Protein AF-A0A7C8N4W1-F1 (afdb_monomer)

Secondary structure (DSSP, 8-state):
--SSSHHHHHHHHHHHHHHHHHHHHHHHHHHHHTTTTTTSPPPTTT--HHHHHHHHHTT-----HHHHHHHHHHHH--EEEE-TTHHHHHHHHHHHHHTT---STTTT-EEEEETTB--SSSS---TT-GGGTT-B-SS--HHHHHHHHTT-EEEEEE--SGGGGTS-TT--TTEETTTEE--BSSSTTB---SSSHHHHHHHHTTSSSEEEEEESSSTTHHHHHHTTSEEEEPPBTTB--TTB--S-TTT-EEEEEESSHHHHHHHHHHHBS--TT-GGGGGSGGG----HHHH--TTTTTT-EEEE-HHHHHHH--TTSHHHHHHHHHHHHHHHHTT-EEEET---TTHHHHHHTTHHHHHHHHHHHHHHHHHHHTT-SB-TT---SHHHHHHHHHH-GGGTTTTS--HHHHHHTTS--TTSHHHHHHHHHHHHHHTTTTHHHHHHHHT-SEEEEEGGGTHHHHHTTT--EEEEEEEE--TTPPPEE-TTS-EEE-TT-EEEEEEE--TT-HHHHHHHHHHHHHHH-GGGT---S------HHHHHTTS---S-----SSTTS-TT------PPPPGGG--EEEEEEEEE---GGGGTS--EEESS---TTS-SB---EEEEEEEEEESTTT--TTHHHHTSEEEEE-SS---GGGGSSHHHIIIIIHHHHHHHHHHH-TT-SEEEEEEEEEEE--TTTTS----SSBPPP-B-EES--HHHHHHHHHHHH---GGG-SEEEEEEEEEESSS--TTS-EEEE-GGG--TTTSEEEEEEE-SS-EEEEEEEBP-TT--EEE-TT--TTEEEEEEEEES-GGG-----EEE---TTS-TTPPP-EEEEEEEEEEE-

Organism: NCBI:txid323545

Mean predicted aligned error: 15.64 Å

Solvent-accessible surface area (backbone atoms only — not comparable to full-atom values): 44558 Å² total; per-residue (Å²): 141,89,85,78,70,69,71,59,56,57,54,51,51,50,52,51,50,50,50,50,52,50,49,51,48,48,53,48,45,52,55,50,63,60,60,68,70,82,81,65,68,68,54,56,71,76,49,48,56,69,59,50,45,57,33,52,76,69,68,74,68,71,97,30,37,68,55,24,40,69,72,44,34,90,82,29,24,26,60,63,42,70,36,88,54,37,66,59,53,44,54,50,43,51,53,31,44,78,71,69,58,69,58,52,87,38,45,63,40,41,28,32,33,29,26,37,53,28,52,62,63,97,55,68,43,30,34,28,34,73,73,29,54,78,36,35,54,83,48,48,9,55,40,51,48,32,31,49,65,28,30,29,37,63,41,27,26,17,17,22,7,28,59,67,56,58,38,28,80,66,66,56,48,7,29,16,60,69,32,38,59,24,46,24,49,39,37,87,55,15,42,14,34,31,20,20,10,9,25,21,44,32,27,57,50,22,40,29,71,26,17,32,24,50,23,46,61,36,7,31,30,36,2,10,13,40,35,42,19,22,7,36,38,50,22,44,19,43,30,40,56,38,60,36,72,60,49,22,94,64,26,38,30,51,24,29,26,13,76,41,57,62,49,27,21,52,51,41,58,41,37,46,40,73,36,95,82,26,74,55,12,71,68,35,68,91,75,56,76,74,65,30,53,79,26,56,29,79,62,47,29,52,72,33,30,35,23,31,33,51,59,52,52,64,71,70,57,48,92,90,38,52,69,57,54,52,54,47,56,56,46,51,52,54,42,43,73,53,39,22,42,75,40,76,66,38,41,35,84,25,45,67,62,41,66,74,45,59,61,56,62,55,52,51,35,30,7,26,25,51,54,45,39,25,59,55,45,72,55,42,75,36,60,78,66,70,54,64,37,58,70,45,45,52,51,50,41,68,69,34,74,72,53,43,44,75,83,38,51,49,50,42,49,58,50,26,76,71,59,52,44,71,86,40,74,66,36,56,57,54,49,52,50,50,33,39,31,18,27,72,23,13,53,53,26,29,32,63,76,67,67,35,70,28,38,49,39,49,20,89,76,38,33,73,41,25,18,68,63,14,24,16,36,40,18,32,38,60,45,53,38,51,87,82,42,69,76,40,60,53,99,87,63,31,29,74,40,29,36,48,34,30,36,18,38,18,38,35,37,52,70,84,36,51,42,57,41,45,6,38,51,30,27,49,44,78,72,61,51,33,50,78,75,61,70,55,82,63,71,64,82,60,37,45,57,76,64,58,76,49,67,88,80,86,87,82,91,80,81,92,81,70,65,91,83,56,90,83,78,81,60,73,87,82,77,86,76,64,78,93,71,70,66,70,45,74,33,56,37,30,18,40,54,95,52,80,62,55,82,83,41,76,40,36,38,50,72,52,92,72,60,94,90,47,76,54,47,78,65,53,73,43,79,41,80,46,60,34,32,61,36,73,86,72,64,55,100,53,23,50,67,65,38,24,35,38,77,44,78,49,101,54,70,51,52,54,81,53,65,76,47,69,68,44,32,60,73,61,47,45,62,51,53,52,53,49,47,43,69,78,39,70,83,48,77,44,78,45,76,78,54,73,50,65,31,41,48,55,94,68,60,89,59,95,70,95,63,99,49,47,58,75,46,45,52,33,28,27,79,34,33,69,70,38,47,52,52,47,37,30,75,77,68,72,43,53,78,91,70,35,79,34,47,35,32,38,38,36,42,33,42,39,44,64,42,14,51,42,50,35,62,35,40,30,35,16,80,53,48,49,78,76,83,41,35,45,68,25,40,43,33,46,92,90,50,71,49,34,23,29,37,24,43,81,61,94,70,54,48,32,25,30,65,73,74,43,45,53,34,42,35,36,41,35,32,28,30,48,67,52,70,92,68,45,49,35,29,42,32,31,31,33,59,40,85,84,37,61,96,82,54,56,66,26,28,33,42,39,37,40,33,39,40,30,28,109

pLDDT: mean 88.39, std 17.08, range [23.33, 98.94]

Foldseek 3Di:
DDDPPPVVVVVVVVVVVVVVCVVVVVVVCVVVVVPPPPPDQDFLLPDALVSVVVCLLVVNFDDQLVVLCVQPCVPFLLFLWFQPCLRVLLVVLSVCVVVVNQLASQASFEEEEALLFDAQGPDFSALLDPQRVPFHFPHGFLLVVLSVSSNHGHGGHTAFFRLFVLFFPATATRAGLSRGRGAAFQDVLARLHAGSSSQLRCQNQSSGQKYKWKDLFLHFQVSLQQSQWKGKQAFLQQFDCGSGQDQASQFIDIAIIHRALLSRLVSSVSGGFDDPSRVSVVPQVVRDDDRLNVLLDLLLLAAAEAEEAVVLCVVPDDPQCPVVVVLVVVLVVVSVVSHHHYHYNLHQQCNVVCVVPVCLSLLLSLQRSQVSNLVSQVRTPDRPQPQRGLVSVQVCLCPDVSNVPPVGGRVSNVVSVVHHHCVDPVSVVSLVVLCCRLDCRHFVVSCVVVVHQWYKDWSVSPGSSCRSNSWMKMKHWRAADDQPRDFDADPVGRTHHHGLRTTTMMTTHGHPSSSSNSSSRSSSCVRCVRSVVGHGPDHRPRGRCLQSVQDDDDDDDDDDDPPPPPVPDHDDDQDDDDPVPWDKFKFKFKFWDPDPVCVPDPWEAEPDDPDDPDDRTPTDIDMDIDIATACPSVDDPCCCLFQFKHKDFFPDFAAPVCVPDPCSCVVPVVVRVVVVCCVVCVQFPDKDWQDKAKAFADPPPPDDDDDPGHHFFRFWWFQADPVLQQVCCCVRVVQHPVNFPKKWKKKKKAWNHWRQQQWFKKKWRLVLDDPPVFWGWYWYDYPVDIGIMITGDDDPSTHIYTHPGAGSRMMMMGTRQMPPVVSGHGITMGITGGPPDDPPDDTTIMMMIMMMTGHD

InterPro domains:
  IPR023631 Amidase signature domain [PF01425] (64-459)
  IPR036928 Amidase signature (AS) superfamily [G3DSA:3.90.1300.10] (28-535)
  IPR036928 Amidase signature (AS) superfamily [SSF75304] (43-528)
  IPR044053 Hydroxylase/desaturase AsaB-like [NF041278] (600-855)

Sequence (856 aa):
MASKSVRGYSRLIILLVISSVLFVGGVIADAILSQEDRTVPPSLLEADIDTLVDGLERGTFSSAYIGRIKEVNNDLNVVNEINPDALSIASQLDAERSKGLVRGPLHGIPILVKDTIATNDLMNTTAGSYALLGAKVPADSTVVQNLRKAGAIILGKTNLSQWGSIRSLNSTNGWSAVGGQTHGVFYPNQDPSGSSSGSGVATTLGLATGCLGGETDGSITDPASYNNIVGVKPTVGLVSRHLVVPISERMDTVGPMTRTVKDAAYILQGIAGVDPLDNYTSAIPGQTVPDFVSACNLSALAGARLGVPRNVISLMANSTTESVVEAFEESLGVLRSAGAIIVENADFPAAEDFLGNYNLNLEIMGADFVVNLKQYLDLLVYNPANITSLVDLRSFTQSSPLEEYKIRDTGIWDAALQNWDNTEPGFWAAYQQALYYCNEGGLLGAIKQHDLDAVILPSHFSWDWAAAVGAPIVSIPMGAYPPNQPVQMDTWGLVETGPNIPFGIGFLGAKFTDAKLIGLAYAYEQRTMAQKTVRPYIVPRFELRDVLGQGTTNGRTTSAFLCDQLALVDCIFLVPIKEDEIQEIQSESDFLVKDPKYEHEKPYQLRYDVGKDFPETNMTEERKPIMIRDFRSFQNSRSLYEYGFTSAKLSRPFAATDFRTNEEVEGSYYPEIEGILRQLYPASDRIKILEHDFRKRHAQFPNKENFEHQQPSVLAHIDFTMKSAARTAEAAFQIAPDQYRRLVTVNFWKSFQGPGNDWPLALCDRRTFRRGLNSSAVDVVYYDSFTENESMYHSPEYFWYYFKDLGDDEVIAFVQTDSDEDRGSGVPHVSFFNPEADEDAMPRRSIEVRAFVFFT

Structure (mmCIF, N/CA/C/O backbone):
data_AF-A0A7C8N4W1-F1
#
_entry.id   AF-A0A7C8N4W1-F1
#
loop_
_atom_site.group_PDB
_atom_site.id
_atom_site.type_symbol
_atom_site.label_atom_id
_atom_site.label_alt_id
_atom_site.label_comp_id
_atom_site.label_asym_id
_atom_site.label_entity_id
_atom_site.label_seq_id
_atom_site.pdbx_PDB_ins_code
_atom_site.Cartn_x
_atom_site.Cartn_y
_atom_site.Cartn_z
_atom_site.occupancy
_atom_site.B_iso_or_equiv
_atom_site.auth_seq_id
_atom_site.auth_comp_id
_atom_site.auth_asym_id
_atom_site.auth_atom_id
_atom_site.pdbx_PDB_model_num
ATOM 1 N N . MET A 1 1 ? -70.437 24.538 39.101 1.00 44.31 1 MET A N 1
ATOM 2 C CA . MET A 1 1 ? -69.356 23.731 38.494 1.00 44.31 1 MET A CA 1
ATOM 3 C C . MET A 1 1 ? -69.325 24.015 36.997 1.00 44.31 1 MET A C 1
ATOM 5 O O . MET A 1 1 ? -70.172 23.477 36.312 1.00 44.31 1 MET A O 1
ATOM 9 N N . ALA A 1 2 ? -68.449 24.908 36.520 1.00 41.78 2 ALA A N 1
ATOM 10 C CA . ALA A 1 2 ? -68.035 25.050 35.108 1.00 41.78 2 ALA A CA 1
ATOM 11 C C . ALA A 1 2 ? -67.147 26.305 34.961 1.00 41.78 2 ALA A C 1
ATOM 13 O O . ALA A 1 2 ? -67.593 27.341 34.487 1.00 41.78 2 ALA A O 1
ATOM 14 N N . SER A 1 3 ? -65.896 26.260 35.429 1.00 36.97 3 SER A N 1
ATOM 15 C CA . SER A 1 3 ? -64.894 27.287 35.063 1.00 36.97 3 SER A CA 1
ATOM 16 C C . SER A 1 3 ? -63.442 26.792 35.092 1.00 36.97 3 SER A C 1
ATOM 18 O O . SER A 1 3 ? -62.510 27.592 35.072 1.00 36.97 3 SER A O 1
ATOM 20 N N . LYS A 1 4 ? -63.216 25.468 35.109 1.00 40.69 4 LYS A N 1
ATOM 21 C CA . LYS A 1 4 ? -61.864 24.887 35.194 1.00 40.69 4 LYS A CA 1
ATOM 22 C C . LYS A 1 4 ? -61.342 24.196 33.926 1.00 40.69 4 LYS A C 1
ATOM 24 O O . LYS A 1 4 ? -60.180 23.815 33.938 1.00 40.69 4 LYS A O 1
ATOM 29 N N . SER A 1 5 ? -62.098 24.086 32.827 1.00 46.75 5 SER A N 1
ATOM 30 C CA . SER A 1 5 ? -61.591 23.385 31.626 1.00 46.75 5 SER A CA 1
ATOM 31 C C . SER A 1 5 ? -61.007 24.281 30.526 1.00 46.75 5 SER A C 1
ATOM 33 O O . SER A 1 5 ? -60.297 23.770 29.675 1.00 46.75 5 SER A O 1
ATOM 35 N N . VAL A 1 6 ? -61.198 25.605 30.535 1.00 43.50 6 VAL A N 1
ATOM 36 C CA . VAL A 1 6 ? -60.770 26.442 29.386 1.00 43.50 6 VAL A CA 1
ATOM 37 C C . VAL A 1 6 ? -59.290 26.865 29.454 1.00 43.50 6 VAL A C 1
ATOM 39 O O . VAL A 1 6 ? -58.660 27.075 28.426 1.00 43.50 6 VAL A O 1
ATOM 42 N N . ARG A 1 7 ? -58.668 26.910 30.643 1.00 41.91 7 ARG A N 1
ATOM 43 C CA . ARG A 1 7 ? -57.252 27.325 30.786 1.00 41.91 7 ARG A CA 1
ATOM 44 C C . ARG A 1 7 ? -56.219 26.231 30.480 1.00 41.91 7 ARG A C 1
ATOM 46 O O . ARG A 1 7 ? -55.066 26.566 30.222 1.00 41.91 7 ARG A O 1
ATOM 53 N N . GLY A 1 8 ? -56.612 24.954 30.498 1.00 40.69 8 GLY A N 1
ATOM 54 C CA . GLY A 1 8 ? -55.719 23.828 30.185 1.00 40.69 8 GLY A CA 1
ATOM 55 C C . GLY A 1 8 ? -55.486 23.653 28.682 1.00 40.69 8 GLY A C 1
ATOM 56 O O . GLY A 1 8 ? -54.347 23.495 28.249 1.00 40.69 8 GLY A O 1
ATOM 57 N N . TYR A 1 9 ? -56.546 23.783 27.879 1.00 43.00 9 TYR A N 1
ATOM 58 C CA . TYR A 1 9 ? -56.465 23.609 26.425 1.00 43.00 9 TYR A CA 1
ATOM 59 C C . TYR A 1 9 ? -55.697 24.738 25.729 1.00 43.00 9 TYR A C 1
ATOM 61 O O . TYR A 1 9 ? -54.924 24.468 24.816 1.00 43.00 9 TYR A O 1
ATOM 69 N N . SER A 1 10 ? -55.804 25.986 26.198 1.00 43.69 10 SER A N 1
ATOM 70 C CA . SER A 1 10 ? -55.046 27.098 25.605 1.00 43.69 10 SER A CA 1
ATOM 71 C C . SER A 1 10 ? -53.535 26.981 25.830 1.00 43.69 10 SER A C 1
ATOM 73 O O . SER A 1 10 ? -52.769 27.326 24.940 1.00 43.69 10 SER A O 1
ATOM 75 N N . ARG A 1 11 ? -53.080 26.455 26.980 1.00 46.25 11 ARG A N 1
ATOM 76 C CA . ARG A 1 11 ? -51.642 26.239 27.228 1.00 46.25 11 ARG A CA 1
ATOM 77 C C . ARG A 1 11 ? -51.080 25.069 26.424 1.00 46.25 11 ARG A C 1
ATOM 79 O O . ARG A 1 11 ? -49.960 25.179 25.941 1.00 46.25 11 ARG A O 1
ATOM 86 N N . LEU A 1 12 ? -51.855 23.999 26.242 1.00 48.44 12 LEU A N 1
ATOM 87 C CA . LEU A 1 12 ? -51.431 22.845 25.446 1.00 48.44 12 LEU A CA 1
ATOM 88 C C . LEU A 1 12 ? -51.350 23.184 23.949 1.00 48.44 12 LEU A C 1
ATOM 90 O O . LEU A 1 12 ? -50.393 22.792 23.292 1.00 48.44 12 LEU A O 1
ATOM 94 N N . ILE A 1 13 ? -52.295 23.977 23.431 1.00 55.34 13 ILE A N 1
ATOM 95 C CA . ILE A 1 13 ? -52.270 24.453 22.038 1.00 55.34 13 ILE A CA 1
ATOM 96 C C . ILE A 1 13 ? -51.107 25.428 21.818 1.00 55.34 13 ILE A C 1
ATOM 98 O O . ILE A 1 13 ? -50.419 25.319 20.813 1.00 55.34 13 ILE A O 1
ATOM 102 N N . ILE A 1 14 ? -50.820 26.329 22.765 1.00 52.84 14 ILE A N 1
ATOM 103 C CA . ILE A 1 14 ? -49.667 27.240 22.658 1.00 52.84 14 ILE A CA 1
ATOM 104 C C . ILE A 1 14 ? -48.338 26.465 22.703 1.00 52.84 14 ILE A C 1
ATOM 106 O O . ILE A 1 14 ? -47.446 26.769 21.921 1.00 52.84 14 ILE A O 1
ATOM 110 N N . LEU A 1 15 ? -48.208 25.435 23.547 1.00 46.00 15 LEU A N 1
ATOM 111 C CA . LEU A 1 15 ? -47.013 24.578 23.596 1.00 46.00 15 LEU A CA 1
ATOM 112 C C . LEU A 1 15 ? -46.836 23.727 22.332 1.00 46.00 15 LEU A C 1
ATOM 114 O O . LEU A 1 15 ? -45.716 23.604 21.848 1.00 46.00 15 LEU A O 1
ATOM 118 N N . LEU A 1 16 ? -47.923 23.193 21.768 1.00 47.00 16 LEU A N 1
ATOM 119 C CA . LEU A 1 16 ? -47.885 22.457 20.501 1.00 47.00 16 LEU A CA 1
ATOM 120 C C . LEU A 1 16 ? -47.550 23.375 19.323 1.00 47.00 16 LEU A C 1
ATOM 122 O O . LEU A 1 16 ? -46.714 23.007 18.508 1.00 47.00 16 LEU A O 1
ATOM 126 N N . VAL A 1 17 ? -48.112 24.589 19.275 1.00 54.34 17 VAL A N 1
ATOM 127 C CA . VAL A 1 17 ? -47.802 25.579 18.233 1.00 54.34 17 VAL A CA 1
ATOM 128 C C . VAL A 1 17 ? -46.349 26.048 18.345 1.00 54.34 17 VAL A C 1
ATOM 130 O O . VAL A 1 17 ? -45.649 26.056 17.339 1.00 54.34 17 VAL A O 1
ATOM 133 N N . ILE A 1 18 ? -45.848 26.344 19.550 1.00 48.94 18 ILE A N 1
ATOM 134 C CA . ILE A 1 18 ? -44.441 26.729 19.770 1.00 48.94 18 ILE A CA 1
ATOM 135 C C . ILE A 1 18 ? -43.489 25.571 19.436 1.00 48.94 18 ILE A C 1
ATOM 137 O O . ILE A 1 18 ? -42.473 25.804 18.793 1.00 48.94 18 ILE A O 1
ATOM 141 N N . SER A 1 19 ? -43.830 24.327 19.789 1.00 43.91 19 SER A N 1
ATOM 142 C CA . SER A 1 19 ? -43.048 23.141 19.413 1.00 43.91 19 SER A CA 1
ATOM 143 C C . SER A 1 19 ? -43.028 22.928 17.898 1.00 43.91 19 SER A C 1
ATOM 145 O O . SER A 1 19 ? -41.962 22.679 17.348 1.00 43.91 19 SER A O 1
ATOM 147 N N . SER A 1 20 ? -44.156 23.106 17.204 1.00 43.88 20 SER A N 1
ATOM 148 C CA . SER A 1 20 ? -44.203 23.008 15.741 1.00 43.88 20 SER A CA 1
ATOM 149 C C . SER A 1 20 ? -43.508 24.176 15.033 1.00 43.88 20 SER A C 1
ATOM 151 O O . SER A 1 20 ? -42.892 23.958 14.000 1.00 43.88 20 SER A O 1
ATOM 153 N N . VAL A 1 21 ? -43.519 25.391 15.592 1.00 48.44 21 VAL A N 1
ATOM 154 C CA . VAL A 1 21 ? -42.793 26.551 15.039 1.00 48.44 21 VAL A CA 1
ATOM 155 C C . VAL A 1 21 ? -41.287 26.447 15.307 1.00 48.44 21 VAL A C 1
ATOM 157 O O . VAL A 1 21 ? -40.505 26.856 14.459 1.00 48.44 21 VAL A O 1
ATOM 160 N N . LEU A 1 22 ? -40.863 25.845 16.424 1.00 44.50 22 LEU A N 1
ATOM 161 C CA . LEU A 1 22 ? -39.454 25.526 16.696 1.00 44.50 22 LEU A CA 1
ATOM 162 C C . LEU A 1 22 ? -38.957 24.339 15.862 1.00 44.50 22 LEU A C 1
ATOM 164 O O . LEU A 1 22 ? -37.814 24.356 15.427 1.00 44.50 22 LEU A O 1
ATOM 168 N N . PHE A 1 23 ? -39.806 23.345 15.588 1.00 43.62 23 PHE A N 1
ATOM 169 C CA . PHE A 1 23 ? -39.466 22.219 14.715 1.00 43.62 23 PHE A CA 1
ATOM 170 C C . PHE A 1 23 ? -39.397 22.657 13.248 1.00 43.62 23 PHE A C 1
ATOM 172 O O . PHE A 1 23 ? -38.431 22.357 12.564 1.00 43.62 23 PHE A O 1
ATOM 179 N N . VAL A 1 24 ? -40.362 23.453 12.775 1.00 47.00 24 VAL A N 1
ATOM 180 C CA . VAL A 1 24 ? -40.329 24.044 11.428 1.00 47.00 24 VAL A CA 1
ATOM 181 C C . VAL A 1 24 ? -39.215 25.088 11.319 1.00 47.00 24 VAL A C 1
ATOM 183 O O . VAL A 1 24 ? -38.550 25.141 10.299 1.00 47.00 24 VAL A O 1
ATOM 186 N N . GLY A 1 25 ? -38.946 25.868 12.368 1.00 40.66 25 GLY A N 1
ATOM 187 C CA . GLY A 1 25 ? -37.818 26.800 12.426 1.00 40.66 25 GLY A CA 1
ATOM 188 C C . GLY A 1 25 ? -36.456 26.105 12.453 1.00 40.66 25 GLY A C 1
ATOM 189 O O . GLY A 1 25 ? -35.534 26.605 11.826 1.00 40.66 25 GLY A O 1
ATOM 190 N N . GLY A 1 26 ? -36.340 24.942 13.104 1.00 40.47 26 GLY A N 1
ATOM 191 C CA . GLY A 1 26 ? -35.149 24.087 13.087 1.00 40.47 26 GLY A CA 1
ATOM 192 C C . GLY A 1 26 ? -34.949 23.384 11.746 1.00 40.47 26 GLY A C 1
ATOM 193 O O . GLY A 1 26 ? -33.846 23.386 11.228 1.00 40.47 26 GLY A O 1
ATOM 194 N N . VAL A 1 27 ? -36.022 22.893 11.119 1.00 44.59 27 VAL A N 1
ATOM 195 C CA . VAL A 1 27 ? -35.980 22.296 9.771 1.00 44.59 27 VAL A CA 1
ATOM 196 C C . VAL A 1 27 ? -35.714 23.353 8.695 1.00 44.59 27 VAL A C 1
ATOM 198 O O . VAL A 1 27 ? -35.023 23.074 7.723 1.00 44.59 27 VAL A O 1
ATOM 201 N N . ILE A 1 28 ? -36.216 24.580 8.860 1.00 41.66 28 ILE A N 1
ATOM 202 C CA . ILE A 1 28 ? -35.911 25.707 7.969 1.00 41.66 28 ILE A CA 1
ATOM 203 C C . ILE A 1 28 ? -34.501 26.243 8.245 1.00 41.66 28 ILE A C 1
ATOM 205 O O . ILE A 1 28 ? -33.816 26.592 7.296 1.00 41.66 28 ILE A O 1
ATOM 209 N N . ALA A 1 29 ? -34.024 26.262 9.492 1.00 35.94 29 ALA A N 1
ATOM 210 C CA . ALA A 1 29 ? -32.641 26.611 9.808 1.00 35.94 29 ALA A CA 1
ATOM 211 C C . ALA A 1 29 ? -31.656 25.558 9.282 1.00 35.94 29 ALA A C 1
ATOM 213 O O . ALA A 1 29 ? -30.664 25.959 8.700 1.00 35.94 29 ALA A O 1
ATOM 214 N N . ASP A 1 30 ? -31.952 24.257 9.363 1.00 37.91 30 ASP A N 1
ATOM 215 C CA . ASP A 1 30 ? -31.169 23.196 8.708 1.00 37.91 30 ASP A CA 1
ATOM 216 C C . ASP A 1 30 ? -31.287 23.269 7.179 1.00 37.91 30 ASP A C 1
ATOM 218 O O . ASP A 1 30 ? -30.313 23.043 6.468 1.00 37.91 30 ASP A O 1
ATOM 222 N N . ALA A 1 31 ? -32.444 23.644 6.625 1.00 36.03 31 ALA A N 1
ATOM 223 C CA . ALA A 1 31 ? -32.605 23.842 5.181 1.00 36.03 31 ALA A CA 1
ATOM 224 C C . ALA A 1 31 ? -31.888 25.104 4.659 1.00 36.03 31 ALA A C 1
ATOM 226 O O . ALA A 1 31 ? -31.452 25.109 3.510 1.00 36.03 31 ALA A O 1
ATOM 227 N N . ILE A 1 32 ? -31.748 26.147 5.485 1.00 35.31 32 ILE A N 1
ATOM 228 C CA . ILE A 1 32 ? -31.072 27.412 5.151 1.00 35.31 32 ILE A CA 1
ATOM 229 C C . ILE A 1 32 ? -29.564 27.324 5.439 1.00 35.31 32 ILE A C 1
ATOM 231 O O . ILE A 1 32 ? -28.777 27.724 4.590 1.00 35.31 32 ILE A O 1
ATOM 235 N N . LEU A 1 33 ? -29.142 26.716 6.554 1.00 34.94 33 LEU A N 1
ATOM 236 C CA . LEU A 1 33 ? -27.732 26.412 6.855 1.00 34.94 33 LEU A CA 1
ATOM 237 C C . LEU A 1 33 ? -27.165 25.349 5.920 1.00 34.94 33 LEU A C 1
ATOM 239 O O . LEU A 1 33 ? -25.971 25.344 5.657 1.00 34.94 33 LEU A O 1
ATOM 243 N N . SER A 1 34 ? -28.010 24.475 5.375 1.00 36.59 34 SER A N 1
ATOM 244 C CA . SER A 1 34 ? -27.585 23.584 4.306 1.00 36.59 34 SER A CA 1
ATOM 245 C C . SER A 1 34 ? -27.608 24.251 2.930 1.00 36.59 34 SER A C 1
ATOM 247 O O . SER A 1 34 ? -27.087 23.663 1.998 1.00 36.59 34 SER A O 1
ATOM 249 N N . GLN A 1 35 ? -28.172 25.451 2.755 1.00 31.94 35 GLN A N 1
ATOM 250 C CA . GLN A 1 35 ? -28.149 26.166 1.472 1.00 31.94 35 GLN A CA 1
ATOM 251 C C . GLN A 1 35 ? -26.956 27.113 1.296 1.00 31.94 35 GLN A C 1
ATOM 253 O O . GLN A 1 35 ? -26.672 27.474 0.154 1.00 31.94 35 GLN A O 1
ATOM 258 N N . GLU A 1 36 ? -26.229 27.477 2.354 1.00 32.28 36 GLU A N 1
ATOM 259 C CA . GLU A 1 36 ? -25.018 28.291 2.221 1.00 32.28 36 GLU A CA 1
ATOM 260 C C . GLU A 1 36 ? -23.768 27.405 2.052 1.00 32.28 36 GLU A C 1
ATOM 262 O O . GLU A 1 36 ? -23.358 26.673 2.945 1.00 32.28 36 GLU A O 1
ATOM 267 N N . ASP A 1 37 ? -23.213 27.497 0.838 1.00 40.28 37 ASP A N 1
ATOM 268 C CA . ASP A 1 37 ? -21.994 26.891 0.274 1.00 40.28 37 ASP A CA 1
ATOM 269 C C . ASP A 1 37 ? -22.021 25.410 -0.167 1.00 40.28 37 ASP A C 1
ATOM 271 O O . ASP A 1 37 ? -21.069 24.650 -0.018 1.00 40.28 37 ASP A O 1
ATOM 275 N N . ARG A 1 38 ? -23.108 24.998 -0.833 1.00 46.75 38 ARG A N 1
ATOM 276 C CA . ARG A 1 38 ? -23.230 23.702 -1.545 1.00 46.75 38 ARG A CA 1
ATOM 277 C C . ARG A 1 38 ? -22.464 23.610 -2.879 1.00 46.75 38 ARG A C 1
ATOM 279 O O . ARG A 1 38 ? -22.683 22.672 -3.643 1.00 46.75 38 ARG A O 1
ATOM 286 N N . THR A 1 39 ? -21.609 24.581 -3.188 1.00 52.25 39 THR A N 1
ATOM 287 C CA . THR A 1 39 ? -20.848 24.660 -4.449 1.00 52.25 39 THR A CA 1
ATOM 288 C C . THR A 1 39 ? -19.376 24.276 -4.314 1.00 52.25 39 THR A C 1
ATOM 290 O O . THR A 1 39 ? -18.700 24.144 -5.333 1.00 52.25 39 THR A O 1
ATOM 293 N N . VAL A 1 40 ? -18.870 24.084 -3.091 1.00 62.91 40 VAL A N 1
ATOM 294 C CA . VAL A 1 40 ? -17.464 23.743 -2.838 1.00 62.91 40 VAL A CA 1
ATOM 295 C C . VAL A 1 40 ? -17.336 22.233 -2.579 1.00 62.91 40 VAL A C 1
ATOM 297 O O . VAL A 1 40 ? -17.969 21.724 -1.654 1.00 62.91 40 VAL A O 1
ATOM 300 N N . PRO A 1 41 ? -16.543 21.494 -3.379 1.00 69.12 41 PRO A N 1
ATOM 301 C CA . PRO A 1 41 ? -16.240 20.085 -3.124 1.00 69.12 41 PRO A CA 1
ATOM 302 C C . PRO A 1 41 ? -15.604 19.893 -1.736 1.00 69.12 41 PRO A C 1
ATOM 304 O O . PRO A 1 41 ? -14.829 20.759 -1.317 1.00 69.12 41 PRO A O 1
ATOM 307 N N . PRO A 1 42 ? -15.873 18.779 -1.027 1.00 79.25 42 PRO A N 1
ATOM 308 C CA . PRO A 1 42 ? -15.217 18.501 0.245 1.00 79.25 42 PRO A CA 1
ATOM 309 C C . PRO A 1 42 ? -13.704 18.353 0.036 1.00 79.25 42 PRO A C 1
ATOM 311 O O . PRO A 1 42 ? -13.257 17.935 -1.033 1.00 79.25 42 PRO A O 1
ATOM 314 N N . SER A 1 43 ? -12.908 18.674 1.059 1.00 85.44 43 SER A N 1
ATOM 315 C CA . SER A 1 43 ? -11.481 18.338 1.023 1.00 85.44 43 SER A CA 1
ATOM 316 C C . SER A 1 43 ? -11.323 16.822 1.035 1.00 85.44 43 SER A C 1
ATOM 318 O O . SER A 1 43 ? -11.920 16.144 1.873 1.00 85.44 43 SER A O 1
ATOM 320 N N . LEU A 1 44 ? -10.469 16.296 0.160 1.00 85.56 44 LEU A N 1
ATOM 321 C CA . LEU A 1 44 ? -10.124 14.873 0.124 1.00 85.56 44 LEU A CA 1
ATOM 322 C C . LEU A 1 44 ? -9.443 14.386 1.406 1.00 85.56 44 LEU A C 1
ATOM 324 O O . LEU A 1 44 ? -9.402 13.186 1.656 1.00 85.56 44 LEU A O 1
ATOM 328 N N . LEU A 1 45 ? -8.924 15.305 2.224 1.00 84.81 45 LEU A N 1
ATOM 329 C CA . LEU A 1 45 ? -8.373 14.998 3.541 1.00 84.81 45 LEU A CA 1
ATOM 330 C C . LEU A 1 45 ? -9.459 14.644 4.572 1.00 84.81 45 LEU A C 1
ATOM 332 O O . LEU A 1 45 ? -9.189 13.925 5.537 1.00 84.81 45 LEU A O 1
ATOM 336 N N . GLU A 1 46 ? -10.665 15.192 4.403 1.00 81.88 46 GLU A N 1
ATOM 337 C CA . GLU A 1 46 ? -11.757 15.102 5.380 1.00 81.88 46 GLU A CA 1
ATOM 338 C C . GLU A 1 46 ? -12.996 14.362 4.847 1.00 81.88 46 GLU A C 1
ATOM 340 O O . GLU A 1 46 ? -13.894 14.067 5.633 1.00 81.88 46 GLU A O 1
ATOM 345 N N . ALA A 1 47 ? -13.048 14.044 3.550 1.00 87.62 47 ALA A N 1
ATOM 346 C CA . ALA A 1 47 ? -14.144 13.305 2.933 1.00 87.62 47 ALA A CA 1
ATOM 347 C C . ALA A 1 47 ? -14.104 11.813 3.312 1.00 87.62 47 ALA A C 1
ATOM 349 O O . ALA A 1 47 ? -13.145 11.112 2.988 1.00 87.62 47 ALA A O 1
ATOM 350 N N . ASP A 1 48 ? -15.163 11.338 3.968 1.00 91.44 48 ASP A N 1
ATOM 351 C CA . ASP A 1 48 ? -15.409 9.914 4.222 1.00 91.44 48 ASP A CA 1
ATOM 352 C C . ASP A 1 48 ? -16.080 9.227 3.014 1.00 91.44 48 ASP A C 1
ATOM 354 O O . ASP A 1 48 ? -16.478 9.882 2.041 1.00 91.44 48 ASP A O 1
ATOM 358 N N . ILE A 1 49 ? -16.193 7.894 3.045 1.00 93.06 49 ILE A N 1
ATOM 359 C CA . ILE A 1 49 ? -16.782 7.110 1.946 1.00 93.06 49 ILE A CA 1
ATOM 360 C C . ILE A 1 49 ? -18.229 7.529 1.685 1.00 93.06 49 ILE A C 1
ATOM 362 O O . ILE A 1 49 ? -18.600 7.673 0.523 1.00 93.06 49 ILE A O 1
ATOM 366 N N . ASP A 1 50 ? -19.030 7.771 2.727 1.00 91.38 50 ASP A N 1
ATOM 367 C CA . ASP A 1 50 ? -20.421 8.214 2.560 1.00 91.38 50 ASP A CA 1
ATOM 368 C C . ASP A 1 50 ? -20.481 9.540 1.779 1.00 91.38 50 ASP A C 1
ATOM 370 O O . ASP A 1 50 ? -21.224 9.658 0.804 1.00 91.38 50 ASP A O 1
ATOM 374 N N . THR A 1 51 ? -19.639 10.514 2.138 1.00 89.00 51 THR A N 1
ATOM 375 C CA . THR A 1 51 ? -19.537 11.811 1.451 1.00 89.00 51 THR A CA 1
ATOM 376 C C . THR A 1 51 ? -19.096 11.653 -0.006 1.00 89.00 51 THR A C 1
ATOM 378 O O . THR A 1 51 ? -19.617 12.334 -0.897 1.00 89.00 51 THR A O 1
ATOM 381 N N . LEU A 1 52 ? -18.129 10.771 -0.268 1.00 88.00 52 LEU A N 1
ATOM 382 C CA . LEU A 1 52 ? -17.622 10.518 -1.617 1.00 88.00 52 LEU A CA 1
ATOM 383 C C . LEU A 1 52 ? -18.663 9.824 -2.498 1.00 88.00 52 LEU A C 1
ATOM 385 O O . LEU A 1 52 ? -18.866 10.251 -3.636 1.00 88.00 52 LEU A O 1
ATOM 389 N N . VAL A 1 53 ? -19.354 8.807 -1.975 1.00 86.00 53 VAL A N 1
ATOM 390 C CA . VAL A 1 53 ? -20.453 8.120 -2.670 1.00 86.00 53 VAL A CA 1
ATOM 391 C C . VAL A 1 53 ? -21.564 9.109 -3.004 1.00 86.00 53 VAL A C 1
ATOM 393 O O . VAL A 1 53 ? -21.962 9.185 -4.166 1.00 86.00 53 VAL A O 1
ATOM 396 N N . ASP A 1 54 ? -21.987 9.930 -2.041 1.00 83.19 54 ASP A N 1
ATOM 397 C CA . ASP A 1 54 ? -23.013 10.957 -2.238 1.00 83.19 54 ASP A CA 1
ATOM 398 C C . ASP A 1 54 ? -22.668 11.917 -3.387 1.00 83.19 54 ASP A C 1
ATOM 400 O O . ASP A 1 54 ? -23.535 12.288 -4.183 1.00 83.19 54 ASP A O 1
ATOM 404 N N . GLY A 1 55 ? -21.408 12.348 -3.494 1.00 78.19 55 GLY A N 1
ATOM 405 C CA . GLY A 1 55 ? -20.993 13.230 -4.586 1.00 78.19 55 GLY A CA 1
ATOM 406 C C . GLY A 1 55 ? -20.779 12.510 -5.920 1.00 78.19 55 GLY A C 1
ATOM 407 O O . GLY A 1 55 ? -21.086 13.081 -6.968 1.00 78.19 55 GLY A O 1
ATOM 408 N N . LEU A 1 56 ? -20.346 11.245 -5.917 1.00 80.56 56 LEU A N 1
ATOM 409 C CA . LEU A 1 56 ? -20.304 10.419 -7.131 1.00 80.56 56 LEU A CA 1
ATOM 410 C C . LEU A 1 56 ? -21.715 10.161 -7.683 1.00 80.56 56 LEU A C 1
ATOM 412 O O . LEU A 1 56 ? -21.927 10.249 -8.891 1.00 80.56 56 LEU A O 1
ATOM 416 N N . GLU A 1 57 ? -22.703 9.908 -6.821 1.00 75.38 57 GLU A N 1
ATOM 417 C CA . GLU A 1 57 ? -24.114 9.763 -7.214 1.00 75.38 57 GLU A CA 1
ATOM 418 C C . GLU A 1 57 ? -24.693 11.042 -7.824 1.00 75.38 57 GLU A C 1
ATOM 420 O O . GLU A 1 57 ? -25.523 10.986 -8.733 1.00 75.38 57 GLU A O 1
ATOM 425 N N . ARG A 1 58 ? -24.225 12.204 -7.364 1.00 68.81 58 ARG A N 1
ATOM 426 C CA . ARG A 1 58 ? -24.618 13.515 -7.899 1.00 68.81 58 ARG A CA 1
ATOM 427 C C . ARG A 1 58 ? -23.817 13.925 -9.140 1.00 68.81 58 ARG A C 1
ATOM 429 O O . ARG A 1 58 ? -24.119 14.967 -9.719 1.00 68.81 58 ARG A O 1
ATOM 436 N N . GLY A 1 59 ? -22.822 13.131 -9.551 1.00 60.06 59 GLY A N 1
ATOM 437 C CA . GLY A 1 59 ? -21.943 13.419 -10.688 1.00 60.06 59 GLY A CA 1
ATOM 438 C C . GLY A 1 59 ? -21.000 14.604 -10.458 1.00 60.06 59 GLY A C 1
ATOM 439 O O . GLY A 1 59 ? -20.627 15.279 -11.414 1.00 60.06 59 GLY A O 1
ATOM 440 N N . THR A 1 60 ? -20.654 14.908 -9.202 1.00 50.12 60 THR A N 1
ATOM 441 C CA . THR A 1 60 ? -19.906 16.121 -8.834 1.00 50.12 60 THR A CA 1
ATOM 442 C C . THR A 1 60 ? -18.405 15.912 -8.642 1.00 50.12 60 THR A C 1
ATOM 444 O O . THR A 1 60 ? -17.734 16.890 -8.332 1.00 50.12 60 THR A O 1
ATOM 447 N N . PHE A 1 61 ? -17.862 14.696 -8.794 1.00 62.22 61 PHE A N 1
ATOM 448 C CA . PHE A 1 61 ? -16.444 14.382 -8.535 1.00 62.22 61 PHE A CA 1
ATOM 449 C C . PHE A 1 61 ? -15.738 13.724 -9.730 1.00 62.22 61 PHE A C 1
ATOM 451 O O . PHE A 1 61 ? -16.359 13.030 -10.527 1.00 62.22 61 PHE A O 1
ATOM 458 N N . SER A 1 62 ? -14.423 13.939 -9.821 1.00 53.81 62 SER A N 1
ATOM 459 C CA . SER A 1 62 ? -13.498 13.313 -10.777 1.00 53.81 62 SER A CA 1
ATOM 460 C C . SER A 1 62 ? -12.155 12.990 -10.092 1.00 53.81 62 SER A C 1
ATOM 462 O O . SER A 1 62 ? -11.911 13.396 -8.954 1.00 53.81 62 SER A O 1
ATOM 464 N N . SER A 1 63 ? -11.287 12.213 -10.752 1.00 63.03 63 SER A N 1
ATOM 465 C CA . SER A 1 63 ? -10.032 11.687 -10.182 1.00 63.03 63 SER A CA 1
ATOM 466 C C . SER A 1 63 ? -9.014 12.781 -9.800 1.00 63.03 63 SER A C 1
ATOM 468 O O . SER A 1 63 ? -8.286 13.290 -10.651 1.00 63.03 63 SER A O 1
ATOM 470 N N . ALA A 1 64 ? -8.923 13.105 -8.504 1.00 77.69 64 ALA A N 1
ATOM 471 C CA . ALA A 1 64 ? -7.992 14.103 -7.956 1.00 77.69 64 ALA A CA 1
ATOM 472 C C . ALA A 1 64 ? -6.843 13.511 -7.105 1.00 77.69 64 ALA A C 1
ATOM 474 O O . ALA A 1 64 ? -5.823 14.166 -6.886 1.00 77.69 64 ALA A O 1
ATOM 475 N N . TYR A 1 65 ? -6.948 12.249 -6.676 1.00 85.69 65 TYR A N 1
ATOM 476 C CA . TYR A 1 65 ? -5.956 11.604 -5.804 1.00 85.69 65 TYR A CA 1
ATOM 477 C C . TYR A 1 65 ? -4.566 11.445 -6.445 1.00 85.69 65 TYR A C 1
ATOM 479 O O . TYR A 1 65 ? -3.557 11.654 -5.777 1.00 85.69 65 TYR A O 1
ATOM 487 N N . ILE A 1 66 ? -4.487 11.169 -7.755 1.00 85.00 66 ILE A N 1
ATOM 488 C CA . ILE A 1 66 ? -3.200 11.082 -8.475 1.00 85.00 66 ILE A CA 1
ATOM 489 C C . ILE A 1 66 ? -2.439 12.416 -8.413 1.00 85.00 66 ILE A C 1
ATOM 491 O O . ILE A 1 66 ? -1.214 12.415 -8.300 1.00 85.00 66 ILE A O 1
ATOM 495 N N . GLY A 1 67 ? -3.148 13.551 -8.459 1.00 82.56 67 GLY A N 1
ATOM 496 C CA . GLY A 1 67 ? -2.537 14.875 -8.314 1.00 82.56 67 GLY A CA 1
ATOM 497 C C . GLY A 1 67 ? -1.908 15.070 -6.935 1.00 82.56 67 GLY A C 1
ATOM 498 O O . GLY A 1 67 ? -0.761 15.500 -6.849 1.00 82.56 67 GLY A O 1
ATOM 499 N N . ARG A 1 68 ? -2.605 14.647 -5.869 1.00 89.81 68 ARG A N 1
ATOM 500 C CA . ARG A 1 68 ? -2.074 14.671 -4.493 1.00 89.81 68 ARG A CA 1
ATOM 501 C C . ARG A 1 68 ? -0.850 13.781 -4.327 1.00 89.81 68 ARG A C 1
ATOM 503 O O . ARG A 1 68 ? 0.115 14.209 -3.706 1.00 89.81 68 ARG A O 1
ATOM 510 N N . ILE A 1 69 ? -0.871 12.570 -4.896 1.00 87.62 69 ILE A N 1
ATOM 511 C CA . ILE A 1 69 ? 0.287 11.663 -4.857 1.00 87.62 69 ILE A CA 1
ATOM 512 C C . ILE A 1 69 ? 1.490 12.350 -5.507 1.00 87.62 69 ILE A C 1
ATOM 514 O O . ILE A 1 69 ? 2.533 12.480 -4.876 1.00 87.62 69 ILE A O 1
ATOM 518 N N . LYS A 1 70 ? 1.334 12.865 -6.732 1.00 86.56 70 LYS A N 1
ATOM 519 C CA . LYS A 1 70 ? 2.421 13.538 -7.459 1.00 86.56 70 LYS A CA 1
ATOM 520 C C . LYS A 1 70 ? 2.972 14.771 -6.739 1.00 86.56 70 LYS A C 1
ATOM 522 O O . LYS A 1 70 ? 4.144 15.076 -6.914 1.00 86.56 70 LYS A O 1
ATOM 527 N N . GLU A 1 71 ? 2.153 15.467 -5.948 1.00 86.94 71 GLU A N 1
ATOM 528 C CA . GLU A 1 71 ? 2.587 16.640 -5.181 1.00 86.94 71 GLU A CA 1
ATOM 529 C C . GLU A 1 71 ? 3.591 16.288 -4.074 1.00 86.94 71 GLU A C 1
ATOM 531 O O . GLU A 1 71 ? 4.493 17.080 -3.823 1.00 86.94 71 GLU A O 1
ATOM 536 N N . VAL A 1 72 ? 3.451 15.128 -3.419 1.00 87.50 72 VAL A N 1
ATOM 537 C CA . VAL A 1 72 ? 4.219 14.814 -2.195 1.00 87.50 72 VAL A CA 1
ATOM 538 C C . VAL A 1 72 ? 5.169 13.625 -2.320 1.00 87.50 72 VAL A C 1
ATOM 540 O O . VAL A 1 72 ? 6.061 13.468 -1.487 1.00 87.50 72 VAL A O 1
ATOM 543 N N . ASN A 1 73 ? 4.994 12.759 -3.323 1.00 88.69 73 ASN A N 1
ATOM 544 C CA . ASN A 1 73 ? 5.696 11.475 -3.349 1.00 88.69 73 ASN A CA 1
ATOM 545 C C . ASN A 1 73 ? 7.212 11.607 -3.543 1.00 88.69 73 ASN A C 1
ATOM 547 O O . ASN A 1 73 ? 7.942 10.792 -2.995 1.00 88.69 73 ASN A O 1
ATOM 551 N N . ASN A 1 74 ? 7.679 12.645 -4.248 1.00 82.38 74 ASN A N 1
ATOM 552 C CA . ASN A 1 74 ? 9.112 12.889 -4.462 1.00 82.38 74 ASN A CA 1
ATOM 553 C C . ASN A 1 74 ? 9.874 13.178 -3.159 1.00 82.38 74 ASN A C 1
ATOM 555 O O . ASN A 1 74 ? 11.065 12.896 -3.076 1.00 82.38 74 ASN A O 1
ATOM 559 N N . ASP A 1 75 ? 9.191 13.730 -2.152 1.00 85.75 75 ASP A N 1
ATOM 560 C CA . ASP A 1 75 ? 9.797 14.073 -0.864 1.00 85.75 75 ASP A CA 1
ATOM 561 C C . ASP A 1 75 ? 9.565 12.980 0.189 1.00 85.75 75 ASP A C 1
ATOM 563 O O . ASP A 1 75 ? 10.379 12.788 1.094 1.00 85.75 75 ASP A O 1
ATOM 567 N N . LEU A 1 76 ? 8.432 12.275 0.094 1.00 91.00 76 LEU A N 1
ATOM 568 C CA . LEU A 1 76 ? 7.946 11.391 1.153 1.00 91.00 76 LEU A CA 1
ATOM 569 C C . LEU A 1 76 ? 7.969 9.900 0.810 1.00 91.00 76 LEU A C 1
ATOM 571 O O . LEU A 1 76 ? 7.743 9.110 1.722 1.00 91.00 76 LEU A O 1
ATOM 575 N N . ASN A 1 77 ? 8.208 9.501 -0.445 1.00 94.12 77 ASN A N 1
ATOM 576 C CA . ASN A 1 77 ? 8.341 8.097 -0.862 1.00 94.12 77 ASN A CA 1
ATOM 577 C C . ASN A 1 77 ? 7.213 7.184 -0.338 1.00 94.12 77 ASN A C 1
ATOM 579 O O . ASN A 1 77 ? 7.457 6.150 0.289 1.00 94.12 77 ASN A O 1
ATOM 583 N N . VAL A 1 78 ? 5.961 7.612 -0.504 1.00 96.94 78 VAL A N 1
ATOM 584 C CA . VAL A 1 78 ? 4.785 6.993 0.135 1.00 96.94 78 VAL A CA 1
ATOM 585 C C . VAL A 1 78 ? 4.175 5.897 -0.742 1.00 96.94 78 VAL A C 1
ATOM 587 O O . VAL A 1 78 ? 3.736 4.859 -0.245 1.00 96.94 78 VAL A O 1
ATOM 590 N N . VAL A 1 79 ? 4.126 6.135 -2.051 1.00 97.94 79 VAL A N 1
ATOM 591 C CA . VAL A 1 79 ? 3.514 5.280 -3.072 1.00 97.94 79 VAL A CA 1
ATOM 592 C C . VAL A 1 79 ? 4.617 4.798 -4.012 1.00 97.94 79 VAL A C 1
ATOM 594 O O . VAL A 1 79 ? 5.233 5.610 -4.696 1.00 97.94 79 VAL A O 1
ATOM 597 N N . ASN A 1 80 ? 4.860 3.486 -4.050 1.00 92.62 80 ASN A N 1
ATOM 598 C CA . ASN A 1 80 ? 5.867 2.869 -4.920 1.00 92.62 80 ASN A CA 1
ATOM 599 C C . ASN A 1 80 ? 5.434 2.899 -6.387 1.00 92.62 80 ASN A C 1
ATOM 601 O O . ASN A 1 80 ? 6.249 3.114 -7.276 1.00 92.62 80 ASN A O 1
ATOM 605 N N . GLU A 1 81 ? 4.145 2.673 -6.646 1.00 92.12 81 GLU A N 1
ATOM 606 C CA . GLU A 1 81 ? 3.628 2.559 -8.006 1.00 92.12 81 GLU A CA 1
ATOM 607 C C . GLU A 1 81 ? 2.175 3.035 -8.077 1.00 92.12 81 GLU A C 1
ATOM 609 O O . GLU A 1 81 ? 1.378 2.757 -7.181 1.00 92.12 81 GLU A O 1
ATOM 614 N N . ILE A 1 82 ? 1.815 3.752 -9.141 1.00 90.19 82 ILE A N 1
ATOM 615 C CA . ILE A 1 82 ? 0.424 4.106 -9.453 1.00 90.19 82 ILE A CA 1
ATOM 616 C C . ILE A 1 82 ? -0.065 3.134 -10.521 1.00 90.19 82 ILE A C 1
ATOM 618 O O . ILE A 1 82 ? 0.632 2.907 -11.508 1.00 90.19 82 ILE A O 1
ATOM 622 N N . ASN A 1 83 ? -1.278 2.608 -10.359 1.00 86.06 83 ASN A N 1
ATOM 623 C CA . ASN A 1 83 ? -1.895 1.757 -11.364 1.00 86.06 83 ASN A CA 1
ATOM 624 C C . ASN A 1 83 ? -2.094 2.556 -12.667 1.00 86.06 83 ASN A C 1
ATOM 626 O O . ASN A 1 83 ? -2.872 3.521 -12.664 1.00 86.06 83 ASN A O 1
ATOM 630 N N . PRO A 1 84 ? -1.442 2.177 -13.782 1.00 81.81 84 PRO A N 1
ATOM 631 C CA . PRO A 1 84 ? -1.561 2.914 -15.039 1.00 81.81 84 PRO A CA 1
ATOM 632 C C . PRO A 1 84 ? -2.991 2.907 -15.600 1.00 81.81 84 PRO A C 1
ATOM 634 O O . PRO A 1 84 ? -3.366 3.834 -16.318 1.00 81.81 84 PRO A O 1
ATOM 637 N N . ASP A 1 85 ? -3.808 1.926 -15.210 1.00 79.88 85 ASP A N 1
ATOM 638 C CA . ASP A 1 85 ? -5.199 1.779 -15.639 1.00 79.88 85 ASP A CA 1
ATOM 639 C C . ASP A 1 85 ? -6.202 2.421 -14.663 1.00 79.88 85 ASP A C 1
ATOM 641 O O . ASP A 1 85 ? -7.409 2.375 -14.892 1.00 79.88 85 ASP A O 1
ATOM 645 N N . ALA A 1 86 ? -5.759 3.064 -13.573 1.00 80.06 86 ALA A N 1
ATOM 646 C CA . ALA A 1 86 ? -6.672 3.610 -12.558 1.00 80.06 86 ALA A CA 1
ATOM 647 C C . ALA A 1 86 ? -7.731 4.564 -13.144 1.00 80.06 86 ALA A C 1
ATOM 649 O O . ALA A 1 86 ? -8.898 4.516 -12.756 1.00 80.06 86 ALA A O 1
ATOM 650 N N . LEU A 1 87 ? -7.336 5.425 -14.089 1.00 79.38 87 LEU A N 1
ATOM 651 C CA . LEU A 1 87 ? -8.239 6.394 -14.721 1.00 79.38 87 LEU A CA 1
ATOM 652 C C . LEU A 1 87 ? -9.216 5.743 -15.710 1.00 79.38 87 LEU A C 1
ATOM 654 O O . LEU A 1 87 ? -10.375 6.161 -15.791 1.00 79.38 87 LEU A O 1
ATOM 658 N N . SER A 1 88 ? -8.771 4.725 -16.455 1.00 78.81 88 SER A N 1
ATOM 659 C CA . SER A 1 88 ? -9.643 3.993 -17.379 1.00 78.81 88 SER A CA 1
ATOM 660 C C . SER A 1 88 ? -10.662 3.159 -16.600 1.00 78.81 88 SER A C 1
ATOM 662 O O . SER A 1 88 ? -11.851 3.215 -16.910 1.00 78.81 88 SER A O 1
ATOM 664 N N . ILE A 1 89 ? -10.236 2.497 -15.520 1.00 81.62 89 ILE A N 1
ATOM 665 C CA . ILE A 1 89 ? -11.112 1.768 -14.592 1.00 81.62 89 ILE A CA 1
ATOM 666 C C . ILE A 1 89 ? -12.131 2.719 -13.949 1.00 81.62 89 ILE A C 1
ATOM 668 O O . ILE A 1 89 ? -13.319 2.400 -13.913 1.00 81.62 89 ILE A O 1
ATOM 672 N N . ALA A 1 90 ? -11.706 3.902 -13.491 1.00 82.75 90 ALA A N 1
ATOM 673 C CA . ALA A 1 90 ? -12.624 4.911 -12.955 1.00 82.75 90 ALA A CA 1
ATOM 674 C C . ALA A 1 90 ? -13.710 5.284 -13.977 1.00 82.75 90 ALA A C 1
ATOM 676 O O . ALA A 1 90 ? -14.899 5.228 -13.670 1.00 82.75 90 ALA A O 1
ATOM 677 N N . SER A 1 91 ? -13.305 5.549 -15.222 1.00 80.56 91 SER A N 1
ATOM 678 C CA . SER A 1 91 ? -14.225 5.895 -16.314 1.00 80.56 91 SER A CA 1
ATOM 679 C C . SER A 1 91 ? -15.218 4.764 -16.626 1.00 80.56 91 SER A C 1
ATOM 681 O O . SER A 1 91 ? -16.388 5.020 -16.915 1.00 80.56 91 SER A O 1
ATOM 683 N N . GLN A 1 92 ? -14.782 3.502 -16.545 1.00 86.00 92 GLN A N 1
ATOM 684 C CA . GLN A 1 92 ? -15.657 2.336 -16.712 1.00 86.00 92 GLN A CA 1
ATOM 685 C C . GLN A 1 92 ? -16.692 2.236 -15.583 1.00 86.00 92 GLN A C 1
ATOM 687 O O . GLN A 1 92 ? -17.876 2.022 -15.850 1.00 86.00 92 GLN A O 1
ATOM 692 N N . LEU A 1 93 ? -16.276 2.440 -14.331 1.00 86.81 93 LEU A N 1
ATOM 693 C CA . LEU A 1 93 ? -17.173 2.422 -13.173 1.00 86.81 93 LEU A CA 1
ATOM 694 C C . LEU A 1 93 ? -18.173 3.586 -13.205 1.00 86.81 93 LEU A C 1
ATOM 696 O O . LEU A 1 93 ? -19.337 3.398 -12.843 1.00 86.81 93 LEU A O 1
ATOM 700 N N . ASP A 1 94 ? -17.777 4.757 -13.697 1.00 85.38 94 ASP A N 1
ATOM 701 C CA . ASP A 1 94 ? -18.699 5.874 -13.929 1.00 85.38 94 ASP A CA 1
ATOM 702 C C . ASP A 1 94 ? -19.722 5.538 -15.024 1.00 85.38 94 ASP A C 1
ATOM 704 O O . ASP A 1 94 ? -20.922 5.798 -14.872 1.00 85.38 94 ASP A O 1
ATOM 708 N N . ALA A 1 95 ? -19.291 4.873 -16.101 1.00 87.44 95 ALA A N 1
ATOM 709 C CA . ALA A 1 95 ? -20.196 4.389 -17.138 1.00 87.44 95 ALA A CA 1
ATOM 710 C C . ALA A 1 95 ? -21.186 3.338 -16.598 1.00 87.44 95 ALA A C 1
ATOM 712 O O . ALA A 1 95 ? -22.365 3.372 -16.959 1.00 87.44 95 ALA A O 1
ATOM 713 N N . GLU A 1 96 ? -20.756 2.438 -15.711 1.00 90.88 96 GLU A N 1
ATOM 714 C CA . GLU A 1 96 ? -21.646 1.512 -14.997 1.00 90.88 96 GLU A CA 1
ATOM 715 C C . GLU A 1 96 ? -22.659 2.257 -14.124 1.00 90.88 96 GLU A C 1
ATOM 717 O O . GLU A 1 96 ? -23.864 2.002 -14.225 1.00 90.88 96 GLU A O 1
ATOM 722 N N . ARG A 1 97 ? -22.198 3.236 -13.335 1.00 91.56 97 ARG A N 1
ATOM 723 C CA . ARG A 1 97 ? -23.059 4.067 -12.483 1.00 91.56 97 ARG A CA 1
ATOM 724 C C . ARG A 1 97 ? -24.126 4.788 -13.303 1.00 91.56 97 ARG A C 1
ATOM 726 O O . ARG A 1 97 ? -25.297 4.749 -12.932 1.00 91.56 97 ARG A O 1
ATOM 733 N N . SER A 1 98 ? -23.761 5.361 -14.452 1.00 88.19 98 SER A N 1
ATOM 734 C CA . SER A 1 98 ? -24.705 6.049 -15.353 1.00 88.19 98 SER A CA 1
ATOM 735 C C . SER A 1 98 ? -25.815 5.135 -15.899 1.00 88.19 98 SER A C 1
ATOM 737 O O . SER A 1 98 ? -26.897 5.605 -16.250 1.00 88.19 98 SER A O 1
ATOM 739 N N . LYS A 1 99 ? -25.568 3.819 -15.934 1.00 93.25 99 LYS A N 1
ATOM 740 C CA . LYS A 1 99 ? -26.525 2.779 -16.343 1.00 93.25 99 LYS A CA 1
ATOM 741 C C . LYS A 1 99 ? -27.287 2.172 -15.156 1.00 93.25 99 LYS A C 1
ATOM 743 O O . LYS A 1 99 ? -28.062 1.239 -15.357 1.00 93.25 99 LYS A O 1
ATOM 748 N N . GLY A 1 100 ? -27.068 2.664 -13.935 1.00 91.81 100 GLY A N 1
ATOM 749 C CA . GLY A 1 100 ? -27.652 2.119 -12.707 1.00 91.81 100 GLY A CA 1
ATOM 750 C C . GLY A 1 100 ? -27.015 0.808 -12.228 1.00 91.81 100 GLY A C 1
ATOM 751 O O . GLY A 1 100 ? -27.614 0.110 -11.415 1.00 91.81 100 GLY A O 1
ATOM 752 N N . LEU A 1 101 ? -25.821 0.455 -12.716 1.00 94.75 101 LEU A N 1
ATOM 753 C CA . LEU A 1 101 ? -25.100 -0.777 -12.370 1.00 94.75 101 LEU A CA 1
ATOM 754 C C . LEU A 1 101 ? -24.106 -0.541 -11.218 1.00 94.75 101 LEU A C 1
ATOM 756 O O . LEU A 1 101 ? -22.907 -0.750 -11.365 1.00 94.75 101 LEU A O 1
ATOM 760 N N . VAL A 1 102 ? -24.599 -0.067 -10.072 1.00 94.75 102 VAL A N 1
ATOM 761 C CA . VAL A 1 102 ? -23.766 0.198 -8.885 1.00 94.75 102 VAL A CA 1
ATOM 762 C C . VAL A 1 102 ? -23.516 -1.099 -8.108 1.00 94.75 102 VAL A C 1
ATOM 764 O O . VAL A 1 102 ? -24.460 -1.796 -7.738 1.00 94.75 102 VAL A O 1
ATOM 767 N N . ARG A 1 103 ? -22.243 -1.415 -7.842 1.00 95.69 103 ARG A N 1
ATOM 768 C CA . ARG A 1 103 ? -21.802 -2.676 -7.208 1.00 95.69 103 ARG A CA 1
ATOM 769 C C . ARG A 1 103 ? -21.860 -2.671 -5.676 1.00 95.69 103 ARG A C 1
ATOM 771 O O . ARG A 1 103 ? -21.743 -3.725 -5.058 1.00 95.69 103 ARG A O 1
ATOM 778 N N . GLY A 1 104 ? -22.048 -1.504 -5.066 1.00 95.25 104 GLY A N 1
ATOM 779 C CA . GLY A 1 104 ? -22.139 -1.326 -3.618 1.00 95.25 104 GLY A CA 1
ATOM 780 C C . GLY A 1 104 ? -21.475 -0.029 -3.143 1.00 95.25 104 GLY A C 1
ATOM 781 O O . GLY A 1 104 ? -21.129 0.814 -3.973 1.00 95.25 104 GLY A O 1
ATOM 782 N N . PRO A 1 105 ? -21.260 0.126 -1.822 1.00 95.31 105 PRO A N 1
ATOM 783 C CA . PRO A 1 105 ? -20.685 1.341 -1.230 1.00 95.31 105 PRO A CA 1
ATOM 784 C C . PRO A 1 105 ? -19.252 1.657 -1.680 1.00 95.31 105 PRO A C 1
ATOM 786 O O . PRO A 1 105 ? -18.820 2.797 -1.587 1.00 95.31 105 PRO A O 1
ATOM 789 N N . LEU A 1 106 ? -18.509 0.663 -2.179 1.00 97.06 106 LEU A N 1
ATOM 790 C CA . LEU A 1 106 ? -17.135 0.848 -2.657 1.00 97.06 106 LEU A CA 1
ATOM 791 C C . LEU A 1 106 ? -17.046 1.143 -4.162 1.00 97.06 106 LEU A C 1
ATOM 793 O O . LEU A 1 106 ? -15.944 1.287 -4.689 1.00 97.06 106 LEU A O 1
ATOM 797 N N . HIS A 1 107 ? -18.176 1.254 -4.870 1.00 96.62 107 HIS A N 1
ATOM 798 C CA . HIS A 1 107 ? -18.188 1.518 -6.309 1.00 96.62 107 HIS A CA 1
ATOM 799 C C . HIS A 1 107 ? -17.535 2.867 -6.625 1.00 96.62 107 HIS A C 1
ATOM 801 O O . HIS A 1 107 ? -18.040 3.910 -6.215 1.00 96.62 107 HIS A O 1
ATOM 807 N N . GLY A 1 108 ? -16.443 2.853 -7.389 1.00 93.12 108 GLY A N 1
ATOM 808 C CA . GLY A 1 108 ? -15.670 4.042 -7.755 1.00 93.12 108 GLY A CA 1
ATOM 809 C C . GLY A 1 108 ? -14.763 4.581 -6.645 1.00 93.12 108 GLY A C 1
ATOM 810 O O . GLY A 1 108 ? -14.185 5.649 -6.822 1.00 93.12 108 GLY A O 1
ATOM 811 N N . ILE A 1 109 ? -14.623 3.879 -5.514 1.00 95.25 109 ILE A N 1
ATOM 812 C CA . ILE A 1 109 ? -13.787 4.330 -4.395 1.00 95.25 109 ILE A CA 1
ATOM 813 C C . ILE A 1 109 ? -12.321 3.918 -4.623 1.00 95.25 109 ILE A C 1
ATOM 815 O O . ILE A 1 109 ? -12.047 2.723 -4.771 1.00 95.25 109 ILE A O 1
ATOM 819 N N . PRO A 1 110 ? -11.364 4.867 -4.655 1.00 95.88 110 PRO A N 1
ATOM 820 C CA . PRO A 1 110 ? -9.948 4.571 -4.830 1.00 95.88 110 PRO A CA 1
ATOM 821 C C . PRO A 1 110 ? -9.286 4.107 -3.529 1.00 95.88 110 PRO A C 1
ATOM 823 O O . PRO A 1 110 ? -9.340 4.783 -2.499 1.00 95.88 110 PRO A O 1
ATOM 826 N N . ILE A 1 111 ? -8.607 2.965 -3.610 1.00 98.31 111 ILE A N 1
ATOM 827 C CA . ILE A 1 111 ? -7.901 2.308 -2.509 1.00 98.31 111 ILE A CA 1
ATOM 828 C C . ILE A 1 111 ? -6.451 2.052 -2.924 1.00 98.31 111 ILE A C 1
ATOM 830 O O . ILE A 1 111 ? -6.189 1.539 -4.013 1.00 98.31 111 ILE A O 1
ATOM 834 N N . LEU A 1 112 ? -5.504 2.378 -2.046 1.00 98.81 112 LEU A N 1
ATOM 835 C CA . LEU A 1 112 ? -4.110 1.941 -2.175 1.00 98.81 112 LEU A CA 1
ATOM 836 C C . LEU A 1 112 ? -3.901 0.620 -1.427 1.00 98.81 112 LEU A C 1
ATOM 838 O O . LEU A 1 112 ? -4.520 0.378 -0.392 1.00 98.81 112 LEU A O 1
ATOM 842 N N . VAL A 1 113 ? -3.016 -0.243 -1.918 1.00 98.88 113 VAL A N 1
ATOM 843 C CA . VAL A 1 113 ? -2.695 -1.513 -1.245 1.00 98.88 113 VAL A CA 1
ATOM 844 C C . VAL A 1 113 ? -1.199 -1.601 -0.967 1.00 98.88 113 VAL A C 1
ATOM 846 O O . VAL A 1 113 ? -0.395 -1.184 -1.793 1.00 98.88 113 VAL A O 1
ATOM 849 N N . LYS A 1 114 ? -0.808 -2.141 0.191 1.00 98.94 114 LYS A N 1
ATOM 850 C CA . LYS A 1 114 ? 0.603 -2.398 0.523 1.00 98.94 114 LYS A CA 1
ATOM 851 C C . LYS A 1 114 ? 1.277 -3.250 -0.552 1.00 98.94 114 LYS A C 1
ATOM 853 O O . LYS A 1 114 ? 0.675 -4.206 -1.035 1.00 98.94 114 LYS A O 1
ATOM 858 N N . ASP A 1 115 ? 2.539 -2.969 -0.871 1.00 98.81 115 ASP A N 1
ATOM 859 C CA . ASP A 1 115 ? 3.315 -3.670 -1.914 1.00 98.81 115 ASP A CA 1
ATOM 860 C C . ASP A 1 115 ? 3.689 -5.143 -1.584 1.00 98.81 115 ASP A C 1
ATOM 862 O O . ASP A 1 115 ? 4.528 -5.765 -2.232 1.00 98.81 115 ASP A O 1
ATOM 866 N N . THR A 1 116 ? 3.054 -5.737 -0.568 1.00 98.75 116 THR A N 1
ATOM 867 C CA . THR A 1 116 ? 3.014 -7.193 -0.333 1.00 98.75 116 THR A CA 1
ATOM 868 C C . THR A 1 116 ? 1.741 -7.846 -0.875 1.00 98.75 116 THR A C 1
ATOM 870 O O . THR A 1 116 ? 1.665 -9.069 -0.939 1.00 98.75 116 THR A O 1
ATOM 873 N N . ILE A 1 117 ? 0.725 -7.060 -1.242 1.00 98.88 117 ILE A N 1
ATOM 874 C CA . ILE A 1 117 ? -0.593 -7.535 -1.671 1.00 98.88 117 ILE A CA 1
ATOM 875 C C . ILE A 1 117 ? -0.609 -7.632 -3.196 1.00 98.88 117 ILE A C 1
ATOM 877 O O . ILE A 1 117 ? -0.574 -6.609 -3.890 1.00 98.88 117 ILE A O 1
ATOM 881 N N . ALA A 1 118 ? -0.691 -8.856 -3.723 1.00 98.69 118 ALA A N 1
ATOM 882 C CA . ALA A 1 118 ? -0.591 -9.087 -5.155 1.00 98.69 118 ALA A CA 1
ATOM 883 C C . ALA A 1 118 ? -1.752 -8.487 -5.956 1.00 98.69 118 ALA A C 1
ATOM 885 O O . ALA A 1 118 ? -2.925 -8.617 -5.582 1.00 98.69 118 ALA A O 1
ATOM 886 N N . THR A 1 119 ? -1.401 -7.889 -7.096 1.00 98.00 119 THR A N 1
ATOM 887 C CA . THR A 1 119 ? -2.314 -7.544 -8.194 1.00 98.00 119 THR A CA 1
ATOM 888 C C . THR A 1 119 ? -1.809 -8.223 -9.467 1.00 98.00 119 THR A C 1
ATOM 890 O O . THR A 1 119 ? -0.603 -8.343 -9.670 1.00 98.00 119 THR A O 1
ATOM 893 N N . ASN A 1 120 ? -2.720 -8.683 -10.317 1.00 96.50 120 ASN A N 1
ATOM 894 C CA . ASN A 1 120 ? -2.425 -9.239 -11.635 1.00 96.50 120 ASN A CA 1
ATOM 895 C C . ASN A 1 120 ? -2.801 -8.226 -12.718 1.00 96.50 120 ASN A C 1
ATOM 897 O O . ASN A 1 120 ? -3.675 -8.454 -13.554 1.00 96.50 120 ASN A O 1
ATOM 901 N N . ASP A 1 121 ? -2.162 -7.066 -12.631 1.00 90.62 121 ASP A N 1
ATOM 902 C CA . ASP A 1 121 ? -2.231 -5.968 -13.584 1.00 90.62 121 ASP A CA 1
ATOM 903 C C . ASP A 1 121 ? -0.806 -5.501 -13.926 1.00 90.62 121 ASP A C 1
ATOM 905 O O . ASP A 1 121 ? 0.161 -6.258 -13.805 1.00 90.62 121 ASP A O 1
ATOM 909 N N . LEU A 1 122 ? -0.665 -4.274 -14.421 1.00 85.12 122 LEU A N 1
ATOM 910 C CA . LEU A 1 122 ? 0.626 -3.735 -14.839 1.00 85.12 122 LEU A CA 1
ATOM 911 C C . LEU A 1 122 ? 1.528 -3.302 -13.673 1.00 85.12 122 LEU A C 1
ATOM 913 O O . LEU A 1 122 ? 2.660 -2.905 -13.939 1.00 85.12 122 LEU A O 1
ATOM 917 N N . MET A 1 123 ? 1.064 -3.402 -12.422 1.00 93.50 123 MET A N 1
ATOM 918 C CA . MET A 1 123 ? 1.866 -3.089 -11.239 1.00 93.50 123 MET A CA 1
ATOM 919 C C . MET A 1 123 ? 2.682 -4.284 -10.740 1.00 93.50 123 MET A C 1
ATOM 921 O O . MET A 1 123 ? 2.381 -5.448 -11.013 1.00 93.50 123 MET A O 1
ATOM 925 N N . ASN A 1 124 ? 3.707 -3.993 -9.947 1.00 95.19 124 ASN A N 1
ATOM 926 C CA . ASN A 1 124 ? 4.537 -4.981 -9.275 1.00 95.19 124 ASN A CA 1
ATOM 927 C C . ASN A 1 124 ? 3.990 -5.332 -7.883 1.00 95.19 124 ASN A C 1
ATOM 929 O O . ASN A 1 124 ? 3.071 -4.711 -7.347 1.00 95.19 124 ASN A O 1
ATOM 933 N N . THR A 1 125 ? 4.530 -6.402 -7.303 1.00 97.94 125 THR A N 1
ATOM 934 C CA . THR A 1 125 ? 4.343 -6.759 -5.890 1.00 97.94 125 THR A CA 1
ATOM 935 C C . THR A 1 125 ? 5.694 -7.197 -5.359 1.00 97.94 125 THR A C 1
ATOM 937 O O . THR A 1 125 ? 6.086 -8.354 -5.516 1.00 97.94 125 THR A O 1
ATOM 940 N N . THR A 1 126 ? 6.454 -6.233 -4.842 1.00 97.62 126 THR A N 1
ATOM 941 C CA . THR A 1 126 ? 7.900 -6.414 -4.638 1.00 97.62 126 THR A CA 1
ATOM 942 C C . THR A 1 126 ? 8.289 -6.737 -3.200 1.00 97.62 126 THR A C 1
ATOM 944 O O . THR A 1 126 ? 9.440 -7.088 -2.942 1.00 97.62 126 THR A O 1
ATOM 947 N N . ALA A 1 127 ? 7.369 -6.563 -2.243 1.00 98.44 127 ALA A N 1
ATOM 948 C CA . ALA A 1 127 ? 7.690 -6.485 -0.816 1.00 98.44 127 ALA A CA 1
ATOM 949 C C . ALA A 1 127 ? 8.832 -5.486 -0.508 1.00 98.44 127 ALA A C 1
ATOM 951 O O . ALA A 1 127 ? 9.551 -5.625 0.485 1.00 98.44 127 ALA A O 1
ATOM 952 N N . GLY A 1 128 ? 9.002 -4.475 -1.369 1.00 97.12 128 GLY A N 1
ATOM 953 C CA . GLY A 1 128 ? 10.050 -3.467 -1.290 1.00 97.12 128 GLY A CA 1
ATOM 954 C C . GLY A 1 128 ? 11.434 -3.922 -1.779 1.00 97.12 128 GLY A C 1
ATOM 955 O O . GLY A 1 128 ? 12.422 -3.230 -1.526 1.00 97.12 128 GLY A O 1
ATOM 956 N N . SER A 1 129 ? 11.557 -5.087 -2.420 1.00 97.88 129 SER A N 1
ATOM 957 C CA . SER A 1 129 ? 12.838 -5.693 -2.812 1.00 97.88 129 SER A CA 1
ATOM 958 C C . SER A 1 129 ? 12.960 -5.898 -4.318 1.00 97.88 129 SER A C 1
ATOM 960 O O . SER A 1 129 ? 12.034 -6.354 -4.988 1.00 97.88 129 SER A O 1
ATOM 962 N N . TYR A 1 130 ? 14.162 -5.657 -4.844 1.00 94.19 130 TYR A N 1
ATOM 963 C CA . TYR A 1 130 ? 14.502 -5.942 -6.238 1.00 94.19 130 TYR A CA 1
ATOM 964 C C . TYR A 1 130 ? 14.460 -7.440 -6.561 1.00 94.19 130 TYR A C 1
ATOM 966 O O . TYR A 1 130 ? 14.363 -7.799 -7.732 1.00 94.19 130 TYR A O 1
ATOM 974 N N . ALA A 1 131 ? 14.478 -8.315 -5.550 1.00 95.19 131 ALA A N 1
ATOM 975 C CA . ALA A 1 131 ? 14.355 -9.760 -5.731 1.00 95.19 131 ALA A CA 1
ATOM 976 C C . ALA A 1 131 ? 13.022 -10.170 -6.381 1.00 95.19 131 ALA A C 1
ATOM 978 O O . ALA A 1 131 ? 12.965 -11.173 -7.090 1.00 95.19 131 ALA A O 1
ATOM 979 N N . LEU A 1 132 ? 11.955 -9.399 -6.146 1.00 95.88 132 LEU A N 1
ATOM 980 C CA . LEU A 1 132 ? 10.620 -9.649 -6.697 1.00 95.88 132 LEU A CA 1
ATOM 981 C C . LEU A 1 132 ? 10.219 -8.645 -7.786 1.00 95.88 132 LEU A C 1
ATOM 983 O O . LEU A 1 132 ? 9.108 -8.725 -8.312 1.00 95.88 132 LEU A O 1
ATOM 987 N N . LEU A 1 133 ? 11.096 -7.706 -8.156 1.00 93.62 133 LEU A N 1
ATOM 988 C CA . LEU A 1 133 ? 10.793 -6.739 -9.208 1.00 93.62 133 LEU A CA 1
ATOM 989 C C . LEU A 1 133 ? 10.569 -7.463 -10.544 1.00 93.62 133 LEU A C 1
ATOM 991 O O . LEU A 1 133 ? 11.427 -8.211 -11.010 1.00 93.62 133 LEU A O 1
ATOM 995 N N . GLY A 1 134 ? 9.406 -7.245 -11.160 1.00 87.56 134 GLY A N 1
ATOM 996 C CA . GLY A 1 134 ? 8.998 -7.917 -12.393 1.00 87.56 134 GLY A CA 1
ATOM 997 C C . GLY A 1 134 ? 8.461 -9.343 -12.216 1.00 87.56 134 GLY A C 1
ATOM 998 O O . GLY A 1 134 ? 8.076 -9.948 -13.218 1.00 87.56 134 GLY A O 1
ATOM 999 N N . ALA A 1 135 ? 8.403 -9.887 -10.993 1.00 92.00 135 ALA A N 1
ATOM 1000 C CA . ALA A 1 135 ? 7.745 -11.168 -10.734 1.00 92.00 135 ALA A CA 1
ATOM 1001 C C . ALA A 1 135 ? 6.257 -11.108 -11.113 1.00 92.00 135 ALA A C 1
ATOM 1003 O O . ALA A 1 135 ? 5.610 -10.068 -10.974 1.00 92.00 135 ALA A O 1
ATOM 1004 N N . LYS A 1 136 ? 5.706 -12.225 -11.603 1.00 94.06 136 LYS A N 1
ATOM 1005 C CA . LYS A 1 136 ? 4.292 -12.320 -11.996 1.00 94.06 136 LYS A CA 1
ATOM 1006 C C . LYS A 1 136 ? 3.562 -13.350 -11.153 1.00 94.06 136 LYS A C 1
ATOM 1008 O O . LYS A 1 136 ? 4.011 -14.488 -11.002 1.00 94.06 136 LYS A O 1
ATOM 1013 N N . VAL A 1 137 ? 2.409 -12.935 -10.650 1.00 95.62 137 VAL A N 1
ATOM 1014 C CA . VAL A 1 137 ? 1.450 -13.765 -9.920 1.00 95.62 137 VAL A CA 1
ATOM 1015 C C . VAL A 1 137 ? 0.408 -14.347 -10.882 1.00 95.62 137 VAL A C 1
ATOM 1017 O O . VAL A 1 137 ? 0.171 -13.772 -11.942 1.00 95.62 137 VAL A O 1
ATOM 1020 N N . PRO A 1 138 ? -0.232 -15.478 -10.545 1.00 96.25 138 PRO A N 1
ATOM 1021 C CA . PRO A 1 138 ? -1.226 -16.103 -11.419 1.00 96.25 138 PRO A CA 1
ATOM 1022 C C . PRO A 1 138 ? -2.564 -15.347 -11.456 1.00 96.25 138 PRO A C 1
ATOM 1024 O O . PRO A 1 138 ? -3.352 -15.540 -12.381 1.00 96.25 138 PRO A O 1
ATOM 1027 N N . ALA A 1 139 ? -2.849 -14.534 -10.436 1.00 97.81 139 ALA A N 1
ATOM 1028 C CA . ALA A 1 139 ? -4.093 -13.789 -10.277 1.00 97.81 139 ALA A CA 1
ATOM 1029 C C . ALA A 1 139 ? -3.921 -12.639 -9.271 1.00 97.81 139 ALA A C 1
ATOM 1031 O O . ALA A 1 139 ? -2.912 -12.554 -8.573 1.00 97.81 139 ALA A O 1
ATOM 1032 N N . ASP A 1 140 ? -4.920 -11.758 -9.191 1.00 98.69 140 ASP A N 1
ATOM 1033 C CA . ASP A 1 140 ? -5.066 -10.838 -8.061 1.00 98.69 140 ASP A CA 1
ATOM 1034 C C . ASP A 1 140 ? -5.131 -11.643 -6.750 1.00 98.69 140 ASP A C 1
ATOM 1036 O O . ASP A 1 140 ? -5.742 -12.717 -6.715 1.00 98.69 140 ASP A O 1
ATOM 1040 N N . SER A 1 141 ? -4.588 -11.102 -5.657 1.00 98.88 141 SER A N 1
ATOM 1041 C CA . SER A 1 141 ? -4.881 -11.622 -4.314 1.00 98.88 141 SER A CA 1
ATOM 1042 C C . SER A 1 141 ? -6.384 -11.621 -4.038 1.00 98.88 141 SER A C 1
ATOM 1044 O O . SER A 1 141 ? -7.124 -10.781 -4.561 1.00 98.88 141 SER A O 1
ATOM 1046 N N . THR A 1 142 ? -6.866 -12.539 -3.197 1.00 98.88 142 THR A N 1
ATOM 1047 C CA . THR A 1 142 ? -8.312 -12.665 -2.940 1.00 98.88 142 THR A CA 1
ATOM 1048 C C . THR A 1 142 ? -8.918 -11.362 -2.415 1.00 98.88 142 THR A C 1
ATOM 1050 O O . THR A 1 142 ? -10.013 -10.977 -2.824 1.00 98.88 142 THR A O 1
ATOM 1053 N N . VAL A 1 143 ? -8.186 -10.622 -1.578 1.00 98.81 143 VAL A N 1
ATOM 1054 C CA . VAL A 1 143 ? -8.619 -9.306 -1.081 1.00 98.81 143 VAL A CA 1
ATOM 1055 C C . VAL A 1 143 ? -8.769 -8.278 -2.203 1.00 98.81 143 VAL A C 1
ATOM 1057 O O . VAL A 1 143 ? -9.770 -7.564 -2.240 1.00 98.81 143 VAL A O 1
ATOM 1060 N N . VAL A 1 144 ? -7.842 -8.241 -3.166 1.00 98.88 144 VAL A N 1
ATOM 1061 C CA . VAL A 1 144 ? -7.934 -7.359 -4.339 1.00 98.88 144 VAL A CA 1
ATOM 1062 C C . VAL A 1 144 ? -9.092 -7.772 -5.244 1.00 98.88 144 VAL A C 1
ATOM 1064 O O . VAL A 1 144 ? -9.854 -6.910 -5.687 1.00 98.88 144 VAL A O 1
ATOM 1067 N N . GLN A 1 145 ? -9.277 -9.074 -5.481 1.00 98.81 145 GLN A N 1
ATOM 1068 C CA . GLN A 1 145 ? -10.417 -9.574 -6.253 1.00 98.81 145 GLN A CA 1
ATOM 1069 C C . GLN A 1 145 ? -11.741 -9.136 -5.623 1.00 98.81 145 GLN A C 1
ATOM 1071 O O . GLN A 1 145 ? -12.648 -8.700 -6.332 1.00 98.81 145 GLN A O 1
ATOM 1076 N N . ASN A 1 146 ? -11.859 -9.238 -4.299 1.00 98.75 146 ASN A N 1
ATOM 1077 C CA . ASN A 1 146 ? -13.067 -8.852 -3.578 1.00 98.75 146 ASN A CA 1
ATOM 1078 C C . ASN A 1 146 ? -13.307 -7.335 -3.635 1.00 98.75 146 ASN A C 1
ATOM 1080 O O . ASN A 1 146 ? -14.426 -6.915 -3.932 1.00 98.75 146 ASN A O 1
ATOM 1084 N N . LEU A 1 147 ? -12.260 -6.514 -3.491 1.00 98.75 147 LEU A N 1
ATOM 1085 C CA . LEU A 1 147 ? -12.355 -5.062 -3.683 1.00 98.75 147 LEU A CA 1
ATOM 1086 C C . LEU A 1 147 ? -12.824 -4.687 -5.097 1.00 98.75 147 LEU A C 1
ATOM 1088 O O . LEU A 1 147 ? -13.764 -3.905 -5.248 1.00 98.75 147 LEU A O 1
ATOM 1092 N N . ARG A 1 148 ? -12.234 -5.281 -6.142 1.00 98.38 148 ARG A N 1
ATOM 1093 C CA . ARG A 1 148 ? -12.643 -5.041 -7.539 1.00 98.38 148 ARG A CA 1
ATOM 1094 C C . ARG A 1 148 ? -14.083 -5.498 -7.802 1.00 98.38 148 ARG A C 1
ATOM 1096 O O . ARG A 1 148 ? -14.837 -4.809 -8.495 1.00 98.38 148 ARG A O 1
ATOM 1103 N N . LYS A 1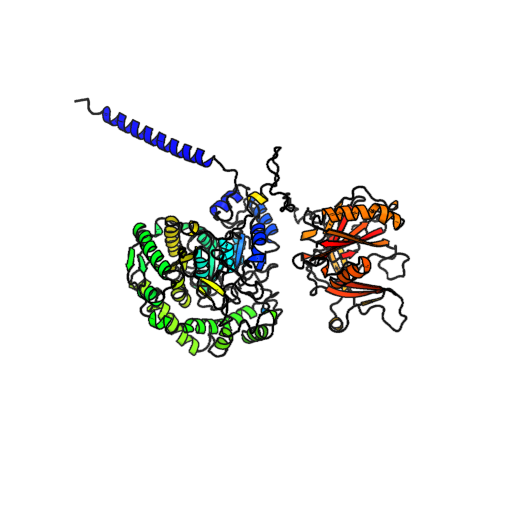 149 ? -14.509 -6.625 -7.216 1.00 98.44 149 LYS A N 1
ATOM 1104 C CA . LYS A 1 149 ? -15.911 -7.092 -7.262 1.00 98.44 149 LYS A CA 1
ATOM 1105 C C . LYS A 1 149 ? -16.863 -6.098 -6.592 1.00 98.44 149 LYS A C 1
ATOM 1107 O O . LYS A 1 149 ? -17.931 -5.848 -7.140 1.00 98.44 149 LYS A O 1
ATOM 1112 N N . ALA A 1 150 ? -16.459 -5.488 -5.477 1.00 98.12 150 ALA A N 1
ATOM 1113 C CA . ALA A 1 150 ? -17.211 -4.428 -4.800 1.00 98.12 150 ALA A CA 1
ATOM 1114 C C . ALA A 1 150 ? -17.189 -3.076 -5.549 1.00 98.12 150 ALA A C 1
ATOM 1116 O O . ALA A 1 150 ? -17.870 -2.135 -5.142 1.00 98.12 150 ALA A O 1
ATOM 1117 N N . GLY A 1 151 ? -16.438 -2.983 -6.653 1.00 97.31 151 GLY A N 1
ATOM 1118 C CA . GLY A 1 151 ? -16.327 -1.794 -7.494 1.00 97.31 151 GLY A CA 1
ATOM 1119 C C . GLY A 1 151 ? -15.260 -0.796 -7.049 1.00 97.31 151 GLY A C 1
ATOM 1120 O O . GLY A 1 151 ? -15.267 0.323 -7.551 1.00 97.31 151 GLY A O 1
ATOM 1121 N N . ALA A 1 152 ? -14.355 -1.168 -6.143 1.00 97.75 152 ALA A N 1
ATOM 1122 C CA . ALA A 1 152 ? -13.241 -0.308 -5.756 1.00 97.75 152 ALA A CA 1
ATOM 1123 C C . ALA A 1 152 ? -12.176 -0.228 -6.861 1.00 97.75 152 ALA A C 1
ATOM 1125 O O . ALA A 1 152 ? -11.933 -1.193 -7.593 1.00 97.75 152 ALA A O 1
ATOM 1126 N N . ILE A 1 153 ? -11.495 0.915 -6.937 1.00 96.75 153 ILE A N 1
ATOM 1127 C CA . ILE A 1 153 ? -10.365 1.151 -7.839 1.00 96.75 153 ILE A CA 1
ATOM 1128 C C . ILE A 1 153 ? -9.082 0.906 -7.051 1.00 96.75 153 ILE A C 1
ATOM 1130 O O . ILE A 1 153 ? -8.819 1.599 -6.072 1.00 96.75 153 ILE A O 1
ATOM 1134 N N . ILE A 1 154 ? -8.249 -0.038 -7.490 1.00 98.25 154 ILE A N 1
ATOM 1135 C CA . ILE A 1 154 ? -6.900 -0.181 -6.930 1.00 98.25 154 ILE A CA 1
ATOM 1136 C C . ILE A 1 154 ? -6.020 0.902 -7.551 1.00 98.25 154 ILE A C 1
ATOM 1138 O O . ILE A 1 154 ? -5.648 0.803 -8.720 1.00 98.25 154 ILE A O 1
ATOM 1142 N N . LEU A 1 155 ? -5.735 1.950 -6.779 1.00 96.81 155 LEU A N 1
ATOM 1143 C CA . LEU A 1 155 ? -5.049 3.154 -7.248 1.00 96.81 155 LEU A CA 1
ATOM 1144 C C . LEU A 1 155 ? -3.543 2.938 -7.444 1.00 96.81 155 LEU A C 1
ATOM 1146 O O . LEU A 1 155 ? -2.935 3.616 -8.268 1.00 96.81 155 LEU A O 1
ATOM 1150 N N . GLY A 1 156 ? -2.937 2.023 -6.691 1.00 97.31 156 GLY A N 1
ATOM 1151 C CA . GLY A 1 156 ? -1.485 1.883 -6.628 1.00 97.31 156 GLY A CA 1
ATOM 1152 C C . GLY A 1 156 ? -0.995 1.021 -5.465 1.00 97.31 156 GLY A C 1
ATOM 1153 O O . GLY A 1 156 ? -1.796 0.454 -4.711 1.00 97.31 156 GLY A O 1
ATOM 1154 N N . LYS A 1 157 ? 0.331 0.978 -5.313 1.00 98.62 157 LYS A N 1
ATOM 1155 C CA . LYS A 1 157 ? 1.077 0.251 -4.282 1.00 98.62 157 LYS A CA 1
ATOM 1156 C C . LYS A 1 157 ? 1.726 1.217 -3.297 1.00 98.62 157 LYS A C 1
ATOM 1158 O O . LYS A 1 157 ? 2.448 2.118 -3.714 1.00 98.62 157 LYS A O 1
ATOM 1163 N N . THR A 1 158 ? 1.504 1.041 -2.000 1.00 98.88 158 THR A N 1
ATOM 1164 C CA . THR A 1 158 ? 2.182 1.831 -0.958 1.00 98.88 158 THR A CA 1
ATOM 1165 C C . THR A 1 158 ? 3.516 1.216 -0.557 1.00 98.88 158 THR A C 1
ATOM 1167 O O . THR A 1 158 ? 3.655 -0.010 -0.502 1.00 98.88 158 THR A O 1
ATOM 1170 N N . ASN A 1 159 ? 4.481 2.082 -0.242 1.00 98.69 159 ASN A N 1
ATOM 1171 C CA . ASN A 1 159 ? 5.767 1.681 0.315 1.00 98.69 159 ASN A CA 1
ATOM 1172 C C . ASN A 1 159 ? 5.599 1.067 1.718 1.00 98.69 159 ASN A C 1
ATOM 1174 O O . ASN A 1 159 ? 4.557 1.190 2.374 1.00 98.69 159 ASN A O 1
ATOM 1178 N N . LEU A 1 160 ? 6.638 0.385 2.182 1.00 98.75 160 LEU A N 1
ATOM 1179 C CA . LEU A 1 160 ? 6.645 -0.414 3.398 1.00 98.75 160 LEU A CA 1
ATOM 1180 C C . LEU A 1 160 ? 8.054 -0.525 3.975 1.00 98.75 160 LEU A C 1
ATOM 1182 O O . LEU A 1 160 ? 9.032 -0.326 3.260 1.00 98.75 160 LEU A O 1
ATOM 1186 N N . SER A 1 161 ? 8.156 -0.967 5.229 1.00 98.56 161 SER A N 1
ATOM 1187 C CA . SER A 1 161 ? 9.398 -1.593 5.692 1.00 98.56 161 SER A CA 1
ATOM 1188 C C . SER A 1 161 ? 9.614 -2.887 4.909 1.00 98.56 161 SER A C 1
ATOM 1190 O O . SER A 1 161 ? 8.730 -3.753 4.883 1.00 98.56 161 SER A O 1
ATOM 1192 N N . GLN A 1 162 ? 10.769 -3.011 4.260 1.00 98.31 162 GLN A N 1
ATOM 1193 C CA . GLN A 1 162 ? 11.068 -4.115 3.350 1.00 98.31 162 GLN A CA 1
ATOM 1194 C C . GLN A 1 162 ? 10.799 -5.492 3.978 1.00 98.31 162 GLN A C 1
ATOM 1196 O O . GLN A 1 162 ? 11.161 -5.734 5.132 1.00 98.31 162 GLN A O 1
ATOM 1201 N N . TRP A 1 163 ? 10.162 -6.392 3.219 1.00 98.38 163 TRP A N 1
ATOM 1202 C CA . TRP A 1 163 ? 9.761 -7.730 3.681 1.00 98.38 163 TRP A CA 1
ATOM 1203 C C . TRP A 1 163 ? 8.955 -7.714 4.987 1.00 98.38 163 TRP A C 1
ATOM 1205 O O . TRP A 1 163 ? 9.079 -8.604 5.820 1.00 98.38 163 TRP A O 1
ATOM 1215 N N . GLY A 1 164 ? 8.159 -6.665 5.202 1.00 97.06 164 GLY A N 1
ATOM 1216 C CA . GLY A 1 164 ? 7.363 -6.512 6.414 1.00 97.06 164 GLY A CA 1
ATOM 1217 C C . GLY A 1 164 ? 8.201 -6.400 7.695 1.00 97.06 164 GLY A C 1
ATOM 1218 O O . GLY A 1 164 ? 7.752 -6.839 8.746 1.00 97.06 164 GLY A O 1
ATOM 1219 N N . SER A 1 165 ? 9.405 -5.820 7.610 1.00 96.62 165 SER A N 1
ATOM 1220 C CA . SER A 1 165 ? 10.388 -5.709 8.706 1.00 96.62 165 SER A CA 1
ATOM 1221 C C . SER A 1 165 ? 11.039 -7.023 9.168 1.00 96.62 165 SER A C 1
ATOM 1223 O O . SER A 1 165 ? 11.785 -7.009 10.141 1.00 96.62 165 SER A O 1
ATOM 1225 N N . ILE A 1 166 ? 10.874 -8.148 8.456 1.00 96.94 166 ILE A N 1
ATOM 1226 C CA . ILE A 1 166 ? 11.485 -9.432 8.863 1.00 96.94 166 ILE A CA 1
ATOM 1227 C C . ILE A 1 166 ? 12.901 -9.664 8.305 1.00 96.94 166 ILE A C 1
ATOM 1229 O O . ILE A 1 166 ? 13.428 -10.767 8.399 1.00 96.94 166 ILE A O 1
ATOM 1233 N N . ARG A 1 167 ? 13.535 -8.655 7.689 1.00 96.88 167 ARG A N 1
ATOM 1234 C CA . ARG A 1 167 ? 14.857 -8.800 7.048 1.00 96.88 167 ARG A CA 1
ATOM 1235 C C . ARG A 1 167 ? 16.031 -8.674 8.019 1.00 96.88 167 ARG A C 1
ATOM 1237 O O . ARG A 1 167 ? 16.915 -9.533 8.032 1.00 96.88 167 ARG A O 1
ATOM 1244 N N . SER A 1 168 ? 16.084 -7.579 8.769 1.00 94.56 168 SER A N 1
ATOM 1245 C CA . SER A 1 168 ? 17.329 -7.074 9.361 1.00 94.56 168 SER A CA 1
ATOM 1246 C C . SER A 1 168 ? 17.200 -6.837 10.859 1.00 94.56 168 SER A C 1
ATOM 1248 O O . SER A 1 168 ? 16.152 -6.402 11.320 1.00 94.56 168 SER A O 1
ATOM 1250 N N . LEU A 1 169 ? 18.288 -7.026 11.609 1.00 92.56 169 LEU A N 1
ATOM 1251 C CA . LEU A 1 169 ? 18.361 -6.609 13.020 1.00 92.56 169 LEU A CA 1
ATOM 1252 C C . LEU A 1 169 ? 18.591 -5.097 13.167 1.00 92.56 169 LEU A C 1
ATOM 1254 O O . LEU A 1 169 ? 18.449 -4.547 14.255 1.00 92.56 169 LEU A O 1
ATOM 1258 N N . ASN A 1 170 ? 18.955 -4.429 12.071 1.00 93.06 170 ASN A N 1
ATOM 1259 C CA . ASN A 1 170 ? 19.192 -2.993 12.001 1.00 93.06 170 ASN A CA 1
ATOM 1260 C C . ASN A 1 170 ? 18.280 -2.287 10.977 1.00 93.06 170 ASN A C 1
ATOM 1262 O O . ASN A 1 170 ? 18.708 -1.332 10.328 1.00 93.06 170 ASN A O 1
ATOM 1266 N N . SER A 1 171 ? 17.048 -2.769 10.780 1.00 86.00 171 SER A N 1
ATOM 1267 C CA . SER A 1 171 ? 16.092 -2.163 9.840 1.00 86.00 171 SER A CA 1
ATOM 1268 C C . SER A 1 171 ? 15.641 -0.764 10.269 1.00 86.00 171 SER A C 1
ATOM 1270 O O . SER A 1 171 ? 15.650 -0.448 11.455 1.00 86.00 171 SER A O 1
ATOM 1272 N N . THR A 1 172 ? 15.156 0.028 9.311 1.00 92.62 172 THR A N 1
ATOM 1273 C CA . THR A 1 172 ? 14.327 1.211 9.577 1.00 92.62 172 THR A CA 1
ATOM 1274 C C . THR A 1 172 ? 12.902 0.982 9.121 1.00 92.62 172 THR A C 1
ATOM 1276 O O . THR A 1 172 ? 12.647 0.376 8.075 1.00 92.62 172 THR A O 1
ATOM 1279 N N . ASN A 1 173 ? 11.965 1.517 9.890 1.00 97.19 173 ASN A N 1
ATOM 1280 C CA . ASN A 1 173 ? 10.569 1.557 9.505 1.00 97.19 173 ASN A CA 1
ATOM 1281 C C . ASN A 1 173 ? 10.369 2.415 8.253 1.00 97.19 173 ASN A C 1
ATOM 1283 O O . ASN A 1 173 ? 10.950 3.489 8.131 1.00 97.19 173 ASN A O 1
ATOM 1287 N N . GLY A 1 174 ? 9.560 1.937 7.306 1.00 97.44 174 GLY A N 1
ATOM 1288 C CA . GLY A 1 174 ? 9.224 2.664 6.081 1.00 97.44 174 GLY A CA 1
ATOM 1289 C C . GLY A 1 174 ? 10.318 2.729 5.020 1.00 97.44 174 GLY A C 1
ATOM 1290 O O . GLY A 1 174 ? 10.102 3.370 3.996 1.00 97.44 174 GLY A O 1
ATOM 1291 N N . TRP A 1 175 ? 11.465 2.077 5.223 1.00 98.00 175 TRP A N 1
ATOM 1292 C CA . TRP A 1 175 ? 12.473 1.938 4.176 1.00 98.00 175 TRP A CA 1
ATOM 1293 C C . TRP A 1 175 ? 12.291 0.653 3.378 1.00 98.00 175 TRP A C 1
ATOM 1295 O O . TRP A 1 175 ? 12.145 -0.440 3.938 1.00 98.00 175 TRP A O 1
ATOM 1305 N N . SER A 1 176 ? 12.430 0.777 2.062 1.00 97.75 176 SER A N 1
ATOM 1306 C CA . SER A 1 176 ? 12.685 -0.356 1.186 1.00 97.75 176 SER A CA 1
ATOM 1307 C C . SER A 1 176 ? 13.655 -0.010 0.062 1.00 97.75 176 SER A C 1
ATOM 1309 O O . SER A 1 176 ? 13.797 1.153 -0.307 1.00 97.75 176 SER A O 1
ATOM 1311 N N . ALA A 1 177 ? 14.319 -1.019 -0.504 1.00 94.38 177 ALA A N 1
ATOM 1312 C CA . ALA A 1 177 ? 15.249 -0.822 -1.615 1.00 94.38 177 ALA A CA 1
ATOM 1313 C C . ALA A 1 177 ? 14.560 -0.248 -2.866 1.00 94.38 177 ALA A C 1
ATOM 1315 O O . ALA A 1 177 ? 15.143 0.564 -3.580 1.00 94.38 177 ALA A O 1
ATOM 1316 N N . VAL A 1 178 ? 13.319 -0.669 -3.132 1.00 92.12 178 VAL A N 1
ATOM 1317 C CA . VAL A 1 178 ? 12.536 -0.201 -4.288 1.00 92.12 178 VAL A CA 1
ATOM 1318 C C . VAL A 1 178 ? 11.937 1.181 -4.032 1.00 92.12 178 VAL A C 1
ATOM 1320 O O . VAL A 1 178 ? 11.980 2.038 -4.908 1.00 92.12 178 VAL A O 1
ATOM 1323 N N . GLY A 1 179 ? 11.362 1.390 -2.847 1.00 89.75 179 GLY A N 1
ATOM 1324 C CA . GLY A 1 179 ? 10.580 2.586 -2.541 1.00 89.75 179 GLY A CA 1
ATOM 1325 C C . GLY A 1 179 ? 11.353 3.709 -1.859 1.00 89.75 179 GLY A C 1
ATOM 1326 O O . GLY A 1 179 ? 10.838 4.812 -1.762 1.00 89.75 179 GLY A O 1
ATOM 1327 N N . GLY A 1 180 ? 12.563 3.465 -1.355 1.00 95.75 180 GLY A N 1
ATOM 1328 C CA . GLY A 1 180 ? 13.275 4.417 -0.502 1.00 95.75 180 GLY A CA 1
ATOM 1329 C C . GLY A 1 180 ? 12.642 4.549 0.888 1.00 95.75 180 GLY A C 1
ATOM 1330 O O . GLY A 1 180 ? 11.901 3.672 1.334 1.00 95.75 180 GLY A O 1
ATOM 1331 N N . GLN A 1 181 ? 12.963 5.637 1.595 1.00 97.38 181 GLN A N 1
ATOM 1332 C CA . GLN A 1 181 ? 12.515 5.904 2.969 1.00 97.38 181 GLN A CA 1
ATOM 1333 C C . GLN A 1 181 ? 11.230 6.742 2.987 1.00 97.38 181 GLN A C 1
ATOM 1335 O O . GLN A 1 181 ? 11.256 7.923 2.628 1.00 97.38 181 GLN A O 1
ATOM 1340 N N . THR A 1 182 ? 10.132 6.156 3.469 1.00 98.44 182 THR A N 1
ATOM 1341 C CA . THR A 1 182 ? 8.919 6.882 3.864 1.00 98.44 182 THR A CA 1
ATOM 1342 C C . THR A 1 182 ? 9.135 7.627 5.180 1.00 98.44 182 THR A C 1
ATOM 1344 O O . THR A 1 182 ? 9.706 7.065 6.111 1.00 98.44 182 THR A O 1
ATOM 1347 N N . HIS A 1 183 ? 8.626 8.853 5.302 1.00 97.12 183 HIS A N 1
ATOM 1348 C CA . HIS A 1 183 ? 8.653 9.615 6.558 1.00 97.12 183 HIS A CA 1
ATOM 1349 C C . HIS A 1 183 ? 7.242 9.930 7.054 1.00 97.12 183 HIS A C 1
ATOM 1351 O O . HIS A 1 183 ? 6.346 10.227 6.259 1.00 97.12 183 HIS A O 1
ATOM 1357 N N . GLY A 1 184 ? 7.058 9.915 8.375 1.00 97.44 184 GLY A N 1
ATOM 1358 C CA . GLY A 1 184 ? 5.860 10.453 9.009 1.00 97.44 184 GLY A CA 1
ATOM 1359 C C . GLY A 1 184 ? 5.756 11.974 8.829 1.00 97.44 184 GLY A C 1
ATOM 1360 O O . GLY A 1 184 ? 6.742 12.675 8.586 1.00 97.44 184 GLY A O 1
ATOM 1361 N N . VAL A 1 185 ? 4.537 12.502 8.943 1.00 97.38 185 VAL A N 1
ATOM 1362 C CA . VAL A 1 185 ? 4.208 13.887 8.546 1.00 97.38 185 VAL A CA 1
ATOM 1363 C C . VAL A 1 185 ? 3.763 14.785 9.699 1.00 97.38 185 VAL A C 1
ATOM 1365 O O . VAL A 1 185 ? 3.250 15.877 9.462 1.00 97.38 185 VAL A O 1
ATOM 1368 N N . PHE A 1 186 ? 3.964 14.374 10.951 1.00 97.62 186 PHE A N 1
ATOM 1369 C CA . PHE A 1 186 ? 3.648 15.186 12.133 1.00 97.62 186 PHE A CA 1
ATOM 1370 C C . PHE A 1 186 ? 4.871 15.840 12.770 1.00 97.62 186 PHE A C 1
ATOM 1372 O O . PHE A 1 186 ? 4.718 16.849 13.462 1.00 97.62 186 PHE A O 1
ATOM 1379 N N . TYR A 1 187 ? 6.067 15.338 12.458 1.00 97.00 187 TYR A N 1
ATOM 1380 C CA . TYR A 1 187 ? 7.343 15.947 12.816 1.00 97.00 187 TYR A CA 1
ATOM 1381 C C . TYR A 1 187 ? 8.402 15.702 11.713 1.00 97.00 187 TYR A C 1
ATOM 1383 O O . TYR A 1 187 ? 8.351 14.665 11.049 1.00 97.00 187 TYR A O 1
ATOM 1391 N N . PRO A 1 188 ? 9.349 16.626 11.456 1.00 94.38 188 PRO A N 1
ATOM 1392 C CA . PRO A 1 188 ? 10.419 16.400 10.479 1.00 94.38 188 PRO A CA 1
ATOM 1393 C C . PRO A 1 188 ? 11.239 15.139 10.776 1.00 94.38 188 PRO A C 1
ATOM 1395 O O . PRO A 1 188 ? 11.634 14.921 11.920 1.00 94.38 188 PRO A O 1
ATOM 1398 N N . ASN A 1 189 ? 11.518 14.334 9.746 1.00 94.31 189 ASN A N 1
ATOM 1399 C CA . ASN A 1 189 ? 12.183 13.027 9.855 1.00 94.31 189 ASN A CA 1
ATOM 1400 C C . ASN A 1 189 ? 11.484 12.044 10.809 1.00 94.31 189 ASN A C 1
ATOM 1402 O O . ASN A 1 189 ? 12.134 11.158 11.350 1.00 94.31 189 ASN A O 1
ATOM 1406 N N . GLN A 1 190 ? 10.184 12.203 11.059 1.00 98.00 190 GLN A N 1
ATOM 1407 C CA . GLN A 1 190 ? 9.433 11.280 11.902 1.00 98.00 190 GLN A CA 1
ATOM 1408 C C . GLN A 1 190 ? 9.520 9.843 11.367 1.00 98.00 190 GLN A C 1
ATOM 1410 O O . GLN A 1 190 ? 9.312 9.612 10.172 1.00 98.00 190 GLN A O 1
ATOM 1415 N N . ASP A 1 191 ? 9.724 8.890 12.277 1.00 98.12 191 ASP A N 1
ATOM 1416 C CA . ASP A 1 191 ? 9.483 7.476 12.009 1.00 98.12 191 ASP A CA 1
ATOM 1417 C C . ASP A 1 191 ? 7.974 7.263 11.724 1.00 98.12 191 ASP A C 1
ATOM 1419 O O . ASP A 1 191 ? 7.133 7.548 12.590 1.00 98.12 191 ASP A O 1
ATOM 1423 N N . PRO A 1 192 ? 7.581 6.793 10.522 1.00 98.00 192 PRO A N 1
ATOM 1424 C CA . PRO A 1 192 ? 6.181 6.492 10.220 1.00 98.00 192 PRO A CA 1
ATOM 1425 C C . PRO A 1 192 ? 5.642 5.247 10.956 1.00 98.00 192 PRO A C 1
ATOM 1427 O O . PRO A 1 192 ? 4.490 4.875 10.723 1.00 98.00 192 PRO A O 1
ATOM 1430 N N . SER A 1 193 ? 6.453 4.586 11.788 1.00 98.12 193 SER A N 1
ATOM 1431 C CA . SER A 1 193 ? 6.310 3.198 12.229 1.00 98.12 193 SER A CA 1
ATOM 1432 C C . SER A 1 193 ? 6.166 2.256 11.020 1.00 98.12 193 SER A C 1
ATOM 1434 O O . SER A 1 193 ? 6.376 2.638 9.860 1.00 98.12 193 SER A O 1
ATOM 1436 N N . GLY A 1 194 ? 5.890 0.979 11.236 1.00 97.12 194 GLY A N 1
ATOM 1437 C CA . GLY A 1 194 ? 5.926 -0.013 10.182 1.00 97.12 194 GLY A CA 1
ATOM 1438 C C . GLY A 1 194 ? 5.295 -1.337 10.578 1.00 97.12 194 GLY A C 1
ATOM 1439 O O . GLY A 1 194 ? 4.892 -1.546 11.709 1.00 97.12 194 GLY A O 1
ATOM 1440 N N . SER A 1 195 ? 5.150 -2.264 9.637 1.00 98.50 195 SER A N 1
ATOM 1441 C CA . SER A 1 195 ? 5.691 -2.193 8.276 1.00 98.50 195 SER A CA 1
ATOM 1442 C C . SER A 1 195 ? 4.757 -1.585 7.226 1.00 98.50 195 SER A C 1
ATOM 1444 O O . SER A 1 195 ? 5.202 -1.341 6.111 1.00 98.50 195 SER A O 1
ATOM 1446 N N . SER A 1 196 ? 3.478 -1.312 7.517 1.00 98.88 196 SER A N 1
ATOM 1447 C CA . SER A 1 196 ? 2.550 -0.668 6.555 1.00 98.88 196 SER A CA 1
ATOM 1448 C C . SER A 1 196 ? 2.700 0.863 6.511 1.00 98.88 196 SER A C 1
ATOM 1450 O O . SER A 1 196 ? 1.712 1.598 6.513 1.00 98.88 196 SER A O 1
ATOM 1452 N N . SER A 1 197 ? 3.943 1.345 6.481 1.00 98.81 197 SER A N 1
ATOM 1453 C CA . SER A 1 197 ? 4.322 2.754 6.636 1.00 98.81 197 SER A CA 1
ATOM 1454 C C . SER A 1 197 ? 3.704 3.660 5.570 1.00 98.81 197 SER A C 1
ATOM 1456 O O . SER A 1 197 ? 3.049 4.649 5.899 1.00 98.81 197 SER A O 1
ATOM 1458 N N . GLY A 1 198 ? 3.830 3.290 4.290 1.00 98.75 198 GLY A N 1
ATOM 1459 C CA . GLY A 1 198 ? 3.249 4.049 3.184 1.00 98.75 198 GLY A CA 1
ATOM 1460 C C . GLY A 1 198 ? 1.722 4.087 3.245 1.00 98.75 198 GLY A C 1
ATOM 1461 O O . GLY A 1 198 ? 1.136 5.134 3.003 1.00 98.75 198 GLY A O 1
ATOM 1462 N N . SER A 1 199 ? 1.061 2.993 3.647 1.00 98.88 199 SER A N 1
ATOM 1463 C CA . SER A 1 199 ? -0.399 2.973 3.859 1.00 98.88 199 SER A CA 1
ATOM 1464 C C . SER A 1 199 ? -0.832 3.915 4.987 1.00 98.88 199 SER A C 1
ATOM 1466 O O . SER A 1 199 ? -1.864 4.582 4.865 1.00 98.88 199 SER A O 1
ATOM 1468 N N . GLY A 1 200 ? -0.032 4.011 6.054 1.00 98.56 200 GLY A N 1
ATOM 1469 C CA . GLY A 1 200 ? -0.218 4.982 7.131 1.00 98.56 200 GLY A CA 1
ATOM 1470 C C . GLY A 1 200 ? -0.186 6.417 6.611 1.00 98.56 200 GLY A C 1
ATOM 1471 O O . GLY A 1 200 ? -1.196 7.121 6.644 1.00 98.56 200 GLY A O 1
ATOM 1472 N N . VAL A 1 201 ? 0.951 6.820 6.043 1.00 98.69 201 VAL A N 1
ATOM 1473 C CA . VAL A 1 201 ? 1.170 8.192 5.557 1.00 98.69 201 VAL A CA 1
ATOM 1474 C C . VAL A 1 201 ? 0.212 8.560 4.414 1.00 98.69 201 VAL A C 1
ATOM 1476 O O . VAL A 1 201 ? -0.345 9.660 4.408 1.00 98.69 201 VAL A O 1
ATOM 1479 N N . ALA A 1 202 ? -0.053 7.644 3.475 1.00 98.38 202 ALA A N 1
ATOM 1480 C CA . ALA A 1 202 ? -0.981 7.870 2.364 1.00 98.38 202 ALA A CA 1
ATOM 1481 C C . ALA A 1 202 ? -2.391 8.201 2.854 1.00 98.38 202 ALA A C 1
ATOM 1483 O O . ALA A 1 202 ? -3.020 9.139 2.359 1.00 98.38 202 ALA A O 1
ATOM 1484 N N . THR A 1 203 ? -2.875 7.458 3.850 1.00 97.81 203 THR A N 1
ATOM 1485 C CA . THR A 1 203 ? -4.187 7.697 4.453 1.00 97.81 203 THR A CA 1
ATOM 1486 C C . THR A 1 203 ? -4.207 9.046 5.164 1.00 97.81 203 THR A C 1
ATOM 1488 O O . THR A 1 203 ? -5.144 9.822 4.985 1.00 97.81 203 THR A O 1
ATOM 1491 N N . THR A 1 204 ? -3.158 9.378 5.920 1.00 96.50 204 THR A N 1
ATOM 1492 C CA . THR A 1 204 ? -3.048 10.658 6.636 1.00 96.50 204 THR A CA 1
ATOM 1493 C C . THR A 1 204 ? -3.132 11.859 5.719 1.00 96.50 204 THR A C 1
ATOM 1495 O O . THR A 1 204 ? -3.765 12.844 6.089 1.00 96.50 204 THR A O 1
ATOM 1498 N N . LEU A 1 205 ? -2.512 11.780 4.544 1.00 95.31 205 LEU A N 1
ATOM 1499 C CA . LEU A 1 205 ? -2.469 12.865 3.567 1.00 95.31 205 LEU A CA 1
ATOM 1500 C C . LEU A 1 205 ? -3.659 12.853 2.593 1.00 95.31 205 LEU A C 1
ATOM 1502 O O . LEU A 1 205 ? -3.739 13.732 1.730 1.00 95.31 205 LEU A O 1
ATOM 1506 N N . GLY A 1 206 ? -4.580 11.889 2.703 1.00 94.38 206 GLY A N 1
ATOM 1507 C CA . GLY A 1 206 ? -5.692 11.732 1.764 1.00 94.38 206 GLY A CA 1
ATOM 1508 C C . GLY A 1 206 ? -5.204 11.460 0.338 1.00 94.38 206 GLY A C 1
ATOM 1509 O O . GLY A 1 206 ? -5.666 12.102 -0.601 1.00 94.38 206 GLY A O 1
ATOM 1510 N N . LEU A 1 207 ? -4.213 10.577 0.172 1.00 94.88 207 LEU A N 1
ATOM 1511 C CA . LEU A 1 207 ? -3.703 10.147 -1.143 1.00 94.88 207 LEU A CA 1
ATOM 1512 C C . LEU A 1 207 ? -4.566 9.051 -1.785 1.00 94.88 207 LEU A C 1
ATOM 1514 O O . LEU A 1 207 ? -4.439 8.778 -2.974 1.00 94.88 207 LEU A O 1
ATOM 1518 N N . ALA A 1 208 ? -5.454 8.454 -0.999 1.00 95.19 208 ALA A N 1
ATOM 1519 C CA . ALA A 1 208 ? -6.562 7.601 -1.401 1.00 95.19 208 ALA A CA 1
ATOM 1520 C C . ALA A 1 208 ? -7.676 7.753 -0.355 1.00 95.19 208 ALA A C 1
ATOM 1522 O O . ALA A 1 208 ? -7.460 8.367 0.694 1.00 95.19 208 ALA A O 1
ATOM 1523 N N . THR A 1 209 ? -8.856 7.187 -0.608 1.00 94.56 209 THR A N 1
ATOM 1524 C CA . THR A 1 209 ? -9.940 7.172 0.389 1.00 94.56 209 THR A CA 1
ATOM 1525 C C . THR A 1 209 ? -9.586 6.288 1.589 1.00 94.56 209 THR A C 1
ATOM 1527 O O . THR A 1 209 ? -9.904 6.605 2.732 1.00 94.56 209 THR A O 1
ATOM 1530 N N . GLY A 1 210 ? -8.876 5.192 1.334 1.00 96.81 210 GLY A N 1
ATOM 1531 C CA . GLY A 1 210 ? -8.329 4.311 2.354 1.00 96.81 210 GLY A CA 1
ATOM 1532 C C . GLY A 1 210 ? -7.233 3.430 1.775 1.00 96.81 210 GLY A C 1
ATOM 1533 O O . GLY A 1 210 ? -7.039 3.375 0.556 1.00 96.81 210 GLY A O 1
ATOM 1534 N N . CYS A 1 211 ? -6.521 2.734 2.654 1.00 98.81 211 CYS A N 1
ATOM 1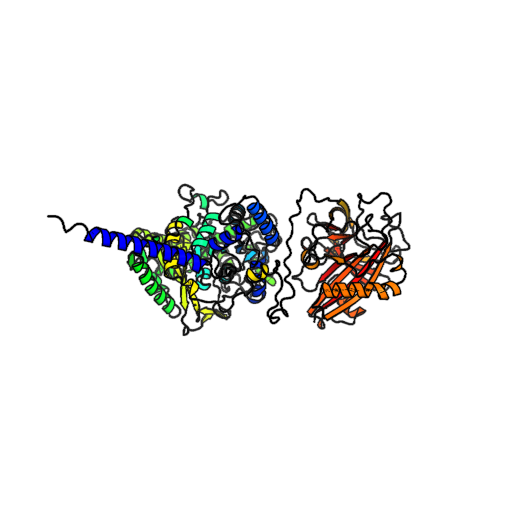535 C CA . CYS A 1 211 ? -5.477 1.799 2.264 1.00 98.81 211 CYS A CA 1
ATOM 1536 C C . CYS A 1 211 ? -5.732 0.404 2.842 1.00 98.81 211 CYS A C 1
ATOM 1538 O O . CYS A 1 211 ? -6.379 0.257 3.880 1.00 98.81 211 CYS A O 1
ATOM 1540 N N . LEU A 1 212 ? -5.163 -0.621 2.208 1.00 98.94 212 LEU A N 1
ATOM 1541 C CA . LEU A 1 212 ? -4.924 -1.911 2.852 1.00 98.94 212 LEU A CA 1
ATOM 1542 C C . LEU A 1 212 ? -3.484 -1.987 3.363 1.00 98.94 212 LEU A C 1
ATOM 1544 O O . LEU A 1 212 ? -2.532 -1.680 2.636 1.00 98.94 212 LEU A O 1
ATOM 1548 N N . GLY A 1 213 ? -3.334 -2.416 4.611 1.00 98.81 213 GLY A N 1
ATOM 1549 C CA . GLY A 1 213 ? -2.068 -2.835 5.203 1.00 98.81 213 GLY A CA 1
ATOM 1550 C C . GLY A 1 213 ? -2.029 -4.349 5.417 1.00 98.81 213 GLY A C 1
ATOM 1551 O O . GLY A 1 213 ? -3.025 -5.049 5.226 1.00 98.81 213 GLY A O 1
ATOM 1552 N N . GLY A 1 214 ? -0.868 -4.845 5.834 1.00 98.44 214 GLY A N 1
ATOM 1553 C CA . GLY A 1 214 ? -0.681 -6.230 6.267 1.00 98.44 214 GLY A CA 1
ATOM 1554 C C . GLY A 1 214 ? 0.022 -6.247 7.616 1.00 98.44 214 GLY A C 1
ATOM 1555 O O . GLY A 1 214 ? 1.023 -5.540 7.774 1.00 98.44 214 GLY A O 1
ATOM 1556 N N . GLU A 1 215 ? -0.508 -7.016 8.564 1.00 98.75 215 GLU A N 1
ATOM 1557 C CA . GLU A 1 215 ? 0.039 -7.148 9.911 1.00 98.75 215 GLU A CA 1
ATOM 1558 C C . GLU A 1 215 ? 0.334 -8.597 10.265 1.00 98.75 215 GLU A C 1
ATOM 1560 O O . GLU A 1 215 ? -0.546 -9.447 10.161 1.00 98.75 215 GLU A O 1
ATOM 1565 N N . THR A 1 216 ? 1.567 -8.819 10.714 1.00 98.44 216 THR A N 1
ATOM 1566 C CA . THR A 1 216 ? 2.012 -10.013 11.435 1.00 98.44 216 THR A CA 1
ATOM 1567 C C . THR A 1 216 ? 2.007 -9.694 12.924 1.00 98.44 216 THR A C 1
ATOM 1569 O O . THR A 1 216 ? 1.252 -10.291 13.680 1.00 98.44 216 THR A O 1
ATOM 1572 N N . ASP A 1 217 ? 2.761 -8.660 13.306 1.00 96.69 217 ASP A N 1
ATOM 1573 C CA . ASP A 1 217 ? 2.803 -8.114 14.658 1.00 96.69 217 ASP A CA 1
ATOM 1574 C C . ASP A 1 217 ? 2.948 -6.583 14.569 1.00 96.69 217 ASP A C 1
ATOM 1576 O O . ASP A 1 217 ? 3.888 -6.083 13.946 1.00 96.69 217 ASP A O 1
ATOM 1580 N N . GLY A 1 218 ? 1.941 -5.824 15.009 1.00 97.62 218 GLY A N 1
ATOM 1581 C CA . GLY A 1 218 ? 1.918 -4.348 15.033 1.00 97.62 218 GLY A CA 1
ATOM 1582 C C . GLY A 1 218 ? 1.844 -3.618 13.681 1.00 97.62 218 GLY A C 1
ATOM 1583 O O . GLY A 1 218 ? 1.496 -2.444 13.625 1.00 97.62 218 GLY A O 1
ATOM 1584 N N . SER A 1 219 ? 2.107 -4.299 12.568 1.00 98.56 219 SER A N 1
ATOM 1585 C CA . SER A 1 219 ? 2.349 -3.702 11.247 1.00 98.56 219 SER A CA 1
ATOM 1586 C C . SER A 1 219 ? 1.178 -2.982 10.546 1.00 98.56 219 SER A C 1
ATOM 1588 O O . SER A 1 219 ? 1.394 -2.416 9.472 1.00 98.56 219 SER A O 1
ATOM 1590 N N . ILE A 1 220 ? -0.032 -2.963 11.103 1.00 98.94 220 ILE A N 1
ATOM 1591 C CA . ILE A 1 220 ? -1.181 -2.107 10.738 1.00 98.94 220 ILE A CA 1
ATOM 1592 C C . ILE A 1 220 ? -1.471 -1.130 11.884 1.00 98.94 220 ILE A C 1
ATOM 1594 O O . ILE A 1 220 ? -1.640 0.066 11.646 1.00 98.94 220 ILE A O 1
ATOM 1598 N N . THR A 1 221 ? -1.553 -1.630 13.114 1.00 98.62 221 THR A N 1
ATOM 1599 C CA . THR A 1 221 ? -2.017 -0.868 14.284 1.00 98.62 221 THR A CA 1
ATOM 1600 C C . THR A 1 221 ? -1.018 0.178 14.769 1.00 98.62 221 THR A C 1
ATOM 1602 O O . THR A 1 221 ? -1.416 1.298 15.096 1.00 98.62 221 THR A O 1
ATOM 1605 N N . ASP A 1 222 ? 0.271 -0.137 14.759 1.00 98.00 222 ASP A N 1
ATOM 1606 C CA . ASP A 1 222 ? 1.326 0.781 15.176 1.00 98.00 222 ASP A CA 1
ATOM 1607 C C . ASP A 1 222 ? 1.552 1.909 14.146 1.00 98.00 222 ASP A C 1
ATOM 1609 O O . ASP A 1 222 ? 1.428 3.078 14.524 1.00 98.00 222 ASP A O 1
ATOM 1613 N N . PRO A 1 223 ? 1.705 1.655 12.825 1.00 98.69 223 PRO A N 1
ATOM 1614 C CA . PRO A 1 223 ? 1.742 2.744 11.852 1.00 98.69 223 PRO A CA 1
ATOM 1615 C C . PRO A 1 223 ? 0.431 3.535 11.799 1.00 98.69 223 PRO A C 1
ATOM 1617 O O . PRO A 1 223 ? 0.469 4.728 11.511 1.00 98.69 223 PRO A O 1
ATOM 1620 N N . ALA A 1 224 ? -0.730 2.951 12.116 1.00 98.75 224 ALA A N 1
ATOM 1621 C CA . ALA A 1 224 ? -1.957 3.738 12.250 1.00 98.75 224 ALA A CA 1
ATOM 1622 C C . ALA A 1 224 ? -1.886 4.737 13.423 1.00 98.75 224 ALA A C 1
ATOM 1624 O O . ALA A 1 224 ? -2.216 5.916 13.254 1.00 98.75 224 ALA A O 1
ATOM 1625 N N . SER A 1 225 ? -1.379 4.285 14.574 1.00 98.25 225 SER A N 1
ATOM 1626 C CA . SER A 1 225 ? -1.144 5.105 15.769 1.00 98.25 225 SER A CA 1
ATOM 1627 C C . SER A 1 225 ? -0.206 6.285 15.477 1.00 98.25 225 SER A C 1
ATOM 1629 O O . SER A 1 225 ? -0.571 7.434 15.734 1.00 98.25 225 SER A O 1
ATOM 1631 N N . TYR A 1 226 ? 0.946 6.024 14.850 1.00 98.25 226 TYR A N 1
ATOM 1632 C CA . TYR A 1 226 ? 1.971 7.035 14.536 1.00 98.25 226 TYR A CA 1
ATOM 1633 C C . TYR A 1 226 ? 1.596 7.976 13.383 1.00 98.25 226 TYR A C 1
ATOM 1635 O O . TYR A 1 226 ? 2.222 9.023 13.199 1.00 98.25 226 TYR A O 1
ATOM 1643 N N . ASN A 1 227 ? 0.549 7.654 12.624 1.00 98.31 227 ASN A N 1
ATOM 1644 C CA . ASN A 1 227 ? 0.074 8.484 11.520 1.00 98.31 227 ASN A CA 1
ATOM 1645 C C . ASN A 1 227 ? -1.307 9.111 11.776 1.00 98.31 227 ASN A C 1
ATOM 1647 O O . ASN A 1 227 ? -1.864 9.735 10.872 1.00 98.31 227 ASN A O 1
ATOM 1651 N N . ASN A 1 228 ? -1.830 9.049 13.008 1.00 98.00 228 ASN A N 1
ATOM 1652 C CA . ASN A 1 228 ? -3.105 9.668 13.401 1.00 98.00 228 ASN A CA 1
ATOM 1653 C C . ASN A 1 228 ? -4.299 9.175 12.557 1.00 98.00 228 ASN A C 1
ATOM 1655 O O . ASN A 1 228 ? -5.121 9.969 12.083 1.00 98.00 228 ASN A O 1
ATOM 1659 N N . ILE A 1 229 ? -4.384 7.864 12.336 1.00 98.56 229 ILE A N 1
ATOM 1660 C CA . ILE A 1 229 ? -5.459 7.224 11.566 1.00 98.56 229 ILE A CA 1
ATOM 1661 C C . ILE A 1 229 ? -5.994 5.985 12.290 1.00 98.56 229 ILE A C 1
ATOM 1663 O O . ILE A 1 229 ? -5.462 5.560 13.313 1.00 98.56 229 ILE A O 1
ATOM 1667 N N . VAL A 1 230 ? -7.064 5.406 11.752 1.00 98.88 230 VAL A N 1
ATOM 1668 C CA . VAL A 1 230 ? -7.623 4.134 12.205 1.00 98.88 230 VAL A CA 1
ATOM 1669 C C . VAL A 1 230 ? -6.898 2.981 11.519 1.00 98.88 230 VAL A C 1
ATOM 1671 O O . VAL A 1 230 ? -6.716 2.999 10.302 1.00 98.88 230 VAL A O 1
ATOM 1674 N N . GLY A 1 231 ? -6.528 1.961 12.291 1.00 98.88 231 GLY A N 1
ATOM 1675 C CA . GLY A 1 231 ? -5.993 0.696 11.792 1.00 98.88 231 GLY A CA 1
ATOM 1676 C C . GLY A 1 231 ? -6.783 -0.476 12.358 1.00 98.88 231 GLY A C 1
ATOM 1677 O O . GLY A 1 231 ? -6.896 -0.619 13.577 1.00 98.88 231 GLY A O 1
ATOM 1678 N N . VAL A 1 232 ? -7.326 -1.325 11.486 1.00 98.94 232 VAL A N 1
ATOM 1679 C CA . VAL A 1 232 ? -8.033 -2.545 11.898 1.00 98.94 232 VAL A CA 1
ATOM 1680 C C . VAL A 1 232 ? -7.194 -3.749 11.514 1.00 98.94 232 VAL A C 1
ATOM 1682 O O . VAL A 1 232 ? -7.058 -4.064 10.335 1.00 98.94 232 VAL A O 1
ATOM 1685 N N . LYS A 1 233 ? -6.677 -4.449 12.521 1.00 98.81 233 LYS A N 1
ATOM 1686 C CA . LYS A 1 233 ? -6.096 -5.779 12.374 1.00 98.81 233 LYS A CA 1
ATOM 1687 C C . LYS A 1 233 ? -7.189 -6.807 12.669 1.00 98.81 233 LYS A C 1
ATOM 1689 O O . LYS A 1 233 ? -7.517 -7.000 13.842 1.00 98.81 233 LYS A O 1
ATOM 1694 N N . PRO A 1 234 ? -7.773 -7.468 11.659 1.00 98.75 234 PRO A N 1
ATOM 1695 C CA . PRO A 1 234 ? -8.829 -8.427 11.926 1.00 98.75 234 PRO A CA 1
ATOM 1696 C C . PRO A 1 234 ? -8.304 -9.714 12.580 1.00 98.75 234 PRO A C 1
ATOM 1698 O O . PRO A 1 234 ? -7.096 -9.940 12.735 1.00 98.75 234 PRO A O 1
ATOM 1701 N N . THR A 1 235 ? -9.238 -10.570 12.986 1.00 98.81 235 THR A N 1
ATOM 1702 C CA . THR A 1 235 ? -8.947 -11.946 13.397 1.00 98.81 235 THR A CA 1
ATOM 1703 C C . THR A 1 235 ? -8.210 -12.664 12.268 1.00 98.81 235 THR A C 1
ATOM 1705 O O . THR A 1 235 ? -8.644 -12.611 11.115 1.00 98.81 235 THR A O 1
ATOM 1708 N N . VAL A 1 236 ? -7.131 -13.381 12.588 1.00 98.75 236 VAL A N 1
ATOM 1709 C CA . VAL A 1 236 ? -6.435 -14.217 11.598 1.00 98.75 236 VAL A CA 1
ATOM 1710 C C . VAL A 1 236 ? -7.406 -15.293 11.109 1.00 98.75 236 VAL A C 1
ATOM 1712 O O . VAL A 1 236 ? -7.898 -16.103 11.898 1.00 98.75 236 VAL A O 1
ATOM 1715 N N . GLY A 1 237 ? -7.706 -15.266 9.809 1.00 98.25 237 GLY A N 1
ATOM 1716 C CA . GLY A 1 237 ? -8.747 -16.087 9.188 1.00 98.25 237 GLY A CA 1
ATOM 1717 C C . GLY A 1 237 ? -10.094 -15.386 8.975 1.00 98.25 237 GLY A C 1
ATOM 1718 O O . GLY A 1 237 ? -11.018 -16.011 8.481 1.00 98.25 237 GLY A O 1
ATOM 1719 N N . LEU A 1 238 ? -10.265 -14.102 9.296 1.00 98.81 238 LEU A N 1
ATOM 1720 C CA . LEU A 1 238 ? -11.457 -13.362 8.846 1.00 98.81 238 LEU A CA 1
ATOM 1721 C C . LEU A 1 238 ? -11.339 -12.916 7.376 1.00 98.81 238 LEU A C 1
ATOM 1723 O O . LEU A 1 238 ? -12.338 -12.828 6.660 1.00 98.81 238 LEU A O 1
ATOM 1727 N N . VAL A 1 239 ? -10.113 -12.627 6.944 1.00 98.62 239 VAL A N 1
ATOM 1728 C CA . VAL A 1 239 ? -9.759 -12.151 5.605 1.00 98.62 239 VAL A CA 1
ATOM 1729 C C . VAL A 1 239 ? -8.721 -13.105 5.015 1.00 98.62 239 VAL A C 1
ATOM 1731 O O . VAL A 1 239 ? -7.814 -13.537 5.726 1.00 98.62 239 VAL A O 1
ATOM 1734 N N . SER A 1 240 ? -8.859 -13.437 3.730 1.00 98.75 240 SER A N 1
ATOM 1735 C CA . SER A 1 240 ? -7.901 -14.297 3.027 1.00 98.75 240 SER A CA 1
ATOM 1736 C C . SER A 1 240 ? -6.534 -13.632 2.861 1.00 98.75 240 SER A C 1
ATOM 1738 O O . SER A 1 240 ? -6.434 -12.427 2.620 1.00 98.75 240 SER A O 1
ATOM 1740 N N . ARG A 1 241 ? -5.480 -14.443 2.932 1.00 98.69 241 ARG A N 1
ATOM 1741 C CA . ARG A 1 241 ? -4.077 -14.055 2.714 1.00 98.69 241 ARG A CA 1
ATOM 1742 C C . ARG A 1 241 ? -3.505 -14.680 1.442 1.00 98.69 241 ARG A C 1
ATOM 1744 O O . ARG A 1 241 ? -2.302 -14.618 1.204 1.00 98.69 241 ARG A O 1
ATOM 1751 N N . HIS A 1 242 ? -4.352 -15.287 0.612 1.00 98.81 242 HIS A N 1
ATOM 1752 C CA . HIS A 1 242 ? -3.919 -15.876 -0.647 1.00 98.81 242 HIS A CA 1
ATOM 1753 C C . HIS A 1 242 ? -3.289 -14.816 -1.572 1.00 98.81 242 HIS A C 1
ATOM 1755 O O . HIS A 1 242 ? -3.889 -13.769 -1.831 1.00 98.81 242 HIS A O 1
ATOM 1761 N N . LEU A 1 243 ? -2.080 -15.113 -2.069 1.00 98.69 243 LEU A N 1
ATOM 1762 C CA . LEU A 1 243 ? -1.213 -14.211 -2.846 1.00 98.69 243 LEU A CA 1
ATOM 1763 C C . LEU A 1 243 ? -0.894 -12.884 -2.132 1.00 98.69 243 LEU A C 1
ATOM 1765 O O . LEU A 1 243 ? -0.778 -11.832 -2.756 1.00 98.69 243 LEU A O 1
ATOM 1769 N N . VAL A 1 244 ? -0.720 -12.929 -0.815 1.00 98.81 244 VAL A N 1
ATOM 1770 C CA . VAL A 1 244 ? -0.033 -11.880 -0.056 1.00 98.81 244 VAL A CA 1
ATOM 1771 C C . VAL A 1 244 ? 1.345 -12.422 0.317 1.00 98.81 244 VAL A C 1
ATOM 1773 O O . VAL A 1 244 ? 1.440 -13.563 0.765 1.00 98.81 244 VAL A O 1
ATOM 1776 N N . VAL A 1 245 ? 2.410 -11.641 0.107 1.00 98.75 245 VAL A N 1
ATOM 1777 C CA . VAL A 1 245 ? 3.772 -12.038 0.508 1.00 98.75 245 VAL A CA 1
ATOM 1778 C C . VAL A 1 245 ? 3.777 -12.280 2.027 1.00 98.75 245 VAL A C 1
ATOM 1780 O O . VAL A 1 245 ? 3.488 -11.332 2.764 1.00 98.75 245 VAL A O 1
ATOM 1783 N N . PRO A 1 246 ? 4.061 -13.510 2.498 1.00 98.50 246 PRO A N 1
ATOM 1784 C CA . PRO A 1 246 ? 3.811 -13.892 3.885 1.00 98.50 246 PRO A CA 1
ATOM 1785 C C . PRO A 1 246 ? 5.003 -13.615 4.807 1.00 98.50 246 PRO A C 1
ATOM 1787 O O . PRO A 1 246 ? 6.142 -13.513 4.349 1.00 98.50 246 PRO A O 1
ATOM 1790 N N . ILE A 1 247 ? 4.733 -13.587 6.113 1.00 98.50 247 ILE A N 1
ATOM 1791 C CA . ILE A 1 247 ? 5.707 -13.764 7.197 1.00 98.50 247 ILE A CA 1
ATOM 1792 C C . ILE A 1 247 ? 5.316 -14.981 8.036 1.00 98.50 247 ILE A C 1
ATOM 1794 O O . ILE A 1 247 ? 6.071 -15.947 8.082 1.00 98.50 247 ILE A O 1
ATOM 1798 N N . SER A 1 248 ? 4.141 -14.956 8.672 1.00 98.12 248 SER A N 1
ATOM 1799 C CA . SER A 1 248 ? 3.662 -16.050 9.520 1.00 98.12 248 SER A CA 1
ATOM 1800 C C . SER A 1 248 ? 2.207 -16.392 9.246 1.00 98.12 248 SER A C 1
ATOM 1802 O O . SER A 1 248 ? 1.302 -15.617 9.546 1.00 98.12 248 SER A O 1
ATOM 1804 N N . GLU A 1 249 ? 1.941 -17.622 8.807 1.00 96.62 249 GLU A N 1
ATOM 1805 C CA . GLU A 1 249 ? 0.574 -18.135 8.635 1.00 96.62 249 GLU A CA 1
ATOM 1806 C C . GLU A 1 249 ? -0.276 -18.096 9.921 1.00 96.62 249 GLU A C 1
ATOM 1808 O O . GLU A 1 249 ? -1.501 -18.189 9.850 1.00 96.62 249 GLU A O 1
ATOM 1813 N N . ARG A 1 250 ? 0.331 -17.953 11.104 1.00 95.12 250 ARG A N 1
ATOM 1814 C CA . ARG A 1 250 ? -0.377 -17.891 12.395 1.00 95.12 250 ARG A CA 1
ATOM 1815 C C . ARG A 1 250 ? -0.769 -16.477 12.802 1.00 95.12 250 ARG A C 1
ATOM 1817 O O . ARG A 1 250 ? -1.738 -16.338 13.551 1.00 95.12 250 ARG A O 1
ATOM 1824 N N . MET A 1 251 ? -0.042 -15.469 12.328 1.00 97.75 251 MET A N 1
ATOM 1825 C CA . MET A 1 251 ? -0.186 -14.083 12.782 1.00 97.75 251 MET A CA 1
ATOM 1826 C C . MET A 1 251 ? -0.604 -13.126 11.657 1.00 97.75 251 MET A C 1
ATOM 1828 O O . MET A 1 251 ? -1.292 -12.142 11.924 1.00 97.75 251 MET A O 1
ATOM 1832 N N . ASP A 1 252 ? -0.267 -13.450 10.404 1.00 98.69 252 ASP A N 1
ATOM 1833 C CA . ASP A 1 252 ? -0.541 -12.612 9.242 1.00 98.69 252 ASP A CA 1
ATOM 1834 C C . ASP A 1 252 ? -2.034 -12.388 9.030 1.00 98.69 252 ASP A C 1
ATOM 1836 O O . ASP A 1 252 ? -2.843 -13.323 9.029 1.00 98.69 252 ASP A O 1
ATOM 1840 N N . THR A 1 253 ? -2.385 -11.140 8.740 1.00 98.81 253 THR A N 1
ATOM 1841 C CA . THR A 1 253 ? -3.681 -10.753 8.195 1.00 98.81 253 THR A CA 1
ATOM 1842 C C . THR A 1 253 ? -3.586 -9.459 7.387 1.00 98.81 253 THR A C 1
ATOM 1844 O O . THR A 1 253 ? -2.732 -8.607 7.631 1.00 98.81 253 THR A O 1
ATOM 1847 N N . VAL A 1 254 ? -4.509 -9.279 6.442 1.00 98.88 254 VAL A N 1
ATOM 1848 C CA . VAL A 1 254 ? -4.730 -8.004 5.742 1.00 98.88 254 VAL A CA 1
ATOM 1849 C C . VAL A 1 254 ? -5.831 -7.229 6.456 1.00 98.88 254 VAL A C 1
ATOM 1851 O O . VAL A 1 254 ? -6.807 -7.827 6.913 1.00 98.88 254 VAL A O 1
ATOM 1854 N N . GLY A 1 255 ? -5.694 -5.908 6.547 1.00 98.88 255 GLY A N 1
ATOM 1855 C CA . GLY A 1 255 ? -6.683 -5.065 7.212 1.00 98.88 255 GLY A CA 1
ATOM 1856 C C . GLY A 1 255 ? -6.704 -3.620 6.706 1.00 98.88 255 GLY A C 1
ATOM 1857 O O . GLY A 1 255 ? -5.721 -3.155 6.119 1.00 98.88 255 GLY A O 1
ATOM 1858 N N . PRO A 1 256 ? -7.835 -2.913 6.877 1.00 98.94 256 PRO A N 1
ATOM 1859 C CA . PRO A 1 256 ? -7.983 -1.541 6.415 1.00 98.94 256 PRO A CA 1
ATOM 1860 C C . PRO A 1 256 ? -7.275 -0.529 7.323 1.00 98.94 256 PRO A C 1
ATOM 1862 O O . PRO A 1 256 ? -7.245 -0.664 8.549 1.00 98.94 256 PRO A O 1
ATOM 1865 N N . MET A 1 257 ? -6.760 0.521 6.686 1.00 98.88 257 MET A N 1
ATOM 1866 C CA . MET A 1 257 ? -6.192 1.718 7.302 1.00 98.88 257 MET A CA 1
ATOM 1867 C C . MET A 1 257 ? -6.919 2.936 6.722 1.00 98.88 257 MET A C 1
ATOM 1869 O O . MET A 1 257 ? -6.884 3.157 5.509 1.00 98.88 257 MET A O 1
ATOM 1873 N N . THR A 1 258 ? -7.635 3.689 7.556 1.00 98.69 258 THR A N 1
ATOM 1874 C CA . THR A 1 258 ? -8.575 4.738 7.110 1.00 98.69 258 THR A CA 1
ATOM 1875 C C . THR A 1 258 ? -8.598 5.935 8.055 1.00 98.69 258 THR A C 1
ATOM 1877 O O . THR A 1 258 ? -8.142 5.869 9.193 1.00 98.69 258 THR A O 1
ATOM 1880 N N . ARG A 1 259 ? -9.155 7.064 7.603 1.00 96.62 259 ARG A N 1
ATOM 1881 C CA . ARG A 1 259 ? -9.314 8.263 8.444 1.00 96.62 259 ARG A CA 1
ATOM 1882 C C . ARG A 1 259 ? -10.418 8.122 9.493 1.00 96.62 259 ARG A C 1
ATOM 1884 O O . ARG A 1 259 ? -10.358 8.850 10.483 1.00 96.62 259 ARG A O 1
ATOM 1891 N N . THR A 1 260 ? -11.396 7.240 9.266 1.00 98.06 260 THR A N 1
ATOM 1892 C CA . THR A 1 260 ? -12.518 6.989 10.182 1.00 98.06 260 THR A CA 1
ATOM 1893 C C . THR A 1 260 ? -12.776 5.495 10.393 1.00 98.06 260 THR A C 1
ATOM 1895 O O . THR A 1 260 ? -12.509 4.678 9.505 1.00 98.06 260 THR A O 1
ATOM 1898 N N . VAL A 1 261 ? -13.352 5.124 11.542 1.00 98.81 261 VAL A N 1
ATOM 1899 C CA . VAL A 1 261 ? -13.737 3.732 11.850 1.00 98.81 261 VAL A CA 1
ATOM 1900 C C . VAL A 1 261 ? -14.809 3.224 10.887 1.00 98.81 261 VAL A C 1
ATOM 1902 O O . VAL A 1 261 ? -14.799 2.051 10.514 1.00 98.81 261 VAL A O 1
ATOM 1905 N N . LYS A 1 262 ? -15.725 4.094 10.449 1.00 98.50 262 LYS A N 1
ATOM 1906 C CA . LYS A 1 262 ? -16.795 3.701 9.526 1.00 98.50 262 LYS A CA 1
ATOM 1907 C C . LYS A 1 262 ? -16.256 3.361 8.134 1.00 98.50 262 LYS A C 1
ATOM 1909 O O . LYS A 1 262 ? -16.686 2.371 7.546 1.00 98.50 262 LYS A O 1
ATOM 1914 N N . ASP A 1 263 ? -15.260 4.099 7.648 1.00 98.69 263 ASP A N 1
ATOM 1915 C CA . ASP A 1 263 ? -14.591 3.764 6.386 1.00 98.69 263 ASP A CA 1
ATOM 1916 C C . ASP A 1 263 ? -13.857 2.420 6.482 1.00 98.69 263 ASP A C 1
ATOM 1918 O O . ASP A 1 263 ? -13.941 1.597 5.568 1.00 98.69 263 ASP A O 1
ATOM 1922 N N . ALA A 1 264 ? -13.197 2.149 7.617 1.00 98.81 264 ALA A N 1
ATOM 1923 C CA . ALA A 1 264 ? -12.582 0.846 7.862 1.00 98.81 264 ALA A CA 1
ATOM 1924 C C . ALA A 1 264 ? -13.628 -0.276 7.845 1.00 98.81 264 ALA A C 1
ATOM 1926 O O . ALA A 1 264 ? -13.369 -1.338 7.283 1.00 98.81 264 ALA A O 1
ATOM 1927 N N . ALA A 1 265 ? -14.817 -0.045 8.409 1.00 98.88 265 ALA A N 1
ATOM 1928 C CA . ALA A 1 265 ? -15.908 -1.014 8.391 1.00 98.88 265 ALA A CA 1
ATOM 1929 C C . ALA A 1 265 ? -16.397 -1.317 6.963 1.00 98.88 265 ALA A C 1
ATOM 1931 O O . ALA A 1 265 ? -16.580 -2.488 6.630 1.00 98.88 265 ALA A O 1
ATOM 1932 N N . TYR A 1 266 ? -16.544 -0.303 6.100 1.00 98.81 266 TYR A N 1
ATOM 1933 C CA . TYR A 1 266 ? -16.894 -0.505 4.687 1.00 98.81 266 TYR A CA 1
ATOM 1934 C C . TYR A 1 266 ? -15.839 -1.320 3.935 1.00 98.81 266 TYR A C 1
ATOM 1936 O O . TYR A 1 266 ? -16.184 -2.253 3.207 1.00 98.81 266 TYR A O 1
ATOM 1944 N N . ILE A 1 267 ? -14.555 -1.002 4.117 1.00 98.88 267 ILE A N 1
ATOM 1945 C CA . ILE A 1 267 ? -13.472 -1.730 3.446 1.00 98.88 267 ILE A CA 1
ATOM 1946 C C . ILE A 1 267 ? -13.373 -3.163 3.985 1.00 98.88 267 ILE A C 1
ATOM 1948 O O . ILE A 1 267 ? -13.280 -4.098 3.189 1.00 98.88 267 ILE A O 1
ATOM 1952 N N . LEU A 1 268 ? -13.466 -3.366 5.306 1.00 98.88 268 LEU A N 1
ATOM 1953 C CA . LEU A 1 268 ? -13.459 -4.703 5.909 1.00 98.88 268 LEU A CA 1
ATOM 1954 C C . LEU A 1 268 ? -14.634 -5.550 5.402 1.00 98.88 268 LEU A C 1
ATOM 1956 O O . LEU A 1 268 ? -14.444 -6.720 5.069 1.00 98.88 268 LEU A O 1
ATOM 1960 N N . GLN A 1 269 ? -15.822 -4.949 5.274 1.00 98.69 269 GLN A N 1
ATOM 1961 C CA . GLN A 1 269 ? -17.002 -5.599 4.700 1.00 98.69 269 GLN A CA 1
ATOM 1962 C C . GLN A 1 269 ? -16.756 -6.088 3.270 1.00 98.69 269 GLN A C 1
ATOM 1964 O O . GLN A 1 269 ? -17.280 -7.135 2.890 1.00 98.69 269 GLN A O 1
ATOM 1969 N N . GLY A 1 270 ? -15.965 -5.341 2.496 1.00 98.31 270 GLY A N 1
ATOM 1970 C CA . GLY A 1 270 ? -15.609 -5.673 1.122 1.00 98.31 270 GLY A CA 1
ATOM 1971 C C . GLY A 1 270 ? -14.564 -6.781 0.981 1.00 98.31 270 GLY A C 1
ATOM 1972 O O . GLY A 1 270 ? -14.510 -7.384 -0.084 1.00 98.31 270 GLY A O 1
ATOM 1973 N N . ILE A 1 271 ? -13.748 -7.066 2.004 1.00 98.69 271 ILE A N 1
ATOM 1974 C CA . ILE A 1 271 ? -12.636 -8.037 1.906 1.00 98.69 271 ILE A CA 1
ATOM 1975 C C . ILE A 1 271 ? -12.812 -9.298 2.760 1.00 98.69 271 ILE A C 1
ATOM 1977 O O . ILE A 1 271 ? -12.195 -10.316 2.447 1.00 98.69 271 ILE A O 1
ATOM 1981 N N . ALA A 1 272 ? -13.626 -9.251 3.818 1.00 98.62 272 ALA A N 1
ATOM 1982 C CA . ALA A 1 272 ? -13.852 -10.384 4.711 1.00 98.62 272 ALA A CA 1
ATOM 1983 C C . ALA A 1 272 ? -14.678 -11.492 4.044 1.00 98.62 272 ALA A C 1
ATOM 1985 O O . ALA A 1 272 ? -15.635 -11.225 3.315 1.00 98.62 272 ALA A O 1
ATOM 1986 N N . GLY A 1 273 ? -14.337 -12.748 4.329 1.00 98.06 273 GLY A N 1
ATOM 1987 C CA . GLY A 1 273 ? -15.052 -13.896 3.779 1.00 98.06 273 GLY A CA 1
ATOM 1988 C C . GLY A 1 273 ? -14.226 -15.173 3.721 1.00 98.06 273 GLY A C 1
ATOM 1989 O O . GLY A 1 273 ? -13.004 -15.158 3.845 1.00 98.06 273 GLY A O 1
ATOM 1990 N N . VAL A 1 274 ? -14.933 -16.287 3.522 1.00 98.25 274 VAL A N 1
ATOM 1991 C CA . VAL A 1 274 ? -14.318 -17.601 3.311 1.00 98.25 274 VAL A CA 1
ATOM 1992 C C . VAL A 1 274 ? -13.650 -17.640 1.940 1.00 98.25 274 VAL A C 1
ATOM 1994 O O . VAL A 1 274 ? -14.257 -17.270 0.936 1.00 98.25 274 VAL A O 1
ATOM 1997 N N . ASP A 1 275 ? -12.429 -18.155 1.903 1.00 98.38 275 ASP A N 1
ATOM 1998 C CA . ASP A 1 275 ? -11.656 -18.415 0.700 1.00 98.38 275 ASP A CA 1
ATOM 1999 C C . ASP A 1 275 ? -11.088 -19.845 0.737 1.00 98.38 275 ASP A C 1
ATOM 2001 O O . ASP A 1 275 ? -10.287 -20.167 1.615 1.00 98.38 275 ASP A O 1
ATOM 2005 N N . PRO A 1 276 ? -11.448 -20.726 -0.212 1.00 97.56 276 PRO A N 1
ATOM 2006 C CA . PRO A 1 276 ? -10.881 -22.071 -0.278 1.00 97.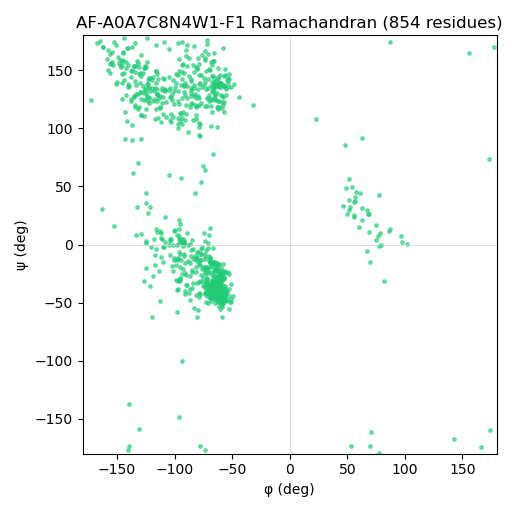56 276 PRO A CA 1
ATOM 2007 C C . PRO A 1 276 ? -9.363 -22.103 -0.530 1.00 97.56 276 PRO A C 1
ATOM 2009 O O . PRO A 1 276 ? -8.751 -23.150 -0.319 1.00 97.56 276 PRO A O 1
ATOM 2012 N N . LEU A 1 277 ? -8.758 -20.999 -0.981 1.00 97.94 277 LEU A N 1
ATOM 2013 C CA . LEU A 1 277 ? -7.314 -20.870 -1.201 1.00 97.94 277 LEU A CA 1
ATOM 2014 C C . LEU A 1 277 ? -6.545 -20.464 0.068 1.00 97.94 277 LEU A C 1
ATOM 2016 O O . LEU A 1 277 ? -5.315 -20.436 0.051 1.00 97.94 277 LEU A O 1
ATOM 2020 N N . ASP A 1 278 ? -7.257 -20.192 1.166 1.00 98.31 278 ASP A N 1
ATOM 2021 C CA . ASP A 1 278 ? -6.694 -19.921 2.486 1.00 98.31 278 ASP A CA 1
ATOM 2022 C C . ASP A 1 278 ? -7.498 -20.654 3.574 1.00 98.31 278 ASP A C 1
ATOM 2024 O O . ASP A 1 278 ? -8.579 -20.231 3.998 1.00 98.31 278 ASP A O 1
ATOM 2028 N N . ASN A 1 279 ? -6.945 -21.763 4.069 1.00 97.12 279 ASN A N 1
ATOM 2029 C CA . ASN A 1 279 ? -7.628 -22.645 5.014 1.00 97.12 279 ASN A CA 1
ATOM 2030 C C . ASN A 1 279 ? -7.973 -21.982 6.360 1.00 97.12 279 ASN A C 1
ATOM 2032 O O . ASN A 1 279 ? -8.914 -22.442 7.013 1.00 97.12 279 ASN A O 1
ATOM 2036 N N . TYR A 1 280 ? -7.297 -20.903 6.772 1.00 97.94 280 TYR A N 1
ATOM 2037 C CA . TYR A 1 280 ? -7.634 -20.201 8.018 1.00 97.94 280 TYR A CA 1
ATOM 2038 C C . TYR A 1 280 ? -9.015 -19.556 7.944 1.00 97.94 280 TYR A C 1
ATOM 2040 O O . TYR A 1 280 ? -9.698 -19.446 8.962 1.00 97.94 280 TYR A O 1
ATOM 2048 N N . THR A 1 281 ? -9.476 -19.207 6.742 1.00 98.56 281 THR A N 1
ATOM 2049 C CA . THR A 1 281 ? -10.806 -18.617 6.555 1.00 98.56 281 THR A CA 1
ATOM 2050 C C . THR A 1 281 ? -11.954 -19.588 6.818 1.00 98.56 281 THR A C 1
ATOM 2052 O O . THR A 1 281 ? -13.083 -19.175 7.087 1.00 98.56 281 THR A O 1
ATOM 2055 N N . SER A 1 282 ? -11.675 -20.895 6.858 1.00 97.62 282 SER A N 1
ATOM 2056 C CA . SER A 1 282 ? -12.661 -21.903 7.265 1.00 97.62 282 SER A CA 1
ATOM 2057 C C . SER A 1 282 ? -13.062 -21.802 8.743 1.00 97.62 282 SER A C 1
ATOM 2059 O O . SER A 1 282 ? -14.095 -22.349 9.133 1.00 97.62 282 SER A O 1
ATOM 2061 N N . ALA A 1 283 ? -12.282 -21.082 9.560 1.00 97.31 283 ALA A N 1
ATOM 2062 C CA . ALA A 1 283 ? -12.564 -20.867 10.975 1.00 97.31 283 ALA A CA 1
ATOM 2063 C C . ALA A 1 283 ? -13.659 -19.814 11.233 1.00 97.31 283 ALA A C 1
ATOM 2065 O O . ALA A 1 283 ? -14.102 -19.689 12.377 1.00 97.31 283 ALA A O 1
ATOM 2066 N N . ILE A 1 284 ? -14.120 -19.084 10.204 1.00 98.19 284 ILE A N 1
ATOM 2067 C CA . ILE A 1 284 ? -15.204 -18.100 10.333 1.00 98.19 284 ILE A CA 1
ATOM 2068 C C . ILE A 1 284 ? -16.467 -18.797 10.877 1.00 98.19 284 ILE A C 1
ATOM 2070 O O . ILE A 1 284 ? -16.999 -19.708 10.228 1.00 98.19 284 ILE A O 1
ATOM 2074 N N . PRO A 1 285 ? -16.997 -18.376 12.043 1.00 96.88 285 PRO A N 1
ATOM 2075 C CA . PRO A 1 285 ? -18.160 -19.008 12.654 1.00 96.88 285 PRO A CA 1
ATOM 2076 C C . PRO A 1 285 ? -19.373 -19.021 11.722 1.00 96.88 285 PRO A C 1
ATOM 2078 O O . PRO A 1 285 ? -19.826 -17.987 11.237 1.00 96.88 285 PRO A O 1
ATOM 2081 N N . GLY A 1 286 ? -19.896 -20.218 11.448 1.00 94.44 286 GLY A N 1
ATOM 2082 C CA . GLY A 1 286 ? -21.033 -20.395 10.541 1.00 94.44 286 GLY A CA 1
ATOM 2083 C C . GLY A 1 286 ? -20.785 -19.902 9.110 1.00 94.44 286 GLY A C 1
ATOM 2084 O O . GLY A 1 286 ? -21.753 -19.721 8.376 1.00 94.44 286 GLY A O 1
ATOM 2085 N N . GLN A 1 287 ? -19.524 -19.653 8.725 1.00 92.69 287 GLN A N 1
ATOM 2086 C CA . GLN A 1 287 ? -19.124 -19.112 7.418 1.00 92.69 287 GLN A CA 1
ATOM 2087 C C . GLN A 1 287 ? -19.887 -17.836 7.027 1.00 92.69 287 GLN A C 1
ATOM 2089 O O . GLN A 1 287 ? -20.122 -17.567 5.851 1.00 92.69 287 GLN A O 1
ATOM 2094 N N . THR A 1 288 ? -20.305 -17.057 8.028 1.00 93.12 288 THR A N 1
ATOM 2095 C CA . THR A 1 288 ? -21.091 -15.838 7.843 1.00 93.12 288 THR A CA 1
ATOM 2096 C C . THR A 1 288 ? -20.269 -14.644 8.301 1.00 93.12 288 THR A C 1
ATOM 2098 O O . THR A 1 288 ? -19.828 -14.588 9.448 1.00 93.12 288 THR A O 1
ATOM 2101 N N . VAL A 1 289 ? -20.076 -13.680 7.404 1.00 95.00 289 VAL A N 1
ATOM 2102 C CA . VAL A 1 289 ? -19.413 -12.414 7.722 1.00 95.00 289 VAL A CA 1
ATOM 2103 C C . VAL A 1 289 ? -20.426 -11.505 8.429 1.00 95.00 289 VAL A C 1
ATOM 2105 O O . VAL A 1 289 ? -21.521 -11.311 7.894 1.00 95.00 289 VAL A O 1
ATOM 2108 N N . PRO A 1 290 ? -20.121 -10.973 9.627 1.00 94.12 290 PRO A N 1
ATOM 2109 C CA . PRO A 1 290 ? -21.006 -10.027 10.295 1.00 94.12 290 PRO A CA 1
ATOM 2110 C C . PRO A 1 290 ? -21.063 -8.696 9.532 1.00 94.12 290 PRO A C 1
ATOM 2112 O O . PRO A 1 290 ? -20.141 -8.351 8.798 1.00 94.12 290 PRO A O 1
ATOM 2115 N N . ASP A 1 291 ? -22.139 -7.935 9.734 1.00 97.19 291 ASP A N 1
ATOM 2116 C CA . ASP A 1 291 ? -22.261 -6.590 9.170 1.00 97.19 291 ASP A CA 1
ATOM 2117 C C . ASP A 1 291 ? -21.445 -5.596 10.008 1.00 97.19 291 ASP A C 1
ATOM 2119 O O . ASP A 1 291 ? -21.854 -5.188 11.102 1.00 97.19 291 ASP A O 1
ATOM 2123 N N . PHE A 1 292 ? -20.262 -5.238 9.510 1.00 98.62 292 PHE A N 1
ATOM 2124 C CA . PHE A 1 292 ? -19.348 -4.333 10.207 1.00 98.62 292 PHE A CA 1
ATOM 2125 C C . PHE A 1 292 ? -19.846 -2.889 10.204 1.00 98.62 292 PHE A C 1
ATOM 2127 O O . PHE A 1 292 ? -19.639 -2.168 11.178 1.00 98.62 292 PHE A O 1
ATOM 2134 N N . VAL A 1 293 ? -20.520 -2.467 9.133 1.00 98.25 293 VAL A N 1
ATOM 2135 C CA . VAL A 1 293 ? -21.007 -1.091 8.977 1.00 98.25 293 VAL A CA 1
ATOM 2136 C C . VAL A 1 293 ? -22.156 -0.837 9.948 1.00 98.25 293 VAL A C 1
ATOM 2138 O O . VAL A 1 293 ? -22.172 0.179 10.641 1.00 98.25 293 VAL A O 1
ATOM 2141 N N . SER A 1 294 ? -23.080 -1.793 10.079 1.00 97.88 294 SER A N 1
ATOM 2142 C CA . SER A 1 294 ? -24.164 -1.734 11.069 1.00 97.88 294 SER A CA 1
ATOM 2143 C C . SER A 1 294 ? -23.656 -1.785 12.515 1.00 97.88 294 SER A C 1
ATOM 2145 O O . SER A 1 294 ? -24.361 -1.351 13.431 1.00 97.88 294 SER A O 1
ATOM 2147 N N . ALA A 1 295 ? -22.439 -2.288 12.747 1.00 98.19 295 ALA A N 1
ATOM 2148 C CA . ALA A 1 295 ? -21.828 -2.282 14.070 1.00 98.19 295 ALA A CA 1
ATOM 2149 C C . ALA A 1 295 ? -21.356 -0.885 14.511 1.00 98.19 295 ALA A C 1
ATOM 2151 O O . ALA A 1 295 ? -21.228 -0.659 15.717 1.00 98.19 295 ALA A O 1
ATOM 2152 N N . CYS A 1 296 ? -21.162 0.063 13.583 1.00 98.25 296 CYS A N 1
ATOM 2153 C CA . CYS A 1 296 ? -20.860 1.468 13.873 1.00 98.25 296 CYS A CA 1
ATOM 2154 C C . CYS A 1 296 ? -22.055 2.167 14.550 1.00 98.25 296 CYS A C 1
ATOM 2156 O O . CYS A 1 296 ? -22.819 2.913 13.939 1.00 98.25 296 CYS A O 1
ATOM 2158 N N . ASN A 1 297 ? -22.214 1.915 15.850 1.00 95.50 297 ASN A N 1
ATOM 2159 C CA . ASN A 1 297 ? -23.333 2.368 16.663 1.00 95.50 297 ASN A CA 1
ATOM 2160 C C . ASN A 1 297 ? -22.843 3.224 17.840 1.00 95.50 297 ASN A C 1
ATOM 2162 O O . ASN A 1 297 ? -22.048 2.776 18.665 1.00 95.50 297 ASN A O 1
ATOM 2166 N N . LEU A 1 298 ? -23.383 4.440 17.979 1.00 96.44 298 LEU A N 1
ATOM 2167 C CA . LEU A 1 298 ? -23.020 5.384 19.046 1.00 96.44 298 LEU A CA 1
ATOM 2168 C C . LEU A 1 298 ? -23.268 4.853 20.468 1.00 96.44 298 LEU A C 1
ATOM 2170 O O . LEU A 1 298 ? -22.658 5.353 21.418 1.00 96.44 298 LEU A O 1
ATOM 2174 N N . SER A 1 299 ? -24.155 3.872 20.633 1.00 96.69 299 SER A N 1
ATOM 2175 C CA . SER A 1 299 ? -24.483 3.244 21.917 1.00 96.69 299 SER A CA 1
ATOM 2176 C C . SER A 1 299 ? -23.638 2.008 22.236 1.00 96.69 299 SER A C 1
ATOM 2178 O O . SER A 1 299 ? -23.842 1.428 23.297 1.00 96.69 299 SER A O 1
ATOM 2180 N N . ALA A 1 300 ? -22.689 1.608 21.383 1.00 98.06 300 ALA A N 1
ATOM 2181 C CA . ALA A 1 300 ? -21.925 0.367 21.557 1.00 98.06 300 ALA A CA 1
ATOM 2182 C C . ALA A 1 300 ? -21.125 0.290 22.873 1.00 98.06 300 ALA A C 1
ATOM 2184 O O . ALA A 1 300 ? -20.881 -0.803 23.371 1.00 98.06 300 ALA A O 1
ATOM 2185 N N . LEU A 1 301 ? -20.751 1.433 23.461 1.00 98.62 301 LEU A N 1
ATOM 2186 C CA . LEU A 1 301 ? -20.061 1.495 24.756 1.00 98.62 301 LEU A CA 1
ATOM 2187 C C . LEU A 1 301 ? -20.992 1.305 25.965 1.00 98.62 301 LEU A C 1
ATOM 2189 O O . LEU A 1 301 ? -20.510 1.034 27.063 1.00 98.62 301 LEU A O 1
ATOM 2193 N N . ALA A 1 302 ? -22.309 1.453 25.807 1.00 98.38 302 ALA A N 1
ATOM 2194 C CA . ALA A 1 302 ? -23.240 1.396 26.929 1.00 98.38 302 ALA A CA 1
ATOM 2195 C C . ALA A 1 302 ? -23.305 -0.022 27.517 1.00 98.38 302 ALA A C 1
ATOM 2197 O O . ALA A 1 302 ? -23.775 -0.957 26.873 1.00 98.38 302 ALA A O 1
ATOM 2198 N N . GLY A 1 303 ? -22.849 -0.172 28.762 1.00 98.31 303 GLY A N 1
ATOM 2199 C CA . GLY A 1 303 ? -22.752 -1.459 29.448 1.00 98.31 303 GLY A CA 1
ATOM 2200 C C . GLY A 1 303 ? -21.556 -2.313 29.024 1.00 98.31 303 GLY A C 1
ATOM 2201 O O . GLY A 1 303 ? -21.380 -3.388 29.595 1.00 98.31 303 GLY A O 1
ATOM 2202 N N . ALA A 1 304 ? -20.731 -1.844 28.080 1.00 98.75 304 ALA A N 1
ATOM 2203 C CA . ALA A 1 304 ? -19.579 -2.596 27.603 1.00 98.75 304 ALA A CA 1
ATOM 2204 C C . ALA A 1 304 ? -18.526 -2.755 28.707 1.00 98.75 304 ALA A C 1
ATOM 2206 O O . ALA A 1 304 ? -18.192 -1.784 29.385 1.00 98.75 304 ALA A O 1
ATOM 2207 N N . ARG A 1 305 ? -17.983 -3.956 28.891 1.00 98.88 305 ARG A N 1
ATOM 2208 C CA . ARG A 1 305 ? -16.967 -4.278 29.901 1.00 98.88 305 ARG A CA 1
ATOM 2209 C C . ARG A 1 305 ? -15.577 -4.237 29.276 1.00 98.88 305 ARG A C 1
ATOM 2211 O O . ARG A 1 305 ? -15.232 -5.112 28.486 1.00 98.88 305 ARG A O 1
ATOM 2218 N N . LEU A 1 306 ? -14.786 -3.229 29.633 1.00 98.94 306 LEU A N 1
ATOM 2219 C CA . LEU A 1 306 ? -13.457 -2.993 29.066 1.00 98.94 306 LEU A CA 1
ATOM 2220 C C . LEU A 1 306 ? -12.388 -3.227 30.133 1.00 98.94 306 LEU A C 1
ATOM 2222 O O . LEU A 1 306 ? -12.390 -2.550 31.161 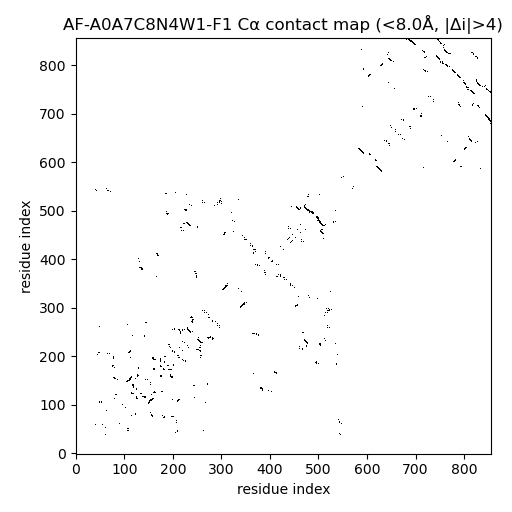1.00 98.94 306 LEU A O 1
ATOM 2226 N N . GLY A 1 307 ? -11.504 -4.197 29.910 1.00 98.81 307 GLY A N 1
ATOM 2227 C CA . GLY A 1 307 ? -10.420 -4.516 30.841 1.00 98.81 307 GLY A CA 1
ATOM 2228 C C . GLY A 1 307 ? -9.183 -3.659 30.618 1.00 98.81 307 GLY A C 1
ATOM 2229 O O . GLY A 1 307 ? -8.806 -3.411 29.473 1.00 98.81 307 GLY A O 1
ATOM 2230 N N . VAL A 1 308 ? -8.537 -3.254 31.712 1.00 98.81 308 VAL A N 1
ATOM 2231 C CA . VAL A 1 308 ? -7.249 -2.548 31.696 1.00 98.81 308 VAL A CA 1
ATOM 2232 C C . VAL A 1 308 ? -6.194 -3.410 32.408 1.00 98.81 308 VAL A C 1
ATOM 2234 O O . VAL A 1 308 ? -6.266 -3.539 33.637 1.00 98.81 308 VAL A O 1
ATOM 2237 N N . PRO A 1 309 ? -5.232 -4.009 31.678 1.00 98.25 309 PRO A N 1
ATOM 2238 C CA . PRO A 1 309 ? -4.128 -4.767 32.262 1.00 98.25 309 PRO A CA 1
ATOM 2239 C C . PRO A 1 309 ? -3.071 -3.787 32.782 1.00 98.25 309 PRO A C 1
ATOM 2241 O O . PRO A 1 309 ? -2.216 -3.291 32.043 1.00 98.25 309 PRO A O 1
ATOM 2244 N N . ARG A 1 310 ? -3.149 -3.456 34.072 1.00 97.88 310 ARG A N 1
ATOM 2245 C CA . ARG A 1 310 ? -2.273 -2.460 34.705 1.00 97.88 310 ARG A CA 1
ATOM 2246 C C . ARG A 1 310 ? -0.834 -2.943 34.768 1.00 97.88 310 ARG A C 1
ATOM 2248 O O . ARG A 1 310 ? 0.078 -2.129 34.625 1.00 97.88 310 ARG A O 1
ATOM 2255 N N . ASN A 1 311 ? -0.629 -4.248 34.920 1.00 97.75 311 ASN A N 1
ATOM 2256 C CA . ASN A 1 311 ? 0.705 -4.831 34.909 1.00 97.75 311 ASN A CA 1
ATOM 2257 C C . ASN A 1 311 ? 1.423 -4.646 33.560 1.00 97.75 311 ASN A C 1
ATOM 2259 O O . ASN A 1 311 ? 2.595 -4.285 33.558 1.00 97.75 311 ASN A O 1
ATOM 2263 N N . VAL A 1 312 ? 0.726 -4.794 32.428 1.00 97.50 312 VAL A N 1
ATOM 2264 C CA . VAL A 1 312 ? 1.292 -4.554 31.087 1.00 97.50 312 VAL A CA 1
ATOM 2265 C C . VAL A 1 312 ? 1.727 -3.100 30.940 1.00 97.50 312 VAL A C 1
ATOM 2267 O O . VAL A 1 312 ? 2.873 -2.838 30.584 1.00 97.50 312 VAL A O 1
ATOM 2270 N N . ILE A 1 313 ? 0.850 -2.151 31.293 1.00 97.81 313 ILE A N 1
ATOM 2271 C CA . ILE A 1 313 ? 1.177 -0.717 31.243 1.00 97.81 313 ILE A CA 1
ATOM 2272 C C . ILE A 1 313 ? 2.403 -0.425 32.113 1.00 97.81 313 ILE A C 1
ATOM 2274 O O . ILE A 1 313 ? 3.313 0.263 31.670 1.00 97.81 313 ILE A O 1
ATOM 2278 N N . SER A 1 314 ? 2.462 -0.975 33.328 1.00 97.19 314 SER A N 1
ATOM 2279 C CA . SER A 1 314 ? 3.595 -0.763 34.234 1.00 97.19 314 SER A CA 1
ATOM 2280 C C . SER A 1 314 ? 4.910 -1.361 33.729 1.00 97.19 314 SER A C 1
ATOM 2282 O O . SER A 1 314 ? 5.963 -0.834 34.079 1.00 97.19 314 SER A O 1
ATOM 2284 N N . LEU A 1 315 ? 4.867 -2.471 32.989 1.00 96.62 315 LEU A N 1
ATOM 2285 C CA . LEU A 1 315 ? 6.059 -3.137 32.460 1.00 96.62 315 LEU A CA 1
ATOM 2286 C C . LEU A 1 315 ? 6.589 -2.453 31.192 1.00 96.62 315 LEU A C 1
ATOM 2288 O O . LEU A 1 315 ? 7.798 -2.438 30.979 1.00 96.62 315 LEU A O 1
ATOM 2292 N N . MET A 1 316 ? 5.702 -1.896 30.362 1.00 95.94 316 MET A N 1
ATOM 2293 C CA . MET A 1 316 ? 6.066 -1.294 29.071 1.00 95.94 316 MET A CA 1
ATOM 2294 C C . MET A 1 316 ? 6.287 0.222 29.143 1.00 95.94 316 MET A C 1
ATOM 2296 O O . MET A 1 316 ? 7.071 0.770 28.364 1.00 95.94 316 MET A O 1
ATOM 2300 N N . ALA A 1 317 ? 5.615 0.917 30.065 1.00 96.56 317 ALA A N 1
ATOM 2301 C CA . ALA A 1 317 ? 5.758 2.358 30.199 1.00 96.56 317 ALA A CA 1
ATOM 2302 C C . ALA A 1 317 ? 7.168 2.742 30.663 1.00 96.56 317 ALA A C 1
ATOM 2304 O O . ALA A 1 317 ? 7.734 2.180 31.600 1.00 96.56 317 ALA A O 1
ATOM 2305 N N . ASN A 1 318 ? 7.711 3.767 30.024 1.00 94.38 318 ASN A N 1
ATOM 2306 C CA . ASN A 1 318 ? 8.982 4.382 30.370 1.00 94.38 318 ASN A CA 1
ATOM 2307 C C . ASN A 1 318 ? 8.886 5.915 30.224 1.00 94.38 318 ASN A C 1
ATOM 2309 O O . ASN A 1 318 ? 7.821 6.454 29.903 1.00 94.38 318 ASN A O 1
ATOM 2313 N N . SER A 1 319 ? 9.999 6.621 30.444 1.00 90.88 319 SER A N 1
ATOM 2314 C CA . SER A 1 319 ? 10.046 8.091 30.449 1.00 90.88 319 SER A CA 1
ATOM 2315 C C . SER A 1 319 ? 9.606 8.753 29.138 1.00 90.88 319 SER A C 1
ATOM 2317 O O . SER A 1 319 ? 9.269 9.933 29.135 1.00 90.88 319 SER A O 1
ATOM 2319 N N . THR A 1 320 ? 9.617 8.040 28.009 1.00 90.12 320 THR A N 1
ATOM 2320 C CA . THR A 1 320 ? 9.200 8.586 26.706 1.00 90.12 320 THR A CA 1
ATOM 2321 C C . THR A 1 320 ? 7.702 8.422 26.457 1.00 90.12 320 THR A C 1
ATOM 2323 O O . THR A 1 320 ? 7.155 9.087 25.582 1.00 90.12 320 THR A O 1
ATOM 2326 N N . THR A 1 321 ? 7.020 7.587 27.245 1.00 94.88 321 THR A N 1
ATOM 2327 C CA . THR A 1 321 ? 5.599 7.234 27.072 1.00 94.88 321 THR A CA 1
ATOM 2328 C C . THR A 1 321 ? 4.685 7.796 28.162 1.00 94.88 321 THR A C 1
ATOM 2330 O O . THR A 1 321 ? 3.497 7.488 28.173 1.00 94.88 321 THR A O 1
ATOM 2333 N N . GLU A 1 322 ? 5.201 8.615 29.083 1.00 95.12 322 GLU A N 1
ATOM 2334 C CA . GLU A 1 322 ? 4.418 9.169 30.202 1.00 95.12 322 GLU A CA 1
ATOM 2335 C C . GLU A 1 322 ? 3.150 9.889 29.715 1.00 95.12 322 GLU A C 1
ATOM 2337 O O . GLU A 1 322 ? 2.048 9.573 30.156 1.00 95.12 322 GLU A O 1
ATOM 2342 N N . SER A 1 323 ? 3.285 10.761 28.713 1.00 95.81 323 SER A N 1
ATOM 2343 C CA . SER A 1 323 ? 2.162 11.487 28.103 1.00 95.81 323 SER A CA 1
ATOM 2344 C C . SER A 1 323 ? 1.160 10.577 27.378 1.00 95.81 323 SER A C 1
ATOM 2346 O O . SER A 1 323 ? -0.030 10.887 27.323 1.00 95.81 323 SER A O 1
ATOM 2348 N N . VAL A 1 324 ? 1.610 9.426 26.868 1.00 97.75 324 VAL A N 1
ATOM 2349 C CA . VAL A 1 324 ? 0.734 8.406 26.267 1.00 97.75 324 VAL A CA 1
ATOM 2350 C C . VAL A 1 324 ? -0.133 7.757 27.347 1.00 97.75 324 VAL A C 1
ATOM 2352 O O . VAL A 1 324 ? -1.339 7.590 27.159 1.00 97.75 324 VAL A O 1
ATOM 2355 N N . VAL A 1 325 ? 0.466 7.411 28.491 1.00 98.25 325 VAL A N 1
ATOM 2356 C CA . VAL A 1 325 ? -0.247 6.819 29.633 1.00 98.25 325 VAL A CA 1
ATOM 2357 C C . VAL A 1 325 ? -1.225 7.824 30.244 1.00 98.25 325 VAL A C 1
ATOM 2359 O O . VAL A 1 325 ? -2.363 7.458 30.532 1.00 98.25 325 VAL A O 1
ATOM 2362 N N . GLU A 1 326 ? -0.837 9.093 30.379 1.00 97.75 326 GLU A N 1
ATOM 2363 C CA . GLU A 1 326 ? -1.729 10.162 30.849 1.00 97.75 326 GLU A CA 1
ATOM 2364 C C . GLU A 1 326 ? -2.963 10.316 29.943 1.00 97.75 326 GLU A C 1
ATOM 2366 O O . GLU A 1 326 ? -4.097 10.260 30.424 1.00 97.75 326 GLU A O 1
ATOM 2371 N N . ALA A 1 327 ? -2.766 10.412 28.624 1.00 97.81 327 ALA A N 1
ATOM 2372 C CA . ALA A 1 327 ? -3.866 10.500 27.661 1.00 97.81 327 ALA A CA 1
ATOM 2373 C C . ALA A 1 327 ? -4.761 9.243 27.655 1.00 97.81 327 ALA A C 1
ATOM 2375 O O . ALA A 1 327 ? -5.979 9.320 27.436 1.00 97.81 327 ALA A O 1
ATOM 2376 N N . PHE A 1 328 ? -4.182 8.071 27.928 1.00 98.62 328 PHE A N 1
ATOM 2377 C CA . PHE A 1 328 ? -4.941 6.835 28.095 1.00 98.62 328 PHE A CA 1
ATOM 2378 C C . PHE A 1 328 ? -5.845 6.879 29.335 1.00 98.62 328 PHE A C 1
ATOM 2380 O O . PHE A 1 328 ? -7.021 6.525 29.241 1.00 98.62 328 PHE A O 1
ATOM 2387 N N . GLU A 1 329 ? -5.362 7.382 30.473 1.00 98.19 329 GLU A N 1
ATOM 2388 C CA . GLU A 1 329 ? -6.185 7.551 31.682 1.00 98.19 329 GLU A CA 1
ATOM 2389 C C . GLU A 1 329 ? -7.344 8.531 31.464 1.00 98.19 329 GLU A C 1
ATOM 2391 O O . GLU A 1 329 ? -8.476 8.273 31.893 1.00 98.19 329 GLU A O 1
ATOM 2396 N N . GLU A 1 330 ? -7.100 9.629 30.744 1.00 98.06 330 GLU A N 1
ATOM 2397 C CA . GLU A 1 330 ? -8.151 10.570 30.341 1.00 98.06 330 GLU A CA 1
ATOM 2398 C C . GLU A 1 330 ? -9.209 9.887 29.461 1.00 98.06 330 GLU A C 1
ATOM 2400 O O . GLU A 1 330 ? -10.419 10.055 29.667 1.00 98.06 330 GLU A O 1
ATOM 2405 N N . SER A 1 331 ? -8.765 9.029 28.540 1.00 98.31 331 SER A N 1
ATOM 2406 C CA . SER A 1 331 ? -9.637 8.237 27.669 1.00 98.31 331 SER A CA 1
ATOM 2407 C C . SER A 1 331 ? -10.538 7.279 28.450 1.00 98.31 331 SER A C 1
ATOM 2409 O O . SER A 1 331 ? -11.708 7.109 28.088 1.00 98.31 331 SER A O 1
ATOM 2411 N N . LEU A 1 332 ? -10.072 6.721 29.575 1.00 98.62 332 LEU A N 1
ATOM 2412 C CA . LEU A 1 332 ? -10.927 5.923 30.464 1.00 98.62 332 LEU A CA 1
ATOM 2413 C C . LEU A 1 332 ? -12.095 6.749 31.024 1.00 98.62 332 LEU A C 1
ATOM 2415 O O . LEU A 1 332 ? -13.191 6.221 31.222 1.00 98.62 332 LEU A O 1
ATOM 2419 N N . GLY A 1 333 ? -11.898 8.046 31.273 1.00 98.31 333 GLY A N 1
ATOM 2420 C CA . GLY A 1 333 ? -12.962 8.967 31.683 1.00 98.31 333 GLY A CA 1
ATOM 2421 C C . GLY A 1 333 ? -14.056 9.122 30.620 1.00 98.31 333 GLY A C 1
ATOM 2422 O O . GLY A 1 333 ? -15.249 9.066 30.944 1.00 98.31 333 GLY A O 1
ATOM 2423 N N . VAL A 1 334 ? -13.663 9.244 29.348 1.00 98.06 334 VAL A N 1
ATOM 2424 C CA . VAL A 1 334 ? -14.591 9.307 28.204 1.00 98.06 334 VAL A CA 1
ATOM 2425 C C . VAL A 1 334 ? -15.384 8.005 28.078 1.00 98.06 334 VAL A C 1
ATOM 2427 O O . VAL A 1 334 ? -16.611 8.039 27.964 1.00 98.06 334 VAL A O 1
ATOM 2430 N N . LEU A 1 335 ? -14.707 6.858 28.175 1.00 98.69 335 LEU A N 1
ATOM 2431 C CA . LEU A 1 335 ? -15.333 5.535 28.096 1.00 98.69 335 LEU A CA 1
ATOM 2432 C C . LEU A 1 335 ? -16.355 5.315 29.224 1.00 98.69 335 LEU A C 1
ATOM 2434 O O . LEU A 1 335 ? -17.492 4.921 28.952 1.00 98.69 335 LEU A O 1
ATOM 2438 N N . ARG A 1 336 ? -16.007 5.652 30.476 1.00 98.69 336 ARG A N 1
ATOM 2439 C CA . ARG A 1 336 ? -16.947 5.593 31.615 1.00 98.69 336 ARG A CA 1
ATOM 2440 C C . ARG A 1 336 ? -18.160 6.494 31.390 1.00 98.69 336 ARG A C 1
ATOM 2442 O O . ARG A 1 336 ? -19.293 6.074 31.617 1.00 98.69 336 ARG A O 1
ATOM 2449 N N . SER A 1 337 ? -17.937 7.712 30.898 1.00 98.06 337 SER A N 1
ATOM 2450 C CA . SER A 1 337 ? -19.012 8.675 30.612 1.00 98.06 337 SER A CA 1
ATOM 2451 C C . SER A 1 337 ? -19.935 8.212 29.480 1.00 98.06 337 SER A C 1
ATOM 2453 O O . SER A 1 337 ? -21.117 8.550 29.467 1.00 98.06 337 SER A O 1
ATOM 2455 N N . ALA A 1 338 ? -19.423 7.398 28.552 1.00 97.25 338 ALA A N 1
ATOM 2456 C CA . ALA A 1 338 ? -20.202 6.744 27.503 1.00 97.25 338 ALA A CA 1
ATOM 2457 C C . ALA A 1 338 ? -21.000 5.518 27.991 1.00 97.25 338 ALA A C 1
ATOM 2459 O O . ALA A 1 338 ? -21.768 4.947 27.215 1.00 97.25 338 ALA A O 1
ATOM 2460 N N . GLY A 1 339 ? -20.847 5.133 29.262 1.00 98.19 339 GLY A N 1
ATOM 2461 C CA . GLY A 1 339 ? -21.548 4.016 29.888 1.00 98.19 339 GLY A CA 1
ATOM 2462 C C . GLY A 1 339 ? -20.764 2.705 29.919 1.00 98.19 339 GLY A C 1
ATOM 2463 O O . GLY A 1 339 ? -21.345 1.694 30.315 1.00 98.19 339 GLY A O 1
ATOM 2464 N N . ALA A 1 340 ? -19.485 2.700 29.531 1.00 98.75 340 ALA A N 1
ATOM 2465 C CA . ALA A 1 340 ? -18.645 1.513 29.639 1.00 98.75 340 ALA A CA 1
ATOM 2466 C C . ALA A 1 340 ? -18.236 1.257 31.099 1.00 98.75 340 ALA A C 1
ATOM 2468 O O . ALA A 1 340 ? -17.956 2.173 31.876 1.00 98.75 340 ALA A O 1
ATOM 2469 N N . ILE A 1 341 ? -18.172 -0.017 31.465 1.00 98.88 341 ILE A N 1
ATOM 2470 C CA . ILE A 1 341 ? -17.663 -0.511 32.737 1.00 98.88 341 ILE A CA 1
ATOM 2471 C C . ILE A 1 341 ? -16.171 -0.786 32.554 1.00 98.88 341 ILE A C 1
ATOM 2473 O O . ILE A 1 341 ? -15.789 -1.764 31.915 1.00 98.88 341 ILE A O 1
ATOM 2477 N N . ILE A 1 342 ? -15.330 0.064 33.140 1.00 98.81 342 ILE A N 1
ATOM 2478 C CA . ILE A 1 342 ? -13.883 -0.164 33.168 1.00 98.81 342 ILE A CA 1
ATOM 2479 C C . ILE A 1 342 ? -13.556 -1.156 34.284 1.00 98.81 342 ILE A C 1
ATOM 2481 O O . ILE A 1 342 ? -13.835 -0.896 35.457 1.00 98.81 342 ILE A O 1
ATOM 2485 N N . VAL A 1 343 ? -12.983 -2.296 33.907 1.00 98.75 343 VAL A N 1
ATOM 2486 C CA . VAL A 1 343 ? -12.505 -3.334 34.820 1.00 98.75 343 VAL A CA 1
ATOM 2487 C C . VAL A 1 343 ? -11.006 -3.139 35.013 1.00 98.75 343 VAL A C 1
ATOM 2489 O O . VAL A 1 343 ? -10.198 -3.499 34.159 1.00 98.75 343 VAL A O 1
ATOM 2492 N N . GLU A 1 344 ? -10.651 -2.530 36.140 1.00 97.44 344 GLU A N 1
ATOM 2493 C CA . GLU A 1 344 ? -9.257 -2.324 36.538 1.00 97.44 344 GLU A CA 1
ATOM 2494 C C . GLU A 1 344 ? -8.576 -3.653 36.900 1.00 97.44 344 GLU A C 1
ATOM 2496 O O . GLU A 1 344 ? -9.226 -4.563 37.423 1.00 97.44 344 GLU A O 1
ATOM 2501 N N . ASN A 1 345 ? -7.259 -3.723 36.684 1.00 92.62 345 ASN A N 1
ATOM 2502 C CA . ASN A 1 345 ? -6.409 -4.886 36.974 1.00 92.62 345 ASN A CA 1
ATOM 2503 C C . ASN A 1 345 ? -6.889 -6.170 36.273 1.00 92.62 345 ASN A C 1
ATOM 2505 O O . ASN A 1 345 ? -6.887 -7.254 36.861 1.00 92.62 345 ASN A O 1
ATOM 2509 N N . ALA A 1 346 ? -7.311 -6.050 35.011 1.00 97.19 346 ALA A N 1
ATOM 2510 C CA . ALA A 1 346 ? -7.514 -7.193 34.121 1.00 97.19 346 ALA A CA 1
ATOM 2511 C C . ALA A 1 346 ? -6.153 -7.690 33.598 1.00 97.19 346 ALA A C 1
ATOM 2513 O O . ALA A 1 346 ? -5.915 -7.720 32.394 1.00 97.19 346 ALA A O 1
ATOM 2514 N N . ASP A 1 347 ? -5.244 -7.963 34.533 1.00 98.06 347 ASP A N 1
ATOM 2515 C CA . ASP A 1 347 ? -3.818 -8.170 34.301 1.00 98.06 347 ASP A CA 1
ATOM 2516 C C . ASP A 1 347 ? -3.535 -9.445 33.508 1.00 98.06 347 ASP A C 1
ATOM 2518 O O . ASP A 1 347 ? -4.302 -10.408 33.547 1.00 98.06 347 ASP A O 1
ATOM 2522 N N . PHE A 1 348 ? -2.398 -9.455 32.815 1.00 97.88 348 PHE A N 1
ATOM 2523 C CA . PHE A 1 348 ? -1.901 -10.605 32.058 1.00 97.88 348 PHE A CA 1
ATOM 2524 C C . PHE A 1 348 ? -0.879 -11.363 32.911 1.00 97.88 348 PHE A C 1
ATOM 2526 O O . PHE A 1 348 ? 0.247 -10.876 33.053 1.00 97.88 348 PHE A O 1
ATOM 2533 N N . PRO A 1 349 ? -1.223 -12.518 33.516 1.00 97.56 349 PRO A N 1
ATOM 2534 C CA . PRO A 1 349 ? -0.348 -13.183 34.482 1.00 97.56 349 PRO A CA 1
ATOM 2535 C C . PRO A 1 349 ? 1.043 -13.534 33.948 1.00 97.56 349 PRO A C 1
ATOM 2537 O O . PRO A 1 349 ? 1.981 -13.608 34.734 1.00 97.56 349 PRO A O 1
ATOM 2540 N N . ALA A 1 350 ? 1.179 -13.737 32.637 1.00 97.38 350 ALA A N 1
ATOM 2541 C CA . ALA A 1 350 ? 2.438 -14.097 31.999 1.00 97.38 350 ALA A CA 1
ATOM 2542 C C . ALA A 1 350 ? 3.162 -12.912 31.332 1.00 97.38 350 ALA A C 1
ATOM 2544 O O . ALA A 1 350 ? 4.102 -13.131 30.575 1.00 97.38 350 ALA A O 1
ATOM 2545 N N . ALA A 1 351 ? 2.748 -11.663 31.588 1.00 96.56 351 ALA A N 1
ATOM 2546 C CA . ALA A 1 351 ? 3.329 -10.500 30.915 1.00 96.56 351 ALA A CA 1
ATOM 2547 C C . ALA A 1 351 ? 4.832 -10.326 31.172 1.00 96.56 351 ALA A C 1
ATOM 2549 O O . ALA A 1 351 ? 5.576 -10.016 30.248 1.00 96.56 351 ALA A O 1
ATOM 2550 N N . GLU A 1 352 ? 5.284 -10.541 32.410 1.00 97.06 352 GLU A N 1
ATOM 2551 C CA . GLU A 1 352 ? 6.705 -10.437 32.761 1.00 97.06 352 GLU A CA 1
ATOM 2552 C C . GLU A 1 352 ? 7.534 -11.532 32.072 1.00 97.06 352 GLU A C 1
ATOM 2554 O O . GLU A 1 352 ? 8.578 -11.235 31.494 1.00 97.06 352 GLU A O 1
ATOM 2559 N N . ASP A 1 353 ? 7.031 -12.772 32.047 1.00 96.81 353 ASP A N 1
ATOM 2560 C CA . ASP A 1 353 ? 7.684 -13.890 31.355 1.00 96.81 353 ASP A CA 1
ATOM 2561 C C . ASP A 1 353 ? 7.748 -13.660 29.836 1.00 96.81 353 ASP A C 1
ATOM 2563 O O . ASP A 1 353 ? 8.776 -13.925 29.213 1.00 96.81 353 ASP A O 1
ATOM 2567 N N . PHE A 1 354 ? 6.665 -13.146 29.244 1.00 94.88 354 PHE A N 1
ATOM 2568 C CA . PHE A 1 354 ? 6.594 -12.815 27.822 1.00 94.88 354 PHE A CA 1
ATOM 2569 C C . PHE A 1 354 ? 7.622 -11.744 27.448 1.00 94.88 354 PHE A C 1
ATOM 2571 O O . PHE A 1 354 ? 8.446 -11.963 26.563 1.00 94.88 354 PHE A O 1
ATOM 2578 N N . LEU A 1 355 ? 7.633 -10.615 28.165 1.00 93.50 355 LEU A N 1
ATOM 2579 C CA . LEU A 1 355 ? 8.569 -9.516 27.908 1.00 93.50 355 LEU A CA 1
ATOM 2580 C C . LEU A 1 355 ? 10.024 -9.915 28.209 1.00 93.50 355 LEU A C 1
ATOM 2582 O O . LEU A 1 355 ? 10.944 -9.456 27.535 1.00 93.50 355 LEU A O 1
ATOM 2586 N N . GLY A 1 356 ? 10.243 -10.812 29.175 1.00 94.81 356 GLY A N 1
ATOM 2587 C CA . GLY A 1 356 ? 11.551 -11.413 29.447 1.00 94.81 356 GLY A CA 1
ATOM 2588 C C . GLY A 1 356 ? 12.043 -12.370 28.353 1.00 94.81 356 GLY A C 1
ATOM 2589 O O . GLY A 1 356 ? 13.243 -12.639 28.280 1.00 94.81 356 GLY A O 1
ATOM 2590 N N . ASN A 1 357 ? 11.148 -12.855 27.487 1.00 92.88 357 ASN A N 1
ATOM 2591 C CA . ASN A 1 357 ? 11.436 -13.751 26.366 1.00 92.88 357 ASN A CA 1
ATOM 2592 C C . ASN A 1 357 ? 10.934 -13.176 25.028 1.00 92.88 357 ASN A C 1
ATOM 2594 O O . ASN A 1 357 ? 10.342 -13.874 24.205 1.00 92.88 357 ASN A O 1
ATOM 2598 N N . TYR A 1 358 ? 11.183 -11.884 24.814 1.00 80.88 358 TYR A N 1
ATOM 2599 C CA . TYR A 1 358 ? 10.654 -11.126 23.677 1.00 80.88 358 TYR A CA 1
ATOM 2600 C C . TYR A 1 358 ? 11.019 -11.713 22.297 1.00 80.88 358 TYR A C 1
ATOM 2602 O O . TYR A 1 358 ? 10.254 -11.614 21.342 1.00 80.88 358 TYR A O 1
ATOM 2610 N N . ASN A 1 359 ? 12.164 -12.397 22.185 1.00 89.75 359 ASN A N 1
ATOM 2611 C CA . ASN A 1 359 ? 12.598 -13.009 20.925 1.00 89.75 359 ASN A CA 1
ATOM 2612 C C . ASN A 1 359 ? 11.744 -14.211 20.495 1.00 89.75 359 ASN A C 1
ATOM 2614 O O . ASN A 1 359 ? 11.824 -14.611 19.336 1.00 89.75 359 ASN A O 1
ATOM 2618 N N . LEU A 1 360 ? 10.923 -14.784 21.380 1.00 93.12 360 LEU A N 1
ATOM 2619 C CA . LEU A 1 360 ? 10.151 -15.988 21.077 1.00 93.12 360 LEU A CA 1
ATOM 2620 C C . LEU A 1 360 ? 9.199 -15.793 19.884 1.00 93.12 360 LEU A C 1
ATOM 2622 O O . LEU A 1 360 ? 9.126 -16.660 19.014 1.00 93.12 360 LEU A O 1
ATOM 2626 N N . ASN A 1 361 ? 8.508 -14.648 19.804 1.00 92.19 361 ASN A N 1
ATOM 2627 C CA . ASN A 1 361 ? 7.652 -14.336 18.654 1.00 92.19 361 ASN A CA 1
ATOM 2628 C C . ASN A 1 361 ? 8.481 -14.198 17.371 1.00 92.19 361 ASN A C 1
ATOM 2630 O O . ASN A 1 361 ? 8.088 -14.726 16.332 1.00 92.19 361 ASN A O 1
ATOM 2634 N N . LEU A 1 362 ? 9.651 -13.556 17.444 1.00 93.94 362 LEU A N 1
ATOM 2635 C CA . LEU A 1 362 ? 10.557 -13.412 16.304 1.00 93.94 362 LEU A CA 1
ATOM 2636 C C . LEU A 1 362 ? 11.079 -14.764 15.799 1.00 93.94 362 LEU A C 1
ATOM 2638 O O . LEU A 1 362 ? 11.160 -14.973 14.591 1.00 93.94 362 LEU A O 1
ATOM 2642 N N . GLU A 1 363 ? 11.378 -15.700 16.699 1.00 95.00 363 GLU A N 1
ATOM 2643 C CA . GLU A 1 363 ? 11.774 -17.068 16.346 1.00 95.00 363 GLU A CA 1
ATOM 2644 C C . GLU A 1 363 ? 10.639 -17.826 15.642 1.00 95.00 363 GLU A C 1
ATOM 2646 O O . GLU A 1 363 ? 10.872 -18.458 14.610 1.00 95.00 363 GLU A O 1
ATOM 2651 N N . ILE A 1 364 ? 9.403 -17.714 16.145 1.00 96.00 364 ILE A N 1
ATOM 2652 C CA . ILE A 1 364 ? 8.210 -18.315 15.522 1.00 96.00 364 ILE A CA 1
ATOM 2653 C C . ILE A 1 364 ? 7.975 -17.730 14.125 1.00 96.00 364 ILE A C 1
ATOM 2655 O O . ILE A 1 364 ? 7.778 -18.485 13.173 1.00 96.00 364 ILE A O 1
ATOM 2659 N N . MET A 1 365 ? 8.034 -16.402 13.987 1.00 96.81 365 MET A N 1
ATOM 2660 C CA . MET A 1 365 ? 7.895 -15.725 12.695 1.00 96.81 365 MET A CA 1
ATOM 2661 C C . MET A 1 365 ? 9.004 -16.129 11.722 1.00 96.81 365 MET A C 1
ATOM 2663 O O . MET A 1 365 ? 8.721 -16.395 10.560 1.00 96.81 365 MET A O 1
ATOM 2667 N N . GLY A 1 366 ? 10.254 -16.215 12.182 1.00 97.19 366 GLY A N 1
ATOM 2668 C CA . GLY A 1 366 ? 11.382 -16.635 11.352 1.00 97.19 366 GLY A CA 1
ATOM 2669 C C . GLY A 1 366 ? 11.207 -18.052 10.805 1.00 97.19 366 GLY A C 1
ATOM 2670 O O . GLY A 1 366 ? 11.418 -18.285 9.614 1.00 97.19 366 GLY A O 1
ATOM 2671 N N . ALA A 1 367 ? 10.769 -18.985 11.648 1.00 97.62 367 ALA A N 1
ATOM 2672 C CA . ALA A 1 367 ? 10.517 -20.365 11.251 1.00 97.62 367 ALA A CA 1
ATOM 2673 C C . ALA A 1 367 ? 9.336 -20.517 10.287 1.00 97.62 367 ALA A C 1
ATOM 2675 O O . ALA A 1 367 ? 9.406 -21.305 9.341 1.00 97.62 367 ALA A O 1
ATOM 2676 N N . ASP A 1 368 ? 8.262 -19.757 10.510 1.00 98.00 368 ASP A N 1
ATOM 2677 C CA . ASP A 1 368 ? 7.144 -19.699 9.573 1.00 98.00 368 ASP A CA 1
ATOM 2678 C C . ASP A 1 368 ? 7.579 -19.104 8.236 1.00 98.00 368 ASP A C 1
ATOM 2680 O O . ASP A 1 368 ? 7.263 -19.664 7.185 1.00 98.00 368 ASP A O 1
ATOM 2684 N N . PHE A 1 369 ? 8.377 -18.035 8.258 1.00 98.56 369 PHE A N 1
ATOM 2685 C CA . PHE A 1 369 ? 8.829 -17.351 7.053 1.00 98.56 369 PHE A CA 1
ATOM 2686 C C . PHE A 1 369 ? 9.647 -18.269 6.143 1.00 98.56 369 PHE A C 1
ATOM 2688 O O . PHE A 1 369 ? 9.451 -18.244 4.929 1.00 98.56 369 PHE A O 1
ATOM 2695 N N . VAL A 1 370 ? 10.501 -19.137 6.703 1.00 98.38 370 VAL A N 1
ATOM 2696 C CA . VAL A 1 370 ? 11.256 -20.150 5.935 1.00 98.38 370 VAL A CA 1
ATOM 2697 C C . VAL A 1 370 ? 10.326 -20.992 5.053 1.00 98.38 370 VAL A C 1
ATOM 2699 O O . VAL A 1 370 ? 10.628 -21.224 3.878 1.00 98.38 370 VAL A O 1
ATOM 2702 N N . VAL A 1 371 ? 9.188 -21.425 5.596 1.00 98.25 371 VAL A N 1
ATOM 2703 C CA . VAL A 1 371 ? 8.246 -22.324 4.915 1.00 98.25 371 VAL A CA 1
ATOM 2704 C C . VAL A 1 371 ? 7.249 -21.548 4.059 1.00 98.25 371 VAL A C 1
ATOM 2706 O O . VAL A 1 371 ? 7.050 -21.876 2.885 1.00 98.25 371 VAL A O 1
ATOM 2709 N N . ASN A 1 372 ? 6.641 -20.500 4.609 1.00 98.50 372 ASN A N 1
ATOM 2710 C CA . ASN A 1 372 ? 5.597 -19.735 3.940 1.00 98.50 372 ASN A CA 1
ATOM 2711 C C . ASN A 1 372 ? 6.148 -18.918 2.761 1.00 98.50 372 ASN A C 1
ATOM 2713 O O . ASN A 1 372 ? 5.497 -18.867 1.715 1.00 98.50 372 ASN A O 1
ATOM 2717 N N . LEU A 1 373 ? 7.362 -18.355 2.857 1.00 98.62 373 LEU A N 1
ATOM 2718 C CA . LEU A 1 373 ? 7.994 -17.676 1.719 1.00 98.62 373 LEU A CA 1
ATOM 2719 C C . LEU A 1 373 ? 8.172 -18.639 0.546 1.00 98.62 373 LEU A C 1
ATOM 2721 O O . LEU A 1 373 ? 7.823 -18.303 -0.583 1.00 98.62 373 LEU A O 1
ATOM 2725 N N . LYS A 1 374 ? 8.681 -19.849 0.807 1.00 98.44 374 LYS A N 1
ATOM 2726 C CA . LYS A 1 374 ? 8.840 -20.864 -0.236 1.00 98.44 374 LYS A CA 1
ATOM 2727 C C . LYS A 1 374 ? 7.500 -21.188 -0.905 1.00 98.44 374 LYS A C 1
ATOM 2729 O O . LYS A 1 374 ? 7.427 -21.205 -2.130 1.00 98.44 374 LYS A O 1
ATOM 2734 N N . GLN A 1 375 ? 6.452 -21.414 -0.115 1.00 98.12 375 GLN A N 1
ATOM 2735 C CA . GLN A 1 375 ? 5.113 -21.699 -0.639 1.00 98.12 375 GLN A CA 1
ATOM 2736 C C . GLN A 1 375 ? 4.589 -20.562 -1.525 1.00 98.12 375 GLN A C 1
ATOM 2738 O O . GLN A 1 375 ? 4.018 -20.834 -2.575 1.00 98.12 375 GLN A O 1
ATOM 2743 N N . TYR A 1 376 ? 4.807 -19.302 -1.137 1.00 98.56 376 TYR A N 1
ATOM 2744 C CA . TYR A 1 376 ? 4.442 -18.147 -1.959 1.00 98.56 376 TYR A CA 1
ATOM 2745 C C . TYR A 1 376 ? 5.239 -18.097 -3.270 1.00 98.56 376 TYR A C 1
ATOM 2747 O O . TYR A 1 376 ? 4.657 -17.914 -4.338 1.00 98.56 376 TYR A O 1
ATOM 2755 N N . LEU A 1 377 ? 6.561 -18.291 -3.209 1.00 98.56 377 LEU A N 1
ATOM 2756 C CA . LEU A 1 377 ? 7.430 -18.277 -4.390 1.00 98.56 377 LEU A CA 1
ATOM 2757 C C . LEU A 1 377 ? 7.062 -19.387 -5.389 1.00 98.56 377 LEU A C 1
ATOM 2759 O O . LEU A 1 377 ? 7.106 -19.150 -6.595 1.00 98.56 377 LEU A O 1
ATOM 2763 N N . ASP A 1 378 ? 6.634 -20.556 -4.900 1.00 98.31 378 ASP A N 1
ATOM 2764 C CA . ASP A 1 378 ? 6.162 -21.677 -5.727 1.00 98.31 378 ASP A CA 1
ATOM 2765 C C . ASP A 1 378 ? 4.857 -21.351 -6.497 1.00 98.31 378 ASP A C 1
ATOM 2767 O O . ASP A 1 378 ? 4.522 -22.052 -7.454 1.00 98.31 378 ASP A O 1
ATOM 2771 N N . LEU A 1 379 ? 4.120 -20.296 -6.116 1.00 97.88 379 LEU A N 1
ATOM 2772 C CA . LEU A 1 379 ? 2.916 -19.835 -6.824 1.00 97.88 379 LEU A CA 1
ATOM 2773 C C . LEU A 1 379 ? 3.218 -18.868 -7.978 1.00 97.88 379 LEU A C 1
ATOM 2775 O O . LEU A 1 379 ? 2.332 -18.627 -8.800 1.00 97.88 379 LEU A O 1
ATOM 2779 N N . LEU A 1 380 ? 4.420 -18.286 -8.045 1.00 97.19 380 LEU A N 1
ATOM 2780 C CA . LEU A 1 380 ? 4.768 -17.311 -9.080 1.00 97.19 380 LEU A CA 1
ATOM 2781 C C . LEU A 1 380 ? 4.797 -17.971 -10.464 1.00 97.19 380 LEU A C 1
ATOM 2783 O O . LEU A 1 380 ? 5.444 -18.996 -10.670 1.00 97.19 380 LEU A O 1
ATOM 2787 N N . VAL A 1 381 ? 4.142 -17.346 -11.446 1.00 96.94 381 VAL A N 1
ATOM 2788 C CA . VAL A 1 381 ? 4.157 -17.821 -12.844 1.00 96.94 381 VAL A CA 1
ATOM 2789 C C . VAL A 1 381 ? 5.379 -17.320 -13.609 1.00 96.94 381 VAL A C 1
ATOM 2791 O O . VAL A 1 381 ? 5.781 -17.917 -14.605 1.00 96.94 381 VAL A O 1
ATOM 2794 N N . TYR A 1 382 ? 5.988 -16.234 -13.131 1.00 95.00 382 TYR A N 1
ATOM 2795 C CA . TYR A 1 382 ? 7.277 -15.747 -13.603 1.00 95.00 382 TYR A CA 1
ATOM 2796 C C . TYR A 1 382 ? 8.087 -15.217 -12.423 1.00 95.00 382 TYR A C 1
ATOM 2798 O O . TYR A 1 382 ? 7.606 -14.395 -11.643 1.00 95.00 382 TYR A O 1
ATOM 2806 N N . ASN A 1 383 ? 9.323 -15.693 -12.310 1.00 92.69 383 ASN A N 1
ATOM 2807 C CA . ASN A 1 383 ? 10.239 -15.386 -11.222 1.00 92.69 383 ASN A CA 1
ATOM 2808 C C . ASN A 1 383 ? 11.585 -14.942 -11.822 1.00 92.69 383 ASN A C 1
ATOM 2810 O O . ASN A 1 383 ? 12.425 -15.791 -12.128 1.00 92.69 383 ASN A O 1
ATOM 2814 N N . PRO A 1 384 ? 11.782 -13.631 -12.053 1.00 84.62 384 PRO A N 1
ATOM 2815 C CA . PRO A 1 384 ? 12.910 -13.123 -12.834 1.00 84.62 384 PRO A CA 1
ATOM 2816 C C . PRO A 1 384 ? 14.265 -13.361 -12.166 1.00 84.62 384 PRO A C 1
ATOM 2818 O O . PRO A 1 384 ? 15.258 -13.565 -12.858 1.00 84.62 384 PRO A O 1
ATOM 2821 N N . ALA A 1 385 ? 14.311 -13.358 -10.832 1.00 88.75 385 ALA A N 1
ATOM 2822 C CA . ALA A 1 385 ? 15.533 -13.577 -10.065 1.00 88.75 385 ALA A CA 1
ATOM 2823 C C . ALA A 1 385 ? 15.765 -15.059 -9.703 1.00 88.75 385 ALA A C 1
ATOM 2825 O O . ALA A 1 385 ? 16.754 -15.376 -9.046 1.00 88.75 385 ALA A O 1
ATOM 2826 N N . ASN A 1 386 ? 14.875 -15.966 -10.133 1.00 92.69 386 ASN A N 1
ATOM 2827 C CA . ASN A 1 386 ? 14.934 -17.406 -9.858 1.00 92.69 386 ASN A CA 1
ATOM 2828 C C . ASN A 1 386 ? 15.104 -17.738 -8.356 1.00 92.69 386 ASN A C 1
ATOM 2830 O O . ASN A 1 386 ? 15.844 -18.648 -7.984 1.00 92.69 386 ASN A O 1
ATOM 2834 N N . ILE A 1 387 ? 14.433 -16.973 -7.489 1.00 96.19 387 ILE A N 1
ATOM 2835 C CA . ILE A 1 387 ? 14.479 -17.128 -6.028 1.00 96.19 387 ILE A CA 1
ATOM 2836 C C . ILE A 1 387 ? 13.430 -18.148 -5.599 1.00 96.19 387 ILE A C 1
ATOM 2838 O O . ILE A 1 387 ? 12.243 -17.919 -5.809 1.00 96.19 387 ILE A O 1
ATOM 2842 N N . THR A 1 388 ? 13.833 -19.261 -4.987 1.00 97.25 388 THR A N 1
ATOM 2843 C CA . THR A 1 388 ? 12.903 -20.361 -4.645 1.00 97.25 388 THR A CA 1
ATOM 2844 C C . THR A 1 388 ? 12.845 -20.686 -3.153 1.00 97.25 388 THR A C 1
ATOM 2846 O O . THR A 1 388 ? 12.094 -21.563 -2.722 1.00 97.25 388 THR A O 1
ATOM 2849 N N . SER A 1 389 ? 13.644 -19.988 -2.348 1.00 98.31 389 SER A N 1
ATOM 2850 C CA . SER A 1 389 ? 13.789 -20.222 -0.914 1.00 98.31 389 SER A CA 1
ATOM 2851 C C . SER A 1 389 ? 14.316 -18.980 -0.192 1.00 98.31 389 SER A C 1
ATOM 2853 O O . SER A 1 389 ? 14.846 -18.059 -0.819 1.00 98.31 389 SER A O 1
ATOM 2855 N N . LEU A 1 390 ? 14.252 -18.984 1.144 1.00 98.56 390 LEU A N 1
ATOM 2856 C CA . LEU A 1 390 ? 14.892 -17.949 1.962 1.00 98.56 390 LEU A CA 1
ATOM 2857 C C . LEU A 1 390 ? 16.421 -17.929 1.789 1.00 98.56 390 LEU A C 1
ATOM 2859 O O . LEU A 1 390 ? 17.037 -16.869 1.863 1.00 98.56 390 LEU A O 1
ATOM 2863 N N . VAL A 1 391 ? 17.044 -19.080 1.516 1.00 98.50 391 VAL A N 1
ATOM 2864 C CA . VAL A 1 391 ? 18.488 -19.164 1.243 1.00 98.50 391 VAL A CA 1
ATOM 2865 C C . VAL A 1 391 ? 18.840 -18.419 -0.047 1.00 98.50 391 VAL A C 1
ATOM 2867 O O . VAL A 1 391 ? 19.810 -17.656 -0.062 1.00 98.50 391 VAL A O 1
ATOM 2870 N N . ASP A 1 392 ? 18.042 -18.599 -1.102 1.00 98.50 392 ASP A N 1
ATOM 2871 C CA . ASP A 1 392 ? 18.224 -17.891 -2.373 1.00 98.50 392 ASP A CA 1
ATOM 2872 C C . ASP A 1 392 ? 17.997 -16.390 -2.187 1.00 98.50 392 ASP A C 1
ATOM 2874 O O . ASP A 1 392 ? 18.834 -15.590 -2.605 1.00 98.50 392 ASP A O 1
ATOM 2878 N N . LEU A 1 393 ? 16.912 -16.009 -1.497 1.00 98.56 393 LEU A N 1
ATOM 2879 C CA . LEU A 1 393 ? 16.575 -14.610 -1.230 1.00 98.56 393 LEU A CA 1
ATOM 2880 C C . LEU A 1 393 ? 17.702 -13.918 -0.462 1.00 98.56 393 LEU A C 1
ATOM 2882 O O . LEU A 1 393 ? 18.199 -12.879 -0.890 1.00 98.56 393 LEU A O 1
ATOM 2886 N N . ARG A 1 394 ? 18.168 -14.531 0.632 1.00 98.50 394 ARG A N 1
ATOM 2887 C CA . ARG A 1 394 ? 19.293 -14.017 1.412 1.00 98.50 394 ARG A CA 1
ATOM 2888 C C . ARG A 1 394 ? 20.541 -13.864 0.546 1.00 98.50 394 ARG A C 1
ATOM 2890 O O . ARG A 1 394 ? 21.217 -12.844 0.635 1.00 98.50 394 ARG A O 1
ATOM 2897 N N . SER A 1 395 ? 20.850 -14.852 -0.293 1.00 98.38 395 SER A N 1
ATOM 2898 C CA . SER A 1 395 ? 22.030 -14.813 -1.167 1.00 98.38 395 SER A CA 1
ATOM 2899 C C . SER A 1 395 ? 21.931 -13.694 -2.209 1.00 98.38 395 SER A C 1
ATOM 2901 O O . SER A 1 395 ? 22.899 -12.959 -2.414 1.00 98.38 395 SER A O 1
ATOM 2903 N N . PHE A 1 396 ? 20.756 -13.503 -2.814 1.00 98.00 396 PHE A N 1
ATOM 2904 C CA . PHE A 1 396 ? 20.482 -12.376 -3.703 1.00 98.00 396 PHE A CA 1
ATOM 2905 C C . PHE A 1 396 ? 20.683 -11.046 -2.973 1.00 98.00 396 PHE A C 1
ATOM 2907 O O . PHE A 1 396 ? 21.496 -10.231 -3.404 1.00 98.00 396 PHE A O 1
ATOM 2914 N N . THR A 1 397 ? 20.031 -10.862 -1.824 1.00 97.69 397 THR A N 1
ATOM 2915 C CA . THR A 1 397 ? 20.112 -9.634 -1.022 1.00 97.69 397 THR A CA 1
ATOM 2916 C C . THR A 1 397 ? 21.542 -9.307 -0.598 1.00 97.69 397 THR A C 1
ATOM 2918 O O . THR A 1 397 ? 21.954 -8.155 -0.675 1.00 97.69 397 THR A O 1
ATOM 2921 N N . GLN A 1 398 ? 22.333 -10.308 -0.205 1.00 97.62 398 GLN A N 1
ATOM 2922 C CA . GLN A 1 398 ? 23.729 -10.112 0.195 1.00 97.62 398 GLN A CA 1
ATOM 2923 C C . GLN A 1 398 ? 24.676 -9.815 -0.982 1.00 97.62 398 GLN A C 1
ATOM 2925 O O . GLN A 1 398 ? 25.780 -9.315 -0.766 1.00 97.62 398 GLN A O 1
ATOM 2930 N N . SER A 1 399 ? 24.276 -10.141 -2.214 1.00 94.88 399 SER A N 1
ATOM 2931 C CA . SER A 1 399 ? 25.094 -9.944 -3.420 1.00 94.88 399 SER A CA 1
ATOM 2932 C C . SER A 1 399 ? 24.696 -8.716 -4.244 1.00 94.88 399 SER A C 1
ATOM 2934 O O . SER A 1 399 ? 25.523 -8.192 -4.990 1.00 94.88 399 SER A O 1
ATOM 2936 N N . SER A 1 400 ? 23.456 -8.242 -4.107 1.00 90.50 400 SER A N 1
ATOM 2937 C CA . SER A 1 400 ? 22.925 -7.125 -4.881 1.00 90.50 400 SER A CA 1
ATOM 2938 C C . SER A 1 400 ? 23.262 -5.779 -4.226 1.00 90.50 400 SER A C 1
ATOM 2940 O O . SER A 1 400 ? 22.815 -5.519 -3.107 1.00 90.50 400 SER A O 1
ATOM 2942 N N . PRO A 1 401 ? 23.981 -4.865 -4.909 1.00 86.06 401 PRO A N 1
ATOM 2943 C CA . PRO A 1 401 ? 24.232 -3.526 -4.375 1.00 86.06 401 PRO A CA 1
ATOM 2944 C C . PRO A 1 401 ? 22.948 -2.694 -4.242 1.00 86.06 401 PRO A C 1
ATOM 2946 O O . PRO A 1 401 ? 22.905 -1.782 -3.423 1.00 86.06 401 PRO A O 1
ATOM 2949 N N . LEU A 1 402 ? 21.899 -3.029 -5.004 1.00 89.56 402 LEU A N 1
ATOM 2950 C CA . LEU A 1 402 ? 20.596 -2.360 -4.938 1.00 89.56 402 LEU A CA 1
ATOM 2951 C C . LEU A 1 402 ? 19.868 -2.620 -3.614 1.00 89.56 402 LEU A C 1
ATOM 2953 O O . LEU A 1 402 ? 18.968 -1.878 -3.256 1.00 89.56 402 LEU A O 1
ATOM 2957 N N . GLU A 1 403 ? 20.253 -3.667 -2.885 1.00 92.88 403 GLU A N 1
ATOM 2958 C CA . GLU A 1 403 ? 19.634 -4.054 -1.617 1.00 92.88 403 GLU A CA 1
ATOM 2959 C C . GLU A 1 403 ? 20.337 -3.446 -0.392 1.00 92.88 403 GLU A C 1
ATOM 2961 O O . GLU A 1 403 ? 19.985 -3.773 0.742 1.00 92.88 403 GLU A O 1
ATOM 2966 N N . GLU A 1 404 ? 21.341 -2.586 -0.600 1.00 90.62 404 GLU A N 1
ATOM 2967 C CA . GLU A 1 404 ? 22.103 -1.882 0.446 1.00 90.62 404 GLU A CA 1
ATOM 2968 C C . GLU A 1 404 ? 22.770 -2.791 1.505 1.00 90.62 404 GLU A C 1
ATOM 2970 O O . GLU A 1 404 ? 23.075 -2.368 2.623 1.00 90.62 404 GLU A O 1
ATOM 2975 N N . TYR A 1 405 ? 23.070 -4.050 1.181 1.00 93.00 405 TYR A N 1
ATOM 2976 C CA . TYR A 1 405 ? 23.906 -4.894 2.043 1.00 93.00 405 TYR A CA 1
ATOM 2977 C C . TYR A 1 405 ? 25.383 -4.436 1.973 1.00 93.00 405 TYR A C 1
ATOM 2979 O O . TYR A 1 405 ? 25.913 -4.209 0.890 1.00 93.00 405 TYR A O 1
ATOM 2987 N N . LYS A 1 406 ? 26.148 -4.269 3.066 1.00 90.25 406 LYS A N 1
ATOM 2988 C CA . LYS A 1 406 ? 25.907 -4.590 4.492 1.00 90.25 406 LYS A CA 1
ATOM 2989 C C . LYS A 1 406 ? 25.373 -3.439 5.348 1.00 90.25 406 LYS A C 1
ATOM 2991 O O . LYS A 1 406 ? 25.304 -3.602 6.562 1.00 90.25 406 LYS A O 1
ATOM 2996 N N . ILE A 1 407 ? 25.064 -2.283 4.759 1.00 92.50 407 ILE A N 1
ATOM 2997 C CA . ILE A 1 407 ? 24.503 -1.150 5.513 1.00 92.50 407 ILE A CA 1
ATOM 2998 C C . ILE A 1 407 ? 23.223 -1.619 6.217 1.00 92.50 407 ILE A C 1
ATOM 3000 O O . ILE A 1 407 ? 23.057 -1.390 7.413 1.00 92.50 407 ILE A O 1
ATOM 3004 N N . ARG A 1 408 ? 22.399 -2.396 5.508 1.00 93.62 408 ARG A N 1
ATOM 3005 C CA . ARG A 1 408 ? 21.242 -3.111 6.055 1.00 93.62 408 ARG A CA 1
ATOM 3006 C C . ARG A 1 408 ? 21.480 -4.609 6.000 1.00 93.62 408 ARG A C 1
ATOM 3008 O O . ARG A 1 408 ? 21.673 -5.177 4.920 1.00 93.62 408 ARG A O 1
ATOM 3015 N N . ASP A 1 409 ? 21.519 -5.242 7.165 1.00 95.88 409 ASP A N 1
ATOM 3016 C CA . ASP A 1 409 ? 21.908 -6.644 7.281 1.00 95.88 409 ASP A CA 1
ATOM 3017 C C . ASP A 1 409 ? 20.780 -7.612 6.869 1.00 95.88 409 ASP A C 1
ATOM 3019 O O . ASP A 1 409 ? 19.751 -7.218 6.315 1.00 95.88 409 ASP A O 1
ATOM 3023 N N . THR A 1 410 ? 21.012 -8.906 7.079 1.00 97.81 410 THR A N 1
ATOM 3024 C CA . THR A 1 410 ? 20.025 -9.986 6.918 1.00 97.81 410 THR A CA 1
ATOM 3025 C C . THR A 1 410 ? 19.877 -10.779 8.218 1.00 97.81 410 THR A C 1
ATOM 3027 O O . THR A 1 410 ? 19.604 -11.976 8.189 1.00 97.81 410 THR A O 1
ATOM 3030 N N . GLY A 1 411 ? 20.134 -10.139 9.365 1.00 97.06 411 GLY A N 1
ATOM 3031 C CA . GLY A 1 411 ? 20.373 -10.822 10.637 1.00 97.06 411 GLY A CA 1
ATOM 3032 C C . GLY A 1 411 ? 19.195 -11.671 11.117 1.00 97.06 411 GLY A C 1
ATOM 3033 O O . GLY A 1 411 ? 19.413 -12.749 11.669 1.00 97.06 411 GLY A O 1
ATOM 3034 N N . ILE A 1 412 ? 17.958 -11.240 10.846 1.00 96.75 412 ILE A N 1
ATOM 3035 C CA . ILE A 1 412 ? 16.755 -12.018 11.180 1.00 96.75 412 ILE A CA 1
ATOM 3036 C C . ILE A 1 412 ? 16.695 -13.290 10.325 1.00 96.75 412 ILE A C 1
ATOM 3038 O O . ILE A 1 412 ? 16.468 -14.379 10.848 1.00 96.75 412 ILE A O 1
ATOM 3042 N N . TRP A 1 413 ? 16.974 -13.190 9.022 1.00 98.06 413 TRP A N 1
ATOM 3043 C CA . TRP A 1 413 ? 17.020 -14.355 8.132 1.00 98.06 413 TRP A CA 1
ATOM 3044 C C . TRP A 1 413 ? 18.172 -15.304 8.466 1.00 98.06 413 TRP A C 1
ATOM 3046 O O . TRP A 1 413 ? 18.014 -16.522 8.392 1.00 98.06 413 TRP A O 1
ATOM 3056 N N . ASP A 1 414 ? 19.331 -14.762 8.843 1.00 97.69 414 ASP A N 1
ATOM 3057 C CA . ASP A 1 414 ? 20.483 -15.549 9.281 1.00 97.69 414 ASP A CA 1
ATOM 3058 C C . ASP A 1 414 ? 20.168 -16.358 10.545 1.00 97.69 414 ASP A C 1
ATOM 3060 O O . ASP A 1 414 ? 20.579 -17.517 10.633 1.00 97.69 414 ASP A O 1
ATOM 3064 N N . ALA A 1 415 ? 19.424 -15.774 11.490 1.00 96.12 415 ALA A N 1
ATOM 3065 C CA . ALA A 1 415 ? 18.949 -16.461 12.688 1.00 96.12 415 ALA A CA 1
ATOM 3066 C C . ALA A 1 415 ? 17.879 -17.515 12.358 1.00 96.12 415 ALA A C 1
ATOM 3068 O O . ALA A 1 415 ? 17.991 -18.653 12.812 1.00 96.12 415 ALA A O 1
ATOM 3069 N N . ALA A 1 416 ? 16.894 -17.175 11.518 1.00 96.69 416 ALA A N 1
ATOM 3070 C CA . ALA A 1 416 ? 15.834 -18.095 11.100 1.00 96.69 416 ALA A CA 1
ATOM 3071 C C . ALA A 1 416 ? 16.397 -19.367 10.442 1.00 96.69 416 ALA A C 1
ATOM 3073 O O . ALA A 1 416 ? 15.992 -20.475 10.776 1.00 96.69 416 ALA A O 1
ATOM 3074 N N . LEU A 1 417 ? 17.399 -19.224 9.569 1.00 97.12 417 LEU A N 1
ATOM 3075 C CA . LEU A 1 417 ? 18.039 -20.350 8.875 1.00 97.12 417 LEU A CA 1
ATOM 3076 C C . LEU A 1 417 ? 18.964 -21.205 9.762 1.00 97.12 417 LEU A C 1
ATOM 3078 O O . LEU A 1 417 ? 19.427 -22.252 9.312 1.00 97.12 417 LEU A O 1
ATOM 3082 N N . GLN A 1 418 ? 19.280 -20.759 10.980 1.00 95.00 418 GLN A N 1
ATOM 3083 C CA . GLN A 1 418 ? 20.083 -21.511 11.957 1.00 95.00 418 GLN A CA 1
ATOM 3084 C C . GLN A 1 418 ? 19.233 -22.203 13.027 1.00 95.00 418 GLN A C 1
ATOM 3086 O O . GLN A 1 418 ? 19.773 -23.001 13.797 1.00 95.00 418 GLN A O 1
ATOM 3091 N N . ASN A 1 419 ? 17.944 -21.874 13.101 1.00 89.44 419 ASN A N 1
ATOM 3092 C CA . ASN A 1 419 ? 17.015 -22.424 14.077 1.00 89.44 419 ASN A CA 1
ATOM 3093 C C . ASN A 1 419 ? 16.235 -23.608 13.470 1.00 89.44 419 ASN A C 1
ATOM 3095 O O . ASN A 1 419 ? 16.774 -24.343 12.643 1.00 89.44 419 ASN A O 1
ATOM 3099 N N . TRP A 1 420 ? 14.992 -23.808 13.901 1.00 92.88 420 TRP A N 1
ATOM 3100 C CA . TRP A 1 420 ? 14.029 -24.741 13.316 1.00 92.88 420 TRP A CA 1
ATOM 3101 C C . TRP A 1 420 ? 13.127 -24.056 12.283 1.00 92.88 420 TRP A C 1
ATOM 3103 O O . TRP A 1 420 ? 12.859 -22.858 12.385 1.00 92.88 420 TRP A O 1
ATOM 3113 N N . ASP A 1 421 ? 12.596 -24.831 11.339 1.00 94.12 421 ASP A N 1
ATOM 3114 C CA . ASP A 1 421 ? 11.415 -24.436 10.566 1.00 94.12 421 ASP A CA 1
ATOM 3115 C C . ASP A 1 421 ? 10.104 -24.874 11.251 1.00 94.12 421 ASP A C 1
ATOM 3117 O O . ASP A 1 421 ? 10.099 -25.594 12.258 1.00 94.12 421 ASP A O 1
ATOM 3121 N N . ASN A 1 422 ? 8.960 -24.427 10.724 1.00 95.31 422 ASN A N 1
ATOM 3122 C CA . ASN A 1 422 ? 7.660 -24.684 11.350 1.00 95.31 422 ASN A CA 1
ATOM 3123 C C . ASN A 1 422 ? 7.125 -26.126 11.227 1.00 95.31 422 ASN A C 1
ATOM 3125 O O . ASN A 1 422 ? 6.026 -26.437 11.705 1.00 95.31 422 ASN A O 1
ATOM 3129 N N . THR A 1 423 ? 7.904 -27.029 10.633 1.00 94.00 423 THR A N 1
ATOM 3130 C CA . THR A 1 423 ? 7.602 -28.462 10.534 1.00 94.00 423 THR A CA 1
ATOM 3131 C C . THR A 1 423 ? 8.304 -29.287 11.616 1.00 94.00 423 THR A C 1
ATOM 3133 O O . THR A 1 423 ? 7.951 -30.450 11.840 1.00 94.00 423 THR A O 1
ATOM 3136 N N . GLU A 1 424 ? 9.258 -28.695 12.336 1.00 95.31 424 GLU A N 1
ATOM 3137 C CA . GLU A 1 424 ? 10.103 -29.394 13.300 1.00 95.31 424 GLU A CA 1
ATOM 3138 C C . GLU A 1 424 ? 9.517 -29.430 14.727 1.00 95.31 424 GLU A C 1
ATOM 3140 O O . GLU A 1 424 ? 8.788 -28.531 15.144 1.00 95.31 424 GLU A O 1
ATOM 3145 N N . PRO A 1 425 ? 9.854 -30.437 15.561 1.00 93.94 425 PRO A N 1
ATOM 3146 C CA . PRO A 1 425 ? 9.338 -30.525 16.932 1.00 93.94 425 PRO A CA 1
ATOM 3147 C C . PRO A 1 425 ? 9.710 -29.342 17.842 1.00 93.94 425 PRO A C 1
ATOM 3149 O O . PRO A 1 425 ? 8.941 -29.009 18.744 1.00 93.94 425 PRO A O 1
ATOM 3152 N N . GLY A 1 426 ? 10.879 -28.722 17.625 1.00 92.81 426 GLY A N 1
ATOM 3153 C CA . GLY A 1 426 ? 11.350 -27.576 18.413 1.00 92.81 426 GLY A CA 1
ATOM 3154 C C . GLY A 1 426 ? 10.431 -26.360 18.283 1.00 92.81 426 GLY A C 1
ATOM 3155 O O . GLY A 1 426 ? 10.060 -25.766 19.298 1.00 92.81 426 GLY A O 1
ATOM 3156 N N . PHE A 1 427 ? 9.970 -26.088 17.056 1.00 95.62 427 PHE A N 1
ATOM 3157 C CA . PHE A 1 427 ? 8.981 -25.055 16.749 1.00 95.62 427 PHE A CA 1
ATOM 3158 C C . PHE A 1 427 ? 7.735 -25.190 17.618 1.00 95.62 427 PHE A C 1
ATOM 3160 O O . PHE A 1 427 ? 7.290 -24.233 18.243 1.00 95.62 427 PHE A O 1
ATOM 3167 N N . TRP A 1 428 ? 7.163 -26.392 17.698 1.00 95.56 428 TRP A N 1
ATOM 3168 C CA . TRP A 1 428 ? 5.881 -26.586 18.374 1.00 95.56 428 TRP A CA 1
ATOM 3169 C C . TRP A 1 428 ? 5.961 -26.363 19.884 1.00 95.56 428 TRP A C 1
ATOM 3171 O O . TRP A 1 428 ? 4.990 -25.885 20.470 1.00 95.56 428 TRP A O 1
ATOM 3181 N N . ALA A 1 429 ? 7.103 -26.652 20.512 1.00 94.19 429 ALA A N 1
ATOM 3182 C CA . ALA A 1 429 ? 7.321 -26.333 21.922 1.00 94.19 429 ALA A CA 1
ATOM 3183 C C . ALA A 1 429 ? 7.396 -24.813 22.148 1.00 94.19 429 ALA A C 1
ATOM 3185 O O . ALA A 1 429 ? 6.729 -24.292 23.044 1.00 94.19 429 ALA A O 1
ATOM 3186 N N . ALA A 1 430 ? 8.148 -24.101 21.303 1.00 94.38 430 ALA A N 1
ATOM 3187 C CA . ALA A 1 430 ? 8.245 -22.642 21.335 1.00 94.38 430 ALA A CA 1
ATOM 3188 C C . ALA A 1 430 ? 6.884 -21.973 21.071 1.00 94.38 430 ALA A C 1
ATOM 3190 O O . ALA A 1 430 ? 6.446 -21.110 21.831 1.00 94.38 430 ALA A O 1
ATOM 3191 N N . TYR A 1 431 ? 6.159 -22.443 20.056 1.00 95.38 431 TYR A N 1
ATOM 3192 C CA . TYR A 1 431 ? 4.837 -21.937 19.706 1.00 95.38 431 TYR A CA 1
ATOM 3193 C C . TYR A 1 431 ? 3.804 -22.164 20.817 1.00 95.38 431 TYR A C 1
ATOM 3195 O O . TYR A 1 431 ? 3.034 -21.259 21.128 1.00 95.38 431 TYR A O 1
ATOM 3203 N N . GLN A 1 432 ? 3.799 -23.330 21.474 1.00 95.44 432 GLN A N 1
ATOM 3204 C CA . GLN A 1 432 ? 2.922 -23.576 22.628 1.00 95.44 432 GLN A CA 1
ATOM 3205 C C . GLN A 1 432 ? 3.219 -22.631 23.797 1.00 95.44 432 GLN A C 1
ATOM 3207 O O . GLN A 1 432 ? 2.290 -22.194 24.478 1.00 95.44 432 GLN A O 1
ATOM 3212 N N . GLN A 1 433 ? 4.491 -22.293 24.014 1.00 95.81 433 GLN A N 1
ATOM 3213 C CA . GLN A 1 433 ? 4.889 -21.340 25.044 1.00 95.81 433 GLN A CA 1
ATOM 3214 C C . GLN A 1 433 ? 4.406 -19.918 24.720 1.00 95.81 433 GLN A C 1
ATOM 3216 O O . GLN A 1 433 ? 3.825 -19.268 25.590 1.00 95.81 433 GLN A O 1
ATOM 3221 N N . ALA A 1 434 ? 4.575 -19.461 23.475 1.00 94.06 434 ALA A N 1
ATOM 3222 C CA . ALA A 1 434 ? 4.062 -18.163 23.027 1.00 94.06 434 ALA A CA 1
ATOM 3223 C C . ALA A 1 434 ? 2.530 -18.099 23.098 1.00 94.06 434 ALA A C 1
ATOM 3225 O O . ALA A 1 434 ? 1.962 -17.120 23.581 1.00 94.06 434 ALA A O 1
ATOM 3226 N N . LEU A 1 435 ? 1.850 -19.181 22.699 1.00 95.00 435 LEU A N 1
ATOM 3227 C CA . LEU A 1 435 ? 0.404 -19.294 22.849 1.00 95.00 435 LEU A CA 1
ATOM 3228 C C . LEU A 1 435 ? -0.016 -19.158 24.307 1.00 95.00 435 LEU A C 1
ATOM 3230 O O . LEU A 1 435 ? -0.923 -18.384 24.574 1.00 95.00 435 LEU A O 1
ATOM 3234 N N . TYR A 1 436 ? 0.634 -19.847 25.249 1.00 96.94 436 TYR A N 1
ATOM 3235 C CA . TYR A 1 436 ? 0.309 -19.702 26.670 1.00 96.94 436 TYR A CA 1
ATOM 3236 C C . TYR A 1 436 ? 0.435 -18.247 27.140 1.00 96.94 436 TYR A C 1
ATOM 3238 O O . TYR A 1 436 ? -0.464 -17.750 27.820 1.00 96.94 436 TYR A O 1
ATOM 3246 N N . TYR A 1 437 ? 1.510 -17.555 26.752 1.00 96.31 437 TYR A N 1
ATOM 3247 C CA . TYR A 1 437 ? 1.749 -16.166 27.145 1.00 96.31 437 TYR A CA 1
ATOM 3248 C C . TYR A 1 437 ? 0.640 -15.214 26.693 1.00 96.31 437 TYR A C 1
ATOM 3250 O O . TYR A 1 437 ? 0.192 -14.384 27.480 1.00 96.31 437 TYR A O 1
ATOM 3258 N N . CYS A 1 438 ? 0.160 -15.357 25.460 1.00 94.25 438 CYS A N 1
ATOM 3259 C CA . CYS A 1 438 ? -0.817 -14.438 24.876 1.00 94.25 438 CYS A CA 1
ATOM 3260 C C . CYS A 1 438 ? -2.277 -14.925 25.023 1.00 94.25 438 CYS A C 1
ATOM 3262 O O . CYS A 1 438 ? -3.215 -14.129 24.933 1.00 94.25 438 CYS A O 1
ATOM 3264 N N . ASN A 1 439 ? -2.491 -16.221 25.275 1.00 96.19 439 ASN A N 1
ATOM 3265 C CA . ASN A 1 439 ? -3.798 -16.840 25.500 1.00 96.19 439 ASN A CA 1
ATOM 3266 C C . ASN A 1 439 ? -4.120 -16.891 27.000 1.00 96.19 439 ASN A C 1
ATOM 3268 O O . ASN A 1 439 ? -4.543 -15.879 27.553 1.00 96.19 439 ASN A O 1
ATOM 3272 N N . GLU A 1 440 ? -3.934 -18.034 27.674 1.00 96.81 440 GLU A N 1
ATOM 3273 C CA . GLU A 1 440 ? -4.311 -18.227 29.081 1.00 96.81 440 GLU A CA 1
ATOM 3274 C C . GLU A 1 440 ? -3.618 -17.244 30.033 1.00 96.81 440 GLU A C 1
ATOM 3276 O O . GLU A 1 440 ? -4.247 -16.773 30.980 1.00 96.81 440 GLU A O 1
ATOM 3281 N N . GLY A 1 441 ? -2.345 -16.938 29.783 1.00 97.19 441 GLY A N 1
ATOM 3282 C CA . GLY A 1 441 ? -1.541 -15.987 30.548 1.00 97.19 441 GLY A CA 1
ATOM 3283 C C . GLY A 1 441 ? -1.663 -14.532 30.084 1.00 97.19 441 GLY A C 1
ATOM 3284 O O . GLY A 1 441 ? -1.015 -13.670 30.679 1.00 97.19 441 GLY A O 1
ATOM 3285 N N . GLY A 1 442 ? -2.480 -14.256 29.063 1.00 97.50 442 GLY A N 1
ATOM 3286 C CA . GLY A 1 442 ? -2.541 -12.962 28.386 1.00 97.50 442 GLY A CA 1
ATOM 3287 C C . GLY A 1 442 ? -3.957 -12.519 28.029 1.00 97.50 442 GLY A C 1
ATOM 3288 O O . GLY A 1 442 ? -4.895 -12.653 28.821 1.00 97.50 442 GLY A O 1
ATOM 3289 N N . LEU A 1 443 ? -4.107 -11.977 26.818 1.00 98.25 443 LEU A N 1
ATOM 3290 C CA . LEU A 1 443 ? -5.312 -11.309 26.324 1.00 98.25 443 LEU A CA 1
ATOM 3291 C C . LEU A 1 443 ? -6.580 -12.158 26.475 1.00 98.25 443 LEU A C 1
ATOM 3293 O O . LEU A 1 443 ? -7.568 -11.717 27.066 1.00 98.25 443 LEU A O 1
ATOM 3297 N N . LEU A 1 444 ? -6.577 -13.376 25.930 1.00 98.12 444 LEU A N 1
ATOM 3298 C CA . LEU A 1 444 ? -7.785 -14.207 25.894 1.00 98.12 444 LEU A CA 1
ATOM 3299 C C . LEU A 1 444 ? -8.146 -14.757 27.284 1.00 98.12 444 LEU A C 1
ATOM 3301 O O . LEU A 1 444 ? -9.330 -14.893 27.610 1.00 98.12 444 LEU A O 1
ATOM 3305 N N . GLY A 1 445 ? -7.139 -15.022 28.118 1.00 98.12 445 GLY A N 1
ATOM 3306 C CA . GLY A 1 445 ? -7.290 -15.387 29.523 1.00 98.12 445 GLY A CA 1
ATOM 3307 C C . GLY A 1 445 ? -7.964 -14.275 30.318 1.00 98.12 445 GLY A C 1
ATOM 3308 O O . GLY A 1 445 ? -8.977 -14.529 30.975 1.00 98.12 445 GLY A O 1
ATOM 3309 N N . ALA A 1 446 ? -7.485 -13.036 30.181 1.00 98.44 446 ALA A N 1
ATOM 3310 C CA . ALA A 1 446 ? -8.073 -11.868 30.833 1.00 98.44 446 ALA A CA 1
ATOM 3311 C C . ALA A 1 446 ? -9.521 -11.619 30.382 1.00 98.44 446 ALA A C 1
ATOM 3313 O O . ALA A 1 446 ? -10.404 -11.435 31.226 1.00 98.44 446 ALA A O 1
ATOM 3314 N N . ILE A 1 447 ? -9.794 -11.696 29.071 1.00 98.62 447 ILE A N 1
ATOM 3315 C CA . ILE A 1 447 ? -11.155 -11.567 28.523 1.00 98.62 447 ILE A CA 1
ATOM 3316 C C . ILE A 1 447 ? -12.101 -12.574 29.176 1.00 98.62 447 ILE A C 1
ATOM 3318 O O . ILE A 1 447 ? -13.178 -12.208 29.650 1.00 98.62 447 ILE A O 1
ATOM 3322 N N . LYS A 1 448 ? -11.686 -13.840 29.249 1.00 98.19 448 LYS A N 1
ATOM 3323 C CA . LYS A 1 448 ? -12.499 -14.914 29.821 1.00 98.19 448 LYS A CA 1
ATOM 3324 C C . LYS A 1 448 ? -12.677 -14.775 31.333 1.00 98.19 448 LYS A C 1
ATOM 3326 O O . LYS A 1 448 ? -13.783 -14.958 31.833 1.00 98.19 448 LYS A O 1
ATOM 3331 N N . GLN A 1 449 ? -11.603 -14.495 32.068 1.00 97.94 449 GLN A N 1
ATOM 3332 C CA . GLN A 1 449 ? -11.612 -14.439 33.531 1.00 97.94 449 GLN A CA 1
ATOM 3333 C C . GLN A 1 449 ? -12.476 -13.292 34.058 1.00 97.94 449 GLN A C 1
ATOM 3335 O O . GLN A 1 449 ? -13.147 -13.444 35.081 1.00 97.94 449 GLN A O 1
ATOM 3340 N N . HIS A 1 450 ? -12.456 -12.154 33.366 1.00 97.94 450 HIS A N 1
ATOM 3341 C CA . HIS A 1 450 ? -13.139 -10.940 33.799 1.00 97.94 450 HIS A CA 1
ATOM 3342 C C . HIS A 1 450 ? -14.453 -10.671 33.051 1.00 97.94 450 HIS A C 1
ATOM 3344 O O . HIS A 1 450 ? -15.082 -9.641 33.313 1.00 97.94 450 HIS A O 1
ATOM 3350 N N . ASP A 1 451 ? -14.892 -11.591 32.181 1.00 97.88 451 ASP A N 1
ATOM 3351 C CA . ASP A 1 451 ? -16.095 -11.459 31.345 1.00 97.88 451 ASP A CA 1
ATOM 3352 C C . ASP A 1 451 ? -16.081 -10.132 30.571 1.00 97.88 451 ASP A C 1
ATOM 3354 O O . ASP A 1 451 ? -16.925 -9.257 30.772 1.00 97.88 451 ASP A O 1
ATOM 3358 N N . LEU A 1 452 ? -15.014 -9.918 29.796 1.00 98.81 452 LEU A N 1
ATOM 3359 C CA . LEU A 1 452 ? -14.779 -8.664 29.085 1.00 98.81 452 LEU A CA 1
ATOM 3360 C C . LEU A 1 452 ? -15.322 -8.720 27.663 1.00 98.81 452 LEU A C 1
ATOM 3362 O O . LEU A 1 452 ? -15.278 -9.743 26.983 1.00 98.81 452 LEU A O 1
ATOM 3366 N N . ASP A 1 453 ? -15.747 -7.560 27.186 1.00 98.75 453 ASP A N 1
ATOM 3367 C CA . ASP A 1 453 ? -16.082 -7.341 25.787 1.00 98.75 453 ASP A CA 1
ATOM 3368 C C . ASP A 1 453 ? -14.842 -7.023 24.950 1.00 98.75 453 ASP A C 1
ATOM 3370 O O . ASP A 1 453 ? -14.787 -7.392 23.776 1.00 98.75 453 ASP A O 1
ATOM 3374 N N . ALA A 1 454 ? -13.870 -6.342 25.560 1.00 98.81 454 ALA A N 1
ATOM 3375 C CA . ALA A 1 454 ? -12.563 -6.039 24.996 1.00 98.81 454 ALA A CA 1
ATOM 3376 C C . ALA A 1 454 ? -11.554 -5.727 26.114 1.00 98.81 454 ALA A C 1
ATOM 3378 O O . ALA A 1 454 ? -11.927 -5.346 27.228 1.00 98.81 454 ALA A O 1
ATOM 3379 N N . VAL A 1 455 ? -10.271 -5.841 25.795 1.00 98.88 455 VAL A N 1
ATOM 3380 C CA . VAL A 1 455 ? -9.180 -5.210 26.544 1.00 98.88 455 VAL A CA 1
ATOM 3381 C C . VAL A 1 455 ? -8.805 -3.910 25.836 1.00 98.88 455 VAL A C 1
ATOM 3383 O O . VAL A 1 455 ? -8.883 -3.831 24.611 1.00 98.88 455 VAL A O 1
ATOM 3386 N N . ILE A 1 456 ? -8.417 -2.888 26.594 1.00 98.75 456 ILE A N 1
ATOM 3387 C CA . ILE A 1 456 ? -7.926 -1.620 26.049 1.00 98.75 456 ILE A CA 1
ATOM 3388 C C . ILE A 1 456 ? -6.533 -1.298 26.583 1.00 98.75 456 ILE A C 1
ATOM 3390 O O . ILE A 1 456 ? -6.255 -1.464 27.771 1.00 98.75 456 ILE A O 1
ATOM 3394 N N . LEU A 1 457 ? -5.672 -0.819 25.691 1.00 98.56 457 LEU A N 1
ATOM 3395 C CA . LEU A 1 457 ? -4.289 -0.417 25.954 1.00 98.56 457 LEU A CA 1
ATOM 3396 C C . LEU A 1 457 ? -3.921 0.755 25.030 1.00 98.56 457 LEU A C 1
ATOM 3398 O O . LEU A 1 457 ? -4.543 0.904 23.974 1.00 98.56 457 LEU A O 1
ATOM 3402 N N . PRO A 1 458 ? -2.904 1.573 25.350 1.00 98.56 458 PRO A N 1
ATOM 3403 C CA . PRO A 1 458 ? -2.220 2.360 24.327 1.00 98.56 458 PRO A CA 1
ATOM 3404 C C . PRO A 1 458 ? -1.841 1.471 23.135 1.00 98.56 458 PRO A C 1
ATOM 3406 O O . PRO A 1 458 ? -1.405 0.337 23.332 1.00 98.56 458 PRO A O 1
ATOM 3409 N N . SER A 1 459 ? -2.016 1.955 21.902 1.00 97.69 459 SER A N 1
ATOM 3410 C CA . SER A 1 459 ? -1.846 1.118 20.696 1.00 97.69 459 SER A CA 1
ATOM 3411 C C . SER A 1 459 ? -0.454 0.495 20.620 1.00 97.69 459 SER A C 1
ATOM 3413 O O . SER A 1 459 ? -0.338 -0.699 20.354 1.00 97.69 459 SER A O 1
ATOM 3415 N N . HIS A 1 460 ? 0.571 1.266 20.980 1.00 95.25 460 HIS A N 1
ATOM 3416 C CA . HIS A 1 460 ? 1.959 0.812 21.024 1.00 95.25 460 HIS A CA 1
ATOM 3417 C C . HIS A 1 460 ? 2.221 -0.314 22.047 1.00 95.25 460 HIS A C 1
ATOM 3419 O O . HIS A 1 460 ? 3.225 -1.003 21.962 1.00 95.25 460 HIS A O 1
ATOM 3425 N N . PHE A 1 461 ? 1.319 -0.532 23.014 1.00 96.69 461 PHE A N 1
ATOM 3426 C CA . PHE A 1 461 ? 1.421 -1.608 24.012 1.00 96.69 461 PHE A CA 1
ATOM 3427 C C . PHE A 1 461 ? 0.517 -2.808 23.691 1.00 96.69 461 PHE A C 1
ATOM 3429 O O . PHE A 1 461 ? 0.441 -3.752 24.476 1.00 96.69 461 PHE A O 1
ATOM 3436 N N . SER A 1 462 ? -0.249 -2.747 22.596 1.00 95.25 462 SER A N 1
ATOM 3437 C CA . SER A 1 462 ? -1.387 -3.647 22.370 1.00 95.25 462 SER A CA 1
ATOM 3438 C C . SER A 1 462 ? -1.096 -4.842 21.461 1.00 95.25 462 SER A C 1
ATOM 3440 O O . SER A 1 462 ? -1.719 -5.890 21.628 1.00 95.25 462 SER A O 1
ATOM 3442 N N . TRP A 1 463 ? -0.187 -4.706 20.499 1.00 94.81 463 TRP A N 1
ATOM 3443 C CA . TRP A 1 463 ? -0.122 -5.620 19.359 1.00 94.81 463 TRP A CA 1
ATOM 3444 C C . TRP A 1 463 ? 0.431 -7.012 19.691 1.00 94.81 463 TRP A C 1
ATOM 3446 O O . TRP A 1 463 ? -0.218 -8.000 19.328 1.00 94.81 463 TRP A O 1
ATOM 3456 N N . ASP A 1 464 ? 1.497 -7.090 20.496 1.00 92.12 464 ASP A N 1
ATOM 3457 C CA . ASP A 1 464 ? 2.175 -8.342 20.882 1.00 92.12 464 ASP A CA 1
ATOM 3458 C C . ASP A 1 464 ? 1.190 -9.420 21.375 1.00 92.12 464 ASP A C 1
ATOM 3460 O O . ASP A 1 464 ? 1.235 -10.601 21.015 1.00 92.12 464 ASP A O 1
ATOM 3464 N N . TRP A 1 465 ? 0.242 -8.994 22.213 1.00 94.19 465 TRP A N 1
ATOM 3465 C CA . TRP A 1 465 ? -0.692 -9.873 22.914 1.00 94.19 465 TRP A CA 1
ATOM 3466 C C . TRP A 1 465 ? -1.771 -10.455 22.008 1.00 94.19 465 TRP A C 1
ATOM 3468 O O . TRP A 1 465 ? -2.334 -11.504 22.326 1.00 94.19 465 TRP A O 1
ATOM 3478 N N . ALA A 1 466 ? -2.100 -9.775 20.909 1.00 96.12 466 ALA A N 1
ATOM 3479 C CA . ALA A 1 466 ? -3.115 -10.241 19.972 1.00 96.12 466 ALA A CA 1
ATOM 3480 C C . ALA A 1 466 ? -2.506 -10.994 18.786 1.00 96.12 466 ALA A C 1
ATOM 3482 O O . ALA A 1 466 ? -3.163 -11.896 18.260 1.00 96.12 466 ALA A O 1
ATOM 3483 N N . ALA A 1 467 ? -1.288 -10.642 18.364 1.00 94.69 467 ALA A N 1
ATOM 3484 C CA . ALA A 1 467 ? -0.621 -11.227 17.204 1.00 94.69 467 ALA A CA 1
ATOM 3485 C C . ALA A 1 467 ? -0.413 -12.736 17.354 1.00 94.69 467 ALA A C 1
ATOM 3487 O O . ALA A 1 467 ? -0.955 -13.507 16.559 1.00 94.69 467 ALA A O 1
ATOM 3488 N N . ALA A 1 468 ? 0.243 -13.174 18.435 1.00 89.88 468 ALA A N 1
ATOM 3489 C CA . ALA A 1 468 ? 0.583 -14.586 18.645 1.00 89.88 468 ALA A CA 1
ATOM 3490 C C . ALA A 1 468 ? -0.642 -15.516 18.728 1.00 89.88 468 ALA A C 1
ATOM 3492 O O . ALA A 1 468 ? -0.576 -16.694 18.366 1.00 89.88 468 ALA A O 1
ATOM 3493 N N . VAL A 1 469 ? -1.783 -14.988 19.180 1.00 95.81 469 VAL A N 1
ATOM 3494 C CA . VAL A 1 469 ? -3.054 -15.723 19.222 1.00 95.81 469 VAL A CA 1
ATOM 3495 C C . VAL A 1 469 ? -3.937 -15.454 18.011 1.00 95.81 469 VAL A C 1
ATOM 3497 O O . VAL A 1 469 ? -4.958 -16.119 17.885 1.00 95.81 469 VAL A O 1
ATOM 3500 N N . GLY A 1 470 ? -3.594 -14.533 17.112 1.00 97.44 470 GLY A N 1
ATOM 3501 C CA . GLY A 1 470 ? -4.399 -14.161 15.946 1.00 97.44 470 GLY A CA 1
ATOM 3502 C C . GLY A 1 470 ? -5.725 -13.467 16.289 1.00 97.44 470 GLY A C 1
ATOM 3503 O O . GLY A 1 470 ? -6.710 -13.629 15.567 1.00 97.44 470 GLY A O 1
ATOM 3504 N N . ALA A 1 471 ? -5.779 -12.741 17.406 1.00 98.44 471 ALA A N 1
ATOM 3505 C CA . ALA A 1 471 ? -6.950 -11.996 17.877 1.00 98.44 471 ALA A CA 1
ATOM 3506 C C . ALA A 1 471 ? -7.048 -10.604 17.220 1.00 98.44 471 ALA A C 1
ATOM 3508 O O . ALA A 1 471 ? -6.021 -10.085 16.798 1.00 98.44 471 ALA A O 1
ATOM 3509 N N . PRO A 1 472 ? -8.237 -9.991 17.101 1.00 98.69 472 PRO A N 1
ATOM 3510 C CA . PRO A 1 472 ? -8.400 -8.709 16.420 1.00 98.69 472 PRO A CA 1
ATOM 3511 C C . PRO A 1 472 ? -8.017 -7.504 17.291 1.00 98.69 472 PRO A C 1
ATOM 3513 O O . PRO A 1 472 ? -8.197 -7.529 18.512 1.00 98.69 472 PRO A O 1
ATOM 3516 N N . ILE A 1 473 ? -7.561 -6.429 16.640 1.00 98.81 473 ILE A N 1
ATOM 3517 C CA . ILE A 1 473 ? -7.302 -5.114 17.241 1.00 98.81 473 ILE A CA 1
ATOM 3518 C C . ILE A 1 473 ? -7.906 -4.015 16.360 1.00 98.81 473 ILE A C 1
ATOM 3520 O O . ILE A 1 473 ? -7.740 -4.024 15.139 1.00 98.81 473 ILE A O 1
ATOM 3524 N N . VAL A 1 474 ? -8.551 -3.028 16.982 1.00 98.88 474 VAL A N 1
ATOM 3525 C CA . VAL A 1 474 ? -8.873 -1.744 16.344 1.00 98.88 474 VAL A CA 1
ATOM 3526 C C . VAL A 1 474 ? -8.092 -0.638 17.051 1.00 98.88 474 VAL A C 1
ATOM 3528 O O . VAL A 1 474 ? -8.380 -0.325 18.206 1.00 98.88 474 VAL A O 1
ATOM 3531 N N . SER A 1 475 ? -7.090 -0.077 16.372 1.00 98.62 475 SER A N 1
ATOM 3532 C CA . SER A 1 475 ? -6.335 1.095 16.823 1.00 98.62 475 SER A CA 1
ATOM 3533 C C . SER A 1 475 ? -6.975 2.360 16.266 1.00 98.62 475 SER A C 1
ATOM 3535 O O . SER A 1 475 ? -7.272 2.429 15.071 1.00 98.62 475 SER A O 1
ATOM 3537 N N . ILE A 1 476 ? -7.206 3.348 17.128 1.00 98.12 476 ILE A N 1
ATOM 3538 C CA . ILE A 1 476 ? -7.762 4.649 16.743 1.00 98.12 476 ILE A CA 1
ATOM 3539 C C . ILE A 1 476 ? -7.004 5.791 17.420 1.00 98.12 476 ILE A C 1
ATOM 3541 O O . ILE A 1 476 ? -6.468 5.599 18.516 1.00 98.12 476 ILE A O 1
ATOM 3545 N N . PRO A 1 477 ? -6.985 6.995 16.821 1.00 98.38 477 PRO A N 1
ATOM 3546 C CA . PRO A 1 477 ? -6.304 8.140 17.405 1.00 98.38 477 PRO A CA 1
ATOM 3547 C C . PRO A 1 477 ? -6.787 8.484 18.811 1.00 98.38 477 PRO A C 1
ATOM 3549 O O . PRO A 1 477 ? -7.990 8.506 19.083 1.00 98.38 477 PRO A O 1
ATOM 3552 N N . MET A 1 478 ? -5.832 8.791 19.687 1.00 97.00 478 MET A N 1
ATOM 3553 C CA . MET A 1 478 ? -6.073 9.159 21.083 1.00 97.00 478 MET A CA 1
ATOM 3554 C C . MET A 1 478 ? -5.522 10.553 21.397 1.00 97.00 478 MET A C 1
ATOM 3556 O O . MET A 1 478 ? -6.144 11.299 22.149 1.00 97.00 478 MET A O 1
ATOM 3560 N N . GLY A 1 479 ? -4.394 10.933 20.797 1.00 96.62 479 GLY A N 1
ATOM 3561 C CA . GLY A 1 479 ? -3.785 12.243 21.002 1.00 96.62 479 GLY A CA 1
ATOM 3562 C C . GLY A 1 479 ? -2.434 12.370 20.311 1.00 96.62 479 GLY A C 1
ATOM 3563 O O . GLY A 1 479 ? -2.133 11.631 19.376 1.00 96.62 479 GLY A O 1
ATOM 3564 N N . ALA A 1 480 ? -1.633 13.324 20.777 1.00 97.56 480 ALA A N 1
ATOM 3565 C CA . ALA A 1 480 ? -0.266 13.533 20.326 1.00 97.56 480 ALA A CA 1
ATOM 3566 C C . ALA A 1 480 ? 0.624 14.018 21.466 1.00 97.56 480 ALA A C 1
ATOM 3568 O O . ALA A 1 480 ? 0.151 14.579 22.459 1.00 97.56 480 ALA A O 1
ATOM 3569 N N . TYR A 1 481 ? 1.925 13.824 21.293 1.00 97.75 481 TYR A N 1
ATOM 3570 C CA . TYR A 1 481 ? 2.939 14.263 22.238 1.00 97.75 481 TYR A CA 1
ATOM 3571 C C . TYR A 1 481 ? 2.920 15.790 22.433 1.00 97.75 481 TYR A C 1
ATOM 3573 O O . TYR A 1 481 ? 2.788 16.544 21.457 1.00 97.75 481 TYR A O 1
ATOM 3581 N N . PRO A 1 482 ? 3.082 16.275 23.679 1.00 96.19 482 PRO A N 1
ATOM 3582 C CA . PRO A 1 482 ? 2.974 17.694 23.989 1.00 96.19 482 PRO A CA 1
ATOM 3583 C C . PRO A 1 482 ? 4.156 18.512 23.430 1.00 96.19 482 PRO A C 1
ATOM 3585 O O . PRO A 1 482 ? 5.213 17.958 23.124 1.00 96.19 482 PRO A O 1
ATOM 3588 N N . PRO A 1 483 ? 4.036 19.854 23.345 1.00 95.81 483 PRO A N 1
ATOM 3589 C CA . PRO A 1 483 ? 5.087 20.725 22.803 1.00 95.81 483 PRO A CA 1
ATOM 3590 C C . PRO A 1 483 ? 6.459 20.618 23.484 1.00 95.81 483 PRO A C 1
ATOM 3592 O O . PRO A 1 483 ? 7.469 20.982 22.889 1.00 95.81 483 PRO A O 1
ATOM 3595 N N . ASN A 1 484 ? 6.500 20.167 24.738 1.00 94.06 484 ASN A N 1
ATOM 3596 C CA . ASN A 1 484 ? 7.716 19.991 25.530 1.00 94.06 484 ASN A CA 1
ATOM 3597 C C . ASN A 1 484 ? 8.267 18.554 25.506 1.00 94.06 484 ASN A C 1
ATOM 3599 O O . ASN A 1 484 ? 9.225 18.288 26.232 1.00 94.06 484 ASN A O 1
ATOM 3603 N N . GLN A 1 485 ? 7.685 17.644 24.717 1.00 96.31 485 GLN A N 1
ATOM 3604 C CA . GLN A 1 485 ? 8.193 16.281 24.571 1.00 96.31 485 GLN A CA 1
ATOM 3605 C C . GLN A 1 485 ? 9.640 16.311 24.044 1.00 96.31 485 GLN A C 1
ATOM 3607 O O . GLN A 1 485 ? 9.899 16.943 23.015 1.00 96.31 485 GLN A O 1
ATOM 3612 N N . PRO A 1 486 ? 10.594 15.629 24.702 1.00 94.88 486 PRO A N 1
ATOM 3613 C CA . PRO A 1 486 ? 11.938 15.464 24.167 1.00 94.88 486 PRO A CA 1
ATOM 3614 C C . PRO A 1 486 ? 11.926 14.726 22.827 1.00 94.88 486 PRO A C 1
ATOM 3616 O O . PRO A 1 486 ? 11.206 13.745 22.653 1.00 94.88 486 PRO A O 1
ATOM 3619 N N . VAL A 1 487 ? 12.756 15.188 21.894 1.00 96.94 487 VAL A N 1
ATOM 3620 C CA . VAL A 1 487 ? 12.968 14.503 20.618 1.00 96.94 487 VAL A CA 1
ATOM 3621 C C . VAL A 1 487 ? 13.924 13.338 20.847 1.00 96.94 487 VAL A C 1
ATOM 3623 O O . VAL A 1 487 ? 15.067 13.554 21.255 1.00 96.94 487 VAL A O 1
ATOM 3626 N N . GLN A 1 488 ? 13.460 12.126 20.565 1.00 96.06 488 GLN A N 1
ATOM 3627 C CA . GLN A 1 488 ? 14.279 10.921 20.522 1.00 96.06 488 GLN A CA 1
ATOM 3628 C C . GLN A 1 488 ? 14.385 10.446 19.081 1.00 96.06 488 GLN A C 1
ATOM 3630 O O . GLN A 1 488 ? 13.385 10.411 18.365 1.00 96.06 488 GLN A O 1
ATOM 3635 N N . MET A 1 489 ? 15.603 10.093 18.680 1.00 96.38 489 MET A N 1
ATOM 3636 C CA . MET A 1 489 ? 15.889 9.539 17.367 1.00 96.38 489 MET A CA 1
ATOM 3637 C C . MET A 1 489 ? 16.389 8.106 17.489 1.00 96.38 489 MET A C 1
ATOM 3639 O O . MET A 1 489 ? 17.109 7.788 18.442 1.00 96.38 489 MET A O 1
ATOM 3643 N N . ASP A 1 490 ? 16.055 7.289 16.498 1.00 93.31 490 ASP A N 1
ATOM 3644 C CA . ASP A 1 490 ? 16.616 5.958 16.329 1.00 93.31 490 ASP A CA 1
ATOM 3645 C C . ASP A 1 490 ? 18.076 6.020 15.829 1.00 93.31 490 ASP A C 1
ATOM 3647 O O . ASP A 1 490 ? 18.685 7.083 15.649 1.00 93.31 490 ASP A O 1
ATOM 3651 N N . THR A 1 491 ? 18.665 4.849 15.582 1.00 92.88 491 THR A N 1
ATOM 3652 C CA . THR A 1 491 ? 20.054 4.743 15.100 1.00 92.88 491 THR A CA 1
ATOM 3653 C C . THR A 1 491 ? 20.260 5.240 13.665 1.00 92.88 491 THR A C 1
ATOM 3655 O O . THR A 1 491 ? 21.403 5.445 13.251 1.00 92.88 491 THR A O 1
ATOM 3658 N N . TRP A 1 492 ? 19.178 5.476 12.928 1.00 92.19 492 TRP A N 1
ATOM 3659 C CA . TRP A 1 492 ? 19.171 5.961 11.551 1.00 92.19 492 TRP A CA 1
ATOM 3660 C C . TRP A 1 492 ? 18.786 7.439 11.436 1.00 92.19 492 TRP A C 1
ATOM 3662 O O . TRP A 1 492 ? 18.823 7.999 10.340 1.00 92.19 492 TRP A O 1
ATOM 3672 N N . GLY A 1 493 ? 18.493 8.093 12.562 1.00 95.12 493 GLY A N 1
ATOM 3673 C CA . GLY A 1 493 ? 18.138 9.507 12.630 1.00 95.12 493 GLY A CA 1
ATOM 3674 C C . GLY A 1 493 ? 16.654 9.795 12.400 1.00 95.12 493 GLY A C 1
ATOM 3675 O O . GLY A 1 493 ? 16.302 10.966 12.226 1.00 95.12 493 GLY A O 1
ATOM 3676 N N . LEU A 1 494 ? 15.792 8.774 12.403 1.00 97.19 494 LEU A N 1
ATOM 3677 C CA . LEU A 1 494 ? 14.341 8.946 12.396 1.00 97.19 494 LEU A CA 1
ATOM 3678 C C . LEU A 1 494 ? 13.852 9.317 13.794 1.00 97.19 494 LEU A C 1
ATOM 3680 O O . LEU A 1 494 ? 14.322 8.776 14.788 1.00 97.19 494 LEU A O 1
ATOM 3684 N N . VAL A 1 495 ? 12.907 10.248 13.882 1.00 97.75 495 VAL A N 1
ATOM 3685 C CA . VAL A 1 495 ? 12.337 10.709 15.150 1.00 97.75 495 VAL A CA 1
ATOM 3686 C C . VAL A 1 495 ? 11.215 9.766 15.583 1.00 97.75 495 VAL A C 1
ATOM 3688 O O . VAL A 1 495 ? 10.126 9.805 15.013 1.00 97.75 495 VAL A O 1
ATOM 3691 N N . GLU A 1 496 ? 11.473 8.959 16.611 1.00 94.88 496 GLU A N 1
ATOM 3692 C CA . GLU A 1 496 ? 10.508 8.014 17.194 1.00 94.88 496 GLU A CA 1
ATOM 3693 C C . GLU A 1 496 ? 9.510 8.726 18.114 1.00 94.88 496 GLU A C 1
ATOM 3695 O O . GLU A 1 496 ? 8.313 8.458 18.093 1.00 94.88 496 GLU A O 1
ATOM 3700 N N . THR A 1 497 ? 9.991 9.671 18.926 1.00 95.50 497 THR A N 1
ATOM 3701 C CA . THR A 1 497 ? 9.138 10.472 19.813 1.00 95.50 497 THR A CA 1
ATOM 3702 C C . THR A 1 497 ? 9.529 11.933 19.726 1.00 95.50 497 THR A C 1
ATOM 3704 O O . THR A 1 497 ? 10.715 12.258 19.684 1.00 95.50 497 THR A O 1
ATOM 3707 N N . GLY A 1 498 ? 8.547 12.823 19.740 1.00 96.44 498 GLY A N 1
ATOM 3708 C CA . GLY A 1 498 ? 8.764 14.258 19.635 1.00 96.44 498 GLY A CA 1
ATOM 3709 C C . GLY A 1 498 ? 7.438 15.009 19.612 1.00 96.44 498 GLY A C 1
ATOM 3710 O O . GLY A 1 498 ? 6.386 14.379 19.499 1.00 96.44 498 GLY A O 1
ATOM 3711 N N . PRO A 1 499 ? 7.460 16.345 19.732 1.00 96.69 499 PRO A N 1
ATOM 3712 C CA . PRO A 1 499 ? 6.246 17.151 19.762 1.00 96.69 499 PRO A CA 1
ATOM 3713 C C . PRO A 1 499 ? 5.328 16.866 18.571 1.00 96.69 499 PRO A C 1
ATOM 3715 O O . PRO A 1 499 ? 5.809 16.706 17.452 1.00 96.69 499 PRO A O 1
ATOM 3718 N N . ASN A 1 500 ? 4.012 16.865 18.799 1.00 97.06 500 ASN A N 1
ATOM 3719 C CA . ASN A 1 500 ? 2.978 16.686 17.770 1.00 97.06 500 ASN A CA 1
ATOM 3720 C C . ASN A 1 500 ? 2.928 15.295 17.100 1.00 97.06 500 ASN A C 1
ATOM 3722 O O . ASN A 1 500 ? 1.986 15.047 16.351 1.00 97.06 500 ASN A O 1
ATOM 3726 N N . ILE A 1 501 ? 3.856 14.371 17.386 1.00 98.06 501 ILE A N 1
ATOM 3727 C CA . ILE A 1 501 ? 3.747 12.982 16.912 1.00 98.06 501 ILE A CA 1
ATOM 3728 C C . ILE A 1 501 ? 2.516 12.330 17.572 1.00 98.06 501 ILE A C 1
ATOM 3730 O O . ILE A 1 501 ? 2.358 12.432 18.793 1.00 98.06 501 ILE A O 1
ATOM 3734 N N . PRO A 1 502 ? 1.608 11.718 16.795 1.00 98.25 502 PRO A N 1
ATOM 3735 C CA . PRO A 1 502 ? 0.370 11.155 17.313 1.00 98.25 502 PRO A CA 1
ATOM 3736 C C . PRO A 1 502 ? 0.583 9.786 17.964 1.00 98.25 502 PRO A C 1
ATOM 3738 O O . PRO A 1 502 ? 1.556 9.084 17.697 1.00 98.25 502 PRO A O 1
ATOM 3741 N N . PHE A 1 503 ? -0.379 9.401 18.794 1.00 97.81 503 PHE A N 1
ATOM 3742 C CA . PHE A 1 503 ? -0.497 8.061 19.353 1.00 97.81 503 PHE A CA 1
ATOM 3743 C C . PHE A 1 503 ? -1.971 7.669 19.515 1.00 97.81 503 PHE A C 1
ATOM 3745 O O . PHE A 1 503 ? -2.867 8.516 19.640 1.00 97.81 503 PHE A O 1
ATOM 3752 N N . GLY A 1 504 ? -2.233 6.364 19.508 1.00 98.19 504 GLY A N 1
ATOM 3753 C CA . GLY A 1 504 ? -3.575 5.792 19.525 1.00 98.19 504 GLY A CA 1
ATOM 3754 C C . GLY A 1 504 ? -3.909 4.967 20.765 1.00 98.19 504 GLY A C 1
ATOM 3755 O O . GLY A 1 504 ? -3.046 4.590 21.558 1.00 98.19 504 GLY A O 1
ATOM 3756 N N . ILE A 1 505 ? -5.180 4.588 20.864 1.00 98.75 505 ILE A N 1
ATOM 3757 C CA . ILE A 1 505 ? -5.721 3.588 21.792 1.00 98.75 505 ILE A CA 1
ATOM 3758 C C . ILE A 1 505 ? -6.155 2.349 21.001 1.00 98.75 505 ILE A C 1
ATOM 3760 O O . ILE A 1 505 ? -6.805 2.465 19.962 1.00 98.75 505 ILE A O 1
ATOM 3764 N N . GLY A 1 506 ? -5.766 1.169 21.474 1.00 98.56 506 GLY A N 1
ATOM 3765 C CA . GLY A 1 506 ? -6.111 -0.120 20.885 1.00 98.56 506 GLY A CA 1
ATOM 3766 C C . GLY A 1 506 ? -7.247 -0.794 21.648 1.00 98.56 506 GLY A C 1
ATOM 3767 O O . GLY A 1 506 ? -7.199 -0.893 22.874 1.00 98.56 506 GLY A O 1
ATOM 3768 N N . PHE A 1 507 ? -8.247 -1.288 20.920 1.00 98.88 507 PHE A N 1
ATOM 3769 C CA . PHE A 1 507 ? -9.294 -2.179 21.423 1.00 98.88 507 PHE A CA 1
ATOM 3770 C C . PHE A 1 507 ? -8.989 -3.601 20.957 1.00 98.88 507 PHE A C 1
ATOM 3772 O O . PHE A 1 507 ? -9.058 -3.872 19.760 1.00 98.88 507 PHE A O 1
ATOM 3779 N N . LEU A 1 508 ? -8.657 -4.495 21.886 1.00 98.81 508 LEU A N 1
ATOM 3780 C CA . LEU A 1 508 ? -8.292 -5.885 21.625 1.00 98.81 508 LEU A CA 1
ATOM 3781 C C . LEU A 1 508 ? -9.460 -6.800 22.000 1.00 98.81 508 LEU A C 1
ATOM 3783 O O . LEU A 1 508 ? -10.054 -6.652 23.070 1.00 98.81 508 LEU A O 1
ATOM 3787 N N . GLY A 1 509 ? -9.788 -7.761 21.143 1.00 98.44 509 GLY A N 1
ATOM 3788 C CA . GLY A 1 509 ? -10.953 -8.632 21.323 1.00 98.44 509 GLY A CA 1
ATOM 3789 C C . GLY A 1 509 ? -10.615 -10.111 21.329 1.00 98.44 509 GLY A C 1
ATOM 3790 O O . GLY A 1 509 ? -9.477 -10.518 21.119 1.00 98.44 509 GLY A O 1
ATOM 3791 N N . ALA A 1 510 ? -11.636 -10.937 21.540 1.00 98.31 510 ALA A N 1
ATOM 3792 C CA . ALA A 1 510 ? -11.528 -12.359 21.254 1.00 98.31 510 ALA A CA 1
ATOM 3793 C C . ALA A 1 510 ? -11.623 -12.601 19.737 1.00 98.31 510 ALA A C 1
ATOM 3795 O O . ALA A 1 510 ? -12.093 -11.752 18.977 1.00 98.31 510 ALA A O 1
ATOM 3796 N N . LYS A 1 511 ? -11.199 -13.782 19.274 1.00 97.94 511 LYS A N 1
ATOM 3797 C CA . LYS A 1 511 ? -11.353 -14.155 17.859 1.00 97.94 511 LYS A CA 1
ATOM 3798 C C . LYS A 1 511 ? -12.806 -14.013 17.408 1.00 97.94 511 LYS A C 1
ATOM 3800 O O . LYS A 1 511 ? -13.720 -14.464 18.098 1.00 97.94 511 LYS A O 1
ATOM 3805 N N . PHE A 1 512 ? -12.987 -13.432 16.228 1.00 98.25 512 PHE A N 1
ATOM 3806 C CA . PHE A 1 512 ? -14.272 -13.196 15.571 1.00 98.25 512 PHE A CA 1
ATOM 3807 C C . PHE A 1 512 ? -15.225 -12.263 16.336 1.00 98.25 512 PHE A C 1
ATOM 3809 O O . PHE A 1 512 ? -16.429 -12.262 16.074 1.00 98.25 512 PHE A O 1
ATOM 3816 N N . THR A 1 513 ? -14.712 -11.427 17.249 1.00 98.38 513 THR A N 1
ATOM 3817 C CA . THR A 1 513 ? -15.471 -10.305 17.836 1.00 98.38 513 THR A CA 1
ATOM 3818 C C . THR A 1 513 ? -15.214 -8.977 17.118 1.00 98.38 513 THR A C 1
ATOM 3820 O O . THR A 1 513 ? -15.519 -7.918 17.661 1.00 98.38 513 THR A O 1
ATOM 3823 N N . ASP A 1 514 ? -14.672 -9.014 15.900 1.00 98.62 514 ASP A N 1
ATOM 3824 C CA . ASP A 1 514 ? -14.264 -7.860 15.090 1.00 98.62 514 ASP A CA 1
ATOM 3825 C C . ASP A 1 514 ? -15.368 -6.796 14.964 1.00 98.62 514 ASP A C 1
ATOM 3827 O O . ASP A 1 514 ? -15.132 -5.624 15.241 1.00 98.62 514 ASP A O 1
ATOM 3831 N N . ALA A 1 515 ? -16.608 -7.198 14.654 1.00 98.62 515 ALA A N 1
ATOM 3832 C CA . ALA A 1 515 ? -17.742 -6.270 14.563 1.00 98.62 515 ALA A CA 1
ATOM 3833 C C . ALA A 1 515 ? -18.021 -5.552 15.893 1.00 98.62 515 ALA A C 1
ATOM 3835 O O . ALA A 1 515 ? -18.305 -4.356 15.920 1.00 98.62 515 ALA A O 1
ATOM 3836 N N . LYS A 1 516 ? -17.882 -6.257 17.019 1.00 98.62 516 LYS A N 1
ATOM 3837 C CA . LYS A 1 516 ? -18.049 -5.658 18.345 1.00 98.62 516 LYS A CA 1
ATOM 3838 C C . LYS A 1 516 ? -16.965 -4.620 18.619 1.00 98.62 516 LYS A C 1
ATOM 3840 O O . LYS A 1 516 ? -17.290 -3.531 19.084 1.00 98.62 516 LYS A O 1
ATOM 3845 N N . LEU A 1 517 ? -15.708 -4.930 18.293 1.00 98.69 517 LEU A N 1
ATOM 3846 C CA . LEU A 1 517 ? -14.602 -3.982 18.438 1.00 98.69 517 LEU A CA 1
ATOM 3847 C C . LEU A 1 517 ? -14.793 -2.741 17.568 1.00 98.69 517 LEU A C 1
ATOM 3849 O O . LEU A 1 517 ? -14.600 -1.635 18.062 1.00 98.69 517 LEU A O 1
ATOM 3853 N N . ILE A 1 518 ? -15.234 -2.911 16.319 1.00 98.88 518 ILE A N 1
ATOM 3854 C CA . ILE A 1 518 ? -15.570 -1.795 15.424 1.00 98.88 518 ILE A CA 1
ATOM 3855 C C . ILE A 1 518 ? -16.626 -0.893 16.062 1.00 98.88 518 ILE A C 1
ATOM 3857 O O . ILE A 1 518 ? -16.459 0.324 16.073 1.00 98.88 518 ILE A O 1
ATOM 3861 N N . GLY A 1 519 ? -17.676 -1.464 16.656 1.00 98.81 519 GLY A N 1
ATOM 3862 C CA . GLY A 1 519 ? -18.688 -0.677 17.357 1.00 98.81 519 GLY A CA 1
ATOM 3863 C C . GLY A 1 519 ? -18.135 0.099 18.553 1.00 98.81 519 GLY A C 1
ATOM 3864 O O . GLY A 1 519 ? -18.415 1.291 18.691 1.00 98.81 519 GLY A O 1
ATOM 3865 N N . LEU A 1 520 ? -17.321 -0.545 19.397 1.00 98.88 520 LEU A N 1
ATOM 3866 C CA . LEU A 1 520 ? -16.688 0.097 20.558 1.00 98.88 520 LEU A CA 1
ATOM 3867 C C . LEU A 1 520 ? -15.766 1.249 20.132 1.00 98.88 520 LEU A C 1
ATOM 3869 O O . LEU A 1 520 ? -15.881 2.358 20.660 1.00 98.88 520 LEU A O 1
ATOM 3873 N N . ALA A 1 521 ? -14.909 0.996 19.143 1.00 98.81 521 ALA A N 1
ATOM 3874 C CA . ALA A 1 521 ? -13.985 1.973 18.585 1.00 98.81 521 ALA A CA 1
ATOM 3875 C C . ALA A 1 521 ? -14.728 3.146 17.935 1.00 98.81 521 ALA A C 1
ATOM 3877 O O . ALA A 1 521 ? -14.410 4.298 18.218 1.00 98.81 521 ALA A O 1
ATOM 3878 N N . TYR A 1 522 ? -15.770 2.876 17.141 1.00 98.81 522 TYR A N 1
ATOM 3879 C CA . TYR A 1 522 ? -16.608 3.908 16.528 1.00 98.81 522 TYR A CA 1
ATOM 3880 C C . TYR A 1 522 ? -17.261 4.795 17.592 1.00 98.81 522 TYR A C 1
ATOM 3882 O O . TYR A 1 522 ? -17.193 6.019 17.529 1.00 98.81 522 TYR A O 1
ATOM 3890 N N . ALA A 1 523 ? -17.859 4.200 18.625 1.00 98.62 523 ALA A N 1
ATOM 3891 C CA . ALA A 1 523 ? -18.489 4.965 19.692 1.00 98.62 523 ALA A CA 1
ATOM 3892 C C . ALA A 1 523 ? -17.489 5.847 20.466 1.00 98.62 523 ALA A C 1
ATOM 3894 O O . ALA A 1 523 ? -17.876 6.937 20.901 1.00 98.62 523 ALA A O 1
ATOM 3895 N N . TYR A 1 524 ? -16.238 5.409 20.641 1.00 98.75 524 TYR A N 1
ATOM 3896 C CA . TYR A 1 524 ? -15.177 6.242 21.215 1.00 98.75 524 TYR A CA 1
ATOM 3897 C C . TYR A 1 524 ? -14.748 7.353 20.248 1.00 98.75 524 TYR A C 1
ATOM 3899 O O . TYR A 1 524 ? -14.760 8.520 20.637 1.00 98.75 524 TYR A O 1
ATOM 3907 N N . GLU A 1 525 ? -14.445 7.012 18.992 1.00 98.56 525 GLU A N 1
ATOM 3908 C CA . GLU A 1 525 ? -14.033 7.955 17.945 1.00 98.56 525 GLU A CA 1
ATOM 3909 C C . GLU A 1 525 ? -15.019 9.119 17.836 1.00 98.56 525 GLU A C 1
ATOM 3911 O O . GLU A 1 525 ? -14.615 10.276 17.902 1.00 98.56 525 GLU A O 1
ATOM 3916 N N . GLN A 1 526 ? -16.320 8.832 17.755 1.00 97.38 526 GLN A N 1
ATOM 3917 C CA . GLN A 1 526 ? -17.356 9.856 17.592 1.00 97.38 526 GLN A CA 1
ATOM 3918 C C . GLN A 1 526 ? -17.499 10.790 18.807 1.00 97.38 526 GLN A C 1
ATOM 3920 O O . GLN A 1 526 ? -18.122 11.847 18.710 1.00 97.38 526 GLN A O 1
ATOM 3925 N N . ARG A 1 527 ? -16.944 10.419 19.968 1.00 97.25 527 ARG A N 1
ATOM 3926 C CA . ARG A 1 527 ? -16.961 11.239 21.192 1.00 97.25 527 ARG A CA 1
ATOM 3927 C C . ARG A 1 527 ? -15.701 12.069 21.364 1.00 97.25 527 ARG A C 1
ATOM 3929 O O . ARG A 1 527 ? -15.775 13.134 21.971 1.00 97.25 527 ARG A O 1
ATOM 3936 N N . THR A 1 528 ? -14.565 11.583 20.876 1.00 96.38 528 THR A N 1
ATOM 3937 C CA . THR A 1 528 ? -13.279 12.270 21.028 1.00 96.38 528 THR A CA 1
ATOM 3938 C C . THR A 1 528 ? -12.924 13.090 19.801 1.00 96.38 528 THR A C 1
ATOM 3940 O O . THR A 1 528 ? -12.374 14.179 19.936 1.00 96.38 528 THR A O 1
ATOM 3943 N N . MET A 1 529 ? -13.236 12.579 18.607 1.00 93.81 529 MET A N 1
ATOM 3944 C CA . MET A 1 529 ? -12.805 13.123 17.320 1.00 93.81 529 MET A CA 1
ATOM 3945 C C . MET A 1 529 ? -11.306 13.469 17.321 1.00 93.81 529 MET A C 1
ATOM 3947 O O . MET A 1 529 ? -10.893 14.432 16.673 1.00 93.81 529 MET A O 1
ATOM 3951 N N . ALA A 1 530 ? -10.495 12.698 18.062 1.00 93.00 530 ALA A N 1
ATOM 3952 C CA . ALA A 1 530 ? -9.091 13.009 18.349 1.00 93.00 530 ALA A CA 1
ATOM 3953 C C . ALA A 1 530 ? -8.253 13.146 17.071 1.00 93.00 530 ALA A C 1
ATOM 3955 O O . ALA A 1 530 ? -7.373 13.993 16.982 1.00 93.00 530 ALA A O 1
ATOM 3956 N N . GLN A 1 531 ? -8.616 12.410 16.021 1.00 90.38 531 GLN A N 1
ATOM 3957 C CA . GLN A 1 531 ? -8.025 12.548 14.693 1.00 90.38 531 GLN A CA 1
ATOM 3958 C C . GLN A 1 531 ? -8.015 14.003 14.176 1.00 90.38 531 GLN A C 1
ATOM 3960 O O . GLN A 1 531 ? -7.075 14.402 13.487 1.00 90.38 531 GLN A O 1
ATOM 3965 N N . LYS A 1 532 ? -9.024 14.817 14.518 1.00 88.81 532 LYS A N 1
ATOM 3966 C CA . LYS A 1 532 ? -9.171 16.199 14.025 1.00 88.81 532 LYS A CA 1
ATOM 3967 C C . LYS A 1 532 ? -8.311 17.211 14.787 1.00 88.81 532 LYS A C 1
ATOM 3969 O O . LYS A 1 532 ? -8.218 18.363 14.351 1.00 88.81 532 LYS A O 1
ATOM 3974 N N . THR A 1 533 ? -7.721 16.819 15.918 1.00 88.25 533 THR A N 1
ATOM 3975 C CA . THR A 1 533 ? -6.971 17.725 16.803 1.00 88.25 533 THR A CA 1
ATOM 3976 C C . THR A 1 533 ? -5.487 17.797 16.455 1.00 88.25 533 THR A C 1
ATOM 3978 O O . THR A 1 533 ? -4.859 18.820 16.716 1.00 88.25 533 THR A O 1
ATOM 3981 N N . VAL A 1 534 ? -4.946 16.762 15.808 1.00 91.69 534 VAL A N 1
ATOM 3982 C CA . VAL A 1 534 ? -3.537 16.685 15.404 1.00 91.69 534 VAL A CA 1
ATOM 3983 C C . VAL A 1 534 ? -3.423 16.966 13.909 1.00 91.69 534 VAL A C 1
ATOM 3985 O O . VAL A 1 534 ? -4.108 16.350 13.088 1.00 91.69 534 VAL A O 1
ATOM 3988 N N . ARG A 1 535 ? -2.563 17.917 13.531 1.00 90.31 535 ARG A N 1
ATOM 3989 C CA . ARG A 1 535 ? -2.383 18.322 12.130 1.00 90.31 535 ARG A CA 1
ATOM 3990 C C . ARG A 1 535 ? -0.969 17.988 11.655 1.00 90.31 535 ARG A C 1
ATOM 3992 O O . ARG A 1 535 ? -0.011 18.283 12.375 1.00 90.31 535 ARG A O 1
ATOM 3999 N N . PRO A 1 536 ? -0.830 17.384 10.464 1.00 93.50 536 PRO A N 1
ATOM 4000 C CA . PRO A 1 536 ? 0.479 17.164 9.878 1.00 93.50 536 PRO A CA 1
ATOM 4001 C C . PRO A 1 536 ? 1.083 18.503 9.432 1.00 93.50 536 PRO A C 1
ATOM 4003 O O . PRO A 1 536 ? 0.357 19.441 9.088 1.00 93.50 536 PRO A O 1
ATOM 4006 N N . TYR A 1 537 ? 2.412 18.602 9.440 1.00 89.88 537 TYR A N 1
ATOM 4007 C CA . TYR A 1 537 ? 3.118 19.805 8.982 1.00 89.88 537 TYR A CA 1
ATOM 4008 C C . TYR A 1 537 ? 3.220 19.872 7.448 1.00 89.88 537 TYR A C 1
ATOM 4010 O O . TYR A 1 537 ? 3.480 20.943 6.900 1.00 89.88 537 TYR A O 1
ATOM 4018 N N . ILE A 1 538 ? 2.965 18.751 6.763 1.00 87.69 538 ILE A N 1
ATOM 4019 C CA . ILE A 1 538 ? 2.809 18.653 5.307 1.00 87.69 538 ILE A CA 1
ATOM 4020 C C . ILE A 1 538 ? 1.370 18.234 5.000 1.00 87.69 538 ILE A C 1
ATOM 4022 O O . ILE A 1 538 ? 0.872 17.251 5.544 1.00 87.69 538 ILE A O 1
ATOM 4026 N N . VAL A 1 539 ? 0.705 18.968 4.106 1.00 87.75 539 VAL A N 1
ATOM 4027 C CA . VAL A 1 539 ? -0.632 18.643 3.589 1.00 87.75 539 VAL A CA 1
ATOM 4028 C C . VAL A 1 539 ? -0.638 18.918 2.082 1.00 87.75 539 VAL A C 1
ATOM 4030 O O . VAL A 1 539 ? -0.322 20.049 1.703 1.00 87.75 539 VAL A O 1
ATOM 4033 N N . PRO A 1 540 ? -1.004 17.943 1.223 1.00 87.12 540 PRO A N 1
ATOM 4034 C CA . PRO A 1 540 ? -1.175 18.202 -0.200 1.00 87.12 540 PRO A CA 1
ATOM 4035 C C . PRO A 1 540 ? -2.250 19.266 -0.426 1.00 87.12 540 PRO A C 1
ATOM 4037 O O . PRO A 1 540 ? -3.293 19.264 0.237 1.00 87.12 540 PRO A O 1
ATOM 4040 N N . ARG A 1 541 ? -1.993 20.175 -1.362 1.00 86.06 541 ARG A N 1
ATOM 4041 C CA . ARG A 1 541 ? -2.889 21.279 -1.717 1.00 86.06 541 ARG A CA 1
ATOM 4042 C C . ARG A 1 541 ? -3.816 20.927 -2.872 1.00 86.06 541 ARG A C 1
ATOM 4044 O O . ARG A 1 541 ? -4.840 21.594 -3.004 1.00 86.06 541 ARG A O 1
ATOM 4051 N N . PHE A 1 542 ? -3.461 19.925 -3.679 1.00 83.00 542 PHE A N 1
ATOM 4052 C CA . PHE A 1 542 ? -4.275 19.460 -4.799 1.00 83.00 542 PHE A CA 1
ATOM 4053 C C . PHE A 1 542 ? -5.598 18.853 -4.303 1.00 83.00 542 PHE A C 1
ATOM 4055 O O . PHE A 1 542 ? -5.610 17.943 -3.474 1.00 83.00 542 PHE A O 1
ATOM 4062 N N . GLU A 1 543 ? -6.728 19.344 -4.796 1.00 85.44 543 GLU A N 1
ATOM 4063 C CA . GLU A 1 543 ? -8.071 18.999 -4.318 1.00 85.44 543 GLU A CA 1
ATOM 4064 C C . GLU A 1 543 ? -9.054 18.764 -5.474 1.00 85.44 543 GLU A C 1
ATOM 4066 O O . GLU A 1 543 ? -8.789 19.082 -6.633 1.00 85.44 543 GLU A O 1
ATOM 4071 N N . LEU A 1 544 ? -10.247 18.246 -5.157 1.00 76.88 544 LEU A N 1
ATOM 4072 C CA . LEU A 1 544 ? -11.322 18.020 -6.138 1.00 76.88 544 LEU A CA 1
ATOM 4073 C C . LEU A 1 544 ? -11.659 19.276 -6.959 1.00 76.88 544 LEU A C 1
ATOM 4075 O O . LEU A 1 544 ? -11.903 19.192 -8.162 1.00 76.88 544 LEU A O 1
ATOM 4079 N N . ARG A 1 545 ? -11.641 20.459 -6.331 1.00 77.75 545 ARG A N 1
ATOM 4080 C CA . ARG A 1 545 ? -11.922 21.742 -7.003 1.00 77.75 545 ARG A CA 1
ATOM 4081 C C . ARG A 1 545 ? -10.953 22.051 -8.148 1.00 77.75 545 ARG A C 1
ATOM 4083 O O . ARG A 1 545 ? -11.355 22.704 -9.108 1.00 77.75 545 ARG A O 1
ATOM 4090 N N . ASP A 1 546 ? -9.716 21.566 -8.056 1.00 72.62 546 ASP A N 1
ATOM 4091 C CA . ASP A 1 546 ? -8.669 21.838 -9.042 1.00 72.62 546 ASP A CA 1
ATOM 4092 C C . ASP A 1 546 ? -8.894 21.029 -10.329 1.00 72.62 546 ASP A C 1
ATOM 4094 O O . ASP A 1 546 ? -8.419 21.412 -11.394 1.00 72.62 546 ASP A O 1
ATOM 4098 N N . VAL A 1 547 ? -9.690 19.955 -10.248 1.00 69.81 547 VAL A N 1
ATOM 4099 C CA . VAL A 1 547 ? -10.133 19.157 -11.402 1.00 69.81 547 VAL A CA 1
ATOM 4100 C C . VAL A 1 547 ? -11.519 19.600 -11.898 1.00 69.81 547 VAL A C 1
ATOM 4102 O O . VAL A 1 547 ? -11.819 19.514 -13.085 1.00 69.81 547 VAL A O 1
ATOM 4105 N N . LEU A 1 548 ? -12.380 20.122 -11.018 1.00 62.72 548 LEU A N 1
ATOM 4106 C CA . LEU A 1 548 ? -13.747 20.539 -11.373 1.00 62.72 548 LEU A CA 1
ATOM 4107 C C . LEU A 1 548 ? -13.829 21.932 -12.028 1.00 62.72 548 LEU A C 1
ATOM 4109 O O . LEU A 1 548 ? -14.766 22.200 -12.779 1.00 62.72 548 LEU A O 1
ATOM 4113 N N . GLY A 1 549 ? -12.849 22.814 -11.801 1.00 44.09 549 GLY A N 1
ATOM 4114 C CA . GLY A 1 549 ? -12.816 24.195 -12.315 1.00 44.09 549 GLY A CA 1
ATOM 4115 C C . GLY A 1 549 ? -12.601 24.358 -13.827 1.00 44.09 549 GLY A C 1
ATOM 4116 O O . GLY A 1 549 ? -12.408 25.477 -14.298 1.00 44.09 549 GLY A O 1
ATOM 4117 N N . GLN A 1 550 ? -12.624 23.270 -14.593 1.00 42.56 550 GLN A N 1
ATOM 4118 C CA . GLN A 1 550 ? -12.278 23.254 -16.020 1.00 42.56 550 GLN A CA 1
ATOM 4119 C C . GLN A 1 550 ? -13.473 22.974 -16.943 1.00 42.56 550 GLN A C 1
ATOM 4121 O O . GLN A 1 550 ? -13.338 22.937 -18.163 1.00 42.56 550 GLN A O 1
ATOM 4126 N N . GLY A 1 551 ? -14.681 22.905 -16.371 1.00 30.59 551 GLY A N 1
ATOM 4127 C CA . GLY A 1 551 ? -15.952 22.929 -17.097 1.00 30.59 551 GLY A CA 1
ATOM 4128 C C . GLY A 1 551 ? -16.660 24.288 -17.002 1.00 30.59 551 GLY A C 1
ATOM 4129 O O . GLY A 1 551 ? -17.228 24.624 -15.971 1.00 30.59 551 GLY A O 1
ATOM 4130 N N . THR A 1 552 ? -16.633 25.063 -18.092 1.00 34.38 552 THR A N 1
ATOM 4131 C CA . THR A 1 552 ? -17.528 26.187 -18.467 1.00 34.38 552 THR A CA 1
ATOM 4132 C C . THR A 1 552 ? -18.309 26.931 -17.360 1.00 34.38 552 THR A C 1
ATOM 4134 O O . THR A 1 552 ? -19.381 26.482 -16.959 1.00 34.38 552 THR A O 1
ATOM 4137 N N . THR A 1 553 ? -17.931 28.179 -17.039 1.00 26.41 553 THR A N 1
ATOM 4138 C CA . THR A 1 553 ? -18.911 29.227 -16.669 1.00 26.41 553 THR A CA 1
ATOM 4139 C C . THR A 1 553 ? -18.552 30.598 -17.255 1.00 26.41 553 THR A C 1
ATOM 4141 O O . THR A 1 553 ? -17.397 31.010 -17.326 1.00 26.41 553 THR A O 1
ATOM 4144 N N . ASN A 1 554 ? -19.586 31.289 -17.741 1.00 30.03 554 ASN A N 1
ATOM 4145 C CA . ASN A 1 554 ? -19.517 32.564 -18.443 1.00 30.03 554 ASN A CA 1
ATOM 4146 C C . ASN A 1 554 ? -18.917 33.694 -17.589 1.00 30.03 554 ASN A C 1
ATOM 4148 O O . ASN A 1 554 ? -19.479 34.072 -16.567 1.00 30.03 554 ASN A O 1
ATOM 4152 N N . GLY A 1 555 ? -17.855 34.309 -18.116 1.00 34.91 555 GLY A N 1
ATOM 4153 C CA . GLY A 1 555 ? -17.537 35.734 -18.001 1.00 34.91 555 GLY A CA 1
ATOM 4154 C C . GLY A 1 555 ? -17.607 36.378 -16.614 1.00 34.91 555 GLY A C 1
ATOM 4155 O O . GLY A 1 555 ? -18.574 37.077 -16.320 1.00 34.91 555 GLY A O 1
ATOM 4156 N N . ARG A 1 556 ? -16.518 36.290 -15.842 1.00 25.05 556 ARG A N 1
ATOM 4157 C CA . ARG A 1 556 ? -15.933 37.419 -15.086 1.00 25.05 556 ARG A CA 1
ATOM 4158 C C . ARG A 1 556 ? -14.600 37.012 -14.458 1.00 25.05 556 ARG A C 1
ATOM 4160 O O . ARG A 1 556 ? -14.505 36.045 -13.719 1.00 25.05 556 ARG A O 1
ATOM 4167 N N . THR A 1 557 ? -13.579 37.789 -14.786 1.00 34.31 557 THR A N 1
ATOM 4168 C CA . THR A 1 557 ? -12.189 37.685 -14.346 1.00 34.31 557 THR A CA 1
ATOM 4169 C C . THR A 1 557 ? -12.045 38.060 -12.870 1.00 34.31 557 THR A C 1
ATOM 4171 O O . THR A 1 557 ? -12.421 39.172 -12.504 1.00 34.31 557 THR A O 1
ATOM 4174 N N . THR A 1 558 ? -11.401 37.214 -12.057 1.00 24.73 558 THR A N 1
ATOM 4175 C CA . THR A 1 558 ? -10.748 37.644 -10.806 1.00 24.73 558 THR A CA 1
ATOM 4176 C C . THR A 1 558 ? -9.468 36.850 -10.508 1.00 24.73 558 THR A C 1
ATOM 4178 O O . THR A 1 558 ? -9.483 35.631 -10.426 1.00 24.73 558 THR A O 1
ATOM 4181 N N . SER A 1 559 ? -8.395 37.634 -10.332 1.00 26.23 559 SER A N 1
ATOM 4182 C CA . SER A 1 559 ? -7.054 37.399 -9.762 1.00 26.23 559 SER A CA 1
ATOM 4183 C C . SER A 1 559 ? -6.095 36.387 -10.409 1.00 26.23 559 SER A C 1
ATOM 4185 O O . SER A 1 559 ? -5.969 35.235 -10.005 1.00 26.23 559 SER A O 1
ATOM 4187 N N . ALA A 1 560 ? -5.293 36.936 -11.321 1.00 28.36 560 ALA A N 1
ATOM 4188 C CA . ALA A 1 560 ? -4.084 36.392 -11.925 1.00 28.36 560 ALA A CA 1
ATOM 4189 C C . ALA A 1 560 ? -2.856 36.424 -10.983 1.00 28.36 560 ALA A C 1
ATOM 4191 O O . ALA A 1 560 ? -1.918 37.174 -11.228 1.00 28.36 560 ALA A O 1
ATOM 4192 N N . PHE A 1 561 ? -2.844 35.639 -9.899 1.00 24.45 561 PHE A N 1
ATOM 4193 C CA . PHE A 1 561 ? -1.644 35.541 -9.038 1.00 24.45 561 PHE A CA 1
ATOM 4194 C C . PHE A 1 561 ? -1.224 34.119 -8.631 1.00 24.45 561 PHE A C 1
ATOM 4196 O O . PHE A 1 561 ? -0.299 33.962 -7.843 1.00 24.45 561 PHE A O 1
ATOM 4203 N N . LEU A 1 562 ? -1.843 33.081 -9.207 1.00 25.97 562 LEU A N 1
ATOM 4204 C CA . LEU A 1 562 ? -1.416 31.679 -9.049 1.00 25.97 562 LEU A CA 1
ATOM 4205 C C . LEU A 1 562 ? -1.264 30.927 -10.389 1.00 25.97 562 LEU A C 1
ATOM 4207 O O . LEU A 1 562 ? -1.070 29.717 -10.401 1.00 25.97 562 LEU A O 1
ATOM 4211 N N . CYS A 1 563 ? -1.349 31.636 -11.520 1.00 24.42 563 CYS A N 1
ATOM 4212 C CA . CYS A 1 563 ? -1.386 31.028 -12.856 1.00 24.42 563 CYS A CA 1
ATOM 4213 C C . CYS A 1 563 ? 0.006 30.732 -13.451 1.00 24.42 563 CYS A C 1
ATOM 4215 O O . CYS A 1 563 ? 0.095 30.015 -14.441 1.00 24.42 563 CYS A O 1
ATOM 4217 N N . ASP A 1 564 ? 1.086 31.220 -12.831 1.00 26.00 564 ASP A N 1
ATOM 4218 C CA . ASP A 1 564 ? 2.449 31.128 -13.385 1.00 26.00 564 ASP A CA 1
ATOM 4219 C C . ASP A 1 564 ? 3.234 29.874 -12.937 1.00 26.00 564 ASP A C 1
ATOM 4221 O O . ASP A 1 564 ? 4.384 29.696 -13.328 1.00 26.00 564 ASP A O 1
ATOM 4225 N N . GLN A 1 565 ? 2.624 28.963 -12.163 1.00 26.80 565 GLN A N 1
ATOM 4226 C CA . GLN A 1 565 ? 3.216 27.654 -11.815 1.00 26.80 565 GLN A CA 1
ATOM 4227 C C . GLN A 1 565 ? 2.337 26.436 -12.159 1.00 26.80 565 GLN A C 1
ATOM 4229 O O . GLN A 1 565 ? 2.729 25.306 -11.884 1.00 26.80 565 GLN A O 1
ATOM 4234 N N . LEU A 1 566 ? 1.169 26.630 -12.783 1.00 30.70 566 LEU A N 1
ATOM 4235 C CA . LEU A 1 566 ? 0.179 25.564 -13.024 1.00 30.70 566 LEU A CA 1
ATOM 4236 C C . LEU A 1 566 ? -0.357 25.526 -14.466 1.00 30.70 566 LEU A C 1
ATOM 4238 O O . LEU A 1 566 ? -1.490 25.115 -14.707 1.00 30.70 566 LEU A O 1
ATOM 4242 N N . ALA A 1 567 ? 0.461 25.897 -15.452 1.00 23.33 567 ALA A N 1
ATOM 4243 C CA . ALA A 1 567 ? 0.133 25.720 -16.868 1.00 23.33 567 ALA A CA 1
ATOM 4244 C C . ALA A 1 567 ? 0.240 24.237 -17.291 1.00 23.33 567 ALA A C 1
ATOM 4246 O O . ALA A 1 567 ? 1.122 23.878 -18.063 1.00 23.33 567 ALA A O 1
ATOM 4247 N N . LEU A 1 568 ? -0.591 23.352 -16.728 1.00 29.80 568 LEU A N 1
ATOM 4248 C CA . LEU A 1 568 ? -0.697 21.938 -17.131 1.00 29.80 568 LEU A CA 1
ATOM 4249 C C . LEU A 1 568 ? -1.985 21.259 -16.634 1.00 29.80 568 LEU A C 1
ATOM 4251 O O . LEU A 1 568 ? -2.011 20.054 -16.379 1.00 29.80 568 LEU A O 1
ATOM 4255 N N . VAL A 1 569 ? -3.065 22.021 -16.492 1.00 31.67 569 VAL A N 1
ATOM 4256 C CA . VAL A 1 569 ? -4.381 21.463 -16.191 1.00 31.67 569 VAL A CA 1
ATOM 4257 C C . VAL A 1 569 ? -5.333 22.068 -17.221 1.00 31.67 569 VAL A C 1
ATOM 4259 O O . VAL A 1 569 ? -5.552 23.271 -17.188 1.00 31.67 569 VAL A O 1
ATOM 4262 N N . ASP A 1 570 ? -5.846 21.254 -18.141 1.00 26.91 570 ASP A N 1
ATOM 4263 C CA . ASP A 1 570 ? -7.054 21.523 -18.932 1.00 26.91 570 ASP A CA 1
ATOM 4264 C C . ASP A 1 570 ? -7.813 20.188 -19.056 1.00 26.91 570 ASP A C 1
ATOM 4266 O O . ASP A 1 570 ? -7.382 19.255 -19.739 1.00 26.91 570 ASP A O 1
ATOM 4270 N N . CYS A 1 571 ? -8.916 20.074 -18.320 1.00 33.38 571 CYS A N 1
ATOM 4271 C CA . CYS A 1 571 ? -9.861 18.979 -18.286 1.00 33.38 571 CYS A CA 1
ATOM 4272 C C . CYS A 1 571 ? -10.783 19.184 -19.467 1.00 33.38 571 CYS A C 1
ATOM 4274 O O . CYS A 1 571 ? -11.535 20.157 -19.509 1.00 33.38 571 CYS A O 1
ATOM 4276 N N . ILE A 1 572 ? -10.787 18.232 -20.390 1.00 25.41 572 ILE A N 1
ATOM 4277 C CA . ILE A 1 572 ? -11.872 18.087 -21.349 1.00 25.41 572 ILE A CA 1
ATOM 4278 C C . ILE A 1 572 ? -12.223 16.603 -21.433 1.00 25.41 572 ILE A C 1
ATOM 4280 O O . ILE A 1 572 ? -11.364 15.743 -21.608 1.00 25.41 572 ILE A O 1
ATOM 4284 N N . PHE A 1 573 ? -13.518 16.359 -21.244 1.00 25.77 573 PHE A N 1
ATOM 4285 C CA . PHE A 1 573 ? -14.265 15.113 -21.351 1.00 25.77 573 PHE A CA 1
ATOM 4286 C C . PHE A 1 573 ? -13.716 14.135 -22.402 1.00 25.77 573 PHE A C 1
ATOM 4288 O O . PHE A 1 573 ? -13.740 14.422 -23.598 1.00 25.77 573 PHE A O 1
ATOM 4295 N N . LEU A 1 574 ? -13.325 12.936 -21.962 1.00 27.78 574 LEU A N 1
ATOM 4296 C CA . LEU A 1 574 ? -13.217 11.775 -22.841 1.00 27.78 574 LEU A CA 1
ATOM 4297 C C . LEU A 1 574 ? -14.621 11.186 -23.015 1.00 27.78 574 LEU A C 1
ATOM 4299 O O . LEU A 1 574 ? -15.218 10.666 -22.075 1.00 27.78 574 LEU A O 1
ATOM 4303 N N . VAL A 1 575 ? -15.167 11.296 -24.223 1.00 24.66 575 VAL A N 1
ATOM 4304 C CA . VAL A 1 575 ? -16.343 10.521 -24.632 1.00 24.66 575 VAL A CA 1
ATOM 4305 C C . VAL A 1 575 ? -15.883 9.067 -24.806 1.00 24.66 575 VAL A C 1
ATOM 4307 O O . VAL A 1 575 ? -14.924 8.843 -25.543 1.00 24.66 575 VAL A O 1
ATOM 4310 N N . PRO A 1 576 ? -16.513 8.067 -24.160 1.00 29.53 576 PRO A N 1
ATOM 4311 C CA . PRO A 1 576 ? -16.138 6.675 -24.360 1.00 29.53 576 PRO A CA 1
ATOM 4312 C C . PRO A 1 576 ? -16.514 6.248 -25.781 1.00 29.53 576 PRO A C 1
ATOM 4314 O O . PRO A 1 576 ? -17.688 6.270 -26.160 1.00 29.53 576 PRO A O 1
ATOM 4317 N N . ILE A 1 577 ? -15.516 5.851 -26.565 1.00 34.44 577 ILE A N 1
ATOM 4318 C CA . ILE A 1 577 ? -15.725 5.178 -27.847 1.00 34.44 577 ILE A CA 1
ATOM 4319 C C . ILE A 1 577 ? -15.949 3.700 -27.533 1.00 34.44 577 ILE A C 1
ATOM 4321 O O . ILE A 1 577 ? -15.199 3.095 -26.769 1.00 34.44 577 ILE A O 1
ATOM 4325 N N . LYS A 1 578 ? -17.040 3.141 -28.058 1.00 34.75 578 LYS A N 1
ATOM 4326 C CA . LYS A 1 578 ? -17.391 1.729 -27.889 1.00 34.75 578 LYS A CA 1
ATOM 4327 C C . LYS A 1 578 ? -16.329 0.869 -28.579 1.00 34.75 578 LYS A C 1
ATOM 4329 O O . LYS A 1 578 ? -16.053 1.089 -29.753 1.00 34.75 578 LYS A O 1
ATOM 4334 N N . GLU A 1 579 ? -15.783 -0.123 -27.876 1.00 40.28 579 GLU A N 1
ATOM 4335 C CA . GLU A 1 579 ? -14.800 -1.071 -28.433 1.00 40.28 579 GLU A CA 1
ATOM 4336 C C . GLU A 1 579 ? -15.324 -1.828 -29.669 1.00 40.28 579 GLU A C 1
ATOM 4338 O O . GLU A 1 579 ? -14.538 -2.223 -30.522 1.00 40.28 579 GLU A O 1
ATOM 4343 N N . ASP A 1 580 ? -16.647 -1.933 -29.827 1.00 38.28 580 ASP A N 1
ATOM 4344 C CA . ASP A 1 580 ? -17.304 -2.631 -30.940 1.00 38.28 580 ASP A CA 1
ATOM 4345 C C . ASP A 1 580 ? -17.197 -1.917 -32.314 1.00 38.28 580 ASP A C 1
ATOM 4347 O O . ASP A 1 580 ? -17.677 -2.453 -33.313 1.00 38.28 580 ASP A O 1
ATOM 4351 N N . GLU A 1 581 ? -16.598 -0.719 -32.391 1.00 46.34 581 GLU A N 1
ATOM 4352 C CA . GLU A 1 581 ? -16.441 0.067 -33.636 1.00 46.34 581 GLU A CA 1
ATOM 4353 C C . GLU A 1 581 ? -14.973 0.324 -34.046 1.00 46.34 581 GLU A C 1
ATOM 4355 O O . GLU A 1 581 ? -14.725 1.029 -35.026 1.00 46.34 581 GLU A O 1
ATOM 4360 N N . ILE A 1 582 ? -13.979 -0.231 -33.339 1.00 60.91 582 ILE A N 1
ATOM 4361 C CA . ILE A 1 582 ? -12.560 0.017 -33.652 1.00 60.91 582 ILE A CA 1
ATOM 4362 C C . ILE A 1 582 ? -12.119 -0.886 -34.811 1.00 60.91 582 ILE A C 1
ATOM 4364 O O . ILE A 1 582 ? -11.948 -2.093 -34.656 1.00 60.91 582 ILE A O 1
ATOM 4368 N N . GLN A 1 583 ? -11.918 -0.288 -35.985 1.00 68.50 583 GLN A N 1
ATOM 4369 C CA . GLN A 1 583 ? -11.358 -0.966 -37.152 1.00 68.50 583 GLN A CA 1
ATOM 4370 C C . GLN A 1 583 ? -9.865 -1.265 -36.924 1.00 68.50 583 GLN A C 1
ATOM 4372 O O . GLN A 1 583 ? -9.078 -0.352 -36.664 1.00 68.50 583 GLN A O 1
ATOM 4377 N N . GLU A 1 584 ? -9.476 -2.538 -37.022 1.00 85.56 584 GLU A N 1
ATOM 4378 C CA . GLU A 1 584 ? -8.084 -2.983 -36.896 1.00 85.56 584 GLU A CA 1
ATOM 4379 C C . GLU A 1 584 ? -7.525 -3.421 -38.253 1.00 85.56 584 GLU A C 1
ATOM 4381 O O . GLU A 1 584 ? -8.136 -4.220 -38.963 1.00 85.56 584 GLU A O 1
ATOM 4386 N N . ILE A 1 585 ? -6.326 -2.942 -38.585 1.00 91.00 585 ILE A N 1
ATOM 4387 C CA . ILE A 1 585 ? -5.566 -3.378 -39.752 1.00 91.00 585 ILE A CA 1
ATOM 4388 C C . ILE A 1 585 ? -4.555 -4.432 -39.316 1.00 91.00 585 ILE A C 1
ATOM 4390 O O . ILE A 1 585 ? -3.694 -4.184 -38.471 1.00 91.00 585 ILE A O 1
ATOM 4394 N N . GLN A 1 586 ? -4.625 -5.600 -39.947 1.00 93.12 586 GLN A N 1
ATOM 4395 C CA . GLN A 1 586 ? -3.594 -6.620 -39.831 1.00 93.12 586 GLN A CA 1
ATOM 4396 C C . GLN A 1 586 ? -2.525 -6.399 -40.906 1.00 93.12 586 GLN A C 1
ATOM 4398 O O . GLN A 1 586 ? -2.828 -6.345 -42.099 1.00 93.12 586 GLN A O 1
ATOM 4403 N N . SER A 1 587 ? -1.266 -6.297 -40.488 1.00 94.69 587 SER A N 1
ATOM 4404 C CA . SER A 1 587 ? -0.107 -6.196 -41.380 1.00 94.69 587 SER A CA 1
ATOM 4405 C C . SER A 1 587 ? 1.055 -7.036 -40.848 1.00 94.69 587 SER A C 1
ATOM 4407 O O . SER A 1 587 ? 0.904 -7.777 -39.876 1.00 94.69 587 SER A O 1
ATOM 4409 N N . GLU A 1 588 ? 2.220 -6.937 -41.479 1.00 94.12 588 GLU A N 1
ATOM 4410 C CA . GLU A 1 588 ? 3.450 -7.589 -41.031 1.00 94.12 588 GLU A CA 1
ATOM 4411 C C . GLU A 1 588 ? 4.614 -6.597 -41.006 1.00 94.12 588 GLU A C 1
ATOM 4413 O O . GLU A 1 588 ? 4.705 -5.700 -41.846 1.00 94.12 588 GLU A O 1
ATOM 4418 N N . SER A 1 589 ? 5.524 -6.791 -40.056 1.00 95.19 589 SER A N 1
ATOM 4419 C CA . SER A 1 589 ? 6.729 -5.982 -39.883 1.00 95.19 589 SER A CA 1
ATOM 4420 C C . SER A 1 589 ? 7.914 -6.857 -39.500 1.00 95.19 589 SER A C 1
ATOM 4422 O O . SER A 1 589 ? 7.746 -7.934 -38.922 1.00 95.19 589 SER A O 1
ATOM 4424 N N . ASP A 1 590 ? 9.116 -6.383 -39.810 1.00 96.12 590 ASP A N 1
ATOM 4425 C CA . ASP A 1 590 ? 10.358 -7.024 -39.402 1.00 96.12 590 ASP A CA 1
ATOM 4426 C C . ASP A 1 590 ? 10.758 -6.545 -38.003 1.00 96.12 590 ASP A C 1
ATOM 4428 O O . ASP A 1 590 ? 10.585 -5.375 -37.638 1.00 96.12 590 ASP A O 1
ATOM 4432 N N . PHE A 1 591 ? 11.297 -7.472 -37.222 1.00 97.25 591 PHE A N 1
ATOM 4433 C CA . PHE A 1 591 ? 11.825 -7.266 -35.880 1.00 97.25 591 PHE A CA 1
ATOM 4434 C C . PHE A 1 591 ? 13.209 -7.903 -35.781 1.00 97.25 591 PHE A C 1
ATOM 4436 O O . PHE A 1 591 ? 13.508 -8.868 -36.483 1.00 97.25 591 PHE A O 1
ATOM 4443 N N . LEU A 1 592 ? 14.055 -7.388 -34.896 1.00 96.88 592 LEU A N 1
ATOM 4444 C CA . LEU A 1 592 ? 15.308 -8.044 -34.545 1.00 96.88 592 LEU A CA 1
ATOM 4445 C C . LEU A 1 592 ? 14.997 -9.378 -33.849 1.00 96.88 592 LEU A C 1
ATOM 4447 O O . LEU A 1 592 ? 14.124 -9.448 -32.986 1.00 96.88 592 LEU A O 1
ATOM 4451 N N . VAL A 1 593 ? 15.725 -10.436 -34.195 1.00 95.75 593 VAL A N 1
ATOM 4452 C CA . VAL A 1 593 ? 15.665 -11.719 -33.483 1.00 95.75 593 VAL A CA 1
ATOM 4453 C C . VAL A 1 593 ? 16.484 -11.622 -32.201 1.00 95.75 593 VAL A C 1
ATOM 4455 O O . VAL A 1 593 ? 17.598 -11.108 -32.217 1.00 95.75 593 VAL A O 1
ATOM 4458 N N . LYS A 1 594 ? 15.982 -12.165 -31.087 1.00 90.75 594 LYS A N 1
ATOM 4459 C CA . LYS A 1 594 ? 16.809 -12.374 -29.887 1.00 90.75 594 LYS A CA 1
ATOM 4460 C C . LYS A 1 594 ? 17.850 -13.458 -30.172 1.00 90.75 594 LYS A C 1
ATOM 4462 O O . LYS A 1 594 ? 17.523 -14.641 -30.183 1.00 90.75 594 LYS A O 1
ATOM 4467 N N . ASP A 1 595 ? 19.086 -13.044 -30.425 1.00 90.44 595 ASP A N 1
ATOM 4468 C CA . ASP A 1 595 ? 20.203 -13.929 -30.756 1.00 90.44 595 ASP A CA 1
ATOM 4469 C C . ASP A 1 595 ? 21.282 -13.826 -29.660 1.00 90.44 595 ASP A C 1
ATOM 4471 O O . ASP A 1 595 ? 21.749 -12.715 -29.389 1.00 90.44 595 ASP A O 1
ATOM 4475 N N . PRO A 1 596 ? 21.706 -14.945 -29.033 1.00 88.75 596 PRO A N 1
ATOM 4476 C CA . PRO A 1 596 ? 22.750 -14.944 -28.005 1.00 88.75 596 PRO A CA 1
ATOM 4477 C C . PRO A 1 596 ? 24.056 -14.274 -28.439 1.00 88.75 596 PRO A C 1
ATOM 4479 O O . PRO A 1 596 ? 24.801 -13.777 -27.598 1.00 88.75 596 PRO A O 1
ATOM 4482 N N . LYS A 1 597 ? 24.346 -14.197 -29.747 1.00 91.56 597 LYS A N 1
ATOM 4483 C CA . LYS A 1 597 ? 25.542 -13.487 -30.230 1.00 91.56 597 LYS A CA 1
ATOM 4484 C C . LYS A 1 597 ? 25.565 -12.013 -29.811 1.00 91.56 597 LYS A C 1
ATOM 4486 O O . LYS A 1 597 ? 26.648 -11.458 -29.635 1.00 91.56 597 LYS A O 1
ATOM 4491 N N . TYR A 1 598 ? 24.401 -11.393 -29.593 1.00 90.12 598 TYR A N 1
ATOM 4492 C CA . TYR A 1 598 ? 24.310 -9.992 -29.178 1.00 90.12 598 TYR A CA 1
ATOM 4493 C C . TYR A 1 598 ? 24.778 -9.732 -27.742 1.00 90.12 598 TYR A C 1
ATOM 4495 O O . TYR A 1 598 ? 24.990 -8.579 -27.373 1.00 90.12 598 TYR A O 1
ATOM 4503 N N . GLU A 1 599 ? 25.021 -10.781 -26.951 1.00 83.50 599 GLU A N 1
ATOM 4504 C CA . GLU A 1 599 ? 25.666 -10.676 -25.635 1.00 83.50 599 GLU A CA 1
ATOM 4505 C C . GLU A 1 599 ? 27.168 -10.366 -25.735 1.00 83.50 599 GLU A C 1
ATOM 4507 O O . GLU A 1 599 ? 27.779 -9.887 -24.776 1.00 83.50 599 GLU A O 1
ATOM 4512 N N . HIS A 1 600 ? 27.786 -10.657 -26.881 1.00 89.75 600 HIS A N 1
ATOM 4513 C CA . HIS A 1 600 ? 29.231 -10.519 -27.089 1.00 89.75 600 HIS A CA 1
ATOM 4514 C C . HIS A 1 600 ? 29.583 -9.631 -28.286 1.00 89.75 600 HIS A C 1
ATOM 4516 O O . HIS A 1 600 ? 30.686 -9.088 -28.343 1.00 89.75 600 HIS A O 1
ATOM 4522 N N . GLU A 1 601 ? 28.648 -9.442 -29.216 1.00 91.12 601 GLU A N 1
ATOM 4523 C CA . GLU A 1 601 ? 28.820 -8.635 -30.418 1.00 91.12 601 GLU A CA 1
ATOM 4524 C C . GLU A 1 601 ? 27.633 -7.693 -30.594 1.00 91.12 601 GLU A C 1
ATOM 4526 O O . GLU A 1 601 ? 26.506 -8.123 -30.826 1.00 91.12 601 GLU A O 1
ATOM 4531 N N . LYS A 1 602 ? 27.872 -6.383 -30.535 1.00 92.88 602 LYS A N 1
ATOM 4532 C CA . LYS A 1 602 ? 26.799 -5.409 -30.734 1.00 92.88 602 LYS A CA 1
ATOM 4533 C C . LYS A 1 602 ? 26.203 -5.542 -32.151 1.00 92.88 602 LYS A C 1
ATOM 4535 O O . LYS A 1 602 ? 26.971 -5.673 -33.112 1.00 92.88 602 LYS A O 1
ATOM 4540 N N . PRO A 1 603 ? 24.866 -5.511 -32.314 1.00 95.56 603 PRO A N 1
ATOM 4541 C CA . PRO A 1 603 ? 24.272 -5.513 -33.640 1.00 95.56 603 PRO A CA 1
ATOM 4542 C C . PRO A 1 603 ? 24.682 -4.265 -34.439 1.00 95.56 603 PRO A C 1
ATOM 4544 O O . PRO A 1 603 ? 24.759 -3.163 -33.889 1.00 95.56 603 PRO A O 1
ATOM 4547 N N . TYR A 1 604 ? 24.916 -4.423 -35.739 1.00 94.88 604 TYR A N 1
ATOM 4548 C CA . TYR A 1 604 ? 25.249 -3.322 -36.640 1.00 94.88 604 TYR A CA 1
ATOM 4549 C C . TYR A 1 604 ? 24.660 -3.506 -38.038 1.00 94.88 604 TYR A C 1
ATOM 4551 O O . TYR A 1 604 ? 24.408 -4.625 -38.495 1.00 94.88 604 TYR A O 1
ATOM 4559 N N . GLN A 1 605 ? 24.517 -2.393 -38.750 1.00 92.44 605 GLN A N 1
ATOM 4560 C CA . GLN A 1 605 ? 24.164 -2.328 -40.160 1.00 92.44 605 GLN A CA 1
ATOM 4561 C C . GLN A 1 605 ? 25.009 -1.262 -40.864 1.00 92.44 605 GLN A C 1
ATOM 4563 O O . GLN A 1 605 ? 24.986 -0.086 -40.503 1.00 92.44 605 GLN A O 1
ATOM 4568 N N . LEU A 1 606 ? 25.729 -1.669 -41.901 1.00 90.81 606 LEU A N 1
ATOM 4569 C CA . LEU A 1 606 ? 26.520 -0.804 -42.761 1.00 90.81 606 LEU A CA 1
ATOM 4570 C C . LEU A 1 606 ? 25.657 -0.302 -43.924 1.00 90.81 606 LEU A C 1
ATOM 4572 O O . LEU A 1 606 ? 24.897 -1.050 -44.536 1.00 90.81 606 LEU A O 1
ATOM 4576 N N . ARG A 1 607 ? 25.773 0.988 -44.232 1.00 85.38 607 ARG A N 1
ATOM 4577 C CA . ARG A 1 607 ? 25.056 1.683 -45.313 1.00 85.38 607 ARG A CA 1
ATOM 4578 C C . ARG A 1 607 ? 25.978 2.039 -46.483 1.00 85.38 607 ARG A C 1
ATOM 4580 O O . ARG A 1 607 ? 25.703 2.974 -47.230 1.00 85.38 607 ARG A O 1
ATOM 4587 N N . TYR A 1 608 ? 27.077 1.307 -46.631 1.00 84.56 608 TYR A N 1
ATOM 4588 C CA . TYR A 1 608 ? 28.053 1.446 -47.707 1.00 84.56 608 TYR A CA 1
ATOM 4589 C C . TYR A 1 608 ? 28.642 0.074 -48.057 1.00 84.56 608 TYR A C 1
ATOM 4591 O O . TYR A 1 608 ? 28.692 -0.815 -47.210 1.00 84.56 608 TYR A O 1
ATOM 4599 N N . ASP A 1 609 ? 29.086 -0.086 -49.304 1.00 82.69 609 ASP A N 1
ATOM 4600 C CA . ASP A 1 609 ? 29.678 -1.335 -49.791 1.00 82.69 609 ASP A CA 1
ATOM 4601 C C . ASP A 1 609 ? 31.076 -1.536 -49.179 1.00 82.69 609 ASP A C 1
ATOM 4603 O O . ASP A 1 609 ? 31.983 -0.720 -49.368 1.00 82.69 609 ASP A O 1
ATOM 4607 N N . VAL A 1 610 ? 31.237 -2.629 -48.435 1.00 82.38 610 VAL A N 1
ATOM 4608 C CA . VAL A 1 610 ? 32.492 -3.054 -47.789 1.00 82.38 610 VAL A CA 1
ATOM 4609 C C . VAL A 1 610 ? 33.182 -4.216 -48.511 1.00 82.38 610 VAL A C 1
ATOM 4611 O O . VAL A 1 610 ? 34.212 -4.714 -48.051 1.00 82.38 610 VAL A O 1
ATOM 4614 N N . GLY A 1 611 ? 32.661 -4.640 -49.664 1.00 82.25 611 GLY A N 1
ATOM 4615 C CA . GLY A 1 611 ? 33.141 -5.803 -50.399 1.00 82.25 611 GLY A CA 1
ATOM 4616 C C . GLY A 1 611 ? 32.668 -7.135 -49.808 1.00 82.25 611 GLY A C 1
ATOM 4617 O O . GLY A 1 611 ? 31.933 -7.205 -48.831 1.00 82.25 611 GLY A O 1
ATOM 4618 N N . LYS A 1 612 ? 33.088 -8.244 -50.431 1.00 78.50 612 LYS A N 1
ATOM 4619 C CA . LYS A 1 612 ? 32.540 -9.587 -50.149 1.00 78.50 612 LYS A CA 1
ATOM 4620 C C . LYS A 1 612 ? 33.040 -10.242 -48.856 1.00 78.50 612 LYS A C 1
ATOM 4622 O O . LYS A 1 612 ? 32.472 -11.252 -48.451 1.00 78.50 612 LYS A O 1
ATOM 4627 N N . ASP A 1 613 ? 34.096 -9.706 -48.249 1.00 82.81 613 ASP A N 1
ATOM 4628 C CA . ASP A 1 613 ? 34.786 -10.340 -47.119 1.00 82.81 613 ASP A CA 1
ATOM 4629 C C . ASP A 1 613 ? 34.238 -9.898 -45.749 1.00 82.81 613 ASP A C 1
ATOM 4631 O O . ASP A 1 613 ? 34.577 -10.504 -44.733 1.00 82.81 613 ASP A O 1
ATOM 4635 N N . PHE A 1 614 ? 33.377 -8.873 -45.708 1.00 83.25 614 PHE A N 1
ATOM 4636 C CA . PHE A 1 614 ? 32.752 -8.373 -44.484 1.00 83.25 614 PHE A CA 1
ATOM 4637 C C . PHE A 1 614 ? 31.232 -8.265 -44.672 1.00 83.25 614 PHE A C 1
ATOM 4639 O O . PHE A 1 614 ? 30.791 -7.623 -45.625 1.00 83.25 614 PHE A O 1
ATOM 4646 N N . PRO A 1 615 ? 30.406 -8.890 -43.813 1.00 88.44 615 PRO A N 1
ATOM 4647 C CA . PRO A 1 615 ? 28.961 -8.800 -43.958 1.00 88.44 615 PRO A CA 1
ATOM 4648 C C . PRO A 1 615 ? 28.479 -7.375 -43.661 1.00 88.44 615 PRO A C 1
ATOM 4650 O O . PRO A 1 615 ? 28.877 -6.764 -42.674 1.00 88.44 615 PRO A O 1
ATOM 4653 N N . GLU A 1 616 ? 27.573 -6.854 -44.488 1.00 89.25 616 GLU A N 1
ATOM 4654 C CA . GLU A 1 616 ? 26.985 -5.518 -44.301 1.00 89.25 616 GLU A CA 1
ATOM 4655 C C . GLU A 1 616 ? 26.143 -5.416 -43.017 1.00 89.25 616 GLU A C 1
ATOM 4657 O O . GLU A 1 616 ? 25.815 -4.325 -42.567 1.00 89.25 616 GLU A O 1
ATOM 4662 N N . THR A 1 617 ? 25.780 -6.538 -42.397 1.00 92.56 617 THR A N 1
ATOM 4663 C CA . THR A 1 617 ? 25.108 -6.569 -41.099 1.00 92.56 617 THR A CA 1
ATOM 4664 C C . THR A 1 617 ? 25.338 -7.910 -40.403 1.00 92.56 617 THR A C 1
ATOM 4666 O O . THR A 1 617 ? 25.421 -8.949 -41.060 1.00 92.56 617 THR A O 1
ATOM 4669 N N . ASN A 1 618 ? 25.404 -7.905 -39.070 1.00 94.12 618 ASN A N 1
ATOM 4670 C CA . ASN A 1 618 ? 25.289 -9.115 -38.242 1.00 94.12 618 ASN A CA 1
ATOM 4671 C C . ASN A 1 618 ? 23.861 -9.301 -37.677 1.00 94.12 618 ASN A C 1
ATOM 4673 O O . ASN A 1 618 ? 23.627 -10.169 -36.826 1.00 94.12 618 ASN A O 1
ATOM 4677 N N . MET A 1 619 ? 22.900 -8.484 -38.113 1.00 94.81 619 MET A N 1
ATOM 4678 C CA . MET A 1 619 ? 21.518 -8.534 -37.652 1.00 94.81 619 MET A CA 1
ATOM 4679 C C . MET A 1 619 ? 20.770 -9.708 -38.281 1.00 94.81 619 MET A C 1
ATOM 4681 O O . MET A 1 619 ? 20.866 -9.955 -39.482 1.00 94.81 619 MET A O 1
ATOM 4685 N N . THR A 1 620 ? 20.004 -10.420 -37.460 1.00 94.88 620 THR A N 1
ATOM 4686 C CA . THR A 1 620 ? 19.020 -11.398 -37.924 1.00 94.88 620 THR A CA 1
ATOM 4687 C C . THR A 1 620 ? 17.639 -10.800 -37.703 1.00 94.88 620 THR A C 1
ATOM 4689 O O . THR A 1 620 ? 17.297 -10.449 -36.576 1.00 94.88 620 THR A O 1
ATOM 4692 N N . GLU A 1 621 ? 16.852 -10.685 -38.766 1.00 94.56 621 GLU A N 1
ATOM 4693 C CA . GLU A 1 621 ? 15.498 -10.127 -38.734 1.00 94.56 621 GLU A CA 1
ATOM 4694 C C . GLU A 1 621 ? 14.460 -11.258 -38.839 1.00 94.56 621 GLU A C 1
ATOM 4696 O O . GLU A 1 621 ? 14.668 -12.236 -39.563 1.00 94.56 621 GLU A O 1
ATOM 4701 N N . GLU A 1 622 ? 13.334 -11.130 -38.141 1.00 95.50 622 GLU A N 1
ATOM 4702 C CA . GLU A 1 622 ? 12.162 -11.991 -38.297 1.00 95.50 622 GLU A CA 1
ATOM 4703 C C . GLU A 1 622 ? 10.919 -11.171 -38.643 1.00 95.50 622 GLU A C 1
ATOM 4705 O O . GLU A 1 622 ? 10.648 -10.140 -38.027 1.00 95.50 622 GLU A O 1
ATOM 4710 N N . ARG A 1 623 ? 10.134 -11.654 -39.612 1.00 95.75 623 ARG A N 1
ATOM 4711 C CA . ARG A 1 623 ? 8.855 -11.044 -39.984 1.00 95.75 623 ARG A CA 1
ATOM 4712 C C . ARG A 1 623 ? 7.734 -11.565 -39.093 1.00 95.75 623 ARG A C 1
ATOM 4714 O O . ARG A 1 623 ? 7.591 -12.779 -38.923 1.00 95.75 623 ARG A O 1
ATOM 4721 N N . LYS A 1 624 ? 6.941 -10.656 -38.526 1.00 96.12 624 LYS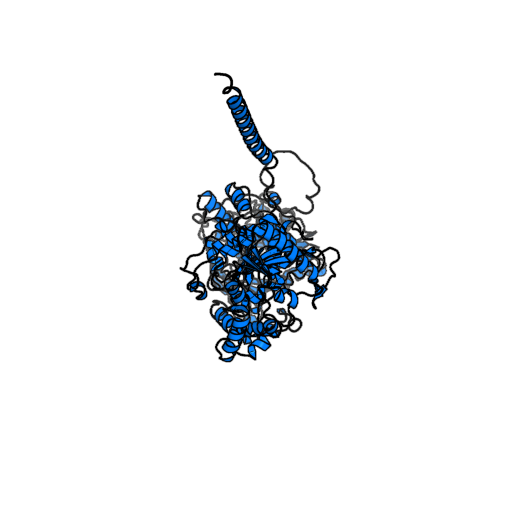 A N 1
ATOM 4722 C CA . LYS A 1 624 ? 5.844 -10.967 -37.601 1.00 96.12 624 LYS A CA 1
ATOM 4723 C C . LYS A 1 624 ? 4.594 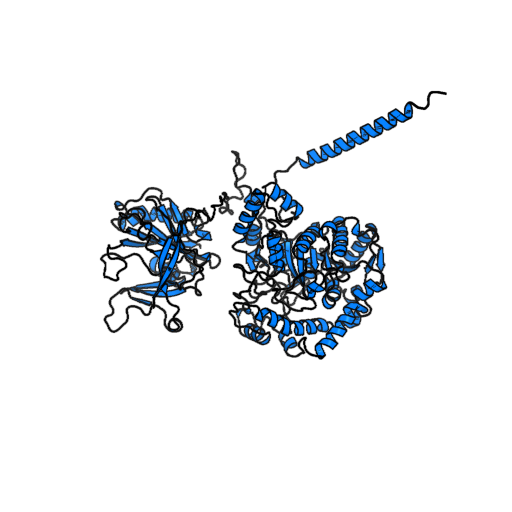-10.151 -37.911 1.00 96.12 624 LYS A C 1
ATOM 4725 O O . LYS A 1 624 ? 4.720 -9.020 -38.383 1.00 96.12 624 LYS A O 1
ATOM 4730 N N . PRO A 1 625 ? 3.401 -10.693 -37.615 1.00 93.50 625 PRO A N 1
ATOM 4731 C CA . PRO A 1 625 ? 2.168 -9.933 -37.725 1.00 93.50 625 PRO A CA 1
ATOM 4732 C C . PRO A 1 625 ? 2.135 -8.793 -36.701 1.00 93.50 625 PRO A C 1
ATOM 4734 O O . PRO A 1 625 ? 2.577 -8.960 -35.566 1.00 93.50 625 PRO A O 1
ATOM 4737 N N . ILE A 1 626 ? 1.566 -7.657 -37.095 1.00 93.94 626 ILE A N 1
ATOM 4738 C CA . ILE A 1 626 ? 1.238 -6.537 -36.210 1.00 93.94 626 ILE A CA 1
ATOM 4739 C C . ILE A 1 626 ? -0.215 -6.117 -36.435 1.00 93.94 626 ILE A C 1
ATOM 4741 O O . ILE A 1 626 ? -0.691 -6.078 -37.572 1.00 93.94 626 ILE A O 1
ATOM 4745 N N . MET A 1 627 ? -0.912 -5.818 -35.339 1.00 92.88 627 MET A N 1
ATOM 4746 C CA . MET A 1 627 ? -2.281 -5.299 -35.351 1.00 92.88 627 MET A CA 1
ATOM 4747 C C . MET A 1 627 ? -2.241 -3.799 -35.097 1.00 92.88 627 MET A C 1
ATOM 4749 O O . MET A 1 627 ? -1.660 -3.362 -34.104 1.00 92.88 627 MET A O 1
ATOM 4753 N N . ILE A 1 628 ? -2.830 -3.024 -36.004 1.00 94.56 628 ILE A N 1
ATOM 4754 C CA . ILE A 1 628 ? -2.677 -1.570 -36.053 1.00 94.56 628 ILE A CA 1
ATOM 4755 C C . ILE A 1 628 ? -4.052 -0.910 -36.026 1.00 94.56 628 ILE A C 1
ATOM 4757 O O . ILE A 1 628 ? -4.949 -1.300 -36.769 1.00 94.56 628 ILE A O 1
ATOM 4761 N N . ARG A 1 629 ? -4.213 0.111 -35.184 1.00 92.75 629 ARG A N 1
ATOM 4762 C CA . ARG A 1 629 ? -5.475 0.846 -34.997 1.00 92.75 629 ARG A CA 1
ATOM 4763 C C . ARG A 1 629 ? -5.343 2.302 -35.428 1.00 92.75 629 ARG A C 1
ATOM 4765 O O . ARG A 1 629 ? -4.274 2.892 -35.289 1.00 92.75 629 ARG A O 1
ATOM 4772 N N . ASP A 1 630 ? -6.427 2.910 -35.902 1.00 91.50 630 ASP A N 1
ATOM 4773 C CA . ASP A 1 630 ? -6.438 4.360 -36.133 1.00 91.50 630 ASP A CA 1
ATOM 4774 C C . ASP A 1 630 ? -6.375 5.109 -34.792 1.00 91.50 630 ASP A C 1
ATOM 4776 O O . ASP A 1 630 ? -7.190 4.884 -33.898 1.00 91.50 630 ASP A O 1
ATOM 4780 N N . PHE A 1 631 ? -5.393 5.995 -34.633 1.00 92.62 631 PHE A N 1
ATOM 4781 C CA . PHE A 1 631 ? -5.177 6.756 -33.408 1.00 92.62 631 PHE A CA 1
ATOM 4782 C C . PHE A 1 631 ? -6.121 7.946 -33.265 1.00 92.62 631 PHE A C 1
ATOM 4784 O O . PHE A 1 631 ? -6.252 8.486 -32.167 1.00 92.62 631 PHE A O 1
ATOM 4791 N N . ARG A 1 632 ? -6.775 8.398 -34.341 1.00 86.75 632 ARG A N 1
ATOM 4792 C CA . ARG A 1 632 ? -7.589 9.626 -34.305 1.00 86.75 632 ARG A CA 1
ATOM 4793 C C . ARG A 1 632 ? -8.672 9.597 -33.226 1.00 86.75 632 ARG A C 1
ATOM 4795 O O . ARG A 1 632 ? -8.923 10.622 -32.601 1.00 86.75 632 ARG A O 1
ATOM 4802 N N . SER A 1 633 ? -9.260 8.431 -32.973 1.00 78.69 633 SER A N 1
ATOM 4803 C CA . SER A 1 633 ? -10.236 8.193 -31.902 1.00 78.69 633 SER A CA 1
ATOM 4804 C C . SER A 1 633 ? -9.642 8.260 -30.489 1.00 78.69 633 SER A C 1
ATOM 4806 O O . SER A 1 633 ? -10.363 8.522 -29.532 1.00 78.69 633 SER A O 1
ATOM 4808 N N . PHE A 1 634 ? -8.338 8.031 -30.346 1.00 75.38 634 PHE A N 1
ATOM 4809 C CA . PHE A 1 634 ? -7.621 8.012 -29.068 1.00 75.38 634 PHE A CA 1
ATOM 4810 C C . PHE A 1 634 ? -6.885 9.326 -28.778 1.00 75.38 634 PHE A C 1
ATOM 4812 O O . PHE A 1 634 ? -6.512 9.584 -27.628 1.00 75.38 634 PHE A O 1
ATOM 4819 N N . GLN A 1 635 ? -6.663 10.157 -29.803 1.00 83.00 635 GLN A N 1
ATOM 4820 C CA . GLN A 1 635 ? -5.918 11.397 -29.656 1.00 83.00 635 GLN A CA 1
ATOM 4821 C C . GLN A 1 635 ? -6.628 12.378 -28.716 1.00 83.00 635 GLN A C 1
ATOM 4823 O O . GLN A 1 635 ? -7.797 12.718 -28.882 1.00 83.00 635 GLN A O 1
ATOM 4828 N N . ASN A 1 636 ? -5.865 12.903 -27.764 1.00 77.31 636 ASN A N 1
ATOM 4829 C CA . ASN A 1 636 ? -6.262 13.935 -26.824 1.00 77.31 636 ASN A CA 1
ATOM 4830 C C . ASN A 1 636 ? -5.072 14.877 -26.547 1.00 77.31 636 ASN A C 1
ATOM 4832 O O . ASN A 1 636 ? -3.965 14.681 -27.053 1.00 77.31 636 ASN A O 1
ATOM 4836 N N . SER A 1 637 ? -5.280 15.915 -25.735 1.00 71.75 637 SER A N 1
ATOM 4837 C CA . SER A 1 637 ? -4.249 16.921 -25.426 1.00 71.75 637 SER A CA 1
ATOM 4838 C C . SER A 1 637 ? -2.999 16.355 -24.735 1.00 71.75 637 SER A C 1
ATOM 4840 O O . SER A 1 637 ? -1.955 17.004 -24.731 1.00 71.75 637 SER A O 1
ATOM 4842 N N . ARG A 1 638 ? -3.072 15.145 -24.170 1.00 73.19 638 ARG A N 1
ATOM 4843 C CA . ARG A 1 638 ? -1.975 14.456 -23.478 1.00 73.19 638 ARG A CA 1
ATOM 4844 C C . ARG A 1 638 ? -1.342 13.338 -24.297 1.00 73.19 638 ARG A C 1
ATOM 4846 O O . ARG A 1 638 ? -0.431 12.689 -23.788 1.00 73.19 638 ARG A O 1
ATOM 4853 N N . SER A 1 639 ? -1.750 13.110 -25.547 1.00 81.81 639 SER A N 1
ATOM 4854 C CA . SER A 1 639 ? -1.285 11.950 -26.319 1.00 81.81 639 SER A CA 1
ATOM 4855 C C . SER A 1 639 ? 0.238 11.853 -26.444 1.00 81.81 639 SER A C 1
ATOM 4857 O O . SER A 1 639 ? 0.794 10.767 -26.274 1.00 81.81 639 SER A O 1
ATOM 4859 N N . LEU A 1 640 ? 0.935 12.983 -26.621 1.00 87.62 640 LEU A N 1
ATOM 4860 C CA . LEU A 1 640 ? 2.402 13.004 -26.660 1.00 87.62 640 LEU A CA 1
ATOM 4861 C C . LEU A 1 640 ? 3.045 12.575 -25.331 1.00 87.62 640 LEU A C 1
ATOM 4863 O O . LEU A 1 640 ? 4.138 12.019 -25.333 1.00 87.62 640 LEU A O 1
ATOM 4867 N N . TYR A 1 641 ? 2.393 12.844 -24.201 1.00 80.69 641 TYR A N 1
ATOM 4868 C CA . TYR A 1 641 ? 2.877 12.436 -22.884 1.00 80.69 641 TYR A CA 1
ATOM 4869 C C . TYR A 1 641 ? 2.526 10.973 -22.578 1.00 80.69 641 TYR A C 1
ATOM 4871 O O . TYR A 1 641 ? 3.374 10.239 -22.087 1.00 80.69 641 TYR A O 1
ATOM 4879 N N . GLU A 1 642 ? 1.299 10.546 -22.885 1.00 77.81 642 GLU A N 1
ATOM 4880 C CA . GLU A 1 642 ? 0.790 9.212 -22.538 1.00 77.81 642 GLU A CA 1
ATOM 4881 C C . GLU A 1 642 ? 1.280 8.118 -23.496 1.00 77.81 642 GLU A C 1
ATOM 4883 O O . GLU A 1 642 ? 1.892 7.149 -23.064 1.00 77.81 642 GLU A O 1
ATOM 4888 N N . TYR A 1 643 ? 1.026 8.278 -24.795 1.00 88.69 643 TYR A N 1
ATOM 4889 C CA . TYR A 1 643 ? 1.327 7.284 -25.841 1.00 88.69 643 TYR A CA 1
ATOM 4890 C C . TYR A 1 643 ? 2.683 7.531 -26.482 1.00 88.69 643 TYR A C 1
ATOM 4892 O O . TYR A 1 643 ? 3.342 6.635 -27.010 1.00 88.69 643 TYR A O 1
ATOM 4900 N N . GLY A 1 644 ? 3.099 8.787 -26.420 1.00 92.88 644 GLY A N 1
ATOM 4901 C CA . GLY A 1 644 ? 4.373 9.242 -26.899 1.00 92.88 644 GLY A CA 1
ATOM 4902 C C . GLY A 1 644 ? 4.388 9.942 -28.229 1.00 92.88 644 GLY A C 1
ATOM 4903 O O . GLY A 1 644 ? 5.462 10.353 -28.680 1.00 92.88 644 GLY A O 1
ATOM 4904 N N . PHE A 1 645 ? 3.215 10.070 -28.829 1.00 97.12 645 PHE A N 1
ATOM 4905 C CA . PHE A 1 645 ? 3.012 10.650 -30.134 1.00 97.12 645 PHE A CA 1
ATOM 4906 C C . PHE A 1 645 ? 1.655 11.345 -30.206 1.00 97.12 645 PHE A C 1
ATOM 4908 O O . PHE A 1 645 ? 0.740 11.056 -29.437 1.00 97.12 645 PHE A O 1
ATOM 4915 N N . THR A 1 646 ? 1.532 12.297 -31.119 1.00 96.50 646 THR A N 1
ATOM 4916 C CA . THR A 1 646 ? 0.293 13.024 -31.408 1.00 96.50 646 THR A CA 1
ATOM 4917 C C . THR A 1 646 ? 0.349 13.548 -32.836 1.00 96.50 646 THR A C 1
ATOM 4919 O O . THR A 1 646 ? 1.436 13.778 -33.361 1.00 96.50 646 THR A O 1
ATOM 4922 N N . SER A 1 647 ? -0.796 13.796 -33.463 1.00 95.50 647 SER A N 1
ATOM 4923 C CA . SER A 1 647 ? -0.847 14.707 -34.607 1.00 95.50 647 SER A CA 1
ATOM 4924 C C . SER A 1 647 ? -0.949 16.154 -34.120 1.00 95.50 647 SER A C 1
ATOM 4926 O O . SER A 1 647 ? -1.511 16.433 -33.056 1.00 95.50 647 SER A O 1
ATOM 4928 N N . ALA A 1 648 ? -0.381 17.071 -34.891 1.00 93.56 648 ALA A N 1
ATOM 4929 C CA . ALA A 1 648 ? -0.427 18.507 -34.680 1.00 93.56 648 ALA A CA 1
ATOM 4930 C C . ALA A 1 648 ? -0.858 19.204 -35.974 1.00 93.56 648 ALA A C 1
ATOM 4932 O O . ALA A 1 648 ? -0.560 18.741 -37.079 1.00 93.56 648 ALA A O 1
ATOM 4933 N N . LYS A 1 649 ? -1.564 20.327 -35.823 1.00 93.50 649 LYS A N 1
ATOM 4934 C CA . LYS A 1 649 ? -1.994 21.164 -36.943 1.00 93.50 649 LYS A CA 1
ATOM 4935 C C . LYS A 1 649 ? -0.898 22.154 -37.321 1.00 93.50 649 LYS A C 1
ATOM 4937 O O . LYS A 1 649 ? -0.336 22.825 -36.460 1.00 93.50 649 LYS A O 1
ATOM 4942 N N . LEU A 1 650 ? -0.634 22.242 -38.616 1.00 92.69 650 LEU A N 1
ATOM 4943 C CA . LEU A 1 650 ? 0.220 23.244 -39.241 1.00 92.69 650 LEU A CA 1
ATOM 4944 C C . LEU A 1 650 ? -0.584 24.537 -39.435 1.00 92.69 650 LEU A C 1
ATOM 4946 O O . LEU A 1 650 ? -1.806 24.500 -39.603 1.00 92.69 650 LEU A O 1
ATOM 4950 N N . SER A 1 651 ? 0.086 25.690 -39.448 1.00 92.19 651 SER A N 1
ATOM 4951 C CA . SER A 1 651 ? -0.573 26.993 -39.637 1.00 92.19 651 SER A CA 1
ATOM 4952 C C . SER A 1 651 ? -1.230 27.141 -41.017 1.00 92.19 651 SER A C 1
ATOM 4954 O O . SER A 1 651 ? -2.141 27.953 -41.202 1.00 92.19 651 SER A O 1
ATOM 4956 N N . ARG A 1 652 ? -0.777 26.336 -41.985 1.00 92.12 652 ARG A N 1
ATOM 4957 C CA . ARG A 1 652 ? -1.311 26.220 -43.341 1.00 92.12 652 ARG A CA 1
ATOM 4958 C C . ARG A 1 652 ? -1.121 24.795 -43.878 1.00 92.12 652 ARG A C 1
ATOM 4960 O O . ARG A 1 652 ? -0.230 24.086 -43.412 1.00 92.12 652 ARG A O 1
ATOM 4967 N N . PRO A 1 653 ? -1.868 24.400 -44.919 1.00 91.38 653 PRO A N 1
ATOM 4968 C CA . PRO A 1 653 ? -1.555 23.201 -45.689 1.00 91.38 653 PRO A CA 1
ATOM 4969 C C . PRO A 1 653 ? -0.184 23.298 -46.383 1.00 91.38 653 PRO A C 1
ATOM 4971 O O . PRO A 1 653 ? 0.202 24.370 -46.870 1.00 91.38 653 PRO A O 1
ATOM 4974 N N . PHE A 1 654 ? 0.523 22.170 -46.464 1.00 90.81 654 PHE A N 1
ATOM 4975 C CA . PHE A 1 654 ? 1.769 22.012 -47.221 1.00 90.81 654 PHE A CA 1
ATOM 4976 C C . PHE A 1 654 ? 1.571 21.013 -48.362 1.00 90.81 654 PHE A C 1
ATOM 4978 O O . PHE A 1 654 ? 1.107 19.896 -48.142 1.00 90.81 654 PHE A O 1
ATOM 4985 N N . ALA A 1 655 ? 1.960 21.406 -49.573 1.00 83.06 655 ALA A N 1
ATOM 4986 C CA . ALA A 1 655 ? 1.885 20.586 -50.775 1.00 83.06 655 ALA A CA 1
ATOM 4987 C C . ALA A 1 655 ? 3.273 20.065 -51.177 1.00 83.06 655 ALA A C 1
ATOM 4989 O O . ALA A 1 655 ? 4.301 20.562 -50.726 1.00 83.06 655 ALA A O 1
ATOM 4990 N N . ALA A 1 656 ? 3.329 19.115 -52.115 1.00 84.94 656 ALA A N 1
ATOM 4991 C CA . ALA A 1 656 ? 4.592 18.586 -52.647 1.00 84.94 656 ALA A CA 1
ATOM 4992 C C . ALA A 1 656 ? 5.562 19.671 -53.168 1.00 84.94 656 ALA A C 1
ATOM 4994 O O . ALA A 1 656 ? 6.771 19.453 -53.213 1.00 84.94 656 ALA A O 1
ATOM 4995 N N . THR A 1 657 ? 5.048 20.835 -53.578 1.00 85.19 657 THR A N 1
ATOM 4996 C CA . THR A 1 657 ? 5.853 21.977 -54.034 1.00 85.19 657 THR A CA 1
ATOM 4997 C C . THR A 1 657 ? 6.606 22.694 -52.919 1.00 85.19 657 THR A C 1
ATOM 4999 O O . THR A 1 657 ? 7.567 23.384 -53.236 1.00 85.19 657 THR A O 1
ATOM 5002 N N . ASP A 1 658 ? 6.194 22.538 -51.659 1.00 87.00 658 ASP A N 1
ATOM 5003 C CA . ASP A 1 658 ? 6.885 23.094 -50.488 1.00 87.00 658 ASP A CA 1
ATOM 5004 C C . ASP A 1 658 ? 8.101 22.239 -50.060 1.00 87.00 658 ASP A C 1
ATOM 5006 O O . ASP A 1 658 ? 8.849 22.626 -49.168 1.00 87.00 658 ASP A O 1
ATOM 5010 N N . PHE A 1 659 ? 8.298 21.073 -50.690 1.00 90.88 659 PHE A N 1
ATOM 5011 C CA . PHE A 1 659 ? 9.312 20.078 -50.327 1.00 90.88 659 PHE A CA 1
ATOM 5012 C C . PHE A 1 659 ? 10.240 19.722 -51.505 1.00 90.88 659 PHE A C 1
ATOM 5014 O O . PHE A 1 659 ? 10.605 18.555 -51.679 1.00 90.88 659 PHE A O 1
ATOM 5021 N N . ARG A 1 660 ? 10.583 20.684 -52.379 1.00 85.62 660 ARG A N 1
ATOM 5022 C CA . ARG A 1 660 ? 11.419 20.402 -53.568 1.00 85.62 660 ARG A CA 1
ATOM 5023 C C . ARG A 1 660 ? 12.906 20.558 -53.293 1.00 85.62 660 ARG A C 1
ATOM 5025 O O . ARG A 1 660 ? 13.692 19.820 -53.886 1.00 85.62 660 ARG A O 1
ATOM 5032 N N . THR A 1 661 ? 13.281 21.510 -52.443 1.00 89.25 661 THR A N 1
ATOM 5033 C CA . THR A 1 661 ? 14.676 21.748 -52.050 1.00 89.25 661 THR A CA 1
ATOM 5034 C C . THR A 1 661 ? 14.800 21.884 -50.537 1.00 89.25 661 THR A C 1
ATOM 5036 O O . THR A 1 661 ? 13.830 22.213 -49.855 1.00 89.25 661 THR A O 1
ATOM 5039 N N . ASN A 1 662 ? 16.003 21.651 -50.012 1.00 90.88 662 ASN A N 1
ATOM 5040 C CA . ASN A 1 662 ? 16.269 21.773 -48.579 1.00 90.88 662 ASN A CA 1
ATOM 5041 C C . ASN A 1 662 ? 16.018 23.206 -48.089 1.00 90.88 662 ASN A C 1
ATOM 5043 O O . ASN A 1 662 ? 15.454 23.388 -47.016 1.00 90.88 662 ASN A O 1
ATOM 5047 N N . GLU A 1 663 ? 16.336 24.222 -48.901 1.00 91.12 663 GLU A N 1
ATOM 5048 C CA . GLU A 1 663 ? 16.099 25.629 -48.555 1.00 91.12 663 GLU A CA 1
ATOM 5049 C C . GLU A 1 663 ? 14.606 25.949 -48.386 1.00 91.12 663 GLU A C 1
ATOM 5051 O O . GLU A 1 663 ? 14.245 26.783 -47.556 1.00 91.12 663 GLU A O 1
ATOM 5056 N N . GLU A 1 664 ? 13.723 25.295 -49.149 1.00 89.25 664 GLU A N 1
ATOM 5057 C CA . GLU A 1 664 ? 12.273 25.462 -48.994 1.00 89.25 664 GLU A CA 1
ATOM 5058 C C . GLU A 1 664 ? 11.782 24.850 -47.677 1.00 89.25 664 GLU A C 1
ATOM 5060 O O . GLU A 1 664 ? 10.988 25.475 -46.966 1.00 89.25 664 GLU A O 1
ATOM 5065 N N . VAL A 1 665 ? 12.295 23.672 -47.311 1.00 94.62 665 VAL A N 1
ATOM 5066 C CA . VAL A 1 665 ? 11.969 23.013 -46.039 1.00 94.62 665 VAL A CA 1
ATOM 5067 C C . VAL A 1 665 ? 12.472 23.839 -44.858 1.00 94.62 665 VAL A C 1
ATOM 5069 O O . VAL A 1 665 ? 11.703 24.147 -43.947 1.00 94.62 665 VAL A O 1
ATOM 5072 N N . GLU A 1 666 ? 13.736 24.249 -44.889 1.00 95.06 666 GLU A N 1
ATOM 5073 C CA . GLU A 1 666 ? 14.354 25.057 -43.835 1.00 95.06 666 GLU A CA 1
ATOM 5074 C C . GLU A 1 666 ? 13.687 26.432 -43.704 1.00 95.06 666 GLU A C 1
ATOM 5076 O O . GLU A 1 666 ? 13.464 26.918 -42.597 1.00 95.06 666 GLU A O 1
ATOM 5081 N N . GLY A 1 667 ? 13.326 27.061 -44.824 1.00 93.25 667 GLY A N 1
ATOM 5082 C CA . GLY A 1 667 ? 12.727 28.393 -44.829 1.00 93.25 667 GLY A CA 1
ATOM 5083 C C . GLY A 1 667 ? 11.248 28.427 -44.443 1.00 93.25 667 GLY A C 1
ATOM 5084 O O . GLY A 1 667 ? 10.776 29.461 -43.969 1.00 93.25 667 GLY A O 1
ATOM 5085 N N . SER A 1 668 ? 10.500 27.339 -44.659 1.00 90.50 668 SER A N 1
ATOM 5086 C CA . SER A 1 668 ? 9.036 27.352 -44.519 1.00 90.50 668 SER A CA 1
ATOM 5087 C C . SER A 1 668 ? 8.456 26.286 -43.595 1.00 90.50 668 SER A C 1
ATOM 5089 O O . SER A 1 668 ? 7.442 26.554 -42.958 1.00 90.50 668 SER A O 1
ATOM 5091 N N . TYR A 1 669 ? 9.079 25.112 -43.482 1.00 95.81 669 TYR A N 1
ATOM 5092 C CA . TYR A 1 669 ? 8.565 24.004 -42.675 1.00 95.81 669 TYR A CA 1
ATOM 5093 C C . TYR A 1 669 ? 9.225 23.938 -41.295 1.00 95.81 669 TYR A C 1
ATOM 5095 O O . TYR A 1 669 ? 8.540 23.731 -40.298 1.00 95.81 669 TYR A O 1
ATOM 5103 N N . TYR A 1 670 ? 10.531 24.195 -41.193 1.00 97.38 670 TYR A N 1
ATOM 5104 C CA . TYR A 1 670 ? 11.228 24.228 -39.900 1.00 97.38 670 TYR A CA 1
ATOM 5105 C C . TYR A 1 670 ? 10.617 25.225 -38.898 1.00 97.38 670 TYR A C 1
ATOM 5107 O O . TYR A 1 670 ? 10.407 24.826 -37.752 1.00 97.38 670 TYR A O 1
ATOM 5115 N N . PRO A 1 671 ? 10.238 26.463 -39.284 1.00 96.75 671 PRO A N 1
ATOM 5116 C CA . PRO A 1 671 ? 9.568 27.382 -38.363 1.00 96.75 671 PRO A CA 1
ATOM 5117 C C . PRO A 1 671 ? 8.238 26.846 -37.813 1.00 96.75 671 PRO A C 1
ATOM 5119 O O . PRO A 1 671 ? 7.909 27.100 -36.655 1.00 96.75 671 PRO A O 1
ATOM 5122 N N . GLU A 1 672 ? 7.488 26.075 -38.609 1.00 96.25 672 GLU A N 1
ATOM 5123 C CA . GLU A 1 672 ? 6.256 25.415 -38.158 1.00 96.25 672 GLU A CA 1
ATOM 5124 C C . GLU A 1 672 ? 6.563 24.328 -37.125 1.00 96.25 672 GLU A C 1
ATOM 5126 O O . GLU A 1 672 ? 5.924 24.275 -36.074 1.00 96.25 672 GLU A O 1
ATOM 5131 N N . ILE A 1 673 ? 7.583 23.501 -37.384 1.00 97.88 673 ILE A N 1
ATOM 5132 C CA . ILE A 1 673 ? 8.033 22.461 -36.452 1.00 97.88 673 ILE A CA 1
ATOM 5133 C C . ILE A 1 673 ? 8.516 23.072 -35.134 1.00 97.88 673 ILE A C 1
ATOM 5135 O O . ILE A 1 673 ? 8.127 22.607 -34.063 1.00 97.88 673 ILE A O 1
ATOM 5139 N N . GLU A 1 674 ? 9.309 24.144 -35.181 1.00 97.06 674 GLU A N 1
ATOM 5140 C CA . GLU A 1 674 ? 9.721 24.867 -33.974 1.00 97.06 674 GLU A CA 1
ATOM 5141 C C . GLU A 1 674 ? 8.520 25.451 -33.222 1.00 97.06 674 GLU A C 1
ATOM 5143 O O . GLU A 1 674 ? 8.462 25.362 -31.994 1.00 97.06 674 GLU A O 1
ATOM 5148 N N . GLY A 1 675 ? 7.549 26.020 -33.942 1.00 96.38 675 GLY A N 1
ATOM 5149 C CA . GLY A 1 675 ? 6.307 26.529 -33.365 1.00 96.38 675 GLY A CA 1
ATOM 5150 C C . GLY A 1 675 ? 5.529 25.444 -32.622 1.00 96.38 675 GLY A C 1
ATOM 5151 O O . GLY A 1 675 ? 5.131 25.651 -31.475 1.00 96.38 675 GLY A O 1
ATOM 5152 N N . ILE A 1 676 ? 5.379 24.267 -33.232 1.00 96.56 676 ILE A N 1
ATOM 5153 C CA . ILE A 1 676 ? 4.726 23.110 -32.611 1.00 96.56 676 ILE A CA 1
ATOM 5154 C C . ILE A 1 676 ? 5.534 22.618 -31.406 1.00 96.56 676 ILE A C 1
ATOM 5156 O O . ILE A 1 676 ? 4.963 22.399 -30.342 1.00 96.56 676 ILE A O 1
ATOM 5160 N N . LEU A 1 677 ? 6.860 22.503 -31.505 1.00 96.31 677 LEU A N 1
ATOM 5161 C CA . LEU A 1 677 ? 7.706 22.097 -30.377 1.00 96.31 677 LEU A CA 1
ATOM 5162 C C . LEU A 1 677 ? 7.604 23.053 -29.188 1.00 96.31 677 LEU A C 1
ATOM 5164 O O . LEU A 1 677 ? 7.594 22.591 -28.052 1.00 96.31 677 LEU A O 1
ATOM 5168 N N . ARG A 1 678 ? 7.465 24.362 -29.421 1.00 94.56 678 ARG A N 1
ATOM 5169 C CA . ARG A 1 678 ? 7.216 25.337 -28.345 1.00 94.56 678 ARG A CA 1
ATOM 5170 C C . ARG A 1 678 ? 5.852 25.153 -27.689 1.00 94.56 678 ARG A C 1
ATOM 5172 O O . ARG A 1 678 ? 5.726 25.411 -26.499 1.00 94.56 678 ARG A O 1
ATOM 5179 N N . GLN A 1 679 ? 4.847 24.705 -28.437 1.00 90.56 679 GLN A N 1
ATOM 5180 C CA . GLN A 1 679 ? 3.531 24.381 -27.879 1.00 90.56 679 GLN A CA 1
ATOM 5181 C C . GLN A 1 679 ? 3.562 23.070 -27.088 1.00 90.56 679 GLN A C 1
ATOM 5183 O O . GLN A 1 679 ? 2.990 22.993 -26.006 1.00 90.56 679 GLN A O 1
ATOM 5188 N N . LEU A 1 680 ? 4.253 22.052 -27.606 1.00 89.00 680 LEU A N 1
ATOM 5189 C CA . LEU A 1 680 ? 4.379 20.742 -26.963 1.00 89.00 680 LEU A CA 1
ATOM 5190 C C . LEU A 1 680 ? 5.307 20.779 -25.737 1.00 89.00 680 LEU A C 1
ATOM 5192 O O . LEU A 1 680 ? 5.092 20.048 -24.773 1.00 89.00 680 LEU A O 1
ATOM 5196 N N . TYR A 1 681 ? 6.321 21.648 -25.756 1.00 90.06 681 TYR A N 1
ATOM 5197 C CA . TYR A 1 681 ? 7.319 21.812 -24.701 1.00 90.06 681 TYR A CA 1
ATOM 5198 C C . TYR A 1 681 ? 7.505 23.296 -24.342 1.00 90.06 681 TYR A C 1
ATOM 5200 O O . TYR A 1 681 ? 8.566 23.871 -24.601 1.00 90.06 681 TYR A O 1
ATOM 5208 N N . PRO A 1 682 ? 6.507 23.933 -23.704 1.00 86.19 682 PRO A N 1
ATOM 5209 C CA . PRO A 1 682 ? 6.546 25.365 -23.395 1.00 86.19 682 PRO A CA 1
ATOM 5210 C C . PRO A 1 682 ? 7.644 25.742 -22.393 1.00 86.19 682 PRO A C 1
ATOM 5212 O O . PRO A 1 682 ? 8.107 26.877 -22.393 1.00 86.19 682 PRO A O 1
ATOM 5215 N N . ALA A 1 683 ? 8.088 24.787 -21.571 1.00 86.81 683 ALA A N 1
ATOM 5216 C CA . ALA A 1 683 ? 9.176 24.961 -20.610 1.00 86.81 683 ALA A CA 1
ATOM 5217 C C . ALA A 1 683 ? 10.581 24.754 -21.212 1.00 86.81 683 ALA A C 1
ATOM 5219 O O . ALA A 1 683 ? 11.556 24.738 -20.471 1.00 86.81 683 ALA A O 1
ATOM 5220 N N . SER A 1 684 ? 10.695 24.521 -22.524 1.00 90.25 684 SER A N 1
ATOM 5221 C CA . SER A 1 684 ? 11.993 24.310 -23.167 1.00 90.25 684 SER A CA 1
ATOM 5222 C C . SER A 1 684 ? 12.779 25.614 -23.317 1.00 90.25 684 SER A C 1
ATOM 5224 O O . SER A 1 684 ? 12.245 26.640 -23.741 1.00 90.25 684 SER A O 1
ATOM 5226 N N . ASP A 1 685 ? 14.077 25.560 -23.028 1.00 88.75 685 ASP A N 1
ATOM 5227 C CA . ASP A 1 685 ? 14.979 26.706 -23.173 1.00 88.75 685 ASP A CA 1
ATOM 5228 C C . ASP A 1 685 ? 15.505 26.833 -24.598 1.00 88.75 685 ASP A C 1
ATOM 5230 O O . ASP A 1 685 ? 15.718 27.932 -25.120 1.00 88.75 685 ASP A O 1
ATOM 5234 N N . ARG A 1 686 ? 15.768 25.687 -25.236 1.00 94.88 686 ARG A N 1
ATOM 5235 C CA . ARG A 1 686 ? 16.353 25.625 -26.577 1.00 94.88 686 ARG A CA 1
ATOM 5236 C C . ARG A 1 686 ? 15.699 24.518 -27.381 1.00 94.88 686 ARG A C 1
ATOM 5238 O O . ARG A 1 686 ? 15.548 23.397 -26.908 1.00 94.88 686 ARG A O 1
ATOM 5245 N N . ILE A 1 687 ? 15.387 24.842 -28.629 1.00 97.06 687 ILE A N 1
ATOM 5246 C CA . ILE A 1 687 ? 14.954 23.893 -29.649 1.00 97.06 687 ILE A CA 1
ATOM 5247 C C . ILE A 1 687 ? 15.973 23.961 -30.782 1.00 97.06 687 ILE A C 1
ATOM 5249 O O . ILE A 1 687 ? 16.404 25.053 -31.169 1.00 97.06 687 ILE A O 1
ATOM 5253 N N . LYS A 1 688 ? 16.399 22.797 -31.267 1.00 97.62 688 LYS A N 1
ATOM 5254 C CA . LYS A 1 688 ? 17.328 22.651 -32.387 1.00 97.62 688 LYS A CA 1
ATOM 5255 C C . LYS A 1 688 ? 16.811 21.588 -33.338 1.00 97.62 688 LYS A C 1
ATOM 5257 O O . LYS A 1 688 ? 16.652 20.440 -32.941 1.00 97.62 688 LYS A O 1
ATOM 5262 N N . ILE A 1 689 ? 16.565 21.963 -34.585 1.00 97.69 689 ILE A N 1
ATOM 5263 C CA . ILE A 1 689 ? 16.310 20.991 -35.647 1.00 97.69 689 ILE A CA 1
ATOM 5264 C C . ILE A 1 689 ? 17.666 20.485 -36.146 1.00 97.69 689 ILE A C 1
ATOM 5266 O O . ILE A 1 689 ? 18.563 21.288 -36.405 1.00 97.69 689 ILE A O 1
ATOM 5270 N N . LEU A 1 690 ? 17.825 19.163 -36.209 1.00 95.62 690 LEU A N 1
ATOM 5271 C CA . LEU A 1 690 ? 19.045 18.504 -36.672 1.00 95.62 690 LEU A CA 1
ATOM 5272 C C . LEU A 1 690 ? 19.080 18.470 -38.197 1.00 95.62 690 LEU A C 1
ATOM 5274 O O . LEU A 1 690 ? 19.968 19.047 -38.814 1.00 95.62 690 LEU A O 1
ATOM 5278 N N . GLU A 1 691 ? 18.101 17.794 -38.786 1.00 94.50 691 GLU A N 1
ATOM 5279 C CA . GLU A 1 691 ? 18.042 17.498 -40.213 1.00 94.50 691 GLU A CA 1
ATOM 5280 C C . GLU A 1 691 ? 16.629 17.053 -40.609 1.00 94.50 691 GLU A C 1
ATOM 5282 O O . GLU A 1 691 ? 15.752 16.862 -39.754 1.00 94.50 691 GLU A O 1
ATOM 5287 N N . HIS A 1 692 ? 16.430 16.856 -41.911 1.00 96.19 692 HIS A N 1
ATOM 5288 C CA . HIS A 1 692 ? 15.259 16.191 -42.455 1.00 96.19 692 HIS A CA 1
ATOM 5289 C C . HIS A 1 692 ? 15.646 15.162 -43.516 1.00 96.19 692 HIS A C 1
ATOM 5291 O O . HIS A 1 692 ? 16.597 15.365 -44.266 1.00 96.19 692 HIS A O 1
ATOM 5297 N N . ASP A 1 693 ? 14.853 14.099 -43.613 1.00 91.56 693 ASP A N 1
ATOM 5298 C CA . ASP A 1 693 ? 15.011 13.034 -44.597 1.00 91.56 693 ASP A CA 1
ATOM 5299 C C . ASP A 1 693 ? 13.758 12.891 -45.465 1.00 91.56 693 ASP A C 1
ATOM 5301 O O . ASP A 1 693 ? 12.619 12.976 -44.993 1.00 91.56 693 ASP A O 1
ATOM 5305 N N . PHE A 1 694 ? 13.968 12.598 -46.750 1.00 92.69 694 PHE A N 1
ATOM 5306 C CA . PHE A 1 694 ? 12.898 12.273 -47.689 1.00 92.69 694 PHE A CA 1
ATOM 5307 C C . PHE A 1 694 ? 12.853 10.777 -47.976 1.00 92.69 694 PHE A C 1
ATOM 5309 O O . PHE A 1 694 ? 13.822 10.196 -48.469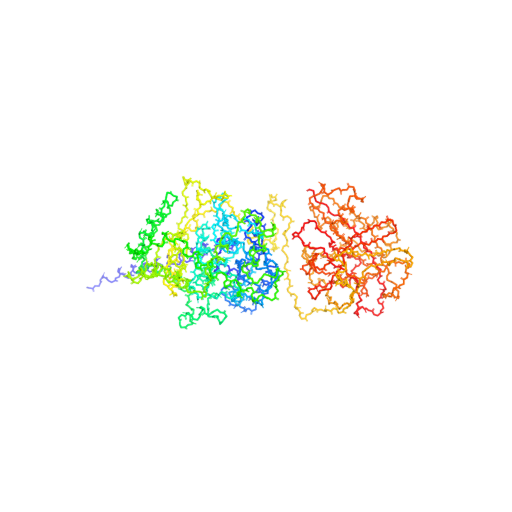 1.00 92.69 694 PHE A O 1
ATOM 5316 N N . ARG A 1 695 ? 11.677 10.170 -47.795 1.00 91.12 695 ARG A N 1
ATOM 5317 C CA . ARG A 1 695 ? 11.408 8.793 -48.229 1.00 91.12 695 ARG A CA 1
ATOM 5318 C C . ARG A 1 695 ? 10.363 8.774 -49.336 1.00 91.12 695 ARG A C 1
ATOM 5320 O O . ARG A 1 695 ? 9.270 9.321 -49.175 1.00 91.12 695 ARG A O 1
ATOM 5327 N N . LYS A 1 696 ? 10.694 8.141 -50.466 1.00 91.44 696 LYS A N 1
ATOM 5328 C CA . LYS A 1 696 ? 9.801 7.995 -51.628 1.00 91.44 696 LYS A CA 1
ATOM 5329 C C . LYS A 1 696 ? 9.706 6.525 -52.005 1.00 91.44 696 LYS A C 1
ATOM 5331 O O . LYS A 1 696 ? 10.680 5.951 -52.493 1.00 91.44 696 LYS A O 1
ATOM 5336 N N . ARG A 1 697 ? 8.535 5.928 -51.786 1.00 91.31 697 ARG A N 1
ATOM 5337 C CA . ARG A 1 697 ? 8.310 4.512 -52.066 1.00 91.31 697 ARG A CA 1
ATOM 5338 C C . ARG A 1 697 ? 8.411 4.236 -53.568 1.00 91.31 697 ARG A C 1
ATOM 5340 O O . ARG A 1 697 ? 7.717 4.859 -54.371 1.00 91.31 697 ARG A O 1
ATOM 5347 N N . HIS A 1 698 ? 9.256 3.279 -53.937 1.00 90.06 698 HIS A N 1
ATOM 5348 C CA . HIS A 1 698 ? 9.346 2.742 -55.288 1.00 90.06 698 HIS A CA 1
ATOM 5349 C C . HIS A 1 698 ? 8.239 1.707 -55.541 1.00 90.06 698 HIS A C 1
ATOM 5351 O O . HIS A 1 698 ? 7.813 1.002 -54.627 1.00 90.06 698 HIS A O 1
ATOM 5357 N N . ALA A 1 699 ? 7.804 1.554 -56.793 1.00 82.44 699 ALA A N 1
ATOM 5358 C CA . ALA A 1 699 ? 6.737 0.612 -57.150 1.00 82.44 699 ALA A CA 1
ATOM 5359 C C . ALA A 1 699 ? 7.071 -0.857 -56.810 1.00 82.44 699 ALA A C 1
ATOM 5361 O O . ALA A 1 699 ? 6.167 -1.647 -56.566 1.00 82.44 699 ALA A O 1
ATOM 5362 N N . GLN A 1 700 ? 8.361 -1.209 -56.768 1.00 83.94 700 GLN A N 1
ATOM 5363 C CA . GLN A 1 700 ? 8.854 -2.560 -56.454 1.00 83.94 700 GLN A CA 1
ATOM 5364 C C . GLN A 1 700 ? 9.169 -2.787 -54.961 1.00 83.94 700 GLN A C 1
ATOM 5366 O O . GLN A 1 700 ? 9.570 -3.885 -54.582 1.00 83.94 700 GLN A O 1
ATOM 5371 N N . PHE A 1 701 ? 9.006 -1.776 -54.105 1.00 84.38 701 PHE A N 1
ATOM 5372 C CA . PHE A 1 701 ? 9.145 -1.927 -52.653 1.00 84.38 701 PHE A CA 1
ATOM 5373 C C . PHE A 1 701 ? 8.082 -2.910 -52.109 1.00 84.38 701 PHE A C 1
ATOM 5375 O O . PHE A 1 701 ? 6.932 -2.809 -52.547 1.00 84.38 701 PHE A O 1
ATOM 5382 N N . PRO A 1 702 ? 8.400 -3.834 -51.171 1.00 77.81 702 PRO A N 1
ATOM 5383 C CA . PRO A 1 702 ? 9.573 -3.876 -50.285 1.00 77.81 702 PRO A CA 1
ATOM 5384 C C . PRO A 1 702 ? 10.757 -4.741 -50.762 1.00 77.81 702 PRO A C 1
ATOM 5386 O O . PRO A 1 702 ? 11.588 -5.134 -49.943 1.00 77.81 702 PRO A O 1
ATOM 5389 N N . ASN A 1 703 ? 10.872 -5.056 -52.057 1.00 77.06 703 ASN A N 1
ATOM 5390 C CA . ASN A 1 703 ? 12.014 -5.835 -52.551 1.00 77.06 703 ASN A CA 1
ATOM 5391 C C . ASN A 1 703 ? 13.341 -5.082 -52.328 1.00 77.06 703 ASN A C 1
ATOM 5393 O O . ASN A 1 703 ? 13.412 -3.867 -52.521 1.00 77.06 703 ASN A O 1
ATOM 5397 N N . LYS A 1 704 ? 14.397 -5.802 -51.919 1.00 64.12 704 LYS A N 1
ATOM 5398 C CA . LYS A 1 704 ? 15.729 -5.232 -51.647 1.00 64.12 704 LYS A CA 1
ATOM 5399 C C . LYS A 1 704 ? 16.473 -4.970 -52.968 1.00 64.12 704 LYS A C 1
ATOM 5401 O O . LYS A 1 704 ? 17.132 -5.860 -53.495 1.00 64.12 704 LYS A O 1
ATOM 5406 N N . GLU A 1 705 ? 16.358 -3.750 -53.489 1.00 71.44 705 GLU A N 1
ATOM 5407 C CA . GLU A 1 705 ? 17.128 -3.227 -54.628 1.00 71.44 705 GLU A CA 1
ATOM 5408 C C . GLU A 1 705 ? 17.749 -1.860 -54.278 1.00 71.44 705 GLU A C 1
ATOM 5410 O O . GLU A 1 705 ? 17.337 -1.202 -53.320 1.00 71.44 705 GLU A O 1
ATOM 5415 N N . ASN A 1 706 ? 18.739 -1.414 -55.058 1.00 72.62 706 ASN A N 1
ATOM 5416 C CA . ASN A 1 706 ? 19.306 -0.071 -54.916 1.00 72.62 706 ASN A CA 1
ATOM 5417 C C . ASN A 1 706 ? 18.376 0.953 -55.575 1.00 72.62 706 ASN A C 1
ATOM 5419 O O . ASN A 1 706 ? 18.337 1.072 -56.800 1.00 72.62 706 ASN A O 1
ATOM 5423 N N . PHE A 1 707 ? 17.636 1.699 -54.758 1.00 80.56 707 PHE A N 1
ATOM 5424 C CA . PHE A 1 707 ? 16.724 2.742 -55.220 1.00 80.56 707 PHE A CA 1
ATOM 5425 C C . PHE A 1 707 ? 17.380 4.128 -55.184 1.00 80.56 707 PHE A C 1
ATOM 5427 O O . PHE A 1 707 ? 18.191 4.422 -54.312 1.00 80.56 707 PHE A O 1
ATOM 5434 N N . GLU A 1 708 ? 16.972 5.010 -56.103 1.00 79.88 708 GLU A N 1
ATOM 5435 C CA . GLU A 1 708 ? 17.433 6.410 -56.177 1.00 79.88 708 GLU A CA 1
ATOM 5436 C C . GLU A 1 708 ? 17.099 7.223 -54.910 1.00 79.88 708 GLU A C 1
ATOM 5438 O O . GLU A 1 708 ? 17.774 8.193 -54.572 1.00 79.88 708 GLU A O 1
ATOM 5443 N N . HIS A 1 709 ? 16.046 6.829 -54.194 1.00 82.94 709 HIS A N 1
ATOM 5444 C CA . HIS A 1 709 ? 15.579 7.495 -52.984 1.00 82.94 709 HIS A CA 1
ATOM 5445 C C . HIS A 1 709 ? 15.464 6.506 -51.828 1.00 82.94 709 HIS A C 1
ATOM 5447 O O . HIS A 1 709 ? 15.177 5.324 -52.041 1.00 82.94 709 HIS A O 1
ATOM 5453 N N . GLN A 1 710 ? 15.614 7.000 -50.595 1.00 85.69 710 GLN A N 1
ATOM 5454 C CA . GLN A 1 710 ? 15.388 6.182 -49.408 1.00 85.69 710 GLN A CA 1
ATOM 5455 C C . GLN A 1 710 ? 13.951 5.644 -49.384 1.00 85.69 710 GLN A C 1
ATOM 5457 O O . GLN A 1 710 ? 12.982 6.348 -49.690 1.00 85.69 710 GLN A O 1
ATOM 5462 N N . GLN A 1 711 ? 13.826 4.372 -49.021 1.00 91.12 711 GLN A N 1
ATOM 5463 C CA . GLN A 1 711 ? 12.553 3.663 -48.962 1.00 91.12 711 GLN A CA 1
ATOM 5464 C C . GLN A 1 711 ? 11.974 3.668 -47.539 1.00 91.12 711 GLN A C 1
ATOM 5466 O O . GLN A 1 711 ? 12.730 3.880 -46.588 1.00 91.12 711 GLN A O 1
ATOM 5471 N N . PRO A 1 712 ? 10.659 3.441 -47.349 1.00 91.62 712 PRO A N 1
ATOM 5472 C CA . PRO A 1 712 ? 10.075 3.220 -46.022 1.00 91.62 712 PRO A CA 1
ATOM 5473 C C . PRO A 1 712 ? 10.797 2.104 -45.241 1.00 91.62 712 PRO A C 1
ATOM 5475 O O . PRO A 1 712 ? 11.301 1.156 -45.840 1.00 91.62 712 PRO A O 1
ATOM 5478 N N . SER A 1 713 ? 10.883 2.219 -43.911 1.00 90.44 713 SER A N 1
ATOM 5479 C CA . SER A 1 713 ? 11.506 1.176 -43.079 1.00 90.44 713 SER A CA 1
ATOM 5480 C C . SER A 1 713 ? 10.488 0.099 -42.737 1.00 90.44 713 SER A C 1
ATOM 5482 O O . SER A 1 713 ? 9.427 0.429 -42.214 1.00 90.44 713 SER A O 1
ATOM 5484 N N . VAL A 1 714 ? 10.831 -1.163 -42.992 1.00 93.06 714 VAL A N 1
ATOM 5485 C CA . VAL A 1 714 ? 10.048 -2.342 -42.575 1.00 93.06 714 VAL A CA 1
ATOM 5486 C C . VAL A 1 714 ? 10.538 -2.950 -41.262 1.00 93.06 714 VAL A C 1
ATOM 5488 O O . VAL A 1 714 ? 9.875 -3.827 -40.727 1.00 93.06 714 VAL A O 1
ATOM 5491 N N . LEU A 1 715 ? 11.677 -2.486 -40.737 1.00 94.69 715 LEU A N 1
ATOM 5492 C CA . LEU A 1 715 ? 12.210 -2.908 -39.446 1.00 94.69 715 LEU A CA 1
ATOM 5493 C C . LEU A 1 715 ? 11.729 -1.943 -38.361 1.00 94.69 715 LEU A C 1
ATOM 5495 O O . LEU A 1 715 ? 11.936 -0.730 -38.482 1.00 94.69 715 LEU A O 1
ATOM 5499 N N . ALA A 1 716 ? 11.108 -2.473 -37.308 1.00 97.00 716 ALA A N 1
ATOM 5500 C CA . ALA A 1 716 ? 10.689 -1.685 -36.155 1.00 97.00 716 ALA A CA 1
ATOM 5501 C C . ALA A 1 716 ? 11.905 -1.182 -35.364 1.00 97.00 716 ALA A C 1
ATOM 5503 O O . ALA A 1 716 ? 12.762 -1.969 -34.949 1.00 97.00 716 ALA A O 1
ATOM 5504 N N . HIS A 1 717 ? 11.978 0.136 -35.160 1.00 96.56 717 HIS A N 1
ATOM 5505 C CA . HIS A 1 717 ? 13.135 0.785 -34.545 1.00 96.56 717 HIS A CA 1
ATOM 5506 C C . HIS A 1 717 ? 12.782 2.092 -33.822 1.00 96.56 717 HIS A C 1
ATOM 5508 O O . HIS A 1 717 ? 11.650 2.576 -33.876 1.00 96.56 717 HIS A O 1
ATOM 5514 N N . ILE A 1 718 ? 13.786 2.643 -33.142 1.00 96.19 718 ILE A N 1
ATOM 5515 C CA . ILE A 1 718 ? 13.863 4.009 -32.619 1.00 96.19 718 ILE A CA 1
ATOM 5516 C C . ILE A 1 718 ? 15.179 4.609 -33.132 1.00 96.19 718 ILE A C 1
ATOM 5518 O O . ILE A 1 718 ? 16.216 3.946 -33.095 1.00 96.19 718 ILE A O 1
ATOM 5522 N N . ASP A 1 719 ? 15.159 5.853 -33.600 1.00 93.94 719 ASP A N 1
ATOM 5523 C CA . ASP A 1 719 ? 16.295 6.510 -34.261 1.00 93.94 719 ASP A CA 1
ATOM 5524 C C . ASP A 1 719 ? 17.445 6.866 -33.313 1.00 93.94 719 ASP A C 1
ATOM 5526 O O . ASP A 1 719 ? 18.587 6.990 -33.748 1.00 93.94 719 ASP A O 1
ATOM 5530 N N . PHE A 1 720 ? 17.162 7.040 -32.019 1.00 92.12 720 PHE A N 1
ATOM 5531 C CA . PHE A 1 720 ? 18.168 7.451 -31.044 1.00 92.12 720 PHE A CA 1
ATOM 5532 C C . PHE A 1 720 ? 18.156 6.592 -29.780 1.00 92.12 720 PHE A C 1
ATOM 5534 O O . PHE A 1 720 ? 17.148 6.453 -29.074 1.00 92.12 720 PHE A O 1
ATOM 5541 N N . THR A 1 721 ? 19.340 6.111 -29.405 1.00 92.62 721 THR A N 1
ATOM 5542 C CA . THR A 1 721 ? 19.640 5.869 -27.990 1.00 92.62 721 THR A CA 1
ATOM 5543 C C . THR A 1 721 ? 19.862 7.189 -27.251 1.00 92.62 721 THR A C 1
ATOM 5545 O O . THR A 1 721 ? 20.251 8.192 -27.853 1.00 92.62 721 THR A O 1
ATOM 5548 N N . MET A 1 722 ? 19.716 7.186 -25.920 1.00 90.31 722 MET A N 1
ATOM 5549 C CA . MET A 1 722 ? 20.114 8.337 -25.094 1.00 90.31 722 MET A CA 1
ATOM 5550 C C . MET A 1 722 ? 21.579 8.736 -25.312 1.00 90.31 722 MET A C 1
ATOM 5552 O O . MET A 1 722 ? 21.900 9.922 -25.381 1.00 90.31 722 MET A O 1
ATOM 5556 N N . LYS A 1 723 ? 22.470 7.750 -25.478 1.00 91.19 723 LYS A N 1
ATOM 5557 C CA . LYS A 1 723 ? 23.891 7.999 -25.750 1.00 91.19 723 LYS A CA 1
ATOM 5558 C C . LYS A 1 723 ? 24.098 8.632 -27.126 1.00 91.19 723 LYS A C 1
ATOM 5560 O O . LYS A 1 723 ? 24.903 9.551 -27.243 1.00 91.19 723 LYS A O 1
ATOM 5565 N N . SER A 1 724 ? 23.380 8.162 -28.147 1.00 93.88 724 SER A N 1
ATOM 5566 C CA . SER A 1 724 ? 23.418 8.743 -29.491 1.00 93.88 724 SER A CA 1
ATOM 5567 C C . SER A 1 724 ? 22.911 10.180 -29.475 1.00 93.88 724 SER A C 1
ATOM 5569 O O . SER A 1 724 ? 23.610 11.072 -29.939 1.00 93.88 724 SER A O 1
ATOM 5571 N N . ALA A 1 725 ? 21.767 10.433 -28.831 1.00 94.81 725 ALA A N 1
ATOM 5572 C CA . ALA A 1 725 ? 21.204 11.773 -28.702 1.00 94.81 725 ALA A CA 1
ATOM 5573 C C . ALA A 1 725 ? 22.176 12.750 -28.019 1.00 94.81 725 ALA A C 1
ATOM 5575 O O . ALA A 1 725 ? 22.415 13.838 -28.536 1.00 94.81 725 ALA A O 1
ATOM 5576 N N . ALA A 1 726 ? 22.796 12.358 -26.902 1.00 94.19 726 ALA A N 1
ATOM 5577 C CA . ALA A 1 726 ? 23.769 13.208 -26.216 1.00 94.19 726 ALA A CA 1
ATOM 5578 C C . ALA A 1 726 ? 25.001 13.516 -27.091 1.00 94.19 726 ALA A C 1
ATOM 5580 O O . ALA A 1 726 ? 25.402 14.676 -27.193 1.00 94.19 726 ALA A O 1
ATOM 5581 N N . ARG A 1 727 ? 25.563 12.506 -27.777 1.00 94.75 727 ARG A N 1
ATOM 5582 C CA . ARG A 1 727 ? 26.695 12.699 -28.704 1.00 94.75 727 ARG A CA 1
ATOM 5583 C C . ARG A 1 727 ? 26.329 13.614 -29.869 1.00 94.75 727 ARG A C 1
ATOM 5585 O O . ARG A 1 727 ? 27.116 14.483 -30.230 1.00 94.75 727 ARG A O 1
ATOM 5592 N N . THR A 1 728 ? 25.145 13.434 -30.446 1.00 94.94 728 THR A N 1
ATOM 5593 C CA . THR A 1 728 ? 24.662 14.268 -31.549 1.00 94.94 728 THR A CA 1
ATOM 5594 C C . THR A 1 728 ? 24.423 15.701 -31.092 1.00 94.94 728 THR A C 1
ATOM 5596 O O . THR A 1 728 ? 24.790 16.627 -31.809 1.00 94.94 728 THR A O 1
ATOM 5599 N N . ALA A 1 729 ? 23.882 15.914 -29.890 1.00 95.31 729 ALA A N 1
ATOM 5600 C CA . ALA A 1 729 ? 23.710 17.255 -29.339 1.00 95.31 729 ALA A CA 1
ATOM 5601 C C . ALA A 1 729 ? 25.050 18.000 -29.193 1.00 95.31 729 ALA A C 1
ATOM 5603 O O . ALA A 1 729 ? 25.152 19.176 -29.555 1.00 95.31 729 ALA A O 1
ATOM 5604 N N . GLU A 1 730 ? 26.090 17.306 -28.732 1.00 95.44 730 GLU A N 1
ATOM 5605 C CA . GLU A 1 730 ? 27.433 17.869 -28.614 1.00 95.44 730 GLU A CA 1
ATOM 5606 C C . GLU A 1 730 ? 28.057 18.133 -29.993 1.00 95.44 730 GLU A C 1
ATOM 5608 O O . GLU A 1 730 ? 28.518 19.243 -30.262 1.00 95.44 730 GLU A O 1
ATOM 5613 N N . ALA A 1 731 ? 28.011 17.155 -30.900 1.00 92.81 731 ALA A N 1
ATOM 5614 C CA . ALA A 1 731 ? 28.638 17.255 -32.216 1.00 92.81 731 ALA A CA 1
ATOM 5615 C C . ALA A 1 731 ? 27.951 18.274 -33.143 1.00 92.81 731 ALA A C 1
ATOM 5617 O O . ALA A 1 731 ? 28.632 19.049 -33.815 1.00 92.81 731 ALA A O 1
ATOM 5618 N N . ALA A 1 732 ? 26.616 18.285 -33.185 1.00 94.00 732 ALA A N 1
ATOM 5619 C CA . ALA A 1 732 ? 25.845 19.110 -34.114 1.00 94.00 732 ALA A CA 1
ATOM 5620 C C . ALA A 1 732 ? 25.531 20.505 -33.558 1.00 94.00 732 ALA A C 1
ATOM 5622 O O . ALA A 1 732 ? 25.505 21.478 -34.313 1.00 94.00 732 ALA A O 1
ATOM 5623 N N . PHE A 1 733 ? 25.299 20.629 -32.246 1.00 95.69 733 PHE A N 1
ATOM 5624 C CA . PHE A 1 733 ? 24.845 21.887 -31.640 1.00 95.69 733 PHE A CA 1
ATOM 5625 C C . PHE A 1 733 ? 25.838 22.502 -30.656 1.00 95.69 733 PHE A C 1
ATOM 5627 O O . PHE A 1 733 ? 25.575 23.609 -30.182 1.00 95.69 733 PHE A O 1
ATOM 5634 N N . GLN A 1 734 ? 26.963 21.832 -30.372 1.00 96.31 734 GLN A N 1
ATOM 5635 C CA . GLN A 1 734 ? 27.946 22.259 -29.368 1.00 96.31 734 GLN A CA 1
ATOM 5636 C C . GLN A 1 734 ? 27.303 22.421 -27.981 1.00 96.31 734 GLN A C 1
ATOM 5638 O O . GLN A 1 734 ? 27.618 23.358 -27.247 1.00 96.31 734 GLN A O 1
ATOM 5643 N N . ILE A 1 735 ? 26.359 21.528 -27.651 1.00 95.12 735 ILE A N 1
ATOM 5644 C CA . ILE A 1 735 ? 25.671 21.487 -26.357 1.00 95.12 735 ILE A CA 1
ATOM 5645 C C . ILE A 1 735 ? 26.100 20.220 -25.609 1.00 95.12 735 ILE A C 1
ATOM 5647 O O . ILE A 1 735 ? 25.667 19.119 -25.950 1.00 95.12 735 ILE A O 1
ATOM 5651 N N . ALA A 1 736 ? 26.944 20.382 -24.592 1.00 92.88 736 ALA A N 1
ATOM 5652 C CA . ALA A 1 736 ? 27.445 19.287 -23.766 1.00 92.88 736 ALA A CA 1
ATOM 5653 C C . ALA A 1 736 ? 26.411 18.836 -22.705 1.00 92.88 736 ALA A C 1
ATOM 5655 O O . ALA A 1 736 ? 25.547 19.632 -22.322 1.00 92.88 736 ALA A O 1
ATOM 5656 N N . PRO A 1 737 ? 26.474 17.580 -22.211 1.00 90.81 737 PRO A N 1
ATOM 5657 C CA . PRO A 1 737 ? 25.505 17.039 -21.247 1.00 90.81 737 PRO A CA 1
ATOM 5658 C C . PRO A 1 737 ? 25.363 17.798 -19.923 1.00 90.81 737 PRO A C 1
ATOM 5660 O O . PRO A 1 737 ? 24.328 17.702 -19.279 1.00 90.81 737 PRO A O 1
ATOM 5663 N N . ASP A 1 738 ? 26.372 18.559 -19.505 1.00 92.06 738 ASP A N 1
ATOM 5664 C CA . ASP A 1 738 ? 26.335 19.397 -18.300 1.00 92.06 738 ASP A CA 1
ATOM 5665 C C . ASP A 1 738 ? 25.618 20.745 -18.513 1.00 92.06 738 ASP A C 1
ATOM 5667 O O . ASP A 1 738 ? 25.399 21.493 -17.560 1.00 92.06 738 ASP A O 1
ATOM 5671 N N . GLN A 1 739 ? 25.231 21.062 -19.753 1.00 91.19 739 GLN A N 1
ATOM 5672 C CA . GLN A 1 739 ? 24.569 22.317 -20.126 1.00 91.19 739 GLN A CA 1
ATOM 5673 C C . GLN A 1 739 ? 23.041 22.215 -20.191 1.00 91.19 739 GLN A C 1
ATOM 5675 O O . GLN A 1 739 ? 22.388 23.197 -20.548 1.00 91.19 739 GLN A O 1
ATOM 5680 N N . TYR A 1 740 ? 22.472 21.050 -19.886 1.00 92.94 740 TYR A N 1
ATOM 5681 C CA . TYR A 1 740 ? 21.035 20.830 -19.775 1.00 92.94 740 TYR A CA 1
ATOM 5682 C C . TYR A 1 740 ? 20.740 19.834 -18.651 1.00 92.94 740 TYR A C 1
ATOM 5684 O O . TYR A 1 740 ? 21.506 18.912 -18.399 1.00 92.94 740 TYR A O 1
ATOM 5692 N N . ARG A 1 741 ? 19.600 20.003 -17.983 1.00 92.62 741 ARG A N 1
ATOM 5693 C CA . ARG A 1 741 ? 19.057 19.043 -17.011 1.00 92.62 741 ARG A CA 1
ATOM 5694 C C . ARG A 1 741 ? 18.212 17.969 -17.674 1.00 92.62 741 ARG A C 1
ATOM 5696 O O . ARG A 1 741 ? 18.093 16.873 -17.139 1.00 92.62 741 ARG A O 1
ATOM 5703 N N . ARG A 1 742 ? 17.613 18.283 -18.826 1.00 93.62 742 ARG A N 1
ATOM 5704 C CA . ARG A 1 742 ? 16.847 17.323 -19.618 1.00 93.62 742 ARG A CA 1
ATOM 5705 C C . ARG A 1 742 ? 17.022 17.557 -21.113 1.00 93.62 742 ARG A C 1
ATOM 5707 O O . ARG A 1 742 ? 17.049 18.701 -21.570 1.00 93.62 742 ARG A O 1
ATOM 5714 N N . LEU A 1 743 ? 17.105 16.464 -21.862 1.00 95.56 743 LEU A N 1
ATOM 5715 C CA . LEU A 1 743 ? 17.128 16.426 -23.318 1.00 95.56 743 LEU A CA 1
ATOM 5716 C C . LEU A 1 743 ? 16.015 15.508 -23.822 1.00 95.56 743 LEU A C 1
ATOM 5718 O O . LEU A 1 743 ? 15.918 14.355 -23.407 1.00 95.56 743 LEU A O 1
ATOM 5722 N N . VAL A 1 744 ? 15.224 16.006 -24.768 1.00 96.00 744 VAL A N 1
ATOM 5723 C CA . VAL A 1 744 ? 14.209 15.231 -25.485 1.00 96.00 744 VAL A CA 1
ATOM 5724 C C . VAL A 1 744 ? 14.499 15.306 -26.976 1.00 96.00 744 VAL A C 1
ATOM 5726 O O . VAL A 1 744 ? 14.753 16.384 -27.509 1.00 96.00 744 VAL A O 1
ATOM 5729 N N . THR A 1 745 ? 14.437 14.172 -27.661 1.00 97.19 745 THR A N 1
ATOM 5730 C CA . THR A 1 745 ? 14.486 14.107 -29.126 1.00 97.19 745 THR A CA 1
ATOM 5731 C C . THR A 1 745 ? 13.113 13.741 -29.664 1.00 97.19 745 THR A C 1
ATOM 5733 O O . THR A 1 745 ? 12.448 12.836 -29.155 1.00 97.19 745 THR A O 1
ATOM 5736 N N . VAL A 1 746 ? 12.668 14.473 -30.677 1.00 97.81 746 VAL A N 1
ATOM 5737 C CA . VAL A 1 746 ? 11.326 14.363 -31.246 1.00 97.81 746 VAL A CA 1
ATOM 5738 C C . VAL A 1 746 ? 11.453 14.319 -32.757 1.00 97.81 746 VAL A C 1
ATOM 5740 O O . VAL A 1 746 ? 12.095 15.187 -33.351 1.00 97.81 746 VAL A O 1
ATOM 5743 N N . ASN A 1 747 ? 10.813 13.329 -33.367 1.00 98.25 747 ASN A N 1
ATOM 5744 C CA . ASN A 1 747 ? 10.679 13.248 -34.810 1.00 98.25 747 ASN A CA 1
ATOM 5745 C C . ASN A 1 747 ? 9.307 13.769 -35.228 1.00 98.25 747 ASN A C 1
ATOM 5747 O O . ASN A 1 747 ? 8.307 13.597 -34.524 1.00 98.25 747 ASN A O 1
ATOM 5751 N N . PHE A 1 748 ? 9.274 14.393 -36.400 1.00 98.19 748 PHE A N 1
ATOM 5752 C CA . PHE A 1 748 ? 8.060 14.836 -37.061 1.00 98.19 748 PHE A CA 1
ATOM 5753 C C . PHE A 1 748 ? 7.917 14.130 -38.393 1.00 98.19 748 PHE A C 1
ATOM 5755 O O . PHE A 1 748 ? 8.799 14.251 -39.235 1.00 98.19 748 PHE A O 1
ATOM 5762 N N . TRP A 1 749 ? 6.802 13.445 -38.613 1.00 97.25 749 TRP A N 1
ATOM 5763 C CA . TRP A 1 749 ? 6.531 12.726 -39.851 1.00 97.25 749 TRP A CA 1
ATOM 5764 C C . TRP A 1 749 ? 5.322 13.303 -40.578 1.00 97.25 749 TRP A C 1
ATOM 5766 O O . TRP A 1 749 ? 4.274 13.551 -39.975 1.00 97.25 749 TRP A O 1
ATOM 5776 N N . LYS A 1 750 ? 5.450 13.484 -41.895 1.00 94.44 750 LYS A N 1
ATOM 5777 C CA . LYS A 1 750 ? 4.357 13.942 -42.759 1.00 94.44 750 LYS A CA 1
ATOM 5778 C C . LYS A 1 750 ? 4.437 13.315 -44.144 1.00 94.44 750 LYS A C 1
ATOM 5780 O O . LYS A 1 750 ? 5.514 13.261 -44.739 1.00 94.44 750 LYS A O 1
ATOM 5785 N N . SER A 1 751 ? 3.290 12.924 -44.701 1.00 92.06 751 SER A N 1
ATOM 5786 C CA . SER A 1 751 ? 3.173 12.706 -46.144 1.00 92.06 751 SER A CA 1
ATOM 5787 C C . SER A 1 751 ? 2.907 14.026 -46.868 1.00 92.06 751 SER A C 1
ATOM 5789 O O . SER A 1 751 ? 2.128 14.854 -46.402 1.00 92.06 751 SER A O 1
ATOM 5791 N N . PHE A 1 752 ? 3.587 14.233 -47.996 1.00 87.75 752 PHE A N 1
ATOM 5792 C CA . PHE A 1 752 ? 3.450 15.441 -48.819 1.00 87.75 752 PHE A CA 1
ATOM 5793 C C . PHE A 1 752 ? 2.875 15.159 -50.213 1.00 87.75 752 PHE A C 1
ATOM 5795 O O . PHE A 1 752 ? 2.913 16.016 -51.098 1.00 87.75 752 PHE A O 1
ATOM 5802 N N . GLN A 1 753 ? 2.367 13.945 -50.433 1.00 83.75 753 GLN A N 1
ATOM 5803 C CA . GLN A 1 753 ? 1.650 13.567 -51.644 1.00 83.75 753 GLN A CA 1
ATOM 5804 C C . GLN A 1 753 ? 0.515 12.609 -51.271 1.00 83.75 753 GLN A C 1
ATOM 5806 O O . GLN A 1 753 ? 0.706 11.394 -51.234 1.00 83.75 753 GLN A O 1
ATOM 5811 N N . GLY A 1 754 ? -0.663 13.179 -51.002 1.00 78.25 754 GLY A N 1
ATOM 5812 C CA . GLY A 1 754 ? -1.795 12.440 -50.443 1.00 78.25 754 GLY A CA 1
ATOM 5813 C C . GLY A 1 754 ? -1.551 12.019 -48.985 1.00 78.25 754 GLY A C 1
ATOM 5814 O O . GLY A 1 754 ? -0.526 12.372 -48.404 1.00 78.25 754 GLY A O 1
ATOM 5815 N N . PRO A 1 755 ? -2.456 11.224 -48.392 1.00 81.25 755 PRO A N 1
ATOM 5816 C CA . PRO A 1 755 ? -2.359 10.815 -46.991 1.00 81.25 755 PRO A CA 1
ATOM 5817 C C . PRO A 1 755 ? -1.269 9.766 -46.714 1.00 81.25 755 PRO A C 1
ATOM 5819 O O . PRO A 1 755 ? -0.999 9.445 -45.560 1.00 81.25 755 PRO A O 1
ATOM 5822 N N . GLY A 1 756 ? -0.645 9.205 -47.759 1.00 83.12 756 GLY A N 1
ATOM 5823 C CA . GLY A 1 756 ? 0.359 8.145 -47.625 1.00 83.12 756 GLY A CA 1
ATOM 5824 C C . GLY A 1 756 ? -0.207 6.814 -47.118 1.00 83.12 756 GLY A C 1
ATOM 5825 O O . GLY A 1 756 ? 0.524 6.041 -46.505 1.00 83.12 756 GLY A O 1
ATOM 5826 N N . ASN A 1 757 ? -1.499 6.561 -47.358 1.00 86.19 757 ASN A N 1
ATOM 5827 C CA . ASN A 1 757 ? -2.232 5.419 -46.815 1.00 86.19 757 ASN A CA 1
ATOM 5828 C C . ASN A 1 757 ? -1.764 4.055 -47.324 1.00 86.19 757 ASN A C 1
ATOM 5830 O O . ASN A 1 757 ? -2.163 3.079 -46.710 1.00 86.19 757 ASN A O 1
ATOM 5834 N N . ASP A 1 758 ? -0.974 3.955 -48.400 1.00 89.62 758 ASP A N 1
ATOM 5835 C CA . ASP A 1 758 ? -0.484 2.672 -48.927 1.00 89.62 758 ASP A CA 1
ATOM 5836 C C . ASP A 1 758 ? 0.597 2.049 -48.028 1.00 89.62 758 ASP A C 1
ATOM 5838 O O . ASP A 1 758 ? 0.581 0.845 -47.763 1.00 89.62 758 ASP A O 1
ATOM 5842 N N . TRP A 1 759 ? 1.514 2.887 -47.534 1.00 93.06 759 TRP A N 1
ATOM 5843 C CA . TRP A 1 759 ? 2.585 2.520 -46.608 1.00 93.06 759 TRP A CA 1
ATOM 5844 C C . TRP A 1 759 ? 2.759 3.538 -45.466 1.00 93.06 759 TRP A C 1
ATOM 5846 O O . TRP A 1 759 ? 3.824 4.161 -45.363 1.00 93.06 759 TRP A O 1
ATOM 5856 N N . PRO A 1 760 ? 1.748 3.762 -44.612 1.00 94.12 760 PRO A N 1
ATOM 5857 C CA . PRO A 1 760 ? 1.798 4.800 -43.587 1.00 94.12 760 PRO A CA 1
ATOM 5858 C C . PRO A 1 760 ? 2.766 4.443 -42.446 1.00 94.12 760 PRO A C 1
ATOM 5860 O O . PRO A 1 760 ? 3.389 3.377 -42.433 1.00 94.12 760 PRO A O 1
ATOM 5863 N N . LEU A 1 761 ? 2.943 5.376 -41.507 1.00 96.06 761 LEU A N 1
ATOM 5864 C CA . LEU A 1 761 ? 3.771 5.181 -40.317 1.00 96.06 761 LEU A CA 1
ATOM 5865 C C . LEU A 1 761 ? 2.928 4.605 -39.172 1.00 96.06 761 LEU A C 1
ATOM 5867 O O . LEU A 1 761 ? 1.973 5.242 -38.732 1.00 96.06 761 LEU A O 1
ATOM 5871 N N . ALA A 1 762 ? 3.310 3.429 -38.681 1.00 97.31 762 ALA A N 1
ATOM 5872 C CA . ALA A 1 762 ? 2.830 2.872 -37.427 1.00 97.31 762 ALA A CA 1
ATOM 5873 C C . ALA A 1 762 ? 3.741 3.291 -36.265 1.00 97.31 762 ALA A C 1
ATOM 5875 O O . ALA A 1 762 ? 4.969 3.285 -36.379 1.00 97.31 762 ALA A O 1
ATOM 5876 N N . LEU A 1 763 ? 3.118 3.627 -35.140 1.00 98.12 763 LEU A N 1
ATOM 5877 C CA . LEU A 1 763 ? 3.723 4.094 -33.899 1.00 98.12 763 LEU A CA 1
ATOM 5878 C C . LEU A 1 763 ? 3.256 3.172 -32.774 1.00 98.12 763 LEU A C 1
ATOM 5880 O O . LEU A 1 763 ? 2.056 2.970 -32.587 1.00 98.12 763 LEU A O 1
ATOM 5884 N N . CYS A 1 764 ? 4.197 2.591 -32.044 1.00 96.56 764 CYS A N 1
ATOM 5885 C CA . CYS A 1 764 ? 3.898 1.740 -30.903 1.00 96.56 764 CYS A CA 1
ATOM 5886 C C . CYS A 1 764 ? 3.660 2.599 -29.657 1.00 96.56 764 CYS A C 1
ATOM 5888 O O . CYS A 1 764 ? 4.426 3.519 -29.369 1.00 96.56 764 CYS A O 1
ATOM 5890 N N . ASP A 1 765 ? 2.610 2.292 -28.899 1.00 92.06 765 ASP A N 1
ATOM 5891 C CA . ASP A 1 765 ? 2.356 2.903 -27.598 1.00 92.06 765 ASP A CA 1
ATOM 5892 C C . ASP A 1 765 ? 3.550 2.684 -26.671 1.00 92.06 765 ASP A C 1
ATOM 5894 O O . ASP A 1 765 ? 3.836 1.551 -26.260 1.00 92.06 765 ASP A O 1
ATOM 5898 N N . ARG A 1 766 ? 4.231 3.777 -26.300 1.00 89.06 766 ARG A N 1
ATOM 5899 C CA . ARG A 1 766 ? 5.443 3.707 -25.472 1.00 89.06 766 ARG A CA 1
ATOM 5900 C C . ARG A 1 766 ? 5.220 2.982 -24.144 1.00 89.06 766 ARG A C 1
ATOM 5902 O O . ARG A 1 766 ? 6.173 2.458 -23.575 1.00 89.06 766 ARG A O 1
ATOM 5909 N N . ARG A 1 767 ? 3.981 2.929 -23.640 1.00 84.44 767 ARG A N 1
ATOM 5910 C CA . ARG A 1 767 ? 3.629 2.260 -22.376 1.00 84.44 767 ARG A CA 1
ATOM 5911 C C . ARG A 1 767 ? 3.716 0.742 -22.482 1.00 84.44 767 ARG A C 1
ATOM 5913 O O . ARG A 1 767 ? 3.914 0.090 -21.459 1.00 84.44 767 ARG A O 1
ATOM 5920 N N . THR A 1 768 ? 3.650 0.197 -23.695 1.00 83.81 768 THR A N 1
ATOM 5921 C CA . THR A 1 768 ? 3.833 -1.236 -23.991 1.00 83.81 768 THR A CA 1
ATOM 5922 C C . THR A 1 768 ? 5.273 -1.617 -24.328 1.00 83.81 768 THR A C 1
ATOM 5924 O O . THR A 1 768 ? 5.570 -2.776 -24.607 1.00 83.81 768 THR A O 1
ATOM 5927 N N . PHE A 1 769 ? 6.192 -0.651 -24.292 1.00 85.69 769 PHE A N 1
ATOM 5928 C CA . PHE A 1 769 ? 7.600 -0.850 -24.601 1.00 85.69 769 PHE A CA 1
ATOM 5929 C C . PHE A 1 769 ? 8.485 -0.573 -23.377 1.00 85.69 769 PHE A C 1
ATOM 5931 O O . PHE A 1 769 ? 8.259 0.374 -22.618 1.00 85.69 769 PHE A O 1
ATOM 5938 N N . ARG A 1 770 ? 9.511 -1.407 -23.170 1.00 80.31 770 ARG A N 1
ATOM 5939 C CA . ARG A 1 770 ? 10.562 -1.207 -22.164 1.00 80.31 770 ARG A CA 1
ATOM 5940 C C . ARG A 1 770 ? 11.942 -1.347 -22.801 1.00 80.31 770 ARG A C 1
ATOM 5942 O O . ARG A 1 770 ? 12.365 -2.441 -23.188 1.00 80.31 770 ARG A O 1
ATOM 5949 N N . ARG A 1 771 ? 12.662 -0.228 -22.886 1.00 80.81 771 ARG A N 1
ATOM 5950 C CA . ARG A 1 771 ? 14.043 -0.176 -23.382 1.00 80.81 771 ARG A CA 1
ATOM 5951 C C . ARG A 1 771 ? 14.941 -1.170 -22.629 1.00 80.81 771 ARG A C 1
ATOM 5953 O O . ARG A 1 771 ? 14.796 -1.357 -21.426 1.00 80.81 771 ARG A O 1
ATOM 5960 N N . GLY A 1 772 ? 15.834 -1.852 -23.348 1.00 75.56 772 GLY A N 1
ATOM 5961 C CA . GLY A 1 772 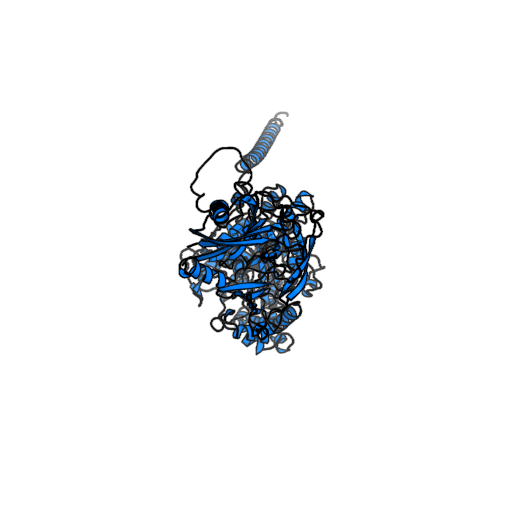? 16.754 -2.860 -22.793 1.00 75.56 772 GLY A CA 1
ATOM 5962 C C . GLY A 1 772 ? 16.158 -4.263 -22.598 1.00 75.56 772 GLY A C 1
ATOM 5963 O O . GLY A 1 772 ? 16.865 -5.248 -22.784 1.00 75.56 772 GLY A O 1
ATOM 5964 N N . LEU A 1 773 ? 14.857 -4.383 -22.308 1.00 80.31 773 LEU A N 1
ATOM 5965 C CA . LEU A 1 773 ? 14.155 -5.679 -22.280 1.00 80.31 773 LEU A CA 1
ATOM 5966 C C . LEU A 1 773 ? 13.626 -6.073 -23.669 1.00 80.31 773 LEU A C 1
ATOM 5968 O O . LEU A 1 773 ? 13.624 -7.247 -24.070 1.00 80.31 773 LEU A O 1
ATOM 5972 N N . ASN A 1 774 ? 13.140 -5.064 -24.389 1.00 88.81 774 ASN A N 1
ATOM 5973 C CA . ASN A 1 774 ? 12.403 -5.193 -25.637 1.00 88.81 774 ASN A CA 1
ATOM 5974 C C . ASN A 1 774 ? 13.171 -4.702 -26.871 1.00 88.81 774 ASN A C 1
ATOM 5976 O O . ASN A 1 774 ? 12.657 -4.804 -27.980 1.00 88.81 774 ASN A O 1
ATOM 5980 N N . SER A 1 775 ? 14.381 -4.182 -26.702 1.00 93.31 775 SER A N 1
ATOM 5981 C CA . SER A 1 775 ? 15.203 -3.673 -27.799 1.00 93.31 775 SER A CA 1
ATOM 5982 C C . SER A 1 775 ? 16.683 -3.937 -27.553 1.00 93.31 775 SER A C 1
ATOM 5984 O O . SER A 1 775 ? 17.107 -4.235 -26.433 1.00 93.31 775 SER A O 1
ATOM 5986 N N . SER A 1 776 ? 17.483 -3.784 -28.603 1.00 93.62 776 SER A N 1
ATOM 5987 C CA . SER A 1 776 ? 18.934 -3.659 -28.492 1.00 93.62 776 SER A CA 1
ATOM 5988 C C . SER A 1 776 ? 19.438 -2.451 -29.262 1.00 93.62 776 SER A C 1
ATOM 5990 O O . SER A 1 776 ? 18.907 -2.105 -30.317 1.00 93.62 776 SER A O 1
ATOM 5992 N N . ALA A 1 777 ? 20.471 -1.811 -28.714 1.00 94.06 777 ALA A N 1
ATOM 5993 C CA . ALA A 1 777 ? 21.177 -0.735 -29.388 1.00 94.06 777 ALA A CA 1
ATOM 5994 C C . ALA A 1 777 ? 21.926 -1.289 -30.608 1.00 94.06 777 ALA A C 1
ATOM 5996 O O . ALA A 1 777 ? 22.631 -2.294 -30.498 1.00 94.06 777 ALA A O 1
ATOM 5997 N N . VAL A 1 778 ? 21.786 -0.623 -31.749 1.00 94.81 778 VAL A N 1
ATOM 5998 C CA . VAL A 1 778 ? 22.324 -1.046 -33.045 1.00 94.81 778 VAL A CA 1
ATOM 5999 C C . VAL A 1 778 ? 23.102 0.098 -33.669 1.00 94.81 778 VAL A C 1
ATOM 6001 O O . VAL A 1 778 ? 22.589 1.211 -33.758 1.00 94.81 778 VAL A O 1
ATOM 6004 N N . ASP A 1 779 ? 24.318 -0.176 -34.134 1.00 95.50 779 ASP A N 1
ATOM 6005 C CA . ASP A 1 779 ? 25.086 0.812 -34.892 1.00 95.50 779 ASP A CA 1
ATOM 6006 C C . ASP A 1 779 ? 24.664 0.819 -36.362 1.00 95.50 779 ASP A C 1
ATOM 6008 O O . ASP A 1 779 ? 24.794 -0.183 -37.064 1.00 95.50 779 ASP A O 1
ATOM 6012 N N . VAL A 1 780 ? 24.185 1.963 -36.843 1.00 91.94 780 VAL A N 1
ATOM 6013 C CA . VAL A 1 780 ? 23.953 2.224 -38.264 1.00 91.94 780 VAL A CA 1
ATOM 6014 C C . VAL A 1 780 ? 25.113 3.067 -38.771 1.00 91.94 780 VAL A C 1
ATOM 6016 O O . VAL A 1 780 ? 25.264 4.232 -38.400 1.00 91.94 780 VAL A O 1
ATOM 6019 N N . VAL A 1 781 ? 25.961 2.461 -39.596 1.00 91.25 781 VAL A N 1
ATOM 6020 C CA . VAL A 1 781 ? 27.261 3.016 -39.981 1.00 91.25 781 VAL A CA 1
ATOM 6021 C C . VAL A 1 781 ? 27.240 3.412 -41.452 1.00 91.25 781 VAL A C 1
ATOM 6023 O O . VAL A 1 781 ? 27.005 2.587 -42.333 1.00 91.25 781 VAL A O 1
ATOM 6026 N N . TYR A 1 782 ? 27.511 4.679 -41.723 1.00 87.12 782 TYR A N 1
ATOM 6027 C CA . TYR A 1 782 ? 27.750 5.236 -43.049 1.00 87.12 782 TYR A CA 1
ATOM 6028 C C . TYR A 1 782 ? 29.259 5.318 -43.317 1.00 87.12 782 TYR A C 1
ATOM 6030 O O . TYR A 1 782 ? 30.079 5.052 -42.441 1.00 87.12 782 TYR A O 1
ATOM 6038 N N . TYR A 1 783 ? 29.647 5.684 -44.539 1.00 85.12 783 TYR A N 1
ATOM 6039 C CA . TYR A 1 783 ? 31.060 5.709 -44.933 1.00 85.12 783 TYR A CA 1
ATOM 6040 C C . TYR A 1 783 ? 31.926 6.654 -44.071 1.00 85.12 783 TYR A C 1
ATOM 6042 O O . TYR A 1 783 ? 33.101 6.379 -43.840 1.00 85.12 783 TYR A O 1
ATOM 6050 N N . ASP A 1 784 ? 31.357 7.762 -43.591 1.00 86.44 784 ASP A N 1
ATOM 6051 C CA . ASP A 1 784 ? 32.053 8.829 -42.859 1.00 86.44 784 ASP A CA 1
ATOM 6052 C C . ASP A 1 784 ? 31.442 9.152 -41.483 1.00 86.44 784 ASP A C 1
ATOM 6054 O O . ASP A 1 784 ? 31.922 10.041 -40.779 1.00 86.44 784 ASP A O 1
ATOM 6058 N N . SER A 1 785 ? 30.388 8.443 -41.088 1.00 85.75 785 SER A N 1
ATOM 6059 C CA . SER A 1 785 ? 29.595 8.744 -39.897 1.00 85.75 785 SER A CA 1
ATOM 6060 C C . SER A 1 785 ? 28.881 7.496 -39.382 1.00 85.75 785 SER A C 1
ATOM 6062 O O . SER A 1 785 ? 28.766 6.495 -40.081 1.00 85.75 785 SER A O 1
ATOM 6064 N N . PHE A 1 786 ? 28.397 7.523 -38.142 1.00 89.94 786 PHE A N 1
ATOM 6065 C CA . PHE A 1 786 ? 27.517 6.478 -37.625 1.00 89.94 786 PHE A CA 1
ATOM 6066 C C . PHE A 1 786 ? 26.518 7.064 -36.630 1.00 89.94 786 PHE A C 1
ATOM 6068 O O . PHE A 1 786 ? 26.796 8.074 -35.982 1.00 89.94 786 PHE A O 1
ATOM 6075 N N . THR A 1 787 ? 25.374 6.404 -36.490 1.00 90.44 787 THR A N 1
ATOM 6076 C CA . THR A 1 787 ? 24.391 6.658 -35.433 1.00 90.44 787 THR A CA 1
ATOM 6077 C C . THR A 1 787 ? 24.085 5.358 -34.697 1.00 90.44 787 THR A C 1
ATOM 6079 O O . THR A 1 787 ? 24.240 4.270 -35.249 1.00 90.44 787 THR A O 1
ATOM 6082 N N . GLU A 1 788 ? 23.675 5.462 -33.437 1.00 94.19 788 GLU A N 1
ATOM 6083 C CA . GLU A 1 788 ? 23.218 4.322 -32.646 1.00 94.19 788 GLU A CA 1
ATOM 6084 C C . GLU A 1 788 ? 21.692 4.404 -32.475 1.00 94.19 788 GLU A C 1
ATOM 6086 O O . GLU A 1 788 ? 21.178 5.264 -31.749 1.00 94.19 788 GLU A O 1
ATOM 6091 N N . ASN A 1 789 ? 20.996 3.491 -33.150 1.00 94.38 789 ASN A N 1
ATOM 6092 C CA . ASN A 1 789 ? 19.547 3.312 -33.110 1.00 94.38 789 ASN A CA 1
ATOM 6093 C C . ASN A 1 789 ? 19.179 2.256 -32.057 1.00 94.38 789 ASN A C 1
ATOM 6095 O O . ASN A 1 789 ? 20.045 1.563 -31.520 1.00 94.38 789 ASN A O 1
ATOM 6099 N N . GLU A 1 790 ? 17.888 2.056 -31.810 1.00 94.12 790 GLU A N 1
ATOM 6100 C CA . GLU A 1 790 ? 17.388 0.844 -31.157 1.00 94.12 790 GLU A CA 1
ATOM 6101 C C . GLU A 1 790 ? 16.564 0.014 -32.125 1.00 94.12 790 GLU A C 1
ATOM 6103 O O . GLU A 1 790 ? 15.625 0.521 -32.729 1.00 94.12 790 GLU A O 1
ATOM 6108 N N . SER A 1 791 ? 16.894 -1.269 -32.253 1.00 95.50 791 SER A N 1
ATOM 6109 C CA . SER A 1 791 ? 16.079 -2.230 -32.999 1.00 95.50 791 SER A CA 1
ATOM 6110 C C . SER A 1 791 ? 15.261 -3.083 -32.043 1.00 95.50 791 SER A C 1
ATOM 6112 O O . SER A 1 791 ? 15.728 -3.467 -30.967 1.00 95.50 791 SER A O 1
ATOM 6114 N N . MET A 1 792 ? 14.027 -3.361 -32.444 1.00 96.06 792 MET A N 1
ATOM 6115 C CA . MET A 1 792 ? 12.993 -3.912 -31.575 1.00 96.06 792 MET A CA 1
ATOM 6116 C C . MET A 1 792 ? 12.922 -5.432 -31.667 1.00 96.06 792 MET A C 1
ATOM 6118 O O . MET A 1 792 ? 12.920 -5.977 -32.768 1.00 96.06 792 MET A O 1
ATOM 6122 N N . TYR A 1 793 ? 12.773 -6.105 -30.529 1.00 95.06 793 TYR A N 1
ATOM 6123 C CA . TYR A 1 793 ? 12.318 -7.494 -30.480 1.00 95.06 793 TYR A CA 1
ATOM 6124 C C . TYR A 1 793 ? 10.801 -7.542 -30.645 1.00 95.06 793 TYR A C 1
ATOM 6126 O O . TYR A 1 793 ? 10.112 -6.654 -30.158 1.00 95.06 793 TYR A O 1
ATOM 6134 N N . HIS A 1 794 ? 10.253 -8.571 -31.289 1.00 94.44 794 HIS A N 1
ATOM 6135 C CA . HIS A 1 794 ? 8.798 -8.715 -31.365 1.00 94.44 794 HIS A CA 1
ATOM 6136 C C . HIS A 1 794 ? 8.185 -9.009 -29.982 1.00 94.44 794 HIS A C 1
ATOM 6138 O O . HIS A 1 794 ? 8.707 -9.832 -29.227 1.00 94.44 794 HIS A O 1
ATOM 6144 N N . SER A 1 795 ? 7.035 -8.397 -29.686 1.00 89.00 795 SER A N 1
ATOM 6145 C CA . SER A 1 795 ? 6.204 -8.707 -28.519 1.00 89.00 795 SER A CA 1
ATOM 6146 C C . SER A 1 795 ? 4.720 -8.676 -28.897 1.00 89.00 795 SER A C 1
ATOM 6148 O O . SER A 1 795 ? 4.300 -7.734 -29.572 1.00 89.00 795 SER A O 1
ATOM 6150 N N . PRO A 1 796 ? 3.905 -9.647 -28.437 1.00 81.62 796 PRO A N 1
ATOM 6151 C CA . PRO A 1 796 ? 2.453 -9.591 -28.601 1.00 81.62 796 PRO A CA 1
ATOM 6152 C C . PRO A 1 796 ? 1.791 -8.494 -27.749 1.00 81.62 796 PRO A C 1
ATOM 6154 O O . PRO A 1 796 ? 0.616 -8.209 -27.942 1.00 81.62 796 PRO A O 1
ATOM 6157 N N . GLU A 1 797 ? 2.520 -7.887 -26.807 1.00 82.31 797 GLU A N 1
ATOM 6158 C CA . GLU A 1 797 ? 2.007 -6.827 -25.927 1.00 82.31 797 GLU A CA 1
ATOM 6159 C C . GLU A 1 797 ? 1.990 -5.444 -26.591 1.00 82.31 797 GLU A C 1
ATOM 6161 O O . GLU A 1 797 ? 1.434 -4.502 -26.032 1.00 82.31 797 GLU A O 1
ATOM 6166 N N . TYR A 1 798 ? 2.612 -5.293 -27.764 1.00 90.56 798 TYR A N 1
ATOM 6167 C CA . TYR A 1 798 ? 2.680 -4.003 -28.440 1.00 90.56 798 TYR A CA 1
ATOM 6168 C C . TYR A 1 798 ? 1.331 -3.578 -29.003 1.00 90.56 798 TYR A C 1
ATOM 6170 O O . TYR A 1 798 ? 0.747 -4.269 -29.839 1.00 90.56 798 TYR A O 1
ATOM 6178 N N . PHE A 1 799 ? 0.898 -2.376 -28.626 1.00 90.56 799 PHE A N 1
ATOM 6179 C CA . PHE A 1 799 ? -0.217 -1.706 -29.284 1.00 90.56 799 PHE A CA 1
ATOM 6180 C C . PHE A 1 799 ? 0.311 -0.746 -30.343 1.00 90.56 799 PHE A C 1
ATOM 6182 O O . PHE A 1 799 ? 0.946 0.259 -30.020 1.00 90.56 799 PHE A O 1
ATOM 6189 N N . TRP A 1 800 ? 0.035 -1.053 -31.610 1.00 96.44 800 TRP A N 1
ATOM 6190 C CA . TRP A 1 800 ? 0.422 -0.217 -32.739 1.00 96.44 800 TRP A CA 1
ATOM 6191 C C . TRP A 1 800 ? -0.738 0.656 -33.196 1.00 96.44 800 TRP A C 1
ATOM 6193 O O . TRP A 1 800 ? -1.881 0.210 -33.311 1.00 96.44 800 TRP A O 1
ATOM 6203 N N . TYR A 1 801 ? -0.414 1.901 -33.513 1.00 96.12 801 TYR A N 1
ATOM 6204 C CA . TYR A 1 801 ? -1.367 2.876 -34.006 1.00 96.12 801 TYR A CA 1
ATOM 6205 C C . TYR A 1 801 ? -0.842 3.582 -35.247 1.00 96.12 801 TYR A C 1
ATOM 6207 O O . TYR A 1 801 ? 0.364 3.684 -35.451 1.00 96.12 801 TYR A O 1
ATOM 6215 N N . TYR A 1 802 ? -1.740 4.112 -36.064 1.00 95.19 802 TYR A N 1
ATOM 6216 C CA . TYR A 1 802 ? -1.400 5.000 -37.173 1.00 95.19 802 TYR A CA 1
ATOM 6217 C C . TYR A 1 802 ? -2.436 6.116 -37.279 1.00 95.19 802 TYR A C 1
ATOM 6219 O O . TYR A 1 802 ? -3.475 6.063 -36.632 1.00 95.19 802 TYR A O 1
ATOM 6227 N N . PHE A 1 803 ? -2.164 7.132 -38.091 1.00 92.50 803 PHE A N 1
ATOM 6228 C CA . PHE A 1 803 ? -3.138 8.180 -38.383 1.00 92.50 803 PHE A CA 1
ATOM 6229 C C . PHE A 1 803 ? -3.707 7.958 -39.775 1.00 92.50 803 PHE A C 1
ATOM 6231 O O . PHE A 1 803 ? -3.015 8.189 -40.770 1.00 92.50 803 PHE A O 1
ATOM 6238 N N . LYS A 1 804 ? -4.963 7.513 -39.842 1.00 89.38 804 LYS A N 1
ATOM 6239 C CA . LYS A 1 804 ? -5.662 7.330 -41.117 1.00 89.38 804 LYS A CA 1
ATOM 6240 C C . LYS A 1 804 ? -5.875 8.679 -41.802 1.00 89.38 804 LYS A C 1
ATOM 6242 O O . LYS A 1 804 ? -6.202 9.655 -41.133 1.00 89.38 804 LYS A O 1
ATOM 6247 N N . ASP A 1 805 ? -5.713 8.752 -43.120 1.00 88.25 805 ASP A N 1
ATOM 6248 C CA . ASP A 1 805 ? -6.044 9.953 -43.901 1.00 88.25 805 ASP A CA 1
ATOM 6249 C C . ASP A 1 805 ? -5.359 11.231 -43.377 1.00 88.25 805 ASP A C 1
ATOM 6251 O O . ASP A 1 805 ? -6.021 12.232 -43.101 1.00 88.25 805 ASP A O 1
ATOM 6255 N N . LEU A 1 806 ? -4.038 11.199 -43.148 1.00 89.31 806 LEU A N 1
ATOM 6256 C CA . LEU A 1 806 ? -3.301 12.362 -42.636 1.00 89.31 806 LEU A CA 1
ATOM 6257 C C . LEU A 1 806 ? -3.440 13.562 -43.592 1.00 89.31 806 LEU A C 1
ATOM 6259 O O . LEU A 1 806 ? -3.088 13.467 -44.768 1.00 89.31 806 LEU A O 1
ATOM 6263 N N . GLY A 1 807 ? -3.948 14.688 -43.088 1.00 88.88 807 G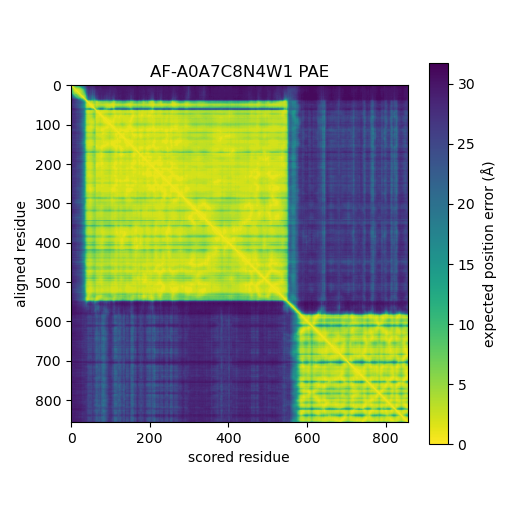LY A N 1
ATOM 6264 C CA . GLY A 1 807 ? -4.240 15.871 -43.894 1.00 88.88 807 GLY A CA 1
ATOM 6265 C C . GLY A 1 807 ? -3.002 16.660 -44.332 1.00 88.88 807 GLY A C 1
ATOM 6266 O O . GLY A 1 807 ? -1.934 16.617 -43.713 1.00 88.88 807 GLY A O 1
ATOM 6267 N N . ASP A 1 808 ? -3.165 17.478 -45.374 1.00 89.50 808 ASP A N 1
ATOM 6268 C CA . ASP A 1 808 ? -2.112 18.377 -45.869 1.00 89.50 808 ASP A CA 1
ATOM 6269 C C . ASP A 1 808 ? -1.718 19.451 -44.836 1.00 89.50 808 ASP A C 1
ATOM 6271 O O . ASP A 1 808 ? -0.599 19.964 -44.881 1.00 89.50 808 ASP A O 1
ATOM 6275 N N . ASP A 1 809 ? -2.575 19.729 -43.854 1.00 92.31 809 ASP A N 1
ATOM 6276 C CA . ASP A 1 809 ? -2.351 20.630 -42.717 1.00 92.31 809 ASP A CA 1
ATOM 6277 C C . ASP A 1 809 ? -1.992 19.898 -41.407 1.00 92.31 809 ASP A C 1
ATOM 6279 O O . ASP A 1 809 ? -1.996 20.512 -40.344 1.00 92.31 809 ASP A O 1
ATOM 6283 N N . GLU A 1 810 ? -1.690 18.598 -41.451 1.00 93.38 810 GLU A N 1
ATOM 6284 C CA . GLU A 1 810 ? -1.322 17.804 -40.272 1.00 93.38 810 GLU A CA 1
ATOM 6285 C C . GLU A 1 810 ? 0.116 17.274 -40.356 1.00 93.38 810 GLU A C 1
ATOM 6287 O O . GLU A 1 810 ? 0.643 16.985 -41.435 1.00 93.38 810 GLU A O 1
ATOM 6292 N N . VAL A 1 811 ? 0.747 17.125 -39.193 1.00 96.44 811 VAL A N 1
ATOM 6293 C CA . VAL A 1 811 ? 2.044 16.465 -39.001 1.00 96.44 811 VAL A CA 1
ATOM 6294 C C . VAL A 1 811 ? 1.980 15.594 -37.751 1.00 96.44 811 VAL A C 1
ATOM 6296 O O . VAL A 1 811 ? 1.331 15.955 -36.773 1.00 96.44 811 VAL A O 1
ATOM 6299 N N . ILE A 1 812 ? 2.643 14.444 -37.763 1.00 97.75 812 ILE A N 1
ATOM 6300 C CA . ILE A 1 812 ? 2.764 13.574 -36.591 1.00 97.75 812 ILE A CA 1
ATOM 6301 C C . ILE A 1 812 ? 4.030 13.960 -35.835 1.00 97.75 812 ILE A C 1
ATOM 6303 O O . ILE A 1 812 ? 5.092 13.980 -36.441 1.00 97.75 812 ILE A O 1
ATOM 6307 N N . ALA A 1 813 ? 3.940 14.204 -34.531 1.00 98.12 813 ALA A N 1
ATOM 6308 C CA . ALA A 1 813 ? 5.075 14.378 -33.630 1.00 98.12 813 ALA A CA 1
ATOM 6309 C C . ALA A 1 813 ? 5.201 13.154 -32.718 1.00 98.12 813 ALA A C 1
ATOM 6311 O O . ALA A 1 813 ? 4.201 12.713 -32.151 1.00 98.12 813 ALA A O 1
ATOM 6312 N N . PHE A 1 814 ? 6.405 12.610 -32.548 1.00 98.06 814 PHE A N 1
ATOM 6313 C CA . PHE A 1 814 ? 6.641 11.430 -31.716 1.00 98.06 814 PHE A CA 1
ATOM 6314 C C . PHE A 1 814 ? 8.049 11.431 -31.122 1.00 98.06 814 PHE A C 1
ATOM 6316 O O . PHE A 1 814 ? 9.026 11.790 -31.778 1.00 98.06 814 PHE A O 1
ATOM 6323 N N . VAL A 1 815 ? 8.159 11.056 -29.850 1.00 96.75 815 VAL A N 1
ATOM 6324 C CA . VAL A 1 815 ? 9.434 11.118 -29.117 1.00 96.75 815 VAL A CA 1
ATOM 6325 C C . VAL A 1 815 ? 10.311 9.923 -29.464 1.00 96.75 815 VAL A C 1
ATOM 6327 O O . VAL A 1 815 ? 9.864 8.779 -29.404 1.00 96.75 815 VAL A O 1
ATOM 6330 N N . GLN A 1 816 ? 11.583 10.187 -29.742 1.00 95.31 816 GLN A N 1
ATOM 6331 C CA . GLN A 1 816 ? 12.601 9.158 -29.948 1.00 95.31 816 GLN A CA 1
ATOM 6332 C C . GLN A 1 816 ? 13.312 8.799 -28.646 1.00 95.31 816 GLN A C 1
ATOM 6334 O O . GLN A 1 816 ? 13.526 7.626 -28.348 1.00 95.31 816 GLN A O 1
ATOM 6339 N N . THR A 1 817 ? 13.657 9.793 -27.834 1.00 91.94 817 THR A N 1
ATOM 6340 C CA . THR A 1 817 ? 14.265 9.560 -26.525 1.00 91.94 817 THR A CA 1
ATOM 6341 C C . THR A 1 817 ? 14.059 10.752 -25.596 1.00 91.94 817 THR A C 1
ATOM 6343 O O . THR A 1 817 ? 13.975 11.888 -26.065 1.00 91.94 817 THR A O 1
ATOM 6346 N N . ASP A 1 818 ? 13.982 10.492 -24.295 1.00 92.50 818 ASP A N 1
ATOM 6347 C CA . ASP A 1 818 ? 13.802 11.479 -23.228 1.00 92.50 818 ASP A CA 1
ATOM 6348 C C . ASP A 1 818 ? 14.773 11.136 -22.095 1.00 92.50 818 ASP A C 1
ATOM 6350 O O . ASP A 1 818 ? 14.836 9.981 -21.678 1.00 92.50 818 ASP A O 1
ATOM 6354 N N . SER A 1 819 ? 15.571 12.102 -21.639 1.00 90.25 819 SER A N 1
ATOM 6355 C CA . SER A 1 819 ? 16.524 11.874 -20.547 1.00 90.25 819 SER A CA 1
ATOM 6356 C C . SER A 1 819 ? 15.864 11.834 -19.165 1.00 90.25 819 SER A C 1
ATOM 6358 O O . SER A 1 819 ? 16.553 11.580 -18.184 1.00 90.25 819 SER A O 1
ATOM 6360 N N . ASP A 1 820 ? 14.574 12.160 -19.075 1.00 83.62 820 ASP A N 1
ATOM 6361 C CA . ASP A 1 820 ? 13.749 11.982 -17.880 1.00 83.62 820 ASP A CA 1
ATOM 6362 C C . ASP A 1 820 ? 13.144 10.568 -17.909 1.00 83.62 820 ASP A C 1
ATOM 6364 O O . ASP A 1 820 ? 12.152 10.317 -18.600 1.00 83.62 820 ASP A O 1
ATOM 6368 N N . GLU A 1 821 ? 13.789 9.631 -17.206 1.00 68.50 821 GLU A N 1
ATOM 6369 C CA . GLU A 1 821 ? 13.447 8.200 -17.241 1.00 68.50 821 GLU A CA 1
ATOM 6370 C C . GLU A 1 821 ? 12.020 7.914 -16.731 1.00 68.50 821 GLU A C 1
ATOM 6372 O O . GLU A 1 821 ? 11.374 6.973 -17.204 1.00 68.50 821 GLU A O 1
ATOM 6377 N N . ASP A 1 822 ? 11.470 8.787 -15.880 1.00 59.84 822 ASP A N 1
ATOM 6378 C CA . ASP A 1 822 ? 10.108 8.679 -15.339 1.00 59.84 822 ASP A CA 1
ATOM 6379 C C . ASP A 1 822 ? 9.019 8.936 -16.399 1.00 59.84 822 ASP A C 1
ATOM 6381 O O . ASP A 1 822 ? 7.838 8.639 -16.191 1.00 59.84 822 ASP A O 1
ATOM 6385 N N . ARG A 1 823 ? 9.382 9.497 -17.562 1.00 66.69 823 ARG A N 1
ATOM 6386 C CA . ARG A 1 823 ? 8.448 9.832 -18.659 1.00 66.69 823 ARG A CA 1
ATOM 6387 C C . ARG A 1 823 ? 8.358 8.764 -19.749 1.00 66.69 823 ARG A C 1
ATOM 6389 O O . ARG A 1 823 ? 7.663 8.957 -20.758 1.00 66.69 823 ARG A O 1
ATOM 6396 N N . GLY A 1 824 ? 8.993 7.621 -19.508 1.00 65.25 824 GLY A N 1
ATOM 6397 C CA . GLY A 1 824 ? 8.908 6.429 -20.339 1.00 65.25 824 GLY A CA 1
ATOM 6398 C C . GLY A 1 824 ? 9.908 6.400 -21.493 1.00 65.25 824 GLY A C 1
ATOM 6399 O O . GLY A 1 824 ? 10.650 7.341 -21.759 1.00 65.25 824 GLY A O 1
ATOM 6400 N N . SER A 1 825 ? 9.930 5.267 -22.192 1.00 78.38 825 SER A N 1
ATOM 6401 C CA . SER A 1 825 ? 10.833 5.034 -23.321 1.00 78.38 825 SER A CA 1
ATOM 6402 C C . SER A 1 825 ? 10.418 5.817 -24.580 1.00 78.38 825 SER A C 1
ATOM 6404 O O . SER A 1 825 ? 9.302 6.328 -24.683 1.00 78.38 825 SER A O 1
ATOM 6406 N N . GLY A 1 826 ? 11.318 5.886 -25.566 1.00 90.44 826 GLY A N 1
ATOM 6407 C CA . GLY A 1 826 ? 10.991 6.353 -26.920 1.00 90.44 826 GLY A CA 1
ATOM 6408 C C . GLY A 1 826 ? 9.877 5.550 -27.596 1.00 90.44 826 GLY A C 1
ATOM 6409 O O . GLY A 1 826 ? 9.503 4.486 -27.111 1.00 90.44 826 GLY A O 1
ATOM 6410 N N . VAL A 1 827 ? 9.371 6.049 -28.724 1.00 96.56 827 VAL A N 1
ATOM 6411 C CA . VAL A 1 827 ? 8.289 5.432 -29.507 1.00 96.56 827 VAL A CA 1
ATOM 6412 C C . VAL A 1 827 ? 8.871 4.542 -30.610 1.00 96.56 827 VAL A C 1
ATOM 6414 O O . VAL A 1 827 ? 9.410 5.068 -31.594 1.00 96.56 827 VAL A O 1
ATOM 6417 N N . PRO A 1 828 ? 8.751 3.204 -30.497 1.00 97.12 828 PRO A N 1
ATOM 6418 C CA . PRO A 1 828 ? 9.050 2.313 -31.608 1.00 97.12 828 PRO A CA 1
ATOM 6419 C C . PRO A 1 828 ? 8.151 2.641 -32.792 1.00 97.12 828 PRO A C 1
ATOM 6421 O O . PRO A 1 828 ? 6.947 2.837 -32.627 1.00 97.12 828 PRO A O 1
ATOM 6424 N N . HIS A 1 829 ? 8.718 2.690 -33.988 1.00 97.94 829 HIS A N 1
ATOM 6425 C CA . HIS A 1 829 ? 7.965 3.036 -35.183 1.00 97.94 829 HIS A CA 1
ATOM 6426 C C . HIS A 1 829 ? 8.410 2.210 -36.385 1.00 97.94 829 HIS A C 1
ATOM 6428 O O . HIS A 1 829 ? 9.548 1.734 -36.469 1.00 97.94 829 HIS A O 1
ATOM 6434 N N . VAL A 1 830 ? 7.475 2.000 -37.309 1.00 96.81 830 VAL A N 1
ATOM 6435 C CA . VAL A 1 830 ? 7.708 1.223 -38.526 1.00 96.81 830 VAL A CA 1
ATOM 6436 C C . VAL A 1 830 ? 6.729 1.608 -39.626 1.00 96.81 830 VAL A C 1
ATOM 6438 O O . VAL A 1 830 ? 5.648 2.116 -39.358 1.00 96.81 830 VAL A O 1
ATOM 6441 N N . SER A 1 831 ? 7.099 1.399 -40.887 1.00 95.44 831 SER A N 1
ATOM 6442 C CA . SER A 1 831 ? 6.159 1.530 -42.004 1.00 95.44 831 SER A CA 1
ATOM 6443 C C . SER A 1 831 ? 5.520 0.178 -42.293 1.00 95.44 831 SER A C 1
ATOM 6445 O O . SER A 1 831 ? 6.225 -0.826 -42.350 1.00 95.44 831 SER A O 1
ATOM 6447 N N . PHE A 1 832 ? 4.211 0.150 -42.519 1.00 94.44 832 PHE A N 1
ATOM 6448 C CA . PHE A 1 832 ? 3.475 -1.094 -42.757 1.00 94.44 832 PHE A CA 1
ATOM 6449 C C . PHE A 1 832 ? 2.698 -1.034 -44.065 1.00 94.44 832 PHE A C 1
ATOM 6451 O O . PHE A 1 832 ? 2.316 0.048 -44.501 1.00 94.44 832 PHE A O 1
ATOM 6458 N N . PHE A 1 833 ? 2.450 -2.189 -44.682 1.00 93.38 833 PHE A N 1
ATOM 6459 C CA . PHE A 1 833 ? 1.548 -2.270 -45.826 1.00 93.38 833 PHE A CA 1
ATOM 6460 C C . PHE A 1 833 ? 0.106 -2.205 -45.335 1.00 93.38 833 PHE A C 1
ATOM 6462 O O . PHE A 1 833 ? -0.305 -3.059 -44.545 1.00 93.38 833 PHE A O 1
ATOM 6469 N N . ASN A 1 834 ? -0.658 -1.225 -45.809 1.00 93.06 834 ASN A N 1
ATOM 6470 C CA . ASN A 1 834 ? -2.068 -1.105 -45.474 1.00 93.06 834 ASN A CA 1
ATOM 6471 C C . ASN A 1 834 ? -2.936 -1.772 -46.560 1.00 93.06 834 ASN A C 1
ATOM 6473 O O . ASN A 1 834 ? -3.094 -1.200 -47.642 1.00 93.06 834 ASN A O 1
ATOM 6477 N N . PRO A 1 835 ? -3.527 -2.950 -46.294 1.00 90.38 835 PRO A N 1
ATOM 6478 C CA . PRO A 1 835 ? -4.387 -3.637 -47.256 1.00 90.38 835 PRO A CA 1
ATOM 6479 C C . PRO A 1 835 ? -5.709 -2.903 -47.522 1.00 90.38 835 PRO A C 1
ATOM 6481 O O . PRO A 1 835 ? -6.397 -3.242 -48.479 1.00 90.38 835 PRO A O 1
ATOM 6484 N N . GLU A 1 836 ? -6.074 -1.921 -46.693 1.00 88.50 836 GLU A N 1
ATOM 6485 C CA . GLU A 1 836 ? -7.295 -1.125 -46.847 1.00 88.50 836 GLU A CA 1
ATOM 6486 C C . GLU A 1 836 ? -7.084 0.169 -47.650 1.00 88.50 836 GLU A C 1
ATOM 6488 O O . GLU A 1 836 ? -8.000 0.983 -47.754 1.00 88.50 836 GLU A O 1
ATOM 6493 N N . ALA A 1 837 ? -5.881 0.408 -48.182 1.00 86.25 837 ALA A N 1
ATOM 6494 C CA . ALA A 1 837 ? -5.631 1.558 -49.044 1.00 86.25 837 ALA A CA 1
ATOM 6495 C C . ALA A 1 837 ? -6.396 1.434 -50.376 1.00 86.25 837 ALA A C 1
ATOM 6497 O O . ALA A 1 837 ? -6.512 0.338 -50.926 1.00 86.25 837 ALA A O 1
ATOM 6498 N N . ASP A 1 838 ? -6.874 2.562 -50.915 1.00 81.94 838 ASP A N 1
ATOM 6499 C CA . ASP A 1 838 ? -7.524 2.603 -52.231 1.00 81.94 838 ASP A CA 1
ATOM 6500 C C . ASP A 1 838 ? -6.629 1.978 -53.318 1.00 81.94 838 ASP A C 1
ATOM 6502 O O . ASP A 1 838 ? -5.415 2.188 -53.323 1.00 81.94 838 ASP A O 1
ATOM 6506 N N . GLU A 1 839 ? -7.220 1.264 -54.286 1.00 77.62 839 GLU A N 1
ATOM 6507 C CA . GLU A 1 839 ? -6.465 0.620 -55.382 1.00 77.62 839 GLU A CA 1
ATOM 6508 C C . GLU A 1 839 ? -5.616 1.623 -56.192 1.00 77.62 839 GLU A C 1
ATOM 6510 O O . GLU A 1 839 ? -4.539 1.276 -56.677 1.00 77.62 839 GLU A O 1
ATOM 6515 N N . ASP A 1 840 ? -6.069 2.879 -56.275 1.00 79.75 840 ASP A N 1
ATOM 6516 C CA . ASP A 1 840 ? -5.387 3.987 -56.955 1.00 79.75 840 ASP A CA 1
ATOM 6517 C C . ASP A 1 840 ? -4.549 4.868 -55.999 1.00 79.75 840 ASP A C 1
ATOM 6519 O O . ASP A 1 840 ? -4.135 5.977 -56.364 1.00 79.75 840 ASP A O 1
ATOM 6523 N N . ALA A 1 841 ? -4.292 4.417 -54.763 1.00 80.19 841 ALA A N 1
ATOM 6524 C CA . ALA A 1 841 ? -3.501 5.169 -53.793 1.00 80.19 841 ALA A CA 1
ATOM 6525 C C . ALA A 1 841 ? -2.097 5.475 -54.342 1.00 80.19 841 ALA A C 1
ATOM 6527 O O . ALA A 1 841 ? -1.346 4.596 -54.776 1.00 80.19 841 ALA A O 1
ATOM 6528 N N . MET A 1 842 ? -1.721 6.756 -54.310 1.00 82.69 842 MET A N 1
ATOM 6529 C CA . MET A 1 842 ? -0.401 7.184 -54.767 1.00 82.69 842 MET A CA 1
ATOM 6530 C C . MET A 1 842 ? 0.702 6.588 -53.878 1.00 82.69 842 MET A C 1
ATOM 6532 O O . MET A 1 842 ? 0.547 6.581 -52.656 1.00 82.69 842 MET A O 1
ATOM 6536 N N . PRO A 1 843 ? 1.847 6.164 -54.452 1.00 88.69 843 PRO A N 1
ATOM 6537 C CA . PRO A 1 843 ? 2.977 5.690 -53.665 1.00 88.69 843 PRO A CA 1
ATOM 6538 C C . PRO A 1 843 ? 3.433 6.722 -52.633 1.00 88.69 843 PRO A C 1
ATOM 6540 O O . PRO A 1 843 ? 3.722 7.866 -53.003 1.00 88.69 843 PRO A O 1
ATOM 6543 N N . ARG A 1 844 ? 3.555 6.310 -51.361 1.00 90.62 844 ARG A N 1
ATOM 6544 C CA . ARG A 1 844 ? 4.004 7.185 -50.268 1.00 90.62 844 ARG A CA 1
ATOM 6545 C C . ARG A 1 844 ? 5.213 8.038 -50.654 1.00 90.62 844 ARG A C 1
ATOM 6547 O O . ARG A 1 844 ? 6.291 7.531 -50.988 1.00 90.62 844 ARG A O 1
ATOM 6554 N N . ARG A 1 845 ? 5.064 9.347 -50.449 1.00 92.12 845 ARG A N 1
ATOM 6555 C CA . ARG A 1 845 ? 6.172 10.293 -50.301 1.00 92.12 845 ARG A CA 1
ATOM 6556 C C . ARG A 1 845 ? 6.039 11.017 -48.972 1.00 92.12 845 ARG A C 1
ATOM 6558 O O . ARG A 1 845 ? 4.988 11.593 -48.686 1.00 92.12 845 ARG A O 1
ATOM 6565 N N . SER A 1 846 ? 7.077 10.940 -48.149 1.00 93.94 846 SER A N 1
ATOM 6566 C CA . SER A 1 846 ? 7.069 11.483 -46.792 1.00 93.94 846 SER A CA 1
ATOM 6567 C C . SER A 1 846 ? 8.370 12.183 -46.448 1.00 93.94 846 SER A C 1
ATOM 6569 O O . SER A 1 846 ? 9.434 11.782 -46.925 1.00 93.94 846 SER A O 1
ATOM 6571 N N . ILE A 1 847 ? 8.262 13.193 -45.596 1.00 95.19 847 ILE A N 1
ATOM 6572 C CA . ILE A 1 847 ? 9.378 13.872 -44.951 1.00 95.19 847 ILE A CA 1
ATOM 6573 C C . ILE A 1 847 ? 9.386 13.504 -43.468 1.00 95.19 847 ILE A C 1
ATOM 6575 O O . ILE A 1 847 ? 8.324 13.385 -42.848 1.00 95.19 847 ILE A O 1
ATOM 6579 N N . GLU A 1 848 ? 10.579 13.329 -42.919 1.00 95.62 848 GLU A N 1
ATOM 6580 C CA . GLU A 1 848 ? 10.810 13.170 -41.490 1.00 95.62 848 GLU A CA 1
ATOM 6581 C C . GLU A 1 848 ? 11.796 14.236 -41.011 1.00 95.62 848 GLU A C 1
ATOM 6583 O O . GLU A 1 848 ? 12.851 14.389 -41.612 1.00 95.62 848 GLU A O 1
ATOM 6588 N N . VAL A 1 849 ? 11.449 14.998 -39.971 1.00 97.75 849 VAL A N 1
ATOM 6589 C CA . VAL A 1 849 ? 12.298 16.053 -39.390 1.00 97.75 849 VAL A CA 1
ATOM 6590 C C . VAL A 1 849 ? 12.690 15.647 -37.977 1.00 97.75 849 VAL A C 1
ATOM 6592 O O . VAL A 1 849 ? 11.816 15.327 -37.172 1.00 97.75 849 VAL A O 1
ATOM 6595 N N . ARG A 1 850 ? 13.985 15.693 -37.659 1.00 97.69 850 ARG A N 1
ATOM 6596 C CA . ARG A 1 850 ? 14.519 15.336 -36.335 1.00 97.69 850 ARG A CA 1
ATOM 6597 C C . ARG A 1 850 ? 14.844 16.592 -35.541 1.00 97.69 850 ARG A C 1
ATOM 6599 O O . ARG A 1 850 ? 15.561 17.467 -36.028 1.00 97.69 850 ARG A O 1
ATOM 6606 N N . ALA A 1 851 ? 14.357 16.681 -34.310 1.00 98.12 851 ALA A N 1
ATOM 6607 C CA . ALA A 1 851 ? 14.556 17.846 -33.458 1.00 98.12 851 ALA A CA 1
ATOM 6608 C C . ALA A 1 851 ? 14.942 17.477 -32.023 1.00 98.12 851 ALA A C 1
ATOM 6610 O O . ALA A 1 851 ? 14.609 16.412 -31.510 1.00 98.12 851 ALA A O 1
ATOM 6611 N N . PHE A 1 852 ? 15.644 18.403 -31.378 1.00 98.06 852 PHE A N 1
ATOM 6612 C CA . PHE A 1 852 ? 16.177 18.306 -30.029 1.00 98.06 852 PHE A CA 1
ATOM 6613 C C . PHE A 1 852 ? 15.609 19.446 -29.191 1.00 98.06 852 PHE A C 1
ATOM 6615 O O . PHE A 1 852 ? 15.625 20.609 -29.604 1.00 98.06 852 PHE A O 1
ATOM 6622 N N . VAL A 1 853 ? 15.123 19.104 -28.007 1.00 97.56 853 VAL A N 1
ATOM 6623 C CA . VAL A 1 853 ? 14.502 20.012 -27.048 1.00 97.56 853 VAL A CA 1
ATOM 6624 C C . VAL A 1 853 ? 15.281 19.924 -25.743 1.00 97.56 853 VAL A C 1
ATOM 6626 O O . VAL A 1 853 ? 15.408 18.846 -25.163 1.00 97.56 853 VAL A O 1
ATOM 6629 N N . PHE A 1 854 ? 15.802 21.056 -25.285 1.00 96.88 854 PHE A N 1
ATOM 6630 C CA . PHE A 1 854 ? 16.656 21.145 -24.105 1.00 96.88 854 PHE A CA 1
ATOM 6631 C C . PHE A 1 854 ? 15.971 21.939 -22.994 1.00 96.88 854 PHE A C 1
ATOM 6633 O O . PHE A 1 854 ? 15.331 22.962 -23.260 1.00 96.88 854 PHE A O 1
ATOM 6640 N N . PHE A 1 855 ? 16.177 21.488 -21.759 1.00 93.94 855 PHE A N 1
ATOM 6641 C CA . PHE A 1 855 ? 15.727 22.128 -20.522 1.00 93.94 855 PHE A CA 1
ATOM 6642 C C . PHE A 1 855 ? 16.946 22.293 -19.605 1.00 93.94 855 PHE A C 1
ATOM 6644 O O . PHE A 1 855 ? 17.699 21.333 -19.431 1.00 93.94 855 PHE A O 1
ATOM 6651 N N . THR A 1 856 ? 17.167 23.478 -19.050 1.00 81.88 856 THR A N 1
ATOM 6652 C CA . THR A 1 856 ? 18.383 23.894 -18.326 1.00 81.88 856 THR A CA 1
ATOM 6653 C C . THR A 1 856 ? 18.205 24.005 -16.818 1.00 81.88 856 THR A C 1
ATOM 6655 O O . THR A 1 856 ? 17.059 24.152 -16.337 1.00 81.88 856 THR A O 1
#

Radius of gyration: 32.41 Å; Cα contacts (8 Å, |Δi|>4): 1879; chains: 1; bounding box: 104×68×96 Å

Nearest PDB structures (foldseek):
  1m22-assembly2_B  TM=9.039E-01  e=1.012E-47  Stenotrophomonas maltophilia
  5ac3-assembly1_A  TM=8.875E-01  e=8.593E-48  Stenotrophomonas maltophilia
  1m21-assembly2_B  TM=8.978E-01  e=3.760E-47  Stenotrophomonas maltophilia
  7enb-assembly2_B  TM=8.751E-01  e=1.190E-22  Aspergillus novofumigatus IBT 16806
  7enb-assembly1_A  TM=8.715E-01  e=1.174E-20  Aspergillus novofumigatus IBT 16806